Protein AF-A0A3A4PMG7-F1 (afdb_monomer_lite)

Foldseek 3Di:
DDDDDDDDDPDDPPPAWAEEEEEDADQDLVPDDLQSNLVQVLVVVLTNYFYWYQDPQRATDGNVRHRDDLVRHLEYEYEDQADQDDGPCLDDDNVVRVLCSQLVQFEYEQEASRLQSCCSSVQFPQFGKDKAFDDDFQQWWWKQFPPCPALLCPPFDQDPRIGTAWRFARRIFIWGAAQGTLRWAQGIATPPGRTRQWTWTHRNNAIYTGHTDRHSRSSPPPTPNNVNSSSSVSSSSVCRSDSVSDDPTFQDAPPPPPDPPVDQADDPLLLQLLLVVLVVLCVVPVPLQVCSVVLNVQSVVLVVQVVVDDPPDDSVSRVVSNVSSLVSSQVRVVSRVLLVFFKKKWKKWFQVCPQFDAPQFDNLPDFQFDTQIFIWIFGRQFAPTDIDTQEDDPRRGDWDLWEADLALQKIKTWTADPVRAIFIWIAGRVVRDIGTQPDDPDPPKHKGNKYAALVRKMKTWMLLLQFARFAVFRAHRAIFIWIQDPVRDIFGQAQAQHHKHNWDAELQRKIKIWDQHFFLAARWQRGFIWIAHSNNAPIDTLAAFLELPQSHWPQWDYFPPDRRKIWTAGFANSEDRRKFWIWIFGCLQPRYFQRRTPDTAVDQPHGDDRDNDRGHGSSHAWIWDAWDHSHSFWIWTQIQRGPPRFRFIWIGGNSNDTHTRDGDPSIHIHNIDRSDRDDRHDRDDDQFDQVFFKEKEKEAAAAPDQQADPPDQPQFFKKWKKFWQGHGHRGHCVQQPQADQDDRTFIKTAAIFGADSRRIAMAMDGANTWIWIFRAGPLRWGQGGRSGGDHHHGHYYHYDQYPPDRPSDDHDPDPDDPNRVDDHHYGDDQVDHIFTDACVFQPLLLCVQFPQVPACPDPHHHLHDDFWDADPDPGRDTFTSNLVVQVV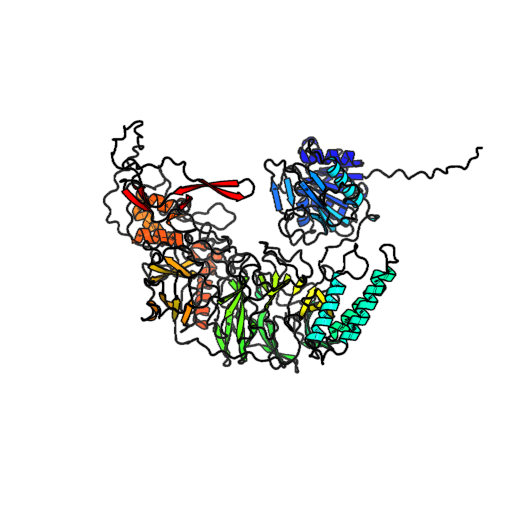QADARGSHGNSHNDHGPNRTRCVGNVVVCVLLDDLPGDGDSSNSNSSSVCSSSRNGNDRAVCSRCVVPVVVNVVRVVSQVSSQVSCCSNRVDHDRRHDDDGGDHDDDPDDDRDDPPPPPLPPPPDDDDDDPDDDPPDDPDDFDWDWDDPDVVDIDIWGKDAFDWDFFADCSGRSSSPPGDIDGDHGIDID

Sequence (1078 aa):
MAFGMALFHASVPCATPLRIGFLAVEPSLDEMGRHNRAAWQAATKLGQATLLLRQKDGAFADPAGHTLGANDFDVLWYHQGDAIEQNAMYHGPSLAEIRRFAAGGRGVLLSGGALALVTPLGLEGVIRPQRHELDKWRDPAGMIPVEKNHPAFHGLPNDKDIVWLSQGGCPAVADFYWGGPVEGMILAKTPSGPENPLVEYTLGKGRVIVFGWRWPDYGDLENPHRENLTLLTSNLLNYLANAQTWRPFVIRSEYPPVASPEEPGVSQQRWRALRMAIEDLMADFPERFPNGNVYLQRLRALNEQHNRLSLASDPAAYDFIEEQFEALKNEALLANPLLDFDRLLMIRRRADRLGLPMNFNSNPDIEPTGYDNTLVTLSPVRPSGELETVFRPEGDRFIGDVDLHYDADRLLLSIPDPNGRWTVAELHLDSGQLTPLPLIDEPDVHNFDACYLPDERIVFTSTAPFIGVPCVGGTSEVANLYLRERDGRIRRLTNDQDHNWCPTVLNNGRILYQRWEYADIAHAFMRLLFHANPDGSQQMEYYGSNSFWPTAMFYARPVPDHPTKVIAVVGGHHDLPRQGQLVLFDPARGRHEADGVVQRIPGFGKKIEPVILDGLAGGSWPLFLHPFPLSEKYFLVSCQPTKTSLWGVYLVDVFDNFVLLHEEPGRAMLEPLPLRKTHRQPVLPDLVQPDQKEAMAQLVDVYRDPGLRGVPRGTVKSLRLFSYEYTFHGFGGEPDRVGFDGPWDVRRILGTVPVEPDGSAFFRVPAYTPVAVQPLDSEGKALALMRSWFTAMPGEILSCVGCHESQNTTPPTQPRQIAMLREPSPIKPWYGPPRGFSFVREVQPVLDAYCIRCHKGQITFDLTARPAQQVPSAFQMRFTPSYMELRRFLNTPTLESDAHLLSPRDFHADTSKLIQILRDDHYGVRLSAEAWDRLITWIDLNAPAHGTWQEVVGHIPAKAALVAPGAERRRELHRRYTGIDEDPEAVYPAAVLSVDAPPCAEPSLIPIVFASESKARPIEQRRQQRSSSPEIMSVTLADGVTMELVRIPSGAFVMGSDEGYPNERPAHPVAIDNDFWM

Secondary structure (DSSP, 8-state):
----------PPP-PPPPEEEEEESSSSGGGS-HHHHHHHHHHHHHSEEEEEEEPTTS-EE-TTS----GGG-SEEEEEE-S--S--TTSSHHHHHHHHHHHHTT-EEEEEEGGGGGGTTTTS-SSSPPEEEE--S----EEEEESSTTSGGGTT---BTTBEEEESS--SEEEE--SS--SSSEEEEE-SSSS---EEEEEETTEEEEEE-TTS--TT-TT-TTHHHHHHHHHHHHHHHH-GGGPPPP----SSS----TTS-SS-HHHHHHHHHHHHHHHHH-TTT-TTHHHHHHHHHHHHHHHTT--TTS-HHHHHHHHHHHHHHHHHHHHT-TT---S-EEEEEEETT------TT--GGGS-SB----EEEEEESSSTTPEEEEEE--GGGB--EEEEE-TTSSEEEEEEE-TTS-EEEEEEETTT--EEE------TT--EEEEEE-TTS-EEEEESTT--B-GGGTT-SBP-EEEEE-TTS-EEE----SS-EEEEEE-TTSPEEEEEE--TTS-TTS-EEEEEE-TTS-S-EEEE-TT-SSSSEEEEEEEPTT-SS-EEEEEE-SSSSTT-BEEEEE-TTT-SSTTTTEEEEES-TTPPPP----SSSSTT-SSEEEEEEESSSSEEEEEEE-STTS-BEEEEEETTS-EEEEE--TTEEEEEEEE-S--PPPPPPPP---TT-SEEEEEES-TTSSGGGTTPPTT---EEEEEEEE---TT--TTTS-SSSS--SSEEEEEEEEE--TTS-EEEEEETT-EEEEEEE-TTS-BSS---S-EEPPTT-EEEESSTT--TTPPPP--S--GGGGSPPBPPBPSSSS-EE--HHHHTHHHHHHHTTTT-BSSSSPB-S----EE-SSSS--EE-HHHHHHHTT-----TT--SSPPPTTTT-GGGSHHHHHHHT-STT----HHHHHHHHHHHHTT--S-SSHHHHHTTSHHHHHHHHHHHHHHHHHHHHHHS----TT---PPP-----PPPPPP---------TT-------S------SPPPEEEEEEETTEEEEEEEE-SEEEEES-TTS-GGG-S-EEEEE-S-EE-

Radius of gyration: 34.39 Å; chains: 1; bounding box: 88×92×100 Å

Structure (mmCIF, N/CA/C/O backbone):
data_AF-A0A3A4PMG7-F1
#
_entry.id   AF-A0A3A4PMG7-F1
#
loop_
_atom_site.group_PDB
_atom_site.id
_atom_site.type_symbol
_atom_site.label_atom_id
_atom_site.label_alt_id
_atom_site.label_comp_id
_atom_site.label_asym_id
_atom_site.label_entity_id
_atom_site.label_seq_id
_atom_site.pdbx_PDB_ins_code
_atom_site.Cartn_x
_atom_site.Cartn_y
_atom_site.Cartn_z
_atom_site.occupancy
_atom_site.B_iso_or_equiv
_atom_site.auth_seq_id
_atom_site.auth_comp_id
_atom_site.auth_asym_id
_atom_site.auth_atom_id
_atom_site.pdbx_PDB_model_num
ATOM 1 N N . MET A 1 1 ? -56.432 59.210 27.016 1.00 32.12 1 MET A N 1
ATOM 2 C CA . MET A 1 1 ? -55.840 60.068 28.065 1.00 32.12 1 MET A CA 1
ATOM 3 C C . MET A 1 1 ? -54.475 59.512 28.414 1.00 32.12 1 MET A C 1
ATOM 5 O O . MET A 1 1 ? -54.331 58.299 28.456 1.00 32.12 1 MET A O 1
ATOM 9 N N . ALA A 1 2 ? -53.503 60.407 28.553 1.00 32.78 2 ALA A N 1
ATOM 10 C CA . ALA A 1 2 ? -52.091 60.140 28.797 1.00 32.78 2 ALA A CA 1
ATOM 11 C C . ALA A 1 2 ? -51.780 59.718 30.246 1.00 32.78 2 ALA A C 1
ATOM 13 O O . ALA A 1 2 ? -52.624 59.904 31.117 1.00 32.78 2 ALA A O 1
ATOM 14 N N . PHE A 1 3 ? -50.542 59.227 30.413 1.00 30.72 3 PHE A N 1
ATOM 15 C CA . PHE A 1 3 ? -49.688 58.932 31.587 1.00 30.72 3 PHE A CA 1
ATOM 16 C C . PHE A 1 3 ? -49.186 57.483 31.436 1.00 30.72 3 PHE A C 1
ATOM 18 O O . PHE A 1 3 ? -49.986 56.562 31.442 1.00 30.72 3 PHE A O 1
ATOM 25 N N . GLY A 1 4 ? -47.915 57.169 31.178 1.00 26.38 4 GLY A N 1
ATOM 26 C CA . GLY A 1 4 ? -46.661 57.839 31.512 1.00 26.38 4 GLY A CA 1
ATOM 27 C C . GLY A 1 4 ? -45.902 56.921 32.470 1.00 26.38 4 GLY A C 1
ATOM 28 O O . GLY A 1 4 ? -46.198 56.932 33.659 1.00 26.38 4 GLY A O 1
ATOM 29 N N . MET A 1 5 ? -44.959 56.111 31.975 1.00 28.77 5 MET A N 1
ATOM 30 C CA . MET A 1 5 ? -44.032 55.371 32.836 1.00 28.77 5 MET A CA 1
ATOM 31 C C . MET A 1 5 ? -42.669 55.213 32.153 1.00 28.77 5 MET A C 1
ATOM 33 O O . MET A 1 5 ? -42.575 54.971 30.952 1.00 28.77 5 MET A O 1
ATOM 37 N N . ALA A 1 6 ? -41.636 55.492 32.939 1.00 27.98 6 ALA A N 1
ATOM 38 C CA . ALA A 1 6 ? -40.308 55.916 32.532 1.00 27.98 6 ALA A CA 1
ATOM 39 C C . ALA A 1 6 ? -39.433 54.802 31.933 1.00 27.98 6 ALA A C 1
ATOM 41 O O . ALA A 1 6 ? -39.385 53.683 32.439 1.00 27.98 6 ALA A O 1
ATOM 42 N N . LEU A 1 7 ? -38.676 55.167 30.896 1.00 29.36 7 LEU A N 1
ATOM 43 C CA . LEU A 1 7 ? -37.539 54.416 30.369 1.00 29.36 7 LEU A CA 1
ATOM 44 C C . LEU A 1 7 ? -36.327 54.632 31.285 1.00 29.36 7 LEU A C 1
ATOM 46 O O . LEU A 1 7 ? -35.780 55.732 31.344 1.00 29.36 7 LEU A O 1
ATOM 50 N N . PHE A 1 8 ? -35.881 53.576 31.965 1.00 29.98 8 PHE A N 1
ATOM 51 C CA . PHE A 1 8 ? -34.513 53.503 32.470 1.00 29.98 8 PHE A CA 1
ATOM 52 C C . PHE A 1 8 ? -33.589 53.153 31.297 1.00 29.98 8 PHE A C 1
ATOM 54 O O . PHE A 1 8 ? -33.640 52.051 30.755 1.00 29.98 8 PHE A O 1
ATOM 61 N N . HIS A 1 9 ? -32.749 54.105 30.893 1.00 28.38 9 HIS A N 1
ATOM 62 C CA . HIS A 1 9 ? -31.574 53.833 30.073 1.00 28.38 9 HIS A CA 1
ATOM 63 C C . HIS A 1 9 ? -30.562 53.035 30.900 1.00 28.38 9 HIS A C 1
ATOM 65 O O . HIS A 1 9 ? -29.810 53.602 31.690 1.00 28.38 9 HIS A O 1
ATOM 71 N N . ALA A 1 10 ? -30.528 51.719 30.697 1.00 30.73 10 ALA A N 1
ATOM 72 C CA . ALA A 1 10 ? -29.315 50.951 30.919 1.00 30.73 10 ALA A CA 1
ATOM 73 C C . ALA A 1 10 ? -28.420 51.163 29.691 1.00 30.73 10 ALA A C 1
ATOM 75 O O . ALA A 1 10 ? -28.687 50.659 28.602 1.00 30.73 10 ALA A O 1
ATOM 76 N N . SER A 1 11 ? -27.398 51.991 29.869 1.00 28.89 11 SER A N 1
ATOM 77 C CA . SER A 1 11 ? -26.287 52.176 28.945 1.00 28.89 11 SER A CA 1
ATOM 78 C C . SER A 1 11 ? -25.667 50.825 28.578 1.00 28.89 11 SER A C 1
ATOM 80 O O . SER A 1 11 ? -25.117 50.141 29.441 1.00 28.89 11 SER A O 1
ATOM 82 N N . VAL A 1 12 ? -25.742 50.465 27.296 1.00 31.62 12 VAL A N 1
ATOM 83 C CA . VAL A 1 12 ? -24.922 49.410 26.690 1.00 31.62 12 VAL A CA 1
ATOM 84 C C . VAL A 1 12 ? -23.453 49.796 26.912 1.00 31.62 12 VAL A C 1
ATOM 86 O O . VAL A 1 12 ? -23.098 50.939 26.607 1.00 31.62 12 VAL A O 1
ATOM 89 N N . PRO A 1 13 ? -22.588 48.923 27.460 1.00 35.38 13 PRO A N 1
ATOM 90 C CA . PRO A 1 13 ? -21.168 49.226 27.531 1.00 35.38 13 PRO A CA 1
ATOM 91 C C . PRO A 1 13 ? -20.658 49.395 26.102 1.00 35.38 13 PRO A C 1
ATOM 93 O O . PRO A 1 13 ? -20.853 48.515 25.265 1.00 35.38 13 PRO A O 1
ATOM 96 N N . CYS A 1 14 ? -20.037 50.538 25.820 1.00 34.34 14 CYS A N 1
ATOM 97 C CA . CYS A 1 14 ? -19.310 50.773 24.578 1.00 34.34 14 CYS A CA 1
ATOM 98 C C . CYS A 1 14 ? -18.320 49.613 24.399 1.00 34.34 14 CYS A C 1
ATOM 100 O O . CYS A 1 14 ? -17.416 49.465 25.223 1.00 34.34 14 CYS A O 1
ATOM 102 N N . ALA A 1 15 ? -18.535 48.750 23.401 1.00 53.28 15 ALA A N 1
ATOM 103 C CA . ALA A 1 15 ? -17.630 47.644 23.129 1.00 53.28 15 ALA A CA 1
ATOM 104 C C . ALA A 1 15 ? -16.245 48.232 22.844 1.00 53.28 15 ALA A C 1
ATOM 106 O O . ALA A 1 15 ? -16.088 49.053 21.938 1.00 53.28 15 ALA A O 1
ATOM 107 N N . THR A 1 16 ? -15.260 47.874 23.663 1.00 64.00 16 THR A N 1
ATOM 108 C CA . THR A 1 16 ? -13.872 48.279 23.457 1.00 64.00 16 THR A CA 1
ATOM 109 C C . THR A 1 16 ? -13.467 47.880 22.034 1.00 64.00 16 THR A C 1
ATOM 111 O O . THR A 1 16 ? -13.720 46.734 21.654 1.00 64.00 16 THR A O 1
ATOM 114 N N . PRO A 1 17 ? -12.897 48.786 21.221 1.00 77.56 17 PRO A N 1
ATOM 115 C CA . PRO A 1 17 ? -12.507 48.444 19.861 1.00 77.56 17 PRO A CA 1
ATOM 116 C C . PRO A 1 17 ? -11.462 47.323 19.880 1.00 77.56 17 PRO A C 1
ATOM 118 O O . PRO A 1 17 ? -10.501 47.373 20.646 1.00 77.56 17 PRO A O 1
ATOM 121 N N . LEU A 1 18 ? -11.673 46.316 19.033 1.00 90.81 18 LEU A N 1
ATOM 122 C CA . LEU A 1 18 ? -10.804 45.153 18.859 1.00 90.81 18 LEU A CA 1
ATOM 123 C C . LEU A 1 18 ? -9.359 45.580 18.545 1.00 90.81 18 LEU A C 1
ATOM 125 O O . LEU A 1 18 ? -9.145 46.253 17.536 1.00 90.81 18 LEU A O 1
ATOM 129 N N . ARG A 1 19 ? -8.368 45.175 19.354 1.00 95.25 19 ARG A N 1
ATOM 130 C CA . ARG A 1 19 ? -6.951 45.517 19.125 1.00 95.25 19 ARG A CA 1
ATOM 131 C C . ARG A 1 19 ? -6.254 44.434 18.302 1.00 95.25 19 ARG A C 1
ATOM 133 O O . ARG A 1 19 ? -6.049 43.321 18.790 1.00 95.25 19 ARG A O 1
ATOM 140 N N . ILE A 1 20 ? -5.868 44.760 17.070 1.00 96.62 20 ILE A N 1
ATOM 141 C CA . ILE A 1 20 ? -5.287 43.813 16.103 1.00 96.62 20 ILE A CA 1
ATOM 142 C C . ILE A 1 20 ? -3.790 44.097 15.947 1.00 96.62 20 ILE A C 1
ATOM 144 O O . ILE A 1 20 ? -3.410 45.199 15.559 1.00 96.62 20 ILE A O 1
ATOM 148 N N . GLY A 1 21 ? -2.936 43.104 16.189 1.00 96.62 21 GLY A N 1
ATOM 149 C CA . GLY A 1 21 ? -1.528 43.167 15.785 1.00 96.62 21 GLY A CA 1
ATOM 150 C C . GLY A 1 21 ? -1.360 42.578 14.386 1.00 96.62 21 GLY A C 1
ATOM 151 O O . GLY A 1 21 ? -1.469 41.364 14.221 1.00 96.62 21 GLY A O 1
ATOM 152 N N . PHE A 1 22 ? -1.123 43.415 13.374 1.00 97.12 22 PHE A N 1
ATOM 153 C CA . PHE A 1 22 ? -0.941 42.962 11.992 1.00 97.12 22 PHE A CA 1
ATOM 154 C C . PHE A 1 22 ? 0.547 42.770 11.697 1.00 97.12 22 PHE A C 1
ATOM 156 O O . PHE A 1 22 ? 1.300 43.742 11.660 1.00 97.12 22 PHE A O 1
ATOM 163 N N . LEU A 1 23 ? 0.974 41.525 11.503 1.00 95.81 23 LEU A N 1
ATOM 164 C CA . LEU A 1 23 ? 2.378 41.174 11.291 1.00 95.81 23 LEU A CA 1
ATOM 165 C C . LEU A 1 23 ? 2.779 41.408 9.829 1.00 95.81 23 LEU A C 1
ATOM 167 O O . LEU A 1 23 ? 2.059 41.001 8.918 1.00 95.81 23 LEU A O 1
ATOM 171 N N . ALA A 1 24 ? 3.949 42.002 9.604 1.00 94.38 24 ALA A N 1
ATOM 172 C CA . ALA A 1 24 ? 4.551 42.163 8.282 1.00 94.38 24 ALA A CA 1
ATOM 173 C C . ALA A 1 24 ? 6.017 41.713 8.304 1.00 94.38 24 ALA A C 1
ATOM 175 O O . ALA A 1 24 ? 6.760 41.995 9.250 1.00 94.38 24 ALA A O 1
ATOM 176 N N . VAL A 1 25 ? 6.428 40.983 7.263 1.00 92.06 25 VAL A N 1
ATOM 177 C CA . VAL A 1 25 ? 7.819 40.523 7.119 1.00 92.06 25 VAL A CA 1
ATOM 178 C C . VAL A 1 25 ? 8.707 41.631 6.550 1.00 92.06 25 VAL A C 1
ATOM 180 O O . VAL A 1 25 ? 9.911 41.659 6.804 1.00 92.06 25 VAL A O 1
ATOM 183 N N . GLU A 1 26 ? 8.093 42.541 5.800 1.00 90.88 26 GLU A N 1
ATOM 184 C CA . GLU A 1 26 ? 8.696 43.703 5.177 1.00 90.88 26 GLU A CA 1
ATOM 185 C C . GLU A 1 26 ? 9.094 44.743 6.242 1.00 90.88 26 GLU A C 1
ATOM 187 O O . GLU A 1 26 ? 8.380 44.932 7.231 1.00 90.88 26 GLU A O 1
ATOM 192 N N . PRO A 1 27 ? 10.230 45.442 6.068 1.00 85.19 27 PRO A N 1
ATOM 193 C CA . PRO A 1 27 ? 10.741 46.386 7.061 1.00 85.19 27 PRO A CA 1
ATOM 194 C C . PRO A 1 27 ? 10.020 47.742 7.034 1.00 85.19 27 PRO A C 1
ATOM 196 O O . PRO A 1 27 ? 10.284 48.584 7.891 1.00 85.19 27 PRO A O 1
ATOM 199 N N . SER A 1 28 ? 9.133 47.983 6.063 1.00 88.94 28 SER A N 1
ATOM 200 C CA . SER A 1 28 ? 8.349 49.212 5.939 1.00 88.94 28 SER A CA 1
ATOM 201 C C . SER A 1 28 ? 7.020 48.970 5.212 1.00 88.94 28 SER A C 1
ATOM 203 O O . SER A 1 28 ? 6.872 48.014 4.451 1.00 88.94 28 SER A O 1
ATOM 205 N N . LEU A 1 29 ? 6.045 49.867 5.415 1.00 89.31 29 LEU A N 1
ATOM 206 C CA . LEU A 1 29 ? 4.749 49.812 4.724 1.00 89.31 29 LEU A CA 1
ATOM 207 C C . LEU A 1 29 ? 4.895 49.966 3.200 1.00 89.31 29 LEU A C 1
ATOM 209 O O . LEU A 1 29 ? 4.095 49.407 2.455 1.00 89.31 29 LEU A O 1
ATOM 213 N N . ASP A 1 30 ? 5.895 50.718 2.732 1.00 89.50 30 ASP A N 1
ATOM 214 C CA . ASP A 1 30 ? 6.102 50.975 1.304 1.00 89.50 30 ASP A CA 1
ATOM 215 C C . ASP A 1 30 ? 6.646 49.764 0.550 1.00 89.50 30 ASP A C 1
ATOM 217 O O . ASP A 1 30 ? 6.368 49.630 -0.641 1.00 89.50 30 ASP A O 1
ATOM 221 N N . GLU A 1 31 ? 7.313 48.850 1.250 1.00 90.69 31 GLU A N 1
ATOM 222 C CA . GLU A 1 31 ? 7.827 47.594 0.700 1.00 90.69 31 GLU A CA 1
ATOM 223 C C . GLU A 1 31 ? 6.783 46.469 0.680 1.00 90.69 31 GLU A C 1
ATOM 225 O O . GLU A 1 31 ? 6.987 45.468 -0.002 1.00 90.69 31 GLU A O 1
ATOM 230 N N . MET A 1 32 ? 5.645 46.634 1.367 1.00 92.88 32 MET A N 1
ATOM 231 C CA . MET A 1 32 ? 4.560 45.651 1.324 1.00 92.88 32 MET A CA 1
ATOM 232 C C . MET A 1 32 ? 3.936 45.576 -0.071 1.00 92.88 32 MET A C 1
ATOM 234 O O . MET A 1 32 ? 3.521 46.600 -0.641 1.00 92.88 32 MET A O 1
ATOM 238 N N . GLY A 1 33 ? 3.792 44.344 -0.562 1.00 92.50 33 GLY A N 1
ATOM 239 C CA . GLY A 1 33 ? 3.087 44.028 -1.799 1.00 92.50 33 GLY A CA 1
ATOM 240 C C . GLY A 1 33 ? 1.613 44.452 -1.785 1.00 92.50 33 GLY A C 1
ATOM 241 O O . GLY A 1 33 ? 1.046 44.842 -0.757 1.00 92.50 33 GLY A O 1
ATOM 242 N N . ARG A 1 34 ? 0.982 44.438 -2.964 1.00 92.88 34 ARG A N 1
ATOM 243 C CA . ARG A 1 34 ? -0.384 44.944 -3.172 1.00 92.88 34 ARG A CA 1
ATOM 244 C C . ARG A 1 34 ? -1.400 44.217 -2.290 1.00 92.88 34 ARG A C 1
ATOM 246 O O . ARG A 1 34 ? -2.259 44.878 -1.703 1.00 92.88 34 ARG A O 1
ATOM 253 N N . HIS A 1 35 ? -1.332 42.890 -2.221 1.00 92.62 35 HIS A N 1
ATOM 254 C CA . HIS A 1 35 ? -2.325 42.074 -1.523 1.00 92.62 35 HIS A CA 1
ATOM 255 C C . HIS A 1 35 ? -2.126 42.141 -0.002 1.00 92.62 35 HIS A C 1
ATOM 257 O O . HIS A 1 35 ? -3.092 42.383 0.727 1.00 92.62 35 HIS A O 1
ATOM 263 N N . ASN A 1 36 ? -0.880 42.093 0.484 1.00 94.81 36 ASN A N 1
ATOM 264 C CA . ASN A 1 36 ? -0.546 42.326 1.892 1.00 94.81 36 ASN A CA 1
ATOM 265 C C . ASN A 1 36 ? -0.985 43.721 2.356 1.00 94.81 36 ASN A C 1
ATOM 267 O O . ASN A 1 36 ? -1.588 43.868 3.423 1.00 94.81 36 ASN A O 1
ATOM 271 N N . ARG A 1 37 ? -0.752 44.757 1.540 1.00 95.62 37 ARG A N 1
ATOM 272 C CA . ARG A 1 37 ? -1.185 46.128 1.849 1.00 95.62 37 ARG A CA 1
ATOM 273 C C . ARG A 1 37 ? -2.708 46.253 1.894 1.00 95.62 37 ARG A C 1
ATOM 275 O O . ARG A 1 37 ? -3.230 46.960 2.755 1.00 95.62 37 ARG A O 1
ATOM 282 N N . ALA A 1 38 ? -3.428 45.567 1.007 1.00 94.81 38 ALA A N 1
ATOM 283 C CA . ALA A 1 38 ? -4.889 45.546 1.021 1.00 94.81 38 ALA A CA 1
ATOM 284 C C . ALA A 1 38 ? -5.451 44.845 2.272 1.00 94.81 38 ALA A C 1
ATOM 286 O O . ALA A 1 38 ? -6.406 45.344 2.871 1.00 94.81 38 ALA A O 1
ATOM 287 N N . ALA A 1 39 ? -4.833 43.746 2.718 1.00 95.56 39 ALA A N 1
ATOM 288 C CA . ALA A 1 39 ? -5.184 43.079 3.974 1.00 95.56 39 ALA A CA 1
ATOM 289 C C . ALA A 1 39 ? -4.930 43.982 5.198 1.00 95.56 39 ALA A C 1
ATOM 291 O O . ALA A 1 39 ? -5.795 44.107 6.065 1.00 95.56 39 ALA A O 1
ATOM 292 N N . TRP A 1 40 ? -3.804 44.704 5.229 1.00 96.50 40 TRP A N 1
ATOM 293 C CA . TRP A 1 40 ? -3.528 45.717 6.256 1.00 96.50 40 TRP A CA 1
ATOM 294 C C . TRP A 1 40 ? -4.592 46.832 6.275 1.00 96.50 40 TRP A C 1
ATOM 296 O O . TRP A 1 40 ? -5.119 47.202 7.328 1.00 96.50 40 TRP A O 1
ATOM 306 N N . GLN A 1 41 ? -4.984 47.341 5.104 1.00 95.56 41 GLN A N 1
ATOM 307 C CA . GLN A 1 41 ? -6.066 48.325 4.994 1.00 95.56 41 GLN A CA 1
ATOM 308 C C . GLN A 1 41 ? -7.420 47.767 5.452 1.00 95.56 41 GLN A C 1
ATOM 310 O O . GLN A 1 41 ? -8.234 48.517 5.985 1.00 95.56 41 GLN A O 1
ATOM 315 N N . ALA A 1 42 ? -7.681 46.472 5.265 1.00 94.81 42 ALA A N 1
ATOM 316 C CA . ALA A 1 42 ? -8.866 45.829 5.821 1.00 94.81 42 ALA A CA 1
ATOM 317 C C . ALA A 1 42 ? -8.789 45.774 7.356 1.00 94.81 42 ALA A C 1
ATOM 319 O O . ALA A 1 42 ? -9.742 46.172 8.021 1.00 94.81 42 ALA A O 1
ATOM 320 N N . ALA A 1 43 ? -7.641 45.394 7.930 1.00 95.69 43 ALA A N 1
ATOM 321 C CA . ALA A 1 43 ? -7.437 45.350 9.381 1.00 95.69 43 ALA A CA 1
ATOM 322 C C . ALA A 1 43 ? -7.732 46.698 10.062 1.00 95.69 43 ALA A C 1
ATOM 324 O O . ALA A 1 43 ? -8.448 46.738 11.061 1.00 95.69 43 ALA A O 1
ATOM 325 N N . THR A 1 44 ? -7.262 47.808 9.480 1.00 95.06 44 THR A N 1
ATOM 326 C CA . THR A 1 44 ? -7.501 49.166 10.018 1.00 95.06 44 THR A CA 1
ATOM 327 C C . THR A 1 44 ? -8.966 49.610 9.968 1.00 95.06 44 THR A C 1
ATOM 329 O O . THR A 1 44 ? -9.354 50.514 10.705 1.00 95.06 44 THR A O 1
ATOM 332 N N . LYS A 1 45 ? -9.797 48.983 9.124 1.00 93.81 45 LYS A N 1
ATOM 333 C CA . LYS A 1 45 ? -11.251 49.217 9.075 1.00 93.81 45 LYS A CA 1
ATOM 334 C C . LYS A 1 45 ? -12.029 48.308 10.025 1.00 93.81 45 LYS A C 1
ATOM 336 O O . LYS A 1 45 ? -13.126 48.670 10.435 1.00 93.81 45 LYS A O 1
ATOM 341 N N . LEU A 1 46 ? -11.483 47.134 10.344 1.00 92.81 46 LEU A N 1
ATOM 342 C CA . LEU A 1 46 ? -12.131 46.110 11.166 1.00 92.81 46 LEU A CA 1
ATOM 343 C C . LEU A 1 46 ? -11.895 46.293 12.675 1.00 92.81 46 LEU A C 1
ATOM 345 O O . LEU A 1 46 ? -12.657 45.752 13.472 1.00 92.81 46 LEU A O 1
ATOM 349 N N . GLY A 1 47 ? -10.872 47.053 13.079 1.00 90.94 47 GLY A N 1
ATOM 350 C CA . GLY A 1 47 ? -10.568 47.325 14.484 1.00 90.94 47 GLY A CA 1
ATOM 351 C C . GLY A 1 47 ? -9.432 48.334 14.673 1.00 90.94 47 GLY A C 1
ATOM 352 O O . GLY A 1 47 ? -8.963 48.962 13.724 1.00 90.94 47 GLY A O 1
ATOM 353 N N . GLN A 1 48 ? -8.965 48.480 15.913 1.00 93.88 48 GLN A N 1
ATOM 354 C CA . GLN A 1 48 ? -7.759 49.236 16.245 1.00 93.88 48 GLN A CA 1
ATOM 355 C C . GLN A 1 48 ? -6.522 48.404 15.872 1.00 93.88 48 GLN A C 1
ATOM 357 O O . GLN A 1 48 ? -5.977 47.670 16.696 1.00 93.88 48 GLN A O 1
ATOM 362 N N . ALA A 1 49 ? -6.108 48.482 14.606 1.00 94.00 49 ALA A N 1
ATOM 363 C CA . ALA A 1 49 ? -4.975 47.722 14.089 1.00 94.00 49 ALA A CA 1
ATOM 364 C C . ALA A 1 49 ? -3.643 48.479 14.217 1.00 94.00 49 ALA A C 1
ATOM 366 O O . ALA A 1 49 ? -3.545 49.648 13.842 1.00 94.00 49 ALA A O 1
ATOM 367 N N . THR A 1 50 ? -2.605 47.781 14.676 1.00 95.31 50 THR A N 1
ATOM 368 C CA . THR A 1 50 ? -1.216 48.257 14.709 1.00 95.31 50 THR A CA 1
ATOM 369 C C . THR A 1 50 ? -0.372 47.404 13.772 1.00 95.31 50 THR A C 1
ATOM 371 O O . THR A 1 50 ? -0.394 46.175 13.864 1.00 95.31 50 THR A O 1
ATOM 374 N N . LEU A 1 51 ? 0.380 48.053 12.881 1.00 95.12 51 LEU A N 1
ATOM 375 C CA . LEU A 1 51 ? 1.329 47.381 11.998 1.00 95.12 51 LEU A CA 1
ATOM 376 C C . LEU A 1 51 ? 2.579 47.005 12.794 1.00 95.12 51 LEU A C 1
ATOM 378 O O . LEU A 1 51 ? 3.178 47.856 13.445 1.00 95.12 51 LEU A O 1
ATOM 382 N N . LEU A 1 52 ? 2.964 45.739 12.728 1.00 94.31 52 LEU A N 1
ATOM 383 C CA . LEU A 1 52 ? 4.097 45.160 13.433 1.00 94.31 52 LEU A CA 1
ATOM 384 C C . LEU A 1 52 ? 5.132 44.692 12.407 1.00 94.31 52 LEU A C 1
ATOM 386 O O . LEU A 1 52 ? 4.975 43.645 11.779 1.00 94.31 52 LEU A O 1
ATOM 390 N N . LEU A 1 53 ? 6.179 45.496 12.230 1.00 92.88 53 LEU A N 1
ATOM 391 C CA . LEU A 1 53 ? 7.252 45.281 11.264 1.00 92.88 53 LEU A CA 1
ATOM 392 C C . LEU A 1 53 ? 8.340 44.400 11.878 1.00 92.88 53 LEU A C 1
ATOM 394 O O . LEU A 1 53 ? 8.815 44.650 12.996 1.00 92.88 53 LEU A O 1
ATOM 398 N N . ARG A 1 54 ? 8.764 43.382 11.131 1.00 90.69 54 ARG A N 1
ATOM 399 C CA . ARG A 1 54 ? 9.841 42.486 11.549 1.00 90.69 54 ARG A CA 1
ATOM 400 C C . ARG A 1 54 ? 11.187 43.220 11.616 1.00 90.69 54 ARG A C 1
ATOM 402 O O . ARG A 1 54 ? 11.643 43.823 10.648 1.00 90.69 54 ARG A O 1
ATOM 409 N N . GLN A 1 55 ? 11.869 43.091 12.748 1.00 89.38 55 GLN A N 1
ATOM 410 C CA . GLN A 1 55 ? 13.205 43.628 12.997 1.00 89.38 55 GLN A CA 1
ATOM 411 C C . GLN A 1 55 ? 14.308 42.641 12.574 1.00 89.38 55 GLN A C 1
ATOM 413 O O . GLN A 1 55 ? 14.060 41.463 12.296 1.00 89.38 55 GLN A O 1
ATOM 418 N N . LYS A 1 56 ? 15.567 43.104 12.517 1.00 85.44 56 LYS A N 1
ATOM 419 C CA . LYS A 1 56 ? 16.717 42.270 12.098 1.00 85.44 56 LYS A CA 1
ATOM 420 C C . LYS A 1 56 ? 16.954 41.059 13.004 1.00 85.44 56 LYS A C 1
ATOM 422 O O . LYS A 1 56 ? 17.378 40.016 12.514 1.00 85.44 56 LYS A O 1
ATOM 427 N N . ASP A 1 57 ? 16.676 41.201 14.295 1.00 84.38 57 ASP A N 1
ATOM 428 C CA . ASP A 1 57 ? 16.756 40.135 15.300 1.00 84.38 57 ASP A CA 1
ATOM 429 C C . ASP A 1 57 ? 15.543 39.181 15.272 1.00 84.38 57 ASP A C 1
ATOM 431 O O . ASP A 1 57 ? 15.535 38.169 15.970 1.00 84.38 57 ASP A O 1
ATOM 435 N N . GLY A 1 58 ? 14.545 39.464 14.429 1.00 82.38 58 GLY A N 1
ATOM 436 C CA . GLY A 1 58 ? 13.332 38.673 14.260 1.00 82.38 58 GLY A CA 1
ATOM 437 C C . GLY A 1 58 ? 12.186 39.036 15.205 1.00 82.38 58 GLY A C 1
ATOM 438 O O . GLY A 1 58 ? 11.127 38.425 15.069 1.00 82.38 58 GLY A O 1
ATOM 439 N N . ALA A 1 59 ? 12.358 40.007 16.107 1.00 86.94 59 ALA A N 1
ATOM 440 C CA . ALA A 1 59 ? 11.264 40.549 16.911 1.00 86.94 59 ALA A CA 1
ATOM 441 C C . ALA A 1 59 ? 10.337 41.441 16.069 1.00 86.94 59 ALA A C 1
ATOM 443 O O . ALA A 1 59 ? 10.706 41.886 14.978 1.00 86.94 59 ALA A O 1
ATOM 444 N N . PHE A 1 60 ? 9.148 41.744 16.587 1.00 89.81 60 PHE A N 1
ATOM 445 C CA . PHE A 1 60 ? 8.234 42.708 15.972 1.00 89.81 60 PHE A CA 1
ATOM 446 C C . PHE A 1 60 ? 8.225 44.050 16.712 1.00 89.81 60 PHE A C 1
ATOM 448 O O . PHE A 1 60 ? 8.205 44.101 17.944 1.00 89.81 60 PHE A O 1
ATOM 455 N N . ALA A 1 61 ? 8.205 45.147 15.956 1.00 89.62 61 ALA A N 1
ATOM 456 C CA . ALA A 1 61 ? 8.058 46.496 16.496 1.00 89.62 61 ALA A CA 1
ATOM 457 C C . ALA A 1 61 ? 7.094 47.328 15.644 1.00 89.62 61 ALA A C 1
ATOM 459 O O . ALA A 1 61 ? 6.884 47.039 14.465 1.00 89.62 61 ALA A O 1
ATOM 460 N N . ASP A 1 62 ? 6.507 48.362 16.240 1.00 90.31 62 ASP A N 1
ATOM 461 C CA . ASP A 1 62 ? 5.733 49.347 15.484 1.00 90.31 62 ASP A CA 1
ATOM 462 C C . ASP A 1 62 ? 6.636 50.146 14.508 1.00 90.31 62 ASP A C 1
ATOM 464 O O . ASP A 1 62 ? 7.869 50.076 14.591 1.00 90.31 62 ASP A O 1
ATOM 468 N N . PRO A 1 63 ? 6.074 50.946 13.580 1.00 86.94 63 PRO A N 1
ATOM 469 C CA . PRO A 1 63 ? 6.875 51.784 12.683 1.00 86.94 63 PRO A CA 1
ATOM 470 C C . PRO A 1 63 ? 7.758 52.830 13.386 1.00 86.94 63 PRO A C 1
ATOM 472 O O . PRO A 1 63 ? 8.624 53.417 12.741 1.00 86.94 63 PRO A O 1
ATOM 475 N N . ALA A 1 64 ? 7.553 53.079 14.683 1.00 85.69 64 ALA A N 1
ATOM 476 C CA . ALA A 1 64 ? 8.387 53.955 15.501 1.00 85.69 64 ALA A CA 1
ATOM 477 C C . ALA A 1 64 ? 9.522 53.199 16.229 1.00 85.69 64 ALA A C 1
ATOM 479 O O . ALA A 1 64 ? 10.327 53.829 16.916 1.00 85.69 64 ALA A O 1
ATOM 480 N N . GLY A 1 65 ? 9.629 51.878 16.048 1.00 80.50 65 GLY A N 1
ATOM 481 C CA . GLY A 1 65 ? 10.667 51.032 16.636 1.00 80.50 65 GLY A CA 1
ATOM 482 C C . GLY A 1 65 ? 10.373 50.569 18.064 1.00 80.50 65 GLY A C 1
ATOM 483 O O . GLY A 1 65 ? 11.267 50.032 18.718 1.00 80.50 65 GLY A O 1
ATOM 484 N N . HIS A 1 66 ? 9.149 50.747 18.568 1.00 84.56 66 HIS A N 1
ATOM 485 C CA . HIS A 1 66 ? 8.764 50.250 19.887 1.00 84.56 66 HIS A CA 1
ATOM 486 C C . HIS A 1 66 ? 8.351 48.779 19.813 1.00 84.56 66 HIS A C 1
ATOM 488 O O . HIS A 1 66 ? 7.423 48.409 19.090 1.00 84.56 66 HIS A O 1
ATOM 494 N N . THR A 1 67 ? 9.015 47.933 20.601 1.00 77.56 67 THR A N 1
ATOM 495 C CA . THR A 1 67 ? 8.597 46.542 20.811 1.00 77.56 67 THR A CA 1
ATOM 496 C C . THR A 1 67 ? 7.350 46.520 21.688 1.00 77.56 67 THR A C 1
ATOM 498 O O . THR A 1 67 ? 7.394 46.924 22.852 1.00 77.56 67 THR A O 1
ATOM 501 N N . LEU A 1 68 ? 6.239 46.050 21.128 1.00 74.38 68 LEU A N 1
ATOM 502 C CA . LEU A 1 68 ? 4.958 45.930 21.822 1.00 74.38 68 LEU A CA 1
ATOM 503 C C . LEU A 1 68 ? 4.813 44.518 22.406 1.00 74.38 68 LEU A C 1
ATOM 505 O O . LEU A 1 68 ? 5.268 43.534 21.823 1.00 74.38 68 LEU A O 1
ATOM 509 N N . GLY A 1 69 ? 4.234 44.414 23.599 1.00 71.06 69 GLY A N 1
ATOM 510 C CA . GLY A 1 69 ? 4.081 43.160 24.327 1.00 71.06 69 GLY A CA 1
ATOM 511 C C . GLY A 1 69 ? 2.819 42.393 23.930 1.00 71.06 69 GLY A C 1
ATOM 512 O O . GLY A 1 69 ? 1.862 42.936 23.388 1.00 71.06 69 GLY A O 1
ATOM 513 N N . ALA A 1 70 ? 2.755 41.110 24.297 1.00 69.56 70 ALA A N 1
ATOM 514 C CA . ALA A 1 70 ? 1.601 40.255 23.996 1.00 69.56 70 ALA A CA 1
ATOM 515 C C . ALA A 1 70 ? 0.260 40.783 24.555 1.00 69.56 70 ALA A C 1
ATOM 517 O O . ALA A 1 70 ? -0.794 40.399 24.063 1.00 69.56 70 ALA A O 1
ATOM 518 N N . ASN A 1 71 ? 0.274 41.657 25.570 1.00 81.00 71 ASN A N 1
ATOM 519 C CA . ASN A 1 71 ? -0.937 42.232 26.170 1.00 81.00 71 ASN A CA 1
ATOM 520 C C . ASN A 1 71 ? -1.536 43.409 25.384 1.00 81.00 71 ASN A C 1
ATOM 522 O O . ASN A 1 71 ? -2.673 43.809 25.664 1.00 81.00 71 ASN A O 1
ATOM 526 N N . ASP A 1 72 ? -0.807 43.927 24.399 1.00 86.75 72 ASP A N 1
ATOM 527 C CA . ASP A 1 72 ? -1.216 45.090 23.612 1.00 86.75 72 ASP A CA 1
ATOM 528 C C . ASP A 1 72 ? -2.230 44.730 22.517 1.00 86.75 72 ASP A C 1
ATOM 530 O O . ASP A 1 72 ? -2.968 45.600 22.056 1.00 86.75 72 ASP A O 1
ATOM 534 N N . PHE A 1 73 ? -2.342 43.440 22.179 1.00 93.56 73 PHE A N 1
ATOM 535 C CA . PHE A 1 73 ? -3.187 42.931 21.098 1.00 93.56 73 PHE A CA 1
ATOM 536 C C . PHE A 1 73 ? -4.117 41.831 21.579 1.00 93.56 73 PHE A C 1
ATOM 538 O O . PHE A 1 73 ? -3.684 40.909 22.267 1.00 93.56 73 PHE A O 1
ATOM 545 N N . ASP A 1 74 ? -5.379 41.884 21.174 1.00 94.31 74 ASP A N 1
ATOM 546 C CA . ASP A 1 74 ? -6.348 40.827 21.466 1.00 94.31 74 ASP A CA 1
ATOM 547 C C . ASP A 1 74 ? -6.183 39.645 20.491 1.00 94.31 74 ASP A C 1
ATOM 549 O O . ASP A 1 74 ? -6.346 38.489 20.875 1.00 94.31 74 ASP A O 1
ATOM 553 N N . VAL A 1 75 ? -5.762 39.927 19.252 1.00 96.69 75 VAL A N 1
ATOM 554 C CA . VAL A 1 75 ? -5.519 38.942 18.185 1.00 96.69 75 VAL A CA 1
ATOM 555 C C . VAL A 1 75 ? -4.324 39.359 17.321 1.00 96.69 75 VAL A C 1
ATOM 557 O O . VAL A 1 75 ? -4.124 40.551 17.067 1.00 96.69 75 VAL A O 1
ATOM 560 N N . LEU A 1 76 ? -3.537 38.385 16.852 1.00 97.25 76 LEU A N 1
ATOM 561 C CA . LEU A 1 76 ? -2.540 38.608 15.797 1.00 97.25 76 LEU A CA 1
ATOM 562 C C . LEU A 1 76 ? -3.077 38.160 14.442 1.00 97.25 76 LEU A C 1
ATOM 564 O O . LEU A 1 76 ? -3.726 37.121 14.342 1.00 97.25 76 LEU A O 1
ATOM 568 N N . TRP A 1 77 ? -2.753 38.906 13.393 1.00 97.88 77 TRP A N 1
ATOM 569 C CA . TRP A 1 77 ? -3.081 38.545 12.020 1.00 97.88 77 TRP A CA 1
ATOM 570 C C . TRP A 1 77 ? -1.834 38.625 11.142 1.00 97.88 77 TRP A C 1
ATOM 572 O O . TRP A 1 77 ? -1.184 39.665 11.072 1.00 97.88 77 TRP A O 1
ATOM 582 N N . TYR A 1 78 ? -1.513 37.523 10.464 1.00 97.31 78 TYR A N 1
ATOM 583 C CA . TYR A 1 78 ? -0.536 37.493 9.383 1.00 97.31 78 TYR A CA 1
ATOM 584 C C . TYR A 1 78 ? -1.200 37.073 8.066 1.00 97.31 78 TYR A C 1
ATOM 586 O O . TYR A 1 78 ? -1.912 36.065 7.992 1.00 97.31 78 TYR A O 1
ATOM 594 N N . HIS A 1 79 ? -0.970 37.858 7.017 1.00 96.56 79 HIS A N 1
ATOM 595 C CA . HIS A 1 79 ? -1.440 37.590 5.662 1.00 96.56 79 HIS A CA 1
ATOM 596 C C . HIS A 1 79 ? -0.242 37.514 4.716 1.00 96.56 79 HIS A C 1
ATOM 598 O O . HIS A 1 79 ? 0.651 38.354 4.788 1.00 96.56 79 HIS A O 1
ATOM 604 N N . GLN A 1 80 ? -0.237 36.516 3.834 1.00 94.88 80 GLN A N 1
ATOM 605 C CA . GLN A 1 80 ? 0.746 36.390 2.759 1.00 94.88 80 GLN A CA 1
ATOM 606 C C . GLN A 1 80 ? -0.004 36.209 1.440 1.00 94.88 80 GLN A C 1
ATOM 608 O O . GLN A 1 80 ? -0.368 35.092 1.087 1.00 94.88 80 GLN A O 1
ATOM 613 N N . GLY A 1 81 ? -0.274 37.309 0.744 1.00 92.56 81 GLY A N 1
ATOM 614 C CA . GLY A 1 81 ? -1.015 37.306 -0.517 1.00 92.56 81 GLY A CA 1
ATOM 615 C C . GLY A 1 81 ? -0.142 37.464 -1.761 1.00 92.56 81 GLY A C 1
ATOM 616 O O . GLY A 1 81 ? -0.563 37.076 -2.841 1.00 92.56 81 GLY A O 1
ATOM 617 N N . ASP A 1 82 ? 1.065 38.019 -1.640 1.00 92.25 82 ASP A N 1
ATOM 618 C CA . ASP A 1 82 ? 1.810 38.484 -2.818 1.00 92.25 82 ASP A CA 1
ATOM 619 C C . ASP A 1 82 ? 2.749 37.450 -3.465 1.00 92.25 82 ASP A C 1
ATOM 621 O O . ASP A 1 82 ? 2.919 37.509 -4.678 1.00 92.25 82 ASP A O 1
ATOM 625 N N . ALA A 1 83 ? 3.351 36.523 -2.706 1.00 89.81 83 ALA A N 1
ATOM 626 C CA . ALA A 1 83 ? 4.290 35.527 -3.252 1.00 89.81 83 ALA A CA 1
ATOM 627 C C . ALA A 1 83 ? 4.392 34.247 -2.389 1.00 89.81 83 ALA A C 1
ATOM 629 O O . ALA A 1 83 ? 4.123 34.300 -1.180 1.00 89.81 83 ALA A O 1
ATOM 630 N N . ILE A 1 84 ? 4.731 33.092 -2.985 1.00 88.00 84 ILE A N 1
ATOM 631 C CA . ILE A 1 84 ? 4.748 31.780 -2.297 1.00 88.00 84 ILE A CA 1
ATOM 632 C C . ILE A 1 84 ? 6.089 31.415 -1.662 1.00 88.00 84 ILE A C 1
ATOM 634 O O . ILE A 1 84 ? 6.252 30.302 -1.165 1.00 88.00 84 ILE A O 1
ATOM 638 N N . GLU A 1 85 ? 7.089 32.281 -1.639 1.00 90.44 85 GLU A N 1
ATOM 639 C CA . GLU A 1 85 ? 8.369 31.931 -1.035 1.00 90.44 85 GLU A CA 1
ATOM 640 C C . GLU A 1 85 ? 8.218 31.763 0.481 1.00 90.44 85 GLU A C 1
ATOM 642 O O . GLU A 1 85 ? 7.375 32.388 1.144 1.00 90.44 85 GLU A O 1
ATOM 647 N N . GLN A 1 86 ? 9.003 30.851 1.057 1.00 89.38 86 GLN A N 1
ATOM 648 C CA . GLN A 1 86 ? 9.182 30.843 2.506 1.00 89.38 86 GLN A CA 1
ATOM 649 C C . GLN A 1 86 ? 10.065 32.033 2.867 1.00 89.38 86 GLN A C 1
ATOM 651 O O . GLN A 1 86 ? 11.190 32.159 2.389 1.00 89.38 86 GLN A O 1
ATOM 656 N N . ASN A 1 87 ? 9.533 32.918 3.701 1.00 91.62 87 ASN A N 1
ATOM 657 C CA . ASN A 1 87 ? 10.242 34.090 4.191 1.00 91.62 87 ASN A CA 1
ATOM 658 C C . ASN A 1 87 ? 10.634 33.900 5.667 1.00 91.62 87 ASN A C 1
ATOM 660 O O . ASN A 1 87 ? 10.397 32.853 6.272 1.00 91.62 87 ASN A O 1
ATOM 664 N N . ALA A 1 88 ? 11.199 34.938 6.278 1.00 90.31 88 ALA A N 1
ATOM 665 C CA . ALA A 1 88 ? 11.704 34.870 7.646 1.00 90.31 88 ALA A CA 1
ATOM 666 C C . ALA A 1 88 ? 10.637 34.622 8.739 1.00 90.31 88 ALA A C 1
ATOM 668 O O . ALA A 1 88 ? 11.002 34.464 9.902 1.00 90.31 88 ALA A O 1
ATOM 669 N N . MET A 1 89 ? 9.346 34.568 8.393 1.00 92.31 89 MET A N 1
ATOM 670 C CA . MET A 1 89 ? 8.259 34.170 9.297 1.00 92.31 89 MET A CA 1
ATOM 671 C C . MET A 1 89 ? 8.199 32.653 9.530 1.00 92.31 89 MET A C 1
ATOM 673 O O . MET A 1 89 ? 7.638 32.218 10.533 1.00 92.31 89 MET A O 1
ATOM 677 N N . TYR A 1 90 ? 8.786 31.843 8.640 1.00 92.75 90 TYR A N 1
ATOM 678 C CA . TYR A 1 90 ? 8.703 30.374 8.673 1.00 92.75 90 TYR A CA 1
ATOM 679 C C . TYR A 1 90 ? 9.737 29.714 9.591 1.00 92.75 90 TYR A C 1
ATOM 681 O O . TYR A 1 90 ? 9.692 28.504 9.806 1.00 92.75 90 TYR A O 1
ATOM 689 N N . HIS A 1 91 ? 10.672 30.485 10.144 1.00 90.62 91 HIS A N 1
ATOM 690 C CA . HIS A 1 91 ? 11.765 29.958 10.952 1.00 90.62 91 HIS A CA 1
ATOM 691 C C . HIS A 1 91 ? 12.282 30.984 11.968 1.00 90.62 91 HIS A C 1
ATOM 693 O O . HIS A 1 91 ? 12.131 32.195 11.810 1.00 90.62 91 HIS A O 1
ATOM 699 N N . GLY A 1 92 ? 12.974 30.502 13.001 1.00 91.06 92 GLY A N 1
ATOM 700 C CA . GLY A 1 92 ? 13.698 31.361 13.939 1.00 91.06 92 GLY A CA 1
ATOM 701 C C . GLY A 1 92 ? 12.800 32.179 14.887 1.00 91.06 92 GLY A C 1
ATOM 702 O O . GLY A 1 92 ? 11.705 31.734 15.240 1.00 91.06 92 GLY A O 1
ATOM 703 N N . PRO A 1 93 ? 13.267 33.356 15.352 1.00 89.62 93 PRO A N 1
ATOM 704 C CA . PRO A 1 93 ? 12.620 34.107 16.436 1.00 89.62 93 PRO A CA 1
ATOM 705 C C . PRO A 1 93 ? 11.189 34.574 16.142 1.00 89.62 93 PRO A C 1
ATOM 707 O O . PRO A 1 93 ? 10.340 34.507 17.029 1.00 89.62 93 PRO A O 1
ATOM 710 N N . SER A 1 94 ? 10.891 34.978 14.903 1.00 90.81 94 SER A N 1
ATOM 711 C CA . SER A 1 94 ? 9.559 35.470 14.514 1.00 90.81 94 SER A CA 1
ATOM 712 C C . SER A 1 94 ? 8.486 34.383 14.663 1.00 90.81 94 SER A C 1
ATOM 714 O O . SER A 1 94 ? 7.427 34.613 15.246 1.00 90.81 94 SER A O 1
ATOM 716 N N . LEU A 1 95 ? 8.796 33.158 14.227 1.00 94.12 95 LEU A N 1
ATOM 717 C CA . LEU A 1 95 ? 7.938 31.987 14.418 1.00 94.12 95 LEU A CA 1
ATOM 718 C C . LEU A 1 95 ? 7.740 31.666 15.909 1.00 94.12 95 LEU A C 1
ATOM 720 O O . LEU A 1 95 ? 6.630 31.356 16.346 1.00 94.12 95 LEU A O 1
ATOM 724 N N . ALA A 1 96 ? 8.815 31.745 16.701 1.00 91.88 96 ALA A N 1
ATOM 725 C CA . ALA A 1 96 ? 8.764 31.496 18.141 1.00 91.88 96 ALA A CA 1
ATOM 726 C C . ALA A 1 96 ? 7.874 32.516 18.869 1.00 91.88 96 ALA A C 1
ATOM 728 O O . ALA A 1 96 ? 7.171 32.160 19.817 1.00 91.88 96 ALA A O 1
ATOM 729 N N . GLU A 1 97 ? 7.858 33.766 18.410 1.00 90.94 97 GLU A N 1
ATOM 730 C CA . GLU A 1 97 ? 6.997 34.813 18.948 1.00 90.94 97 GLU A CA 1
ATOM 731 C C . GLU A 1 97 ? 5.513 34.552 18.667 1.00 90.94 97 GLU A C 1
ATOM 733 O O . GLU A 1 97 ? 4.713 34.587 19.607 1.00 90.94 97 GLU A O 1
ATOM 738 N N . ILE A 1 98 ? 5.158 34.187 17.429 1.00 93.44 98 ILE A N 1
ATOM 739 C CA . ILE A 1 98 ? 3.788 33.783 17.063 1.00 93.44 98 ILE A CA 1
ATOM 740 C C . ILE A 1 98 ? 3.345 32.586 17.911 1.00 93.44 98 ILE A C 1
ATOM 742 O O . ILE A 1 98 ? 2.274 32.609 18.525 1.00 93.44 98 ILE A O 1
ATOM 746 N N . ARG A 1 99 ? 4.200 31.558 18.008 1.00 94.62 99 ARG A N 1
ATOM 747 C CA . ARG A 1 99 ? 3.940 30.357 18.811 1.00 94.62 99 ARG A CA 1
ATOM 748 C C . ARG A 1 99 ? 3.692 30.712 20.276 1.00 94.62 99 ARG A C 1
ATOM 750 O O . ARG A 1 99 ? 2.738 30.220 20.870 1.00 94.62 99 ARG A O 1
ATOM 757 N N . ARG A 1 100 ? 4.526 31.574 20.863 1.00 93.25 100 ARG A N 1
ATOM 758 C CA . ARG A 1 100 ? 4.403 32.024 22.257 1.00 93.25 100 ARG A CA 1
ATOM 759 C C . ARG A 1 100 ? 3.116 32.819 22.490 1.00 93.25 100 ARG A C 1
ATOM 761 O O . ARG A 1 100 ? 2.476 32.615 23.519 1.00 93.25 100 ARG A O 1
ATOM 768 N N . PHE A 1 101 ? 2.731 33.691 21.556 1.00 93.62 101 PHE A N 1
ATOM 769 C CA . PHE A 1 101 ? 1.493 34.467 21.649 1.00 93.62 101 PHE A CA 1
ATOM 770 C C . PHE A 1 101 ? 0.262 33.552 21.675 1.00 93.62 101 PHE A C 1
ATOM 772 O O . PHE A 1 101 ? -0.539 33.635 22.606 1.00 93.62 101 PHE A O 1
ATOM 779 N N . ALA A 1 102 ? 0.158 32.627 20.713 1.00 94.25 102 ALA A N 1
ATOM 780 C CA . ALA A 1 102 ? -0.927 31.649 20.667 1.00 94.25 102 ALA A CA 1
ATOM 781 C C . ALA A 1 102 ? -0.916 30.732 21.904 1.00 94.25 102 ALA A C 1
ATOM 783 O O . ALA A 1 102 ? -1.905 30.662 22.632 1.00 94.25 102 ALA A O 1
ATOM 784 N N . ALA A 1 103 ? 0.225 30.109 22.225 1.00 93.94 103 ALA A N 1
ATOM 785 C CA . ALA A 1 103 ? 0.362 29.210 23.378 1.00 93.94 103 ALA A CA 1
ATOM 786 C C . ALA A 1 103 ? -0.038 29.864 24.713 1.00 93.94 103 ALA A C 1
ATOM 788 O O . ALA A 1 103 ? -0.549 29.180 25.605 1.00 93.94 103 ALA A O 1
ATOM 789 N N . GLY A 1 104 ? 0.138 31.186 24.826 1.00 92.00 104 GLY A N 1
ATOM 790 C CA . GLY A 1 104 ? -0.270 32.010 25.962 1.00 92.00 104 GLY A CA 1
ATOM 791 C C . GLY A 1 104 ? -1.782 32.195 26.147 1.00 92.00 104 GLY A C 1
ATOM 792 O O . GLY A 1 104 ? -2.175 32.872 27.094 1.00 92.00 104 GLY A O 1
ATOM 793 N N . GLY A 1 105 ? -2.631 31.602 25.300 1.00 92.81 105 GLY A N 1
ATOM 794 C CA . GLY A 1 105 ? -4.091 31.683 25.423 1.00 92.81 105 GLY A CA 1
ATOM 795 C C . GLY A 1 105 ? -4.746 32.753 24.556 1.00 92.81 105 GLY A C 1
ATOM 796 O O . GLY A 1 105 ? -5.825 33.224 24.903 1.00 92.81 105 GLY A O 1
ATOM 797 N N . ARG A 1 106 ? -4.101 33.162 23.459 1.00 93.88 106 ARG A N 1
ATOM 798 C CA . ARG A 1 106 ? -4.604 34.200 22.546 1.00 93.88 106 ARG A CA 1
ATOM 799 C C . ARG A 1 106 ? -4.861 33.646 21.145 1.00 93.88 106 ARG A C 1
ATOM 801 O O . ARG A 1 106 ? -4.435 32.535 20.825 1.00 93.88 106 ARG A O 1
ATOM 808 N N . GLY A 1 107 ? -5.581 34.417 20.336 1.00 96.69 107 GLY A N 1
ATOM 809 C CA . GLY A 1 107 ? -5.947 34.049 18.974 1.00 96.69 107 GLY A CA 1
ATOM 810 C C . GLY A 1 107 ? -4.949 34.521 17.914 1.00 96.69 107 GLY A C 1
ATOM 811 O O . GLY A 1 107 ? -4.431 35.637 17.994 1.00 96.69 107 GLY A O 1
ATOM 812 N N . VAL A 1 108 ? -4.711 33.698 16.891 1.00 98.00 108 VAL A N 1
ATOM 813 C CA . VAL A 1 108 ? -3.915 34.052 15.704 1.00 98.00 108 VAL A CA 1
ATOM 814 C C . VAL A 1 108 ? -4.692 33.708 14.433 1.00 98.00 108 VAL A C 1
ATOM 816 O O . VAL A 1 108 ? -5.180 32.589 14.292 1.00 98.00 108 VAL A O 1
ATOM 819 N N . LEU A 1 109 ? -4.788 34.654 13.500 1.00 98.19 109 LEU A N 1
ATOM 820 C CA . LEU A 1 109 ? -5.319 34.444 12.155 1.00 98.19 109 LEU A CA 1
ATOM 821 C C . LEU A 1 109 ? -4.164 34.376 11.151 1.00 98.19 109 LEU A C 1
ATOM 823 O O . LEU A 1 109 ? -3.357 35.302 11.056 1.00 98.19 109 LEU A O 1
ATOM 827 N N . LEU A 1 110 ? -4.109 33.300 10.375 1.00 97.75 110 LEU A N 1
ATOM 828 C CA . LEU A 1 110 ? -3.173 33.117 9.268 1.00 97.75 110 LEU A CA 1
ATOM 829 C C . LEU A 1 110 ? -3.974 33.056 7.970 1.00 97.75 110 LEU A C 1
ATOM 831 O O . LEU A 1 110 ? -4.909 32.272 7.869 1.00 97.75 110 LEU A O 1
ATOM 835 N N . SER A 1 111 ? -3.646 33.873 6.971 1.00 95.75 111 SER A N 1
ATOM 836 C CA . SER A 1 111 ? -4.452 33.927 5.739 1.00 95.75 111 SER A CA 1
ATOM 837 C C . SER A 1 111 ? -3.639 34.027 4.452 1.00 95.75 111 SER A C 1
ATOM 839 O O . SER A 1 111 ? -2.516 34.536 4.454 1.00 95.75 111 SER A O 1
ATOM 841 N N . GLY A 1 112 ? -4.218 33.547 3.350 1.00 93.06 112 GLY A N 1
ATOM 842 C CA . GLY A 1 112 ? -3.525 33.394 2.067 1.00 93.06 112 GLY A CA 1
ATOM 843 C C . GLY A 1 112 ? -2.458 32.300 2.152 1.00 93.06 112 GLY A C 1
ATOM 844 O O . GLY A 1 112 ? -2.655 31.277 2.809 1.00 93.06 112 GLY A O 1
ATOM 845 N N . GLY A 1 113 ? -1.287 32.540 1.565 1.00 92.75 113 GLY A N 1
ATOM 846 C CA . GLY A 1 113 ? -0.118 31.663 1.657 1.00 92.75 113 GLY A CA 1
ATOM 847 C C . GLY A 1 113 ? 0.386 31.404 3.086 1.00 92.75 113 GLY A C 1
ATOM 848 O O . GLY A 1 113 ? 1.085 30.417 3.308 1.00 92.75 113 GLY A O 1
ATOM 849 N N . ALA A 1 114 ? 0.002 32.236 4.065 1.00 95.50 114 ALA A N 1
ATOM 850 C CA . ALA A 1 114 ? 0.418 32.106 5.462 1.00 95.50 114 ALA A CA 1
ATOM 851 C C . ALA A 1 114 ? -0.201 30.889 6.167 1.00 95.50 114 ALA A C 1
ATOM 853 O O . ALA A 1 114 ? 0.290 30.499 7.227 1.00 95.50 114 ALA A O 1
ATOM 854 N N . LEU A 1 115 ? -1.234 30.263 5.583 1.00 94.94 115 LEU A N 1
ATOM 855 C CA . LEU A 1 115 ? -1.769 28.982 6.055 1.00 94.94 115 LEU A CA 1
ATOM 856 C C . LEU A 1 115 ? -0.647 27.948 6.230 1.00 94.94 115 LEU A C 1
ATOM 858 O O . LEU A 1 115 ? -0.657 27.204 7.205 1.00 94.94 115 LEU A O 1
ATOM 862 N N . ALA A 1 116 ? 0.379 27.962 5.371 1.00 93.69 116 ALA A N 1
ATOM 863 C CA . ALA A 1 116 ? 1.504 27.031 5.435 1.00 93.69 116 ALA A CA 1
ATOM 864 C C . ALA A 1 116 ? 2.347 27.106 6.729 1.00 93.69 116 ALA A C 1
ATOM 866 O O . ALA A 1 116 ? 3.156 26.213 6.981 1.00 93.69 116 ALA A O 1
ATOM 867 N N . LEU A 1 117 ? 2.157 28.124 7.580 1.00 95.00 117 LEU A N 1
ATOM 868 C CA . LEU A 1 117 ? 2.808 28.208 8.893 1.00 95.00 117 LEU A CA 1
ATOM 869 C C . LEU A 1 117 ? 2.313 27.156 9.896 1.00 95.00 117 LEU A C 1
ATOM 871 O O . LEU A 1 117 ? 2.971 26.965 10.919 1.00 95.00 117 LEU A O 1
ATOM 875 N N . VAL A 1 118 ? 1.218 26.437 9.623 1.00 94.56 118 VAL A N 1
ATOM 876 C CA . VAL A 1 118 ? 0.748 25.349 10.504 1.00 94.56 118 VAL A CA 1
ATOM 877 C C . VAL A 1 118 ? 1.806 24.268 10.719 1.00 94.56 118 VAL A C 1
ATOM 879 O O . VAL A 1 118 ? 1.970 23.796 11.843 1.00 94.56 118 VAL A O 1
ATOM 882 N N . THR A 1 119 ? 2.595 23.937 9.695 1.00 91.56 119 THR A N 1
ATOM 883 C CA . THR A 1 119 ? 3.653 22.924 9.792 1.00 91.56 119 THR A CA 1
ATOM 884 C C . THR A 1 119 ? 4.799 23.369 10.715 1.00 91.56 119 THR A C 1
ATOM 886 O O . THR A 1 119 ? 5.041 22.698 11.718 1.00 91.56 119 THR A O 1
ATOM 889 N N . PRO A 1 120 ? 5.484 24.512 10.497 1.00 93.81 120 PRO A N 1
ATOM 890 C CA . PRO A 1 120 ? 6.543 24.967 11.406 1.00 93.81 120 PRO A CA 1
ATOM 891 C C . PRO A 1 120 ? 6.026 25.387 12.799 1.00 93.81 120 PRO A C 1
ATOM 893 O O . PRO A 1 120 ? 6.781 25.353 13.777 1.00 93.81 120 PRO A O 1
ATOM 896 N N . LEU A 1 121 ? 4.740 25.734 12.950 1.00 94.44 121 LEU A N 1
ATOM 897 C CA . LEU A 1 121 ? 4.103 25.926 14.263 1.00 94.44 121 LEU A CA 1
ATOM 898 C C . LEU A 1 121 ? 3.808 24.606 14.997 1.00 94.44 121 LEU A C 1
ATOM 900 O O . LEU A 1 121 ? 3.510 24.643 16.192 1.00 94.44 121 LEU A O 1
ATOM 904 N N . GLY A 1 122 ? 3.967 23.452 14.341 1.00 91.56 122 GLY A N 1
ATOM 905 C CA . GLY A 1 122 ? 3.656 22.135 14.904 1.00 91.56 122 GLY A CA 1
ATOM 906 C C . GLY A 1 122 ? 2.159 21.922 15.134 1.00 91.56 122 GLY A C 1
ATOM 907 O O . GLY A 1 122 ? 1.791 21.213 16.062 1.00 91.56 122 GLY A O 1
ATOM 908 N N . LEU A 1 123 ? 1.319 22.598 14.346 1.00 92.31 123 LEU A N 1
ATOM 909 C CA . LEU A 1 123 ? -0.140 22.484 14.377 1.00 92.31 123 LEU A CA 1
ATOM 910 C C . LEU A 1 123 ? -0.648 21.365 13.473 1.00 92.31 123 LEU A C 1
ATOM 912 O O . LEU A 1 123 ? -1.675 20.778 13.771 1.00 92.31 123 LEU A O 1
ATOM 916 N N . GLU A 1 124 ? 0.060 21.096 12.377 1.00 88.69 124 GLU A N 1
ATOM 917 C CA . GLU A 1 124 ? -0.265 20.039 11.426 1.00 88.69 124 GLU A CA 1
ATOM 918 C C . GLU A 1 124 ? 1.020 19.295 11.059 1.00 88.69 124 GLU A C 1
ATOM 920 O O . GLU A 1 124 ? 1.944 19.872 10.472 1.00 88.69 124 GLU A O 1
ATOM 925 N N . GLY A 1 125 ? 1.091 18.034 11.483 1.00 78.44 125 GLY A N 1
ATOM 926 C CA . GLY A 1 125 ? 2.269 17.183 11.332 1.00 78.44 125 GLY A CA 1
ATOM 927 C C . GLY A 1 125 ? 2.097 16.063 10.312 1.00 78.44 125 GLY A C 1
ATOM 928 O O . GLY A 1 125 ? 3.102 15.485 9.907 1.00 78.44 125 GLY A O 1
ATOM 929 N N . VAL A 1 126 ? 0.857 15.770 9.903 1.00 73.19 126 VAL A N 1
ATOM 930 C CA . VAL A 1 126 ? 0.543 14.637 9.025 1.00 73.19 126 VAL A CA 1
ATOM 931 C C . VAL A 1 126 ? 0.426 15.117 7.582 1.00 73.19 126 VAL A C 1
ATOM 933 O O . VAL A 1 126 ? 1.177 14.665 6.722 1.00 73.19 126 VAL A O 1
ATOM 936 N N . ILE A 1 127 ? -0.443 16.098 7.317 1.00 75.56 127 ILE A N 1
ATOM 937 C CA . ILE A 1 127 ? -0.679 16.603 5.956 1.00 75.56 127 ILE A CA 1
ATOM 938 C C . ILE A 1 127 ? 0.011 17.947 5.753 1.00 75.56 127 ILE A C 1
ATOM 940 O O . ILE A 1 127 ? -0.303 18.945 6.398 1.00 75.56 127 ILE A O 1
ATOM 944 N N . ARG A 1 128 ? 0.955 18.003 4.812 1.00 80.88 128 ARG A N 1
ATOM 945 C CA . ARG A 1 128 ? 1.626 19.261 4.470 1.00 80.88 128 ARG A CA 1
ATOM 946 C C . ARG A 1 128 ? 0.724 20.120 3.578 1.00 80.88 128 ARG A C 1
ATOM 948 O O . ARG A 1 128 ? 0.310 19.643 2.522 1.00 80.88 128 ARG A O 1
ATOM 955 N N . PRO A 1 129 ? 0.478 21.395 3.932 1.00 87.12 129 PRO A N 1
ATOM 956 C CA . PRO A 1 129 ? -0.188 22.327 3.034 1.00 87.12 129 PRO A CA 1
ATOM 957 C C . PRO A 1 129 ? 0.586 22.486 1.727 1.00 87.12 129 PRO A C 1
ATOM 959 O O . PRO A 1 129 ? 1.802 22.706 1.742 1.00 87.12 129 PRO A O 1
ATOM 962 N N . GLN A 1 130 ? -0.118 22.440 0.601 1.00 85.94 130 GLN A N 1
ATOM 963 C CA . GLN A 1 130 ? 0.464 22.765 -0.694 1.00 85.94 130 GLN A CA 1
ATOM 964 C C . GLN A 1 130 ? 0.378 24.267 -0.946 1.00 85.94 130 GLN A C 1
ATOM 966 O O . GLN A 1 130 ? -0.574 24.924 -0.524 1.00 85.94 130 GLN A O 1
ATOM 971 N N . ARG A 1 131 ? 1.383 24.813 -1.633 1.00 89.31 131 ARG A N 1
ATOM 972 C CA . ARG A 1 131 ? 1.506 26.244 -1.933 1.00 89.31 131 ARG A CA 1
ATOM 973 C C . ARG A 1 131 ? 1.698 26.406 -3.431 1.00 89.31 131 ARG A C 1
ATOM 975 O O . ARG A 1 131 ? 2.538 25.714 -3.996 1.00 89.31 131 ARG A O 1
ATOM 982 N N . HIS A 1 132 ? 0.942 27.310 -4.042 1.00 84.69 132 HIS A N 1
ATOM 983 C CA . HIS A 1 132 ? 0.917 27.497 -5.495 1.00 84.69 132 HIS A CA 1
ATOM 984 C C . HIS A 1 132 ? 0.777 28.978 -5.845 1.00 84.69 132 HIS A C 1
ATOM 986 O O . HIS A 1 132 ? 0.169 29.733 -5.080 1.00 84.69 132 HIS A O 1
ATOM 992 N N . GLU A 1 133 ? 1.330 29.381 -6.989 1.00 86.25 133 GLU A N 1
ATOM 993 C CA . GLU A 1 133 ? 1.094 30.706 -7.568 1.00 86.25 133 GLU A CA 1
ATOM 994 C C . GLU A 1 133 ? -0.087 30.675 -8.539 1.00 86.25 133 GLU A C 1
ATOM 996 O O . GLU A 1 133 ? -0.221 29.762 -9.355 1.00 86.25 133 GLU A O 1
ATOM 1001 N N . LEU A 1 134 ? -0.967 31.671 -8.444 1.00 78.75 134 LEU A N 1
ATOM 1002 C CA . LEU A 1 134 ? -2.134 31.795 -9.315 1.00 78.75 134 LEU A CA 1
ATOM 1003 C C . LEU A 1 134 ? -1.844 32.672 -10.545 1.00 78.75 134 LEU A C 1
ATOM 1005 O O . LEU A 1 134 ? -1.909 33.899 -10.480 1.00 78.75 134 LEU A O 1
ATOM 1009 N N . ASP A 1 135 ? -1.655 32.039 -11.705 1.00 62.91 135 ASP A N 1
ATOM 1010 C CA . ASP A 1 135 ? -1.529 32.732 -12.996 1.00 62.91 135 ASP A CA 1
ATOM 1011 C C . ASP A 1 135 ? -2.899 33.073 -13.624 1.00 62.91 135 ASP A C 1
ATOM 1013 O O . ASP A 1 135 ? -3.493 32.255 -14.318 1.00 62.91 135 ASP A O 1
ATOM 1017 N N . LYS A 1 136 ? -3.387 34.311 -13.423 1.00 62.88 136 LYS A N 1
ATOM 1018 C CA . LYS A 1 136 ? -4.617 34.895 -14.027 1.00 62.88 136 LYS A CA 1
ATOM 1019 C C . LYS A 1 136 ? -5.921 34.105 -13.800 1.00 62.88 136 LYS A C 1
ATOM 1021 O O . LYS A 1 136 ? -6.424 33.446 -14.706 1.00 62.88 136 LYS A O 1
ATOM 1026 N N . TRP A 1 137 ? -6.570 34.322 -12.654 1.00 62.88 137 TRP A N 1
ATOM 1027 C CA . TRP A 1 137 ? -7.851 33.678 -12.326 1.00 62.88 137 TRP A CA 1
ATOM 1028 C C . TRP A 1 137 ? -8.904 34.690 -11.851 1.00 62.88 137 TRP A C 1
ATOM 1030 O O . TRP A 1 137 ? -8.616 35.525 -10.996 1.00 62.88 137 TRP A O 1
ATOM 1040 N N . ARG A 1 138 ? -10.122 34.619 -12.412 1.00 67.50 138 ARG A N 1
ATOM 1041 C CA . ARG A 1 138 ? -11.303 35.437 -12.043 1.00 67.50 138 ARG A CA 1
ATOM 1042 C C . ARG A 1 138 ? -12.538 34.583 -11.698 1.00 67.50 138 ARG A C 1
ATOM 1044 O O . ARG A 1 138 ? -13.662 35.080 -11.708 1.00 67.50 138 ARG A O 1
ATOM 1051 N N . ASP A 1 139 ? -12.351 33.294 -11.416 1.00 74.44 139 ASP A N 1
ATOM 1052 C CA . ASP A 1 139 ? -13.484 32.420 -11.106 1.00 74.44 139 ASP A CA 1
ATOM 1053 C C . ASP A 1 139 ? -14.047 32.741 -9.714 1.00 74.44 139 ASP A C 1
ATOM 1055 O O . ASP A 1 139 ? -13.272 32.892 -8.761 1.00 74.44 139 ASP A O 1
ATOM 1059 N N . PRO A 1 140 ? -15.380 32.809 -9.563 1.00 79.75 140 PRO A N 1
ATOM 1060 C CA . PRO A 1 140 ? -16.021 32.889 -8.262 1.00 79.75 140 PRO A CA 1
ATOM 1061 C C . PRO A 1 140 ? -15.616 31.728 -7.349 1.00 79.75 140 PRO A C 1
ATOM 1063 O O . PRO A 1 140 ? -15.667 30.566 -7.747 1.00 79.75 140 PRO A O 1
ATOM 1066 N N . ALA A 1 141 ? -15.273 32.036 -6.100 1.00 84.62 141 ALA A N 1
ATOM 1067 C CA . ALA A 1 141 ? -14.958 31.055 -5.072 1.00 84.62 141 ALA A CA 1
ATOM 1068 C C . ALA A 1 141 ? -15.941 31.184 -3.901 1.00 84.62 141 ALA A C 1
ATOM 1070 O O . ALA A 1 141 ? -16.020 32.215 -3.220 1.00 84.62 141 ALA A O 1
ATOM 1071 N N . GLY A 1 142 ? -16.705 30.115 -3.682 1.00 87.44 142 GLY A N 1
ATOM 1072 C CA . GLY A 1 142 ? -17.596 29.953 -2.538 1.00 87.44 142 GLY A CA 1
ATOM 1073 C C . GLY A 1 142 ? -17.019 29.013 -1.489 1.00 87.44 142 GLY A C 1
ATOM 1074 O O . GLY A 1 142 ? -16.026 28.330 -1.741 1.00 87.44 142 GLY A O 1
ATOM 1075 N N . MET A 1 143 ? -17.648 28.982 -0.318 1.00 90.94 143 MET A N 1
ATOM 1076 C CA . MET A 1 143 ? -17.383 28.028 0.757 1.00 90.94 143 MET A CA 1
ATOM 1077 C C . MET A 1 143 ? -18.677 27.359 1.223 1.00 90.94 143 MET A C 1
ATOM 1079 O O . MET A 1 143 ? -19.727 27.996 1.215 1.00 90.94 143 MET A O 1
ATOM 1083 N N . ILE A 1 144 ? -18.589 26.113 1.682 1.00 90.69 144 ILE A N 1
ATOM 1084 C CA . ILE A 1 144 ? -19.657 25.405 2.393 1.00 90.69 144 ILE A CA 1
ATOM 1085 C C . ILE A 1 144 ? -19.260 25.305 3.872 1.00 90.69 144 ILE A C 1
ATOM 1087 O O . ILE A 1 144 ? -18.291 24.603 4.188 1.00 90.69 144 ILE A O 1
ATOM 1091 N N . PRO A 1 145 ? -19.970 25.986 4.791 1.00 89.62 145 PRO A N 1
ATOM 1092 C CA . PRO A 1 145 ? -19.745 25.836 6.225 1.00 89.62 145 PRO A CA 1
ATOM 1093 C C . PRO A 1 145 ? -19.981 24.392 6.694 1.00 89.62 145 PRO A C 1
ATOM 1095 O O . PRO A 1 145 ? -21.052 23.825 6.478 1.00 89.62 145 PRO A O 1
ATOM 1098 N N . VAL A 1 146 ? -18.986 23.819 7.374 1.00 85.88 146 VAL A N 1
ATOM 1099 C CA . VAL A 1 146 ? -19.078 22.523 8.067 1.00 85.88 146 VAL A CA 1
ATOM 1100 C C . VAL A 1 146 ? -19.643 22.732 9.469 1.00 85.88 146 VAL A C 1
ATOM 1102 O O . VAL A 1 146 ? -20.586 22.057 9.871 1.00 85.88 146 VAL A O 1
ATOM 1105 N N . GLU A 1 147 ? -19.122 23.727 10.189 1.00 85.12 147 GLU A N 1
ATOM 1106 C CA . GLU A 1 147 ? -19.607 24.114 11.515 1.00 85.12 147 GLU A CA 1
ATOM 1107 C C . GLU A 1 147 ? -20.648 25.236 11.402 1.00 85.12 147 GLU A C 1
ATOM 1109 O O . GLU A 1 147 ? -20.377 26.386 11.743 1.00 85.12 147 GLU A O 1
ATOM 1114 N N . LYS A 1 148 ? -21.854 24.925 10.902 1.00 83.94 148 LYS A N 1
ATOM 1115 C CA . LYS A 1 148 ? -22.882 25.928 10.537 1.00 83.94 148 LYS A CA 1
ATOM 1116 C C . LYS A 1 148 ? -23.231 26.921 11.659 1.00 83.94 148 LYS A C 1
ATOM 1118 O O . LYS A 1 148 ? -23.515 28.083 11.385 1.00 83.94 148 LYS A O 1
ATOM 1123 N N . ASN A 1 149 ? -23.164 26.485 12.918 1.00 83.81 149 ASN A N 1
ATOM 1124 C CA . ASN A 1 149 ? -23.461 27.299 14.106 1.00 83.81 149 ASN A CA 1
ATOM 1125 C C . ASN A 1 149 ? -22.234 28.030 14.695 1.00 83.81 149 ASN A C 1
ATOM 1127 O O . ASN A 1 149 ? -22.318 28.655 15.762 1.00 83.81 149 ASN A O 1
ATOM 1131 N N . HIS A 1 150 ? -21.074 27.938 14.043 1.00 90.62 150 HIS A N 1
ATOM 1132 C CA . HIS A 1 150 ? -19.854 28.596 14.490 1.00 90.62 150 HIS A CA 1
ATOM 1133 C C . HIS A 1 150 ? -19.971 30.128 14.356 1.00 90.62 150 HIS A C 1
ATOM 1135 O O . HIS A 1 150 ? -20.451 30.611 13.327 1.00 90.62 150 HIS A O 1
ATOM 1141 N N . PRO A 1 151 ? -19.489 30.928 15.335 1.00 92.88 151 PRO A N 1
ATOM 1142 C CA . PRO A 1 151 ? -19.562 32.394 15.278 1.00 92.88 151 PRO A CA 1
ATOM 1143 C C . PRO A 1 151 ? -18.957 33.021 14.013 1.00 92.88 151 PRO A C 1
ATOM 1145 O O . PRO A 1 151 ? -19.388 34.096 13.605 1.00 92.88 151 PRO A O 1
ATOM 1148 N N . ALA A 1 152 ? -18.008 32.334 13.366 1.00 92.75 152 ALA A N 1
ATOM 1149 C CA . ALA A 1 152 ? -17.420 32.743 12.087 1.00 92.75 152 ALA A CA 1
ATOM 1150 C C . ALA A 1 152 ? -18.470 33.025 10.995 1.00 92.75 152 ALA A C 1
ATOM 1152 O O . ALA A 1 152 ? -18.273 33.920 10.175 1.00 92.75 152 ALA A O 1
ATOM 1153 N N . PHE A 1 153 ? -19.592 32.299 10.994 1.00 93.81 153 PHE A N 1
ATOM 1154 C CA . PHE A 1 153 ? -20.577 32.348 9.910 1.00 93.81 153 PHE A CA 1
ATOM 1155 C C . PHE A 1 153 ? -21.790 33.240 10.195 1.00 93.81 153 PHE A C 1
ATOM 1157 O O . PHE A 1 153 ? -22.699 33.338 9.371 1.00 93.81 153 PHE A O 1
ATOM 1164 N N . HIS A 1 154 ? -21.823 33.915 11.346 1.00 92.62 154 HIS A N 1
ATOM 1165 C CA . HIS A 1 154 ? -22.963 34.739 11.732 1.00 92.62 154 HIS A CA 1
ATOM 1166 C C . HIS A 1 154 ? -23.194 35.885 10.731 1.00 92.62 154 HIS A C 1
ATOM 1168 O O . HIS A 1 154 ? -22.300 36.686 10.460 1.00 92.62 154 HIS A O 1
ATOM 1174 N N . GLY A 1 155 ? -24.417 35.965 10.198 1.00 90.69 155 GLY A N 1
ATOM 1175 C CA . GLY A 1 155 ? -24.856 37.049 9.318 1.00 90.69 155 GLY A CA 1
ATOM 1176 C C . GLY A 1 155 ? -24.423 36.903 7.858 1.00 90.69 155 GLY A C 1
ATOM 1177 O O . GLY A 1 155 ? -24.760 37.770 7.056 1.00 90.69 155 GLY A O 1
ATOM 1178 N N . LEU A 1 156 ? -23.714 35.828 7.495 1.00 91.38 156 LEU A N 1
ATOM 1179 C CA . LEU A 1 156 ? -23.362 35.555 6.102 1.00 91.38 156 LEU A CA 1
ATOM 1180 C C . LEU A 1 156 ? -24.585 35.035 5.322 1.00 91.38 156 LEU A C 1
ATOM 1182 O O . LEU A 1 156 ? -25.352 34.226 5.853 1.00 91.38 156 LEU A O 1
ATOM 1186 N N . PRO A 1 157 ? -24.783 35.477 4.066 1.00 84.81 157 PRO A N 1
ATOM 1187 C CA . PRO A 1 157 ? -25.866 34.986 3.225 1.00 84.81 157 PRO A CA 1
ATOM 1188 C C . PRO A 1 157 ? -25.634 33.516 2.866 1.00 84.81 157 PRO A C 1
ATOM 1190 O O . PRO A 1 157 ? -24.519 33.125 2.528 1.00 84.81 157 PRO A O 1
ATOM 1193 N N . ASN A 1 158 ? -26.698 32.717 2.919 1.00 73.44 158 ASN A N 1
ATOM 1194 C CA . ASN A 1 158 ? -26.666 31.299 2.583 1.00 73.44 158 ASN A CA 1
ATOM 1195 C C . ASN A 1 158 ? -27.474 31.053 1.296 1.00 73.44 158 ASN A C 1
ATOM 1197 O O . ASN A 1 158 ? -28.706 31.032 1.337 1.00 73.44 158 ASN A O 1
ATOM 1201 N N . ASP A 1 159 ? -26.787 30.891 0.162 1.00 75.50 159 ASP A N 1
ATOM 1202 C CA . ASP A 1 159 ? -27.393 30.496 -1.114 1.00 75.50 159 ASP A CA 1
ATOM 1203 C C . ASP A 1 159 ? -27.111 29.011 -1.366 1.00 75.50 159 ASP A C 1
ATOM 1205 O O . ASP A 1 159 ? -26.001 28.635 -1.735 1.00 75.50 159 ASP A O 1
ATOM 1209 N N . LYS A 1 160 ? -28.112 28.153 -1.127 1.00 78.81 160 LYS A N 1
ATOM 1210 C CA . LYS A 1 160 ? -28.007 26.686 -1.277 1.00 78.81 160 LYS A CA 1
ATOM 1211 C C . LYS A 1 160 ? -26.791 26.075 -0.554 1.00 78.81 160 LYS A C 1
ATOM 1213 O O . LYS A 1 160 ? -26.068 25.273 -1.133 1.00 78.81 160 LYS A O 1
ATOM 1218 N N . ASP A 1 161 ? -26.576 26.461 0.702 1.00 83.12 161 ASP A N 1
ATOM 1219 C CA . ASP A 1 161 ? -25.443 26.052 1.551 1.00 83.12 161 ASP A CA 1
ATOM 1220 C C . ASP A 1 161 ? -24.066 26.599 1.122 1.00 83.12 161 ASP A C 1
ATOM 1222 O O . ASP A 1 161 ? -23.054 26.236 1.724 1.00 83.12 161 ASP A O 1
ATOM 1226 N N . ILE A 1 162 ? -24.010 27.522 0.152 1.00 89.50 162 ILE A N 1
ATOM 1227 C CA . ILE A 1 162 ? -22.774 28.161 -0.315 1.00 89.50 162 ILE A CA 1
ATOM 1228 C C . ILE A 1 162 ? -22.727 29.633 0.119 1.00 89.50 162 ILE A C 1
ATOM 1230 O O . ILE A 1 162 ? -23.658 30.410 -0.104 1.00 89.50 162 ILE A O 1
ATOM 1234 N N . VAL A 1 163 ? -21.589 30.036 0.689 1.00 91.06 163 VAL A N 1
ATOM 1235 C CA . VAL A 1 163 ? -21.230 31.431 0.965 1.00 91.06 163 VAL A CA 1
ATOM 1236 C C . VAL A 1 163 ? -20.158 31.872 -0.028 1.00 91.06 163 VAL A C 1
ATOM 1238 O O . VAL A 1 163 ? -19.019 31.417 0.033 1.00 91.06 163 VAL A O 1
ATOM 1241 N N . TRP A 1 164 ? -20.505 32.769 -0.946 1.00 91.06 164 TRP A N 1
ATOM 1242 C CA . TRP A 1 164 ? -19.561 33.328 -1.919 1.00 91.06 164 TRP A CA 1
ATOM 1243 C C . TRP A 1 164 ? -18.680 34.408 -1.286 1.00 91.06 164 TRP A C 1
ATOM 1245 O O . TRP A 1 164 ? -19.202 35.273 -0.576 1.00 91.06 164 TRP A O 1
ATOM 1255 N N . LEU A 1 165 ? -17.363 34.360 -1.537 1.00 89.81 165 LEU A N 1
ATOM 1256 C CA . LEU A 1 165 ? -16.369 35.226 -0.882 1.00 89.81 165 LEU A CA 1
ATOM 1257 C C . LEU A 1 165 ? -15.485 36.008 -1.860 1.00 89.81 165 LEU A C 1
ATOM 1259 O O . LEU A 1 165 ? -15.164 37.166 -1.588 1.00 89.81 165 LEU A O 1
ATOM 1263 N N . SER A 1 166 ? -15.100 35.419 -2.993 1.00 84.12 166 SER A N 1
ATOM 1264 C CA . SER A 1 166 ? -14.221 36.077 -3.969 1.00 84.12 166 SER A CA 1
ATOM 1265 C C . SER A 1 166 ? -14.594 35.778 -5.421 1.00 84.12 166 SER A C 1
ATOM 1267 O O . SER A 1 166 ? -15.334 34.835 -5.693 1.00 84.12 166 SER A O 1
ATOM 1269 N N . GLN A 1 167 ? -14.109 36.612 -6.347 1.00 81.44 167 GLN A N 1
ATOM 1270 C CA . GLN A 1 167 ? -14.147 36.415 -7.807 1.00 81.44 167 GLN A CA 1
ATOM 1271 C C . GLN A 1 167 ? -12.731 36.502 -8.403 1.00 81.44 167 GLN A C 1
ATOM 1273 O O . GLN A 1 167 ? -12.479 37.156 -9.414 1.00 81.44 167 GLN A O 1
ATOM 1278 N N . GLY A 1 168 ? -11.787 35.865 -7.714 1.00 74.00 168 GLY A N 1
ATOM 1279 C CA . GLY A 1 168 ? -10.348 35.947 -7.939 1.00 74.00 168 GLY A CA 1
ATOM 1280 C C . GLY A 1 168 ? -9.599 35.456 -6.700 1.00 74.00 168 GLY A C 1
ATOM 1281 O O . GLY A 1 168 ? -10.222 35.132 -5.689 1.00 74.00 168 GLY A O 1
ATOM 1282 N N . GLY A 1 169 ? -8.273 35.376 -6.769 1.00 78.69 169 GLY A N 1
ATOM 1283 C CA . GLY A 1 169 ? -7.441 34.975 -5.636 1.00 78.69 169 GLY A CA 1
ATOM 1284 C C . GLY A 1 169 ? -6.144 35.773 -5.574 1.00 78.69 169 GLY A C 1
ATOM 1285 O O . GLY A 1 169 ? -5.653 36.256 -6.596 1.00 78.69 169 GLY A O 1
ATOM 1286 N N . CYS A 1 170 ? -5.576 35.874 -4.371 1.00 85.94 170 CYS A N 1
ATOM 1287 C CA . CYS A 1 170 ? -4.216 36.368 -4.182 1.00 85.94 170 CYS A CA 1
ATOM 1288 C C . CYS A 1 170 ? -3.219 35.525 -5.004 1.00 85.94 170 CYS A C 1
ATOM 1290 O O . CYS A 1 170 ? -3.412 34.312 -5.092 1.00 85.94 170 CYS A O 1
ATOM 1292 N N . PRO A 1 171 ? -2.136 36.114 -5.545 1.00 87.62 171 PRO A N 1
ATOM 1293 C CA . PRO A 1 171 ? -1.070 35.366 -6.210 1.00 87.62 171 PRO A CA 1
ATOM 1294 C C . PRO A 1 171 ? -0.554 34.189 -5.382 1.00 87.62 171 PRO A C 1
ATOM 1296 O O . PRO A 1 171 ? -0.411 33.096 -5.913 1.00 87.62 171 PRO A O 1
ATOM 1299 N N . ALA A 1 172 ? -0.340 34.387 -4.079 1.00 89.12 172 ALA A N 1
ATOM 1300 C CA . ALA A 1 172 ? 0.106 33.337 -3.176 1.00 89.12 172 ALA A CA 1
ATOM 1301 C C . ALA A 1 172 ? -1.060 32.648 -2.473 1.00 89.12 172 ALA A C 1
ATOM 1303 O O . ALA A 1 172 ? -1.706 33.234 -1.595 1.00 89.12 172 ALA A O 1
ATOM 1304 N N . VAL A 1 173 ? -1.270 31.370 -2.787 1.00 88.38 173 VAL A N 1
ATOM 1305 C CA . VAL A 1 173 ? -2.258 30.533 -2.101 1.00 88.38 173 VAL A CA 1
ATOM 1306 C C . VAL A 1 173 ? -1.606 29.357 -1.394 1.00 88.38 173 VAL A C 1
ATOM 1308 O O . VAL A 1 173 ? -0.568 28.841 -1.808 1.00 88.38 173 VAL A O 1
ATOM 1311 N N . ALA A 1 174 ? -2.239 28.936 -0.304 1.00 90.62 174 ALA A N 1
ATOM 1312 C CA . ALA A 1 174 ? -1.921 27.702 0.390 1.00 90.62 174 ALA A CA 1
ATOM 1313 C C . ALA A 1 174 ? -3.216 27.012 0.820 1.00 90.62 174 ALA A C 1
ATOM 1315 O O . ALA A 1 174 ? -4.175 27.698 1.187 1.00 90.62 174 ALA A O 1
ATOM 1316 N N . ASP A 1 175 ? -3.241 25.683 0.753 1.00 88.25 175 ASP A N 1
ATOM 1317 C CA . ASP A 1 175 ? -4.386 24.866 1.157 1.00 88.25 175 ASP A CA 1
ATOM 1318 C C . ASP A 1 175 ? -4.002 23.386 1.396 1.00 88.25 175 ASP A C 1
ATOM 1320 O O . ASP A 1 175 ? -2.888 22.960 1.077 1.00 88.25 175 ASP A O 1
ATOM 1324 N N . PHE A 1 176 ? -4.924 22.606 1.962 1.00 83.81 176 PHE A N 1
ATOM 1325 C CA . PHE A 1 176 ? -4.849 21.156 2.121 1.00 83.81 176 PHE A CA 1
ATOM 1326 C C . PHE A 1 176 ? -5.564 20.443 0.959 1.00 83.81 176 PHE A C 1
ATOM 1328 O O . PHE A 1 176 ? -6.764 20.170 1.028 1.00 83.81 176 PHE A O 1
ATOM 1335 N N . TYR A 1 177 ? -4.816 20.122 -0.099 1.00 67.88 177 TYR A N 1
ATOM 1336 C CA . TYR A 1 177 ? -5.315 19.323 -1.223 1.00 67.88 177 TYR A CA 1
ATOM 1337 C C . TYR A 1 177 ? -5.564 17.863 -0.811 1.00 67.88 177 TYR A C 1
ATOM 1339 O O . TYR A 1 177 ? -4.744 17.282 -0.109 1.00 67.88 177 TYR A O 1
ATOM 1347 N N . TRP A 1 178 ? -6.665 17.285 -1.309 1.00 57.03 178 TRP A N 1
ATOM 1348 C CA . TRP A 1 178 ? -7.046 15.863 -1.251 1.00 57.03 178 TRP A CA 1
ATOM 1349 C C . TRP A 1 178 ? -6.954 15.225 0.149 1.00 57.03 178 TRP A C 1
ATOM 1351 O O . TRP A 1 178 ? -5.944 14.649 0.516 1.00 57.03 178 TRP A O 1
ATOM 1361 N N . GLY A 1 179 ? -8.035 15.287 0.933 1.00 56.19 179 GLY A N 1
ATOM 1362 C CA . GLY A 1 179 ? -8.134 14.602 2.239 1.00 56.19 179 GLY A CA 1
ATOM 1363 C C . GLY A 1 179 ? -8.122 15.531 3.456 1.00 56.19 179 GLY A C 1
ATOM 1364 O O . GLY A 1 179 ? -8.669 15.172 4.495 1.00 56.19 179 GLY A O 1
ATOM 1365 N N . GLY A 1 180 ? -7.639 16.766 3.289 1.00 72.38 180 GLY A N 1
ATOM 1366 C CA . GLY A 1 180 ? -7.782 17.843 4.271 1.00 72.38 180 GLY A CA 1
ATOM 1367 C C . GLY A 1 180 ? -6.813 17.779 5.462 1.00 72.38 180 GLY A C 1
ATOM 1368 O O . GLY A 1 180 ? -5.982 16.878 5.552 1.00 72.38 180 GLY A O 1
ATOM 1369 N N . PRO A 1 181 ? -6.870 18.771 6.367 1.00 81.06 181 PRO A N 1
ATOM 1370 C CA . PRO A 1 181 ? -6.088 18.763 7.603 1.00 81.06 181 PRO A CA 1
ATOM 1371 C C . PRO A 1 181 ? -6.500 17.586 8.499 1.00 81.06 181 PRO A C 1
ATOM 1373 O O . PRO A 1 181 ? -7.677 17.236 8.585 1.00 81.06 181 PRO A O 1
ATOM 1376 N N . VAL A 1 182 ? -5.535 17.025 9.219 1.00 77.75 182 VAL A N 1
ATOM 1377 C CA . VAL A 1 182 ? -5.725 15.888 10.139 1.00 77.75 182 VAL A CA 1
ATOM 1378 C C . VAL A 1 182 ? -5.797 16.364 11.582 1.00 77.75 182 VAL A C 1
ATOM 1380 O O . VAL A 1 182 ? -6.506 15.809 12.424 1.00 77.75 182 VAL A O 1
ATOM 1383 N N . GLU A 1 183 ? -5.066 17.434 11.875 1.00 86.56 183 GLU A N 1
ATOM 1384 C CA . GLU A 1 183 ? -4.898 17.947 13.222 1.00 86.56 183 GLU A CA 1
ATOM 1385 C C . GLU A 1 183 ? -5.834 19.117 13.554 1.00 86.56 183 GLU A C 1
ATOM 1387 O O . GLU A 1 183 ? -5.903 19.538 14.711 1.00 86.56 183 GLU A O 1
ATOM 1392 N N . GLY A 1 184 ? -6.581 19.613 12.563 1.00 88.25 184 GLY A N 1
ATOM 1393 C CA . GLY A 1 184 ? -7.437 20.793 12.669 1.00 88.25 184 GLY A CA 1
ATOM 1394 C C . GLY A 1 184 ? -8.939 20.505 12.582 1.00 88.25 184 GLY A C 1
ATOM 1395 O O . GLY A 1 184 ? -9.384 19.552 11.946 1.00 88.25 184 GLY A O 1
ATOM 1396 N N . MET A 1 185 ? -9.738 21.373 13.201 1.00 89.75 185 MET A N 1
ATOM 1397 C CA . MET A 1 185 ? -11.196 21.393 13.077 1.00 89.75 185 MET A CA 1
ATOM 1398 C C . MET A 1 185 ? -11.581 22.159 11.809 1.00 89.75 185 MET A C 1
ATOM 1400 O O . MET A 1 185 ? -11.397 23.375 11.727 1.00 89.75 185 MET A O 1
ATOM 1404 N N . ILE A 1 186 ? -12.109 21.451 10.810 1.00 88.94 186 ILE A N 1
ATOM 1405 C CA . ILE A 1 186 ? -12.536 22.055 9.542 1.00 88.94 186 ILE A CA 1
ATOM 1406 C C . ILE A 1 186 ? -13.797 22.890 9.785 1.00 88.94 186 ILE A C 1
ATOM 1408 O O . ILE A 1 186 ? -14.846 22.349 10.122 1.00 88.94 186 ILE A O 1
ATOM 1412 N N . LEU A 1 187 ? -13.708 24.203 9.570 1.00 91.44 187 LEU A N 1
ATOM 1413 C CA . LEU A 1 187 ? -14.842 25.116 9.713 1.00 91.44 187 LEU A CA 1
ATOM 1414 C C . LEU A 1 187 ? -15.644 25.232 8.411 1.00 91.44 187 LEU A C 1
ATOM 1416 O O . LEU A 1 187 ? -16.871 25.301 8.465 1.00 91.44 187 LEU A O 1
ATOM 1420 N N . ALA A 1 188 ? -14.977 25.256 7.251 1.00 89.75 188 ALA A N 1
ATOM 1421 C CA . ALA A 1 188 ? -15.614 25.294 5.930 1.00 89.75 188 ALA A CA 1
ATOM 1422 C C . ALA A 1 188 ? -14.759 24.617 4.844 1.00 89.75 188 ALA A C 1
ATOM 1424 O O . ALA A 1 188 ? -13.532 24.583 4.940 1.00 89.75 188 ALA A O 1
ATOM 1425 N N . LYS A 1 189 ? -15.426 24.118 3.797 1.00 88.12 189 LYS A N 1
ATOM 1426 C CA . LYS A 1 189 ? -14.832 23.444 2.624 1.00 88.12 189 LYS A CA 1
ATOM 1427 C C . LYS A 1 189 ? -15.181 24.172 1.329 1.00 88.12 189 LYS A C 1
ATOM 1429 O O . LYS A 1 189 ? -16.026 25.069 1.342 1.00 88.12 189 LYS A O 1
ATOM 1434 N N . THR A 1 190 ? -14.574 23.795 0.209 1.00 85.69 190 THR A N 1
ATOM 1435 C CA . THR A 1 190 ? -15.010 24.282 -1.110 1.00 85.69 190 THR A CA 1
ATOM 1436 C C . THR A 1 190 ? -16.248 23.504 -1.604 1.00 85.69 190 THR A C 1
ATOM 1438 O O . THR A 1 190 ? -16.441 22.356 -1.205 1.00 85.69 190 THR A O 1
ATOM 1441 N N . PRO A 1 191 ? -17.139 24.100 -2.428 1.00 79.81 191 PRO A N 1
ATOM 1442 C CA . PRO A 1 191 ? -18.396 23.453 -2.819 1.00 79.81 191 PRO A CA 1
ATOM 1443 C C . PRO A 1 191 ? -18.280 22.147 -3.612 1.00 79.81 191 PRO A C 1
ATOM 1445 O O . PRO A 1 191 ? -19.160 21.297 -3.502 1.00 79.81 191 PRO A O 1
ATOM 1448 N N . SER A 1 192 ? -17.212 21.996 -4.396 1.00 65.06 192 SER A N 1
ATOM 1449 C CA . SER A 1 192 ? -17.021 20.862 -5.315 1.00 65.06 192 SER A CA 1
ATOM 1450 C C . SER A 1 192 ? -15.565 20.400 -5.397 1.00 65.06 192 SER A C 1
ATOM 1452 O O . SER A 1 192 ? -15.218 19.652 -6.307 1.00 65.06 192 SER A O 1
ATOM 1454 N N . GLY A 1 193 ? -14.699 20.896 -4.512 1.00 64.44 193 GLY A N 1
ATOM 1455 C CA . GLY A 1 193 ? -13.258 20.704 -4.607 1.00 64.44 193 GLY A CA 1
ATOM 1456 C C . GLY A 1 193 ? -12.679 19.928 -3.420 1.00 64.44 193 GLY A C 1
ATOM 1457 O O . GLY A 1 193 ? -13.320 19.810 -2.373 1.00 64.44 193 GLY A O 1
ATOM 1458 N N . PRO A 1 194 ? -11.475 19.356 -3.580 1.00 68.06 194 PRO A N 1
ATOM 1459 C CA . PRO A 1 194 ? -10.790 18.613 -2.525 1.00 68.06 194 PRO A CA 1
ATOM 1460 C C . PRO A 1 194 ? -10.204 19.513 -1.418 1.00 68.06 194 PRO A C 1
ATOM 1462 O O . PRO A 1 194 ? -9.610 18.997 -0.470 1.00 68.06 194 PRO A O 1
ATOM 1465 N N . GLU A 1 195 ? -10.344 20.833 -1.543 1.00 80.38 195 GLU A N 1
ATOM 1466 C CA . GLU A 1 195 ? -9.738 21.848 -0.682 1.00 80.38 195 GLU A CA 1
ATOM 1467 C C . GLU A 1 195 ? -10.468 22.065 0.651 1.00 80.38 195 GLU A C 1
ATOM 1469 O O . GLU A 1 195 ? -11.702 22.089 0.733 1.00 80.38 195 GLU A O 1
ATOM 1474 N N . ASN A 1 196 ? -9.696 22.309 1.715 1.00 86.00 196 ASN A N 1
ATOM 1475 C CA . ASN A 1 196 ? -10.211 22.525 3.074 1.00 86.00 196 ASN A CA 1
ATOM 1476 C C . ASN A 1 196 ? -9.580 23.782 3.713 1.00 86.00 196 ASN A C 1
ATOM 1478 O O . ASN A 1 196 ? -8.827 23.666 4.681 1.00 86.00 196 ASN A O 1
ATOM 1482 N N . PRO A 1 197 ? -9.885 24.997 3.218 1.00 85.19 197 PRO A N 1
ATOM 1483 C CA . PRO A 1 197 ? -9.039 26.171 3.455 1.00 85.19 197 PRO A CA 1
ATOM 1484 C C . PRO A 1 197 ? -9.317 26.939 4.745 1.00 85.19 197 PRO A C 1
ATOM 1486 O O . PRO A 1 197 ? -8.538 27.829 5.091 1.00 85.19 197 PRO A O 1
ATOM 1489 N N . LEU A 1 198 ? -10.432 26.662 5.431 1.00 93.75 198 LEU A N 1
ATOM 1490 C CA . LEU A 1 198 ? -10.807 27.335 6.676 1.00 93.75 198 LEU A CA 1
ATOM 1491 C C . LEU A 1 198 ? -10.825 26.327 7.824 1.00 93.75 198 LEU A C 1
ATOM 1493 O O . LEU A 1 198 ? -11.753 25.524 7.949 1.00 93.75 198 LEU A O 1
ATOM 1497 N N . VAL A 1 199 ? -9.791 26.388 8.661 1.00 94.44 199 VAL A N 1
ATOM 1498 C CA . VAL A 1 199 ? -9.503 25.372 9.682 1.00 94.44 199 VAL A CA 1
ATOM 1499 C C . VAL A 1 199 ? -9.088 26.053 10.979 1.00 94.44 199 VAL A C 1
ATOM 1501 O O . VAL A 1 199 ? -8.275 26.977 10.972 1.00 94.44 199 VAL A O 1
ATOM 1504 N N . GLU A 1 200 ? -9.637 25.598 12.099 1.00 95.69 200 GLU A N 1
ATOM 1505 C CA . GLU A 1 200 ? -9.221 25.995 13.444 1.00 95.69 200 GLU A CA 1
ATOM 1506 C C . GLU A 1 200 ? -8.251 24.960 14.024 1.00 95.69 200 GLU A C 1
ATOM 1508 O O . GLU A 1 200 ? -8.371 23.769 13.756 1.00 95.69 200 GLU A O 1
ATOM 1513 N N . TYR A 1 201 ? -7.303 25.409 14.843 1.00 95.62 201 TYR A N 1
ATOM 1514 C CA . TYR A 1 201 ? -6.341 24.597 15.583 1.00 95.62 201 TYR A CA 1
ATOM 1515 C C . TYR A 1 201 ? -6.225 25.083 17.028 1.00 95.62 201 TYR A C 1
ATOM 1517 O O . TYR A 1 201 ? -6.417 26.267 17.332 1.00 95.62 201 TYR A O 1
ATOM 1525 N N . THR A 1 202 ? -5.809 24.186 17.921 1.00 94.88 202 THR A N 1
ATOM 1526 C CA . THR A 1 202 ? -5.396 24.535 19.286 1.00 94.88 202 THR A CA 1
ATOM 1527 C C . THR A 1 202 ? -3.877 24.570 19.407 1.00 94.88 202 THR A C 1
ATOM 1529 O O . THR A 1 202 ? -3.210 23.628 18.992 1.00 94.88 202 THR A O 1
ATOM 1532 N N . LEU A 1 203 ? -3.326 25.609 20.042 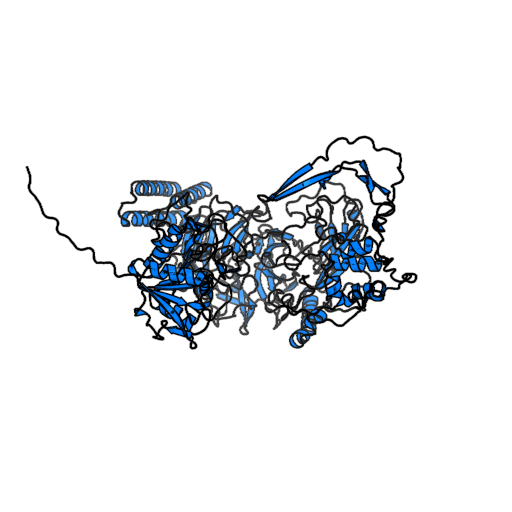1.00 94.00 203 LEU A N 1
ATOM 1533 C CA . LEU A 1 203 ? -1.906 25.671 20.406 1.00 94.00 203 LEU A CA 1
ATOM 1534 C C . LEU A 1 203 ? -1.775 26.101 21.864 1.00 94.00 203 LEU A C 1
ATOM 1536 O O . LEU A 1 203 ? -2.067 27.248 22.201 1.00 94.00 203 LEU A O 1
ATOM 1540 N N . GLY A 1 204 ? -1.349 25.189 22.740 1.00 91.56 204 GLY A N 1
ATOM 1541 C CA . GLY A 1 204 ? -1.356 25.434 24.183 1.00 91.56 204 GLY A CA 1
ATOM 1542 C C . GLY A 1 204 ? -2.765 25.791 24.663 1.00 91.56 204 GLY A C 1
ATOM 1543 O O . GLY A 1 204 ? -3.693 25.005 24.504 1.00 91.56 204 GLY A O 1
ATOM 1544 N N . LYS A 1 205 ? -2.935 26.989 25.232 1.00 91.62 205 LYS A N 1
ATOM 1545 C CA . LYS A 1 205 ? -4.257 27.493 25.637 1.00 91.62 205 LYS A CA 1
ATOM 1546 C C . LYS A 1 205 ? -4.970 28.299 24.551 1.00 91.62 205 LYS A C 1
ATOM 1548 O O . LYS A 1 205 ? -6.100 28.697 24.791 1.00 91.62 205 LYS A O 1
ATOM 1553 N N . GLY A 1 206 ? -4.317 28.620 23.432 1.00 95.31 206 GLY A N 1
ATOM 1554 C CA . GLY A 1 206 ? -4.849 29.527 22.412 1.00 95.31 206 GLY A CA 1
ATOM 1555 C C . GLY A 1 206 ? -5.522 28.843 21.231 1.00 95.31 206 GLY A C 1
ATOM 1556 O O . GLY A 1 206 ? -5.696 27.619 21.199 1.00 95.31 206 GLY A O 1
ATOM 1557 N N . ARG A 1 207 ? -5.872 29.668 20.240 1.00 97.06 207 ARG A N 1
ATOM 1558 C CA . ARG A 1 207 ? -6.486 29.255 18.973 1.00 97.06 207 ARG A CA 1
ATOM 1559 C C . ARG A 1 207 ? -5.744 29.846 17.789 1.00 97.06 207 ARG A C 1
ATOM 1561 O O . ARG A 1 207 ? -5.336 31.005 17.819 1.00 97.06 207 ARG A O 1
ATOM 1568 N N . VAL A 1 208 ? -5.604 29.051 16.738 1.00 97.94 208 VAL A N 1
ATOM 1569 C CA . VAL A 1 208 ? -5.086 29.505 15.448 1.00 97.94 208 VAL A CA 1
ATOM 1570 C C . VAL A 1 208 ? -6.111 29.146 14.388 1.00 97.94 208 VAL A C 1
ATOM 1572 O O . VAL A 1 208 ? -6.480 27.983 14.288 1.00 97.94 208 VAL A O 1
ATOM 1575 N N . ILE A 1 209 ? -6.582 30.122 13.614 1.00 98.12 209 ILE A N 1
ATOM 1576 C CA . ILE A 1 209 ? -7.404 29.851 12.430 1.00 98.12 209 ILE A CA 1
ATOM 1577 C C . ILE A 1 209 ? -6.567 30.131 11.192 1.00 98.12 209 ILE A C 1
ATOM 1579 O O . ILE A 1 209 ? -5.937 31.186 11.086 1.00 98.12 209 ILE A O 1
ATOM 1583 N N . VAL A 1 210 ? -6.581 29.189 10.256 1.00 96.81 210 VAL A N 1
ATOM 1584 C CA . VAL A 1 210 ? -6.075 29.398 8.902 1.00 96.81 210 VAL A CA 1
ATOM 1585 C C . VAL A 1 210 ? -7.225 29.679 7.948 1.00 96.81 210 VAL A C 1
ATOM 1587 O O . VAL A 1 210 ? -8.290 29.082 8.068 1.00 96.81 210 VAL A O 1
ATOM 1590 N N . PHE A 1 211 ? -6.999 30.597 7.014 1.00 95.19 211 PHE A N 1
ATOM 1591 C CA . PHE A 1 211 ? -7.950 31.014 5.991 1.00 95.19 211 PHE A CA 1
ATOM 1592 C C . PHE A 1 211 ? -7.225 31.136 4.642 1.00 95.19 211 PHE A C 1
ATOM 1594 O O . PHE A 1 211 ? -6.675 32.189 4.312 1.00 95.19 211 PHE A O 1
ATOM 1601 N N . GLY A 1 212 ? -7.139 30.022 3.916 1.00 90.75 212 GLY A N 1
ATOM 1602 C CA . GLY A 1 212 ? -6.333 29.859 2.702 1.00 90.75 212 GLY A CA 1
ATOM 1603 C C . GLY A 1 212 ? -7.117 29.883 1.385 1.00 90.75 212 GLY A C 1
ATOM 1604 O O . GLY A 1 212 ? -8.205 30.455 1.294 1.00 90.75 212 GLY A O 1
ATOM 1605 N N . TRP A 1 213 ? -6.540 29.237 0.365 1.00 87.94 213 TRP A N 1
ATOM 1606 C CA . TRP A 1 213 ? -7.072 29.119 -1.002 1.00 87.94 213 TRP A CA 1
ATOM 1607 C C . TRP A 1 213 ? -7.397 30.477 -1.659 1.00 87.94 213 TRP A C 1
ATOM 1609 O O . TRP A 1 213 ? -6.751 31.486 -1.378 1.00 87.94 213 TRP A O 1
ATOM 1619 N N . ARG A 1 214 ? -8.374 30.510 -2.574 1.00 83.81 214 ARG A N 1
ATOM 1620 C CA . ARG A 1 214 ? -8.775 31.695 -3.353 1.00 83.81 214 ARG A CA 1
ATOM 1621 C C . ARG A 1 214 ? -9.569 32.733 -2.542 1.00 83.81 214 ARG A C 1
ATOM 1623 O O . ARG A 1 214 ? -9.927 33.770 -3.085 1.00 83.81 214 ARG A O 1
ATOM 1630 N N . TRP A 1 215 ? -9.885 32.483 -1.270 1.00 84.94 215 TRP A N 1
ATOM 1631 C CA . TRP A 1 215 ? -10.858 33.293 -0.528 1.00 84.94 215 TRP A CA 1
ATOM 1632 C C . TRP A 1 215 ? -10.366 34.670 -0.043 1.00 84.94 215 TRP A C 1
ATOM 1634 O O . TRP A 1 215 ? -11.109 35.636 -0.225 1.00 84.94 215 TRP A O 1
ATOM 1644 N N . PRO A 1 216 ? -9.173 34.838 0.566 1.00 84.56 216 PRO A N 1
ATOM 1645 C CA . PRO A 1 216 ? -8.813 36.096 1.220 1.00 84.56 216 PRO A CA 1
ATOM 1646 C C . PRO A 1 216 ? -8.173 37.131 0.276 1.00 84.56 216 PRO A C 1
ATOM 1648 O O . PRO A 1 216 ? -7.134 37.696 0.619 1.00 84.56 216 PRO A O 1
ATOM 1651 N N . ASP A 1 217 ? -8.770 37.416 -0.889 1.00 89.75 217 ASP A N 1
ATOM 1652 C CA . ASP A 1 217 ? -8.284 38.495 -1.765 1.00 89.75 217 ASP A CA 1
ATOM 1653 C C . ASP A 1 217 ? -8.929 39.852 -1.449 1.00 89.75 217 ASP A C 1
ATOM 1655 O O . ASP A 1 217 ? -9.955 40.257 -2.000 1.00 89.75 217 ASP A O 1
ATOM 1659 N N . TYR A 1 218 ? -8.282 40.603 -0.559 1.00 91.88 218 TYR A N 1
ATOM 1660 C CA . TYR A 1 218 ? -8.688 41.969 -0.215 1.00 91.88 218 TYR A CA 1
ATOM 1661 C C . TYR A 1 218 ? -8.312 42.999 -1.296 1.00 91.88 218 TYR A C 1
ATOM 1663 O O . TYR A 1 218 ? -8.823 44.130 -1.278 1.00 91.88 218 TYR A O 1
ATOM 1671 N N . GLY A 1 219 ? -7.409 42.633 -2.213 1.00 89.38 219 GLY A N 1
ATOM 1672 C CA . GLY A 1 219 ? -6.869 43.483 -3.274 1.00 89.38 219 GLY A CA 1
ATOM 1673 C C . GLY A 1 219 ? -7.780 43.613 -4.497 1.00 89.38 219 GLY A C 1
ATOM 1674 O O . GLY A 1 219 ? -7.584 44.541 -5.293 1.00 89.38 219 GLY A O 1
ATOM 1675 N N . ASP A 1 220 ? -8.781 42.739 -4.626 1.00 89.00 220 ASP A N 1
ATOM 1676 C CA . ASP A 1 220 ? -9.811 42.810 -5.659 1.00 89.00 220 ASP A CA 1
ATOM 1677 C C . ASP A 1 220 ? -10.958 43.748 -5.248 1.00 89.00 220 ASP A C 1
ATOM 1679 O O . ASP A 1 220 ? -11.867 43.403 -4.486 1.00 89.00 220 ASP A O 1
ATOM 1683 N N . LEU A 1 221 ? -10.892 44.990 -5.730 1.00 87.31 221 LEU A N 1
ATOM 1684 C CA . LEU A 1 221 ? -11.917 46.006 -5.485 1.00 87.31 221 LEU A CA 1
ATOM 1685 C C . LEU A 1 221 ? -13.205 45.762 -6.294 1.00 87.31 221 LEU A C 1
ATOM 1687 O O . LEU A 1 221 ? -14.225 46.355 -5.951 1.00 87.31 221 LEU A O 1
ATOM 1691 N N . GLU A 1 222 ? -13.165 44.925 -7.337 1.00 87.62 222 GLU A N 1
ATOM 1692 C CA . GLU A 1 222 ? -14.313 44.621 -8.207 1.00 87.62 222 GLU A CA 1
ATOM 1693 C C . GLU A 1 222 ? -15.135 43.423 -7.701 1.00 87.62 222 GLU A C 1
ATOM 1695 O O . GLU A 1 222 ? -16.230 43.184 -8.205 1.00 87.62 222 GLU A O 1
ATOM 1700 N N . ASN A 1 223 ? -14.645 42.697 -6.690 1.00 88.81 223 ASN A N 1
ATOM 1701 C CA . ASN A 1 223 ? -15.303 41.526 -6.118 1.00 88.81 223 ASN A CA 1
ATOM 1702 C C . ASN A 1 223 ? -16.728 41.850 -5.594 1.00 88.81 223 ASN A C 1
ATOM 1704 O O . ASN A 1 223 ? -16.864 42.538 -4.575 1.00 88.81 223 ASN A O 1
ATOM 1708 N N . PRO A 1 224 ? -17.804 41.301 -6.193 1.00 89.44 224 PRO A N 1
ATOM 1709 C CA . PRO A 1 224 ? -19.181 41.539 -5.750 1.00 89.44 224 PRO A CA 1
ATOM 1710 C C . PRO A 1 224 ? -19.510 40.878 -4.405 1.00 89.44 224 PRO A C 1
ATOM 1712 O O . PRO A 1 224 ? -20.519 41.210 -3.789 1.00 89.44 224 PRO A O 1
ATOM 1715 N N . HIS A 1 225 ? -18.662 39.967 -3.922 1.00 91.19 225 HIS A N 1
ATOM 1716 C CA . HIS A 1 225 ? -18.807 39.282 -2.637 1.00 91.19 225 HIS A CA 1
ATOM 1717 C C . HIS A 1 225 ? -17.883 39.847 -1.547 1.00 91.19 225 HIS A C 1
ATOM 1719 O O . HIS A 1 225 ? -17.748 39.268 -0.468 1.00 91.19 225 HIS A O 1
ATOM 1725 N N . ARG A 1 226 ? -17.260 41.006 -1.795 1.00 90.75 226 ARG A N 1
ATOM 1726 C CA . ARG A 1 226 ? -16.306 41.649 -0.879 1.00 90.75 226 ARG A CA 1
ATOM 1727 C C . ARG A 1 226 ? -16.883 41.932 0.511 1.00 90.75 226 ARG A C 1
ATOM 1729 O O . ARG A 1 226 ? -16.145 41.875 1.498 1.00 90.75 226 ARG A O 1
ATOM 1736 N N . GLU A 1 227 ? -18.177 42.232 0.608 1.00 92.50 227 GLU A N 1
ATOM 1737 C CA . GLU A 1 227 ? -18.857 42.423 1.897 1.00 92.50 227 GLU A CA 1
ATOM 1738 C C . GLU A 1 227 ? -18.874 41.130 2.720 1.00 92.50 227 GLU A C 1
ATOM 1740 O O . GLU A 1 227 ? -18.538 41.165 3.902 1.00 92.50 227 GLU A O 1
ATOM 1745 N N . ASN A 1 228 ? -19.146 39.984 2.085 1.00 94.06 228 ASN A N 1
ATOM 1746 C CA . ASN A 1 228 ? -19.116 38.674 2.738 1.00 94.06 228 ASN A CA 1
ATOM 1747 C C . ASN A 1 228 ? -17.704 38.321 3.215 1.00 94.06 228 ASN A C 1
ATOM 1749 O O . ASN A 1 228 ? -17.540 37.897 4.356 1.00 94.06 228 ASN A O 1
ATOM 1753 N N . LEU A 1 229 ? -16.682 38.543 2.376 1.00 94.06 229 LEU A N 1
ATOM 1754 C CA . LEU A 1 229 ? -15.278 38.355 2.761 1.00 94.06 229 LEU A CA 1
ATOM 1755 C C . LEU A 1 229 ? -14.919 39.209 3.983 1.00 94.06 229 LEU A C 1
ATOM 1757 O O . LEU A 1 229 ? -14.358 38.712 4.955 1.00 94.06 229 LEU A O 1
ATOM 1761 N N . THR A 1 230 ? -15.283 40.490 3.958 1.00 94.19 230 THR A N 1
ATOM 1762 C CA . THR A 1 230 ? -14.985 41.422 5.054 1.00 94.19 230 THR A CA 1
ATOM 1763 C C . THR A 1 230 ? -15.718 41.031 6.341 1.00 94.19 230 THR A C 1
ATOM 1765 O O . THR A 1 230 ? -15.124 41.082 7.420 1.00 94.19 230 THR A O 1
ATOM 1768 N N . LEU A 1 231 ? -16.981 40.606 6.234 1.00 95.62 231 LEU A N 1
ATOM 1769 C CA . LEU A 1 231 ? -17.784 40.144 7.365 1.00 95.62 231 LEU A CA 1
ATOM 1770 C C . LEU A 1 231 ? -17.225 38.847 7.963 1.00 95.62 231 LEU A C 1
ATOM 1772 O O . LEU A 1 231 ? -17.054 38.773 9.177 1.00 95.62 231 LEU A O 1
ATOM 1776 N N . LEU A 1 232 ? -16.863 37.864 7.134 1.00 96.12 232 LEU A N 1
ATOM 1777 C CA . LEU A 1 232 ? -16.225 36.630 7.591 1.00 96.12 232 LEU A CA 1
ATOM 1778 C C . LEU A 1 232 ? -14.917 36.934 8.330 1.00 96.12 232 LEU A C 1
ATOM 1780 O O . LEU A 1 232 ? -14.735 36.487 9.460 1.00 96.12 232 LEU A O 1
ATOM 1784 N N . THR A 1 233 ? -14.030 37.744 7.745 1.00 96.81 233 THR A N 1
ATOM 1785 C CA . THR A 1 233 ? -12.770 38.136 8.393 1.00 96.81 233 THR A CA 1
ATOM 1786 C C . THR A 1 233 ? -13.017 38.864 9.714 1.00 96.81 233 THR A C 1
ATOM 1788 O O . THR A 1 233 ? -12.333 38.593 10.701 1.00 96.81 233 THR A O 1
ATOM 1791 N N . SER A 1 234 ? -14.025 39.741 9.775 1.00 96.25 234 SER A N 1
ATOM 1792 C CA . SER A 1 234 ? -14.440 40.395 11.021 1.00 96.25 234 SER A CA 1
ATOM 1793 C C . SER A 1 234 ? -14.883 39.380 12.077 1.00 96.25 234 SER A C 1
ATOM 1795 O O . SER A 1 234 ? -14.423 39.436 13.218 1.00 96.25 234 SER A O 1
ATOM 1797 N N . ASN A 1 235 ? -15.732 38.422 11.703 1.00 96.88 235 ASN A N 1
ATOM 1798 C CA . ASN A 1 235 ? -16.218 37.384 12.607 1.00 96.88 235 ASN A CA 1
ATOM 1799 C C . ASN A 1 235 ? -15.069 36.514 13.137 1.00 96.88 235 ASN A C 1
ATOM 1801 O O . ASN A 1 235 ? -15.014 36.242 14.336 1.00 96.88 235 ASN A O 1
ATOM 1805 N N . LEU A 1 236 ? -14.124 36.127 12.272 1.00 97.25 236 LEU A N 1
ATOM 1806 C CA . LEU A 1 236 ? -12.941 35.347 12.649 1.00 97.25 236 LEU A CA 1
ATOM 1807 C C . LEU A 1 236 ? -12.058 36.096 13.652 1.00 97.25 236 LEU A C 1
ATOM 1809 O O . LEU A 1 236 ? -11.679 35.533 14.678 1.00 97.25 236 LEU A O 1
ATOM 1813 N N . LEU A 1 237 ? -11.757 37.369 13.388 1.00 97.38 237 LEU A N 1
ATOM 1814 C CA . LEU A 1 237 ? -10.934 38.187 14.278 1.00 97.38 237 LEU A CA 1
ATOM 1815 C C . LEU A 1 237 ? -11.615 38.415 15.636 1.00 97.38 237 LEU A C 1
ATOM 1817 O O . LEU A 1 237 ? -10.964 38.283 16.670 1.00 97.38 237 LEU A O 1
ATOM 1821 N N . ASN A 1 238 ? -12.922 38.698 15.650 1.00 96.00 238 ASN A N 1
ATOM 1822 C CA . ASN A 1 238 ? -13.690 38.874 16.886 1.00 96.00 238 ASN A CA 1
ATOM 1823 C C . ASN A 1 238 ? -13.762 37.585 17.718 1.00 96.00 238 ASN A C 1
ATOM 1825 O O . ASN A 1 238 ? -13.599 37.631 18.937 1.00 96.00 238 ASN A O 1
ATOM 1829 N N . TYR A 1 239 ? -13.965 36.439 17.064 1.00 96.38 239 TYR A N 1
ATOM 1830 C CA . TYR A 1 239 ? -13.943 35.129 17.714 1.00 96.38 239 TYR A CA 1
ATOM 1831 C C . TYR A 1 239 ? -12.571 34.836 18.338 1.00 96.38 239 TYR A C 1
ATOM 1833 O O . TYR A 1 239 ? -12.470 34.502 19.518 1.00 96.38 239 TYR A O 1
ATOM 1841 N N . LEU A 1 240 ? -11.490 35.026 17.577 1.00 96.69 240 LEU A N 1
ATOM 1842 C CA . LEU A 1 240 ? -10.121 34.790 18.042 1.00 96.69 240 LEU A CA 1
ATOM 1843 C C . LEU A 1 240 ? -9.697 35.721 19.187 1.00 96.69 240 LEU A C 1
ATOM 1845 O O . LEU A 1 240 ? -8.927 35.310 20.053 1.00 96.69 240 LEU A O 1
ATOM 1849 N N . ALA A 1 241 ? -10.208 36.949 19.213 1.00 94.75 241 ALA A N 1
ATOM 1850 C CA . ALA A 1 241 ? -9.882 37.945 20.227 1.00 94.75 241 ALA A CA 1
ATOM 1851 C C . ALA A 1 241 ? -10.535 37.700 21.592 1.00 94.75 241 ALA A C 1
ATOM 1853 O O . ALA A 1 241 ? -10.067 38.225 22.603 1.00 94.75 241 ALA A O 1
ATOM 1854 N N . ASN A 1 242 ? -11.613 36.912 21.643 1.00 92.62 242 ASN A N 1
ATOM 1855 C CA . ASN A 1 242 ? -12.347 36.660 22.874 1.00 92.62 242 ASN A CA 1
ATOM 1856 C C . ASN A 1 242 ? -12.416 35.165 23.194 1.00 92.62 242 ASN A C 1
ATOM 1858 O O . ASN A 1 242 ? -13.339 34.465 22.776 1.00 92.62 242 ASN A O 1
ATOM 1862 N N . ALA A 1 243 ? -11.492 34.706 24.040 1.00 90.31 243 ALA A N 1
ATOM 1863 C CA . ALA A 1 243 ? -11.421 33.313 24.477 1.00 90.31 243 ALA A CA 1
ATOM 1864 C C . ALA A 1 243 ? -12.705 32.788 25.151 1.00 90.31 243 ALA A C 1
ATOM 1866 O O . ALA A 1 243 ? -12.938 31.584 25.156 1.00 90.31 243 ALA A O 1
ATOM 1867 N N . GLN A 1 244 ? -13.569 33.665 25.680 1.00 89.44 244 GLN A N 1
ATOM 1868 C CA . GLN A 1 244 ? -14.862 33.268 26.261 1.00 89.44 244 GLN A CA 1
ATOM 1869 C C . GLN A 1 244 ? -15.903 32.878 25.202 1.00 89.44 244 GLN A C 1
ATOM 1871 O O . GLN A 1 244 ? -16.916 32.267 25.528 1.00 89.44 244 GLN A O 1
ATOM 1876 N N . THR A 1 245 ? -15.677 33.249 23.940 1.00 88.00 245 THR A N 1
ATOM 1877 C CA . THR A 1 245 ? -16.564 32.905 22.818 1.00 88.00 245 THR A CA 1
ATOM 1878 C C . THR A 1 245 ? -16.138 31.637 22.090 1.00 88.00 245 THR A C 1
ATOM 1880 O O . THR A 1 245 ? -16.873 31.174 21.216 1.00 88.00 245 THR A O 1
ATOM 1883 N N . TRP A 1 246 ? -14.982 31.064 22.449 1.00 92.62 246 TRP A N 1
ATOM 1884 C CA . TRP A 1 246 ? -14.454 29.873 21.797 1.00 92.62 246 TRP A CA 1
ATOM 1885 C C . TRP A 1 246 ? -15.373 28.677 21.971 1.00 92.62 246 TRP A C 1
ATOM 1887 O O . TRP A 1 246 ? -15.846 28.370 23.067 1.00 92.62 246 TRP A O 1
ATOM 1897 N N . ARG A 1 247 ? -15.621 27.993 20.857 1.00 88.00 247 ARG A N 1
ATOM 1898 C CA . ARG A 1 247 ? -16.380 26.751 20.848 1.00 88.00 247 ARG A CA 1
ATOM 1899 C C . ARG A 1 247 ? -15.468 25.583 21.247 1.00 88.00 247 ARG A C 1
ATOM 1901 O O . ARG A 1 247 ? -14.235 25.692 21.160 1.00 88.00 247 ARG A O 1
ATOM 1908 N N . PRO A 1 248 ? -16.050 24.466 21.724 1.00 84.38 248 PRO A N 1
ATOM 1909 C CA . PRO A 1 248 ? -15.309 23.225 21.883 1.00 84.38 248 PRO A CA 1
ATOM 1910 C C . PRO A 1 248 ? -14.599 22.876 20.577 1.00 84.38 248 PRO A C 1
ATOM 1912 O O . PRO A 1 248 ? -15.212 22.877 19.514 1.00 84.38 248 PRO A O 1
ATOM 1915 N N . PHE A 1 249 ? -13.301 22.615 20.672 1.00 84.69 249 PHE A N 1
ATOM 1916 C CA . PHE A 1 249 ? -12.524 22.147 19.537 1.00 84.69 249 PHE A CA 1
ATOM 1917 C C . PHE A 1 249 ? -12.835 20.668 19.314 1.00 84.69 249 PHE A C 1
ATOM 1919 O O . PHE A 1 249 ? -12.623 19.862 20.222 1.00 84.69 249 PHE A O 1
ATOM 1926 N N . VAL A 1 250 ? -13.347 20.321 18.135 1.00 77.69 250 VAL A N 1
ATOM 1927 C CA . VAL A 1 250 ? -13.762 18.956 17.799 1.00 77.69 250 VAL A CA 1
ATOM 1928 C C . VAL A 1 250 ? -13.288 18.622 16.392 1.00 77.69 250 VAL A C 1
ATOM 1930 O O . VAL A 1 250 ? -13.637 19.298 15.433 1.00 77.69 250 VAL A O 1
ATOM 1933 N N . ILE A 1 251 ? -12.529 17.538 16.255 1.00 78.69 251 ILE A N 1
ATOM 1934 C CA . ILE A 1 251 ? -12.305 16.914 14.950 1.00 78.69 251 ILE A CA 1
ATOM 1935 C C . ILE A 1 251 ? -13.414 15.888 14.775 1.00 78.69 251 ILE A C 1
ATOM 1937 O O . ILE A 1 251 ? -13.491 14.925 15.542 1.00 78.69 251 ILE A O 1
ATOM 1941 N N . ARG A 1 252 ? -14.325 16.145 13.832 1.00 70.75 252 ARG A N 1
ATOM 1942 C CA . ARG A 1 252 ? -15.499 15.293 13.635 1.00 70.75 252 ARG A CA 1
ATOM 1943 C C . ARG A 1 252 ? -15.064 13.881 13.252 1.00 70.75 252 ARG A C 1
ATOM 1945 O O . ARG A 1 252 ? -14.271 13.698 12.334 1.00 70.75 252 ARG A O 1
ATOM 1952 N N . SER A 1 253 ? -15.641 12.902 13.938 1.00 68.81 253 SER A N 1
ATOM 1953 C CA . SER A 1 253 ? -15.668 11.513 13.498 1.00 68.81 253 SER A CA 1
ATOM 1954 C C . SER A 1 253 ? -17.039 11.213 12.918 1.00 68.81 253 SER A C 1
ATOM 1956 O O . SER A 1 253 ? -18.040 11.734 13.417 1.00 68.81 253 SER A O 1
ATOM 1958 N N . GLU A 1 254 ? -17.109 10.372 11.885 1.00 59.50 254 GLU A N 1
ATOM 1959 C CA . GLU A 1 254 ? -18.409 9.850 11.478 1.00 59.50 254 GLU A CA 1
ATOM 1960 C C . GLU A 1 254 ? -18.985 8.943 12.591 1.00 59.50 254 GLU A C 1
ATOM 1962 O O . GLU A 1 254 ? -20.206 8.923 12.762 1.00 59.50 254 GLU A O 1
ATOM 1967 N N . TYR A 1 255 ? -18.139 8.224 13.364 1.00 61.59 255 TYR A N 1
ATOM 1968 C CA . TYR A 1 255 ? -18.579 7.211 14.342 1.00 61.59 255 TYR A CA 1
ATOM 1969 C C . TYR A 1 255 ? -17.585 6.878 15.479 1.00 61.59 255 TYR A C 1
ATOM 1971 O O . TYR A 1 255 ? -16.377 6.980 15.288 1.00 61.59 255 TYR A O 1
ATOM 1979 N N . PRO A 1 256 ? -18.072 6.361 16.628 1.00 58.06 256 PRO A N 1
ATOM 1980 C CA . PRO A 1 256 ? -19.471 6.308 17.027 1.00 58.06 256 PRO A CA 1
ATOM 1981 C C . PRO A 1 256 ? -20.010 7.741 17.093 1.00 58.06 256 PRO A C 1
ATOM 1983 O O . PRO A 1 256 ? -19.204 8.663 17.211 1.00 58.06 256 PRO A O 1
ATOM 1986 N N . PRO A 1 257 ? -21.328 7.965 16.944 1.00 53.22 257 PRO A N 1
ATOM 1987 C CA . PRO A 1 257 ? -21.898 9.306 16.819 1.00 53.22 257 PRO A CA 1
ATOM 1988 C C . PRO A 1 257 ? -21.774 10.076 18.137 1.00 53.22 257 PRO A C 1
ATOM 1990 O O . PRO A 1 257 ? -22.732 10.232 18.880 1.00 53.22 257 PRO A O 1
ATOM 1993 N N . VAL A 1 258 ? -20.572 10.537 18.446 1.00 52.28 258 VAL A N 1
ATOM 1994 C CA . VAL A 1 258 ? -20.242 11.385 19.581 1.00 52.28 258 VAL A CA 1
ATOM 1995 C C . VAL A 1 258 ? -19.757 12.689 18.971 1.00 52.28 258 VAL A C 1
ATOM 1997 O O . VAL A 1 258 ? -18.565 12.959 18.947 1.00 52.28 258 VAL A O 1
ATOM 2000 N N . ALA A 1 259 ? -20.699 13.409 18.348 1.00 47.28 259 ALA A N 1
ATOM 2001 C CA . ALA A 1 259 ? -20.632 14.821 17.938 1.00 47.28 259 ALA A CA 1
ATOM 2002 C C . ALA A 1 259 ? -21.622 15.115 16.794 1.00 47.28 259 ALA A C 1
ATOM 2004 O O . ALA A 1 259 ? -21.249 15.666 15.760 1.00 47.28 259 ALA A O 1
ATOM 2005 N N . SER A 1 260 ? -22.909 14.800 16.967 1.00 50.94 260 SER A N 1
ATOM 2006 C CA . SER A 1 260 ? -23.950 15.553 16.253 1.00 50.94 260 SER A CA 1
ATOM 2007 C C . SER A 1 260 ? -24.586 16.531 17.233 1.00 50.94 260 SER A C 1
ATOM 2009 O O . SER A 1 260 ? -25.670 16.257 17.730 1.00 50.94 260 SER A O 1
ATOM 2011 N N . PRO A 1 261 ? -23.936 17.674 17.545 1.00 50.94 261 PRO A N 1
ATOM 2012 C CA . PRO A 1 261 ? -24.522 18.683 18.433 1.00 50.94 261 PRO A CA 1
ATOM 2013 C C . PRO A 1 261 ? -25.873 19.220 17.924 1.00 50.94 261 PRO A C 1
ATOM 2015 O O . PRO A 1 261 ? -26.584 19.892 18.664 1.00 50.94 261 PRO A O 1
ATOM 2018 N N . GLU A 1 262 ? -26.226 18.927 16.669 1.00 58.78 262 GLU A N 1
ATOM 2019 C CA . GLU A 1 262 ? -27.491 19.298 16.033 1.00 58.78 262 GLU A CA 1
ATOM 2020 C C . GLU A 1 262 ? -28.619 18.262 16.248 1.00 58.78 262 GLU A C 1
ATOM 2022 O O . GLU A 1 262 ? -29.784 18.597 16.047 1.00 58.78 262 GLU A O 1
ATOM 2027 N N . GLU A 1 263 ? -28.308 17.041 16.710 1.00 68.44 263 GLU A N 1
ATOM 2028 C CA . GLU A 1 263 ? -29.275 15.976 17.031 1.00 68.44 263 GLU A CA 1
ATOM 2029 C C . GLU A 1 263 ? -29.123 15.534 18.504 1.00 68.44 263 GLU A C 1
ATOM 2031 O O . GLU A 1 263 ? -28.334 14.633 18.792 1.00 68.44 263 GLU A O 1
ATOM 2036 N N . PRO A 1 264 ? -29.843 16.145 19.467 1.00 73.88 264 PRO A N 1
ATOM 2037 C CA . PRO A 1 264 ? -29.728 15.765 20.874 1.00 73.88 264 PRO A CA 1
ATOM 2038 C C . PRO A 1 264 ? -30.231 14.330 21.147 1.00 73.88 264 PRO A C 1
ATOM 2040 O O . PRO A 1 264 ? -31.296 13.906 20.682 1.00 73.88 264 PRO A O 1
ATOM 2043 N N . GLY A 1 265 ? -29.468 13.582 21.949 1.00 83.56 265 GLY A N 1
ATOM 2044 C CA . GLY A 1 265 ? -29.734 12.188 22.312 1.00 83.56 265 GLY A CA 1
ATOM 2045 C C . GLY A 1 265 ? -29.270 11.176 21.260 1.00 83.56 265 GLY A C 1
ATOM 2046 O O . GLY A 1 265 ? -28.173 11.263 20.717 1.00 83.56 265 GLY A O 1
ATOM 2047 N N . VAL A 1 266 ? -30.100 10.166 20.986 1.00 86.94 266 VAL A N 1
ATOM 2048 C CA . VAL A 1 266 ? -29.739 9.041 20.109 1.00 86.94 266 VAL A CA 1
ATOM 2049 C C . VAL A 1 266 ? -30.164 9.327 18.666 1.00 86.94 266 VAL A C 1
ATOM 2051 O O . VAL A 1 266 ? -31.349 9.517 18.387 1.00 86.94 266 VAL A O 1
ATOM 2054 N N . SER A 1 267 ? -29.208 9.304 17.737 1.00 85.62 267 SER A N 1
ATOM 2055 C CA . SER A 1 267 ? -29.462 9.563 16.314 1.00 85.62 267 SER A CA 1
ATOM 2056 C C . SER A 1 267 ? -30.294 8.465 15.638 1.00 85.62 267 SER A C 1
ATOM 2058 O O . SER A 1 267 ? -30.247 7.289 16.016 1.00 85.62 267 SER A O 1
ATOM 2060 N N . GLN A 1 268 ? -31.009 8.822 14.562 1.00 87.31 268 GLN A N 1
ATOM 2061 C CA . GLN A 1 268 ? -31.799 7.879 13.742 1.00 87.31 268 GLN A CA 1
ATOM 2062 C C . GLN A 1 268 ? -30.981 6.669 13.279 1.00 87.31 268 GLN A C 1
ATOM 2064 O O . GLN A 1 268 ? -31.468 5.536 13.235 1.00 87.31 268 GLN A O 1
ATOM 2069 N N . GLN A 1 269 ? -29.707 6.896 12.972 1.00 86.56 269 GLN A N 1
ATOM 2070 C CA . GLN A 1 269 ? -28.804 5.833 12.576 1.00 86.56 269 GLN A CA 1
ATOM 2071 C C . GLN A 1 269 ? -28.553 4.815 13.690 1.00 86.56 269 GLN A C 1
ATOM 2073 O O . GLN A 1 269 ? -28.578 3.620 13.409 1.00 86.56 269 GLN A O 1
ATOM 2078 N N . ARG A 1 270 ? -28.338 5.253 14.937 1.00 90.81 270 ARG A N 1
ATOM 2079 C CA . ARG A 1 270 ? -28.099 4.348 16.076 1.00 90.81 270 ARG A CA 1
ATOM 2080 C C . ARG A 1 270 ? -29.332 3.505 16.383 1.00 90.81 270 ARG A C 1
ATOM 2082 O O . ARG A 1 270 ? -29.207 2.300 16.596 1.00 90.81 270 ARG A O 1
ATOM 2089 N N . TRP A 1 271 ? -30.527 4.097 16.312 1.00 94.62 271 TRP A N 1
ATOM 2090 C CA . TRP A 1 271 ? -31.785 3.349 16.431 1.00 94.62 271 TRP A CA 1
ATOM 2091 C C . TRP A 1 271 ? -31.908 2.259 15.363 1.00 94.62 271 TRP A C 1
ATOM 2093 O O . TRP A 1 271 ? -32.263 1.119 15.674 1.00 94.62 271 TRP A O 1
ATOM 2103 N N . ARG A 1 272 ? -31.598 2.595 14.103 1.00 95.31 272 ARG A N 1
ATOM 2104 C CA . ARG A 1 272 ? -31.593 1.641 12.985 1.00 95.31 272 ARG A CA 1
ATOM 2105 C C . ARG A 1 272 ? -30.571 0.527 13.211 1.00 95.31 272 ARG A C 1
ATOM 2107 O O . ARG A 1 272 ? -30.941 -0.636 13.082 1.00 95.31 272 ARG A O 1
ATOM 2114 N N . ALA A 1 273 ? -29.331 0.888 13.534 1.00 95.50 273 ALA A N 1
ATOM 2115 C CA . ALA A 1 273 ? -28.212 -0.031 13.711 1.00 95.50 273 ALA A CA 1
ATOM 2116 C C . ALA A 1 273 ? -28.531 -1.116 14.745 1.00 95.50 273 ALA A C 1
ATOM 2118 O O . ALA A 1 273 ? -28.454 -2.308 14.442 1.00 95.50 273 ALA A O 1
ATOM 2119 N N . LEU A 1 274 ? -28.980 -0.716 15.940 1.00 97.81 274 LEU A N 1
ATOM 2120 C CA . LEU A 1 274 ? -29.291 -1.662 17.010 1.00 97.81 274 LEU A CA 1
ATOM 2121 C C . LEU A 1 274 ? -30.502 -2.538 16.666 1.00 97.81 274 LEU A C 1
ATOM 2123 O O . LEU A 1 274 ? -30.478 -3.744 16.901 1.00 97.81 274 LEU A O 1
ATOM 2127 N N . ARG A 1 275 ? -31.553 -1.960 16.068 1.00 98.56 275 ARG A N 1
ATOM 2128 C CA . ARG A 1 275 ? -32.721 -2.735 15.623 1.00 98.56 275 ARG A CA 1
ATOM 2129 C C . ARG A 1 275 ? -32.318 -3.826 14.632 1.00 98.56 275 ARG A C 1
ATOM 2131 O O . ARG A 1 275 ? -32.726 -4.969 14.810 1.00 98.56 275 ARG A O 1
ATOM 2138 N N . MET A 1 276 ? -31.532 -3.468 13.616 1.00 98.44 276 MET A N 1
ATOM 2139 C CA . MET A 1 276 ? -31.090 -4.400 12.579 1.00 98.44 276 MET A CA 1
ATOM 2140 C C . MET A 1 276 ? -30.230 -5.519 13.156 1.00 98.44 276 MET A C 1
ATOM 2142 O O . MET A 1 276 ? -30.486 -6.673 12.848 1.00 98.44 276 MET A O 1
ATOM 2146 N N . ALA A 1 277 ? -29.290 -5.204 14.048 1.00 98.44 277 ALA A N 1
ATOM 2147 C CA . ALA A 1 277 ? -28.473 -6.225 14.691 1.00 98.44 277 ALA A CA 1
ATOM 2148 C C . ALA A 1 277 ? -29.303 -7.187 15.563 1.00 98.44 277 ALA A C 1
ATOM 2150 O O . ALA A 1 277 ? -29.059 -8.387 15.543 1.00 98.44 277 ALA A O 1
ATOM 2151 N N . ILE A 1 278 ? -30.313 -6.701 16.297 1.00 98.75 278 ILE A N 1
ATOM 2152 C CA . ILE A 1 278 ? -31.209 -7.577 17.074 1.00 98.75 278 ILE A CA 1
ATOM 2153 C C . ILE A 1 278 ? -32.027 -8.488 16.146 1.00 98.75 278 ILE A C 1
ATOM 2155 O O . ILE A 1 278 ? -32.146 -9.681 16.414 1.00 98.75 278 ILE A O 1
ATOM 2159 N N . GLU A 1 279 ? -32.596 -7.935 15.072 1.00 98.62 279 GLU A N 1
ATOM 2160 C CA . GLU A 1 279 ? -33.359 -8.697 14.074 1.00 98.62 279 GLU A CA 1
ATOM 2161 C C . GLU A 1 279 ? -32.486 -9.753 13.375 1.00 98.62 279 GLU A C 1
ATOM 2163 O O . GLU A 1 279 ? -32.938 -10.880 13.176 1.00 98.62 279 GLU A O 1
ATOM 2168 N N . ASP A 1 280 ? -31.235 -9.412 13.068 1.00 98.44 280 ASP A N 1
ATOM 2169 C CA . ASP A 1 280 ? -30.245 -10.301 12.458 1.00 98.44 280 ASP A CA 1
ATOM 2170 C C . ASP A 1 280 ? -29.886 -11.477 13.375 1.00 98.44 280 ASP A C 1
ATOM 2172 O O . ASP A 1 280 ? -30.039 -12.636 12.989 1.00 98.44 280 ASP A O 1
ATOM 2176 N N . LEU A 1 281 ? -29.537 -11.198 14.637 1.00 98.44 281 LEU A N 1
ATOM 2177 C CA . LEU A 1 281 ? -29.237 -12.236 15.630 1.00 98.44 281 LEU A CA 1
ATOM 2178 C C . LEU A 1 281 ? -30.438 -13.149 15.902 1.00 98.44 281 LEU A C 1
ATOM 2180 O O . LEU A 1 281 ? -30.266 -14.348 16.114 1.00 98.44 281 LEU A O 1
ATOM 2184 N N . MET A 1 282 ? -31.660 -12.609 15.881 1.00 98.19 282 MET A N 1
ATOM 2185 C CA . MET A 1 282 ? -32.881 -13.414 15.990 1.00 98.19 282 MET A CA 1
ATOM 2186 C C . MET A 1 282 ? -33.079 -14.347 14.791 1.00 98.19 282 MET A C 1
ATOM 2188 O O . MET A 1 282 ? -33.588 -15.454 14.970 1.00 98.19 282 MET A O 1
ATOM 2192 N N . ALA A 1 283 ? -32.733 -13.893 13.585 1.00 97.94 283 ALA A N 1
ATOM 2193 C CA . ALA A 1 283 ? -32.898 -14.663 12.359 1.00 97.94 283 ALA A CA 1
ATOM 2194 C C . ALA A 1 283 ? -31.853 -15.781 12.244 1.00 97.94 283 ALA A C 1
ATOM 2196 O O . ALA A 1 283 ? -32.217 -16.924 11.967 1.00 97.94 283 ALA A O 1
ATOM 2197 N N . ASP A 1 284 ? -30.585 -15.465 12.510 1.00 96.50 284 ASP A N 1
ATOM 2198 C CA . ASP A 1 284 ? -29.472 -16.407 12.368 1.00 96.50 284 ASP A CA 1
ATOM 2199 C C . ASP A 1 284 ? -29.363 -17.363 13.573 1.00 96.50 284 ASP A C 1
ATOM 2201 O O . ASP A 1 284 ? -28.913 -18.503 13.430 1.00 96.50 284 ASP A O 1
ATOM 2205 N N . PHE A 1 285 ? -29.816 -16.941 14.763 1.00 97.12 285 PHE A N 1
ATOM 2206 C CA . PHE A 1 285 ? -29.680 -17.707 16.009 1.00 97.12 285 PHE A CA 1
ATOM 2207 C C . PHE A 1 285 ? -30.963 -17.764 16.867 1.00 97.12 285 PHE A C 1
ATOM 2209 O O . PHE A 1 285 ? -30.919 -17.449 18.062 1.00 97.12 285 PHE A O 1
ATOM 2216 N N . PRO A 1 286 ? -32.106 -18.239 16.338 1.00 95.00 286 PRO A N 1
ATOM 2217 C CA . PRO A 1 286 ? -33.398 -18.186 17.034 1.00 95.00 286 PRO A CA 1
ATOM 2218 C C . PRO A 1 286 ? -33.413 -18.905 18.394 1.00 95.00 286 PRO A C 1
ATOM 2220 O O . PRO A 1 286 ? -34.096 -18.466 19.318 1.00 95.00 286 PRO A O 1
ATOM 2223 N N . GLU A 1 287 ? -32.646 -19.990 18.546 1.00 96.31 287 GLU A N 1
ATOM 2224 C CA . GLU A 1 287 ? -32.566 -20.761 19.798 1.00 96.31 287 GLU A CA 1
ATOM 2225 C C . GLU A 1 287 ? -31.519 -20.216 20.783 1.00 96.31 287 GLU A C 1
ATOM 2227 O O . GLU A 1 287 ? -31.691 -20.333 21.996 1.00 96.31 287 GLU A O 1
ATOM 2232 N N . ARG A 1 288 ? -30.434 -19.610 20.278 1.00 97.00 288 ARG A N 1
ATOM 2233 C CA . ARG A 1 288 ? -29.322 -19.094 21.100 1.00 97.00 288 ARG A CA 1
ATOM 2234 C C . ARG A 1 288 ? -29.492 -17.616 21.470 1.00 97.00 288 ARG A C 1
ATOM 2236 O O . ARG A 1 288 ? -28.784 -17.143 22.352 1.00 97.00 288 ARG A O 1
ATOM 2243 N N . PHE A 1 289 ? -30.450 -16.914 20.858 1.00 97.31 289 PHE A N 1
ATOM 2244 C CA . PHE A 1 289 ? -30.782 -15.513 21.133 1.00 97.31 289 PHE A CA 1
ATOM 2245 C C . PHE A 1 289 ? -32.267 -15.307 21.533 1.00 97.31 289 PHE A C 1
ATOM 2247 O O . PHE A 1 289 ? -33.003 -14.543 20.901 1.00 97.31 289 PHE A O 1
ATOM 2254 N N . PRO A 1 290 ? -32.756 -15.966 22.606 1.00 95.62 290 PRO A N 1
ATOM 2255 C CA . PRO A 1 290 ? -34.191 -16.044 22.917 1.00 95.62 290 PRO A CA 1
ATOM 2256 C C . PRO A 1 290 ? -34.825 -14.708 23.348 1.00 95.62 290 PRO A C 1
ATOM 2258 O O . PRO A 1 290 ? -36.037 -14.523 23.231 1.00 95.62 290 PRO A O 1
ATOM 2261 N N . ASN A 1 291 ? -34.021 -13.758 23.838 1.00 97.19 291 ASN A N 1
ATOM 2262 C CA . ASN A 1 291 ? -34.499 -12.477 24.371 1.00 97.19 291 ASN A CA 1
ATOM 2263 C C . ASN A 1 291 ? -34.680 -11.383 23.303 1.00 97.19 291 ASN A C 1
ATOM 2265 O O . ASN A 1 291 ? -35.088 -10.273 23.644 1.00 97.19 291 ASN A O 1
ATOM 2269 N N . GLY A 1 292 ? -34.436 -11.667 22.018 1.00 96.62 292 GLY A N 1
ATOM 2270 C CA . GLY A 1 292 ? -34.481 -10.655 20.955 1.00 96.62 292 GLY A CA 1
ATOM 2271 C C . GLY A 1 292 ? -35.787 -9.848 20.899 1.00 96.62 292 GLY A C 1
ATOM 2272 O O . GLY A 1 292 ? -35.761 -8.618 20.832 1.00 96.62 292 GLY A O 1
ATOM 2273 N N . ASN A 1 293 ? -36.943 -10.506 21.057 1.00 97.75 293 ASN A N 1
ATOM 2274 C CA . ASN A 1 293 ? -38.245 -9.824 21.113 1.00 97.75 293 ASN A CA 1
ATOM 2275 C C . ASN A 1 293 ? -38.359 -8.841 22.292 1.00 97.75 293 ASN A C 1
ATOM 2277 O O . ASN A 1 293 ? -38.971 -7.781 22.154 1.00 97.75 293 ASN A O 1
ATOM 2281 N N . VAL A 1 294 ? -37.762 -9.176 23.440 1.00 98.12 294 VAL A N 1
ATOM 2282 C CA . VAL A 1 294 ? -37.736 -8.310 24.628 1.00 98.12 294 VAL A CA 1
ATOM 2283 C C . VAL A 1 294 ? -36.874 -7.077 24.355 1.00 98.12 294 VAL A C 1
ATOM 2285 O O . VAL A 1 294 ? -37.288 -5.958 24.666 1.00 98.12 294 VAL A O 1
ATOM 2288 N N . TYR A 1 295 ? -35.716 -7.252 23.711 1.00 98.44 295 TYR A N 1
ATOM 2289 C CA . TYR A 1 295 ? -34.849 -6.138 23.322 1.00 98.44 295 TYR A CA 1
ATOM 2290 C C . TYR A 1 295 ? -35.535 -5.198 22.326 1.00 98.44 295 TYR A C 1
ATOM 2292 O O . TYR A 1 295 ? -35.526 -3.986 22.537 1.00 98.44 295 TYR A O 1
ATOM 2300 N N . LEU A 1 296 ? -36.219 -5.727 21.303 1.00 98.50 296 LEU A N 1
ATOM 2301 C CA . LEU A 1 296 ? -36.971 -4.905 20.345 1.00 98.50 296 LEU A CA 1
ATOM 2302 C C . LEU A 1 296 ? -38.102 -4.110 21.006 1.00 98.50 296 LEU A C 1
ATOM 2304 O O . LEU A 1 296 ? -38.331 -2.956 20.644 1.00 98.50 296 LEU A O 1
ATOM 2308 N N . GLN A 1 297 ? -38.819 -4.697 21.968 1.00 98.31 297 GLN A N 1
ATOM 2309 C CA . GLN A 1 297 ? -39.870 -3.988 22.705 1.00 98.31 297 GLN A CA 1
ATOM 2310 C C . GLN A 1 297 ? -39.296 -2.837 23.538 1.00 98.31 297 GLN A C 1
ATOM 2312 O O . GLN A 1 297 ? -39.822 -1.724 23.482 1.00 98.31 297 GLN A O 1
ATOM 2317 N N . ARG A 1 298 ? -38.189 -3.076 24.254 1.00 98.38 298 ARG A N 1
ATOM 2318 C CA . ARG A 1 298 ? -37.476 -2.035 25.014 1.00 98.38 298 ARG A CA 1
ATOM 2319 C C . ARG A 1 298 ? -36.956 -0.927 24.100 1.00 98.38 298 ARG A C 1
ATOM 2321 O O . ARG A 1 298 ? -37.131 0.246 24.419 1.00 98.38 298 ARG A O 1
ATOM 2328 N N . LEU A 1 299 ? -36.404 -1.287 22.941 1.00 98.25 299 LEU A N 1
ATOM 2329 C CA . LEU A 1 299 ? -35.904 -0.334 21.951 1.00 98.25 299 LEU A CA 1
ATOM 2330 C C . LEU A 1 299 ? -37.018 0.585 21.432 1.00 98.25 299 LEU A C 1
ATOM 2332 O O . LEU A 1 299 ? -36.841 1.800 21.382 1.00 98.25 299 LEU A O 1
ATOM 2336 N N . ARG A 1 300 ? -38.185 0.020 21.089 1.00 97.88 300 ARG A N 1
ATOM 2337 C CA . ARG A 1 300 ? -39.357 0.802 20.657 1.00 97.88 300 ARG A CA 1
ATOM 2338 C C . ARG A 1 300 ? -39.834 1.749 21.753 1.00 97.88 300 ARG A C 1
ATOM 2340 O O . ARG A 1 300 ? -40.067 2.917 21.466 1.00 97.88 300 ARG A O 1
ATOM 2347 N N . ALA A 1 301 ? -39.927 1.270 22.994 1.00 97.44 301 ALA A N 1
ATOM 2348 C CA . ALA A 1 301 ? -40.354 2.091 24.123 1.00 97.44 301 ALA A CA 1
ATOM 2349 C C . ALA A 1 301 ? -39.403 3.277 24.374 1.00 97.44 301 ALA A C 1
ATOM 2351 O O . ALA A 1 301 ? -39.875 4.390 24.598 1.00 97.44 301 ALA A O 1
ATOM 2352 N N . LEU A 1 302 ? -38.083 3.065 24.291 1.00 96.69 302 LEU A N 1
ATOM 2353 C CA . LEU A 1 302 ? -37.089 4.139 24.416 1.00 96.69 302 LEU A CA 1
ATOM 2354 C C . LEU A 1 302 ? -37.170 5.139 23.254 1.00 96.69 302 LEU A C 1
ATOM 2356 O O . LEU A 1 302 ? -37.169 6.345 23.488 1.00 96.69 302 LEU A O 1
ATOM 2360 N N . ASN A 1 303 ? -37.315 4.662 22.016 1.00 95.75 303 ASN A N 1
ATOM 2361 C CA . ASN A 1 303 ? -37.467 5.535 20.850 1.00 95.75 303 ASN A CA 1
ATOM 2362 C C . ASN A 1 303 ? -38.757 6.376 20.935 1.00 95.75 303 ASN A C 1
ATOM 2364 O O . ASN A 1 303 ? -38.764 7.566 20.636 1.00 95.75 303 ASN A O 1
ATOM 2368 N N . GLU A 1 304 ? -39.869 5.801 21.400 1.00 95.81 304 GLU A N 1
ATOM 2369 C CA . GLU A 1 304 ? -41.103 6.557 21.649 1.00 95.81 304 GLU A CA 1
ATOM 2370 C C . GLU A 1 304 ? -40.943 7.622 22.742 1.00 95.81 304 GLU A C 1
ATOM 2372 O O . GLU A 1 304 ? -41.574 8.673 22.652 1.00 95.81 304 GLU A O 1
ATOM 2377 N N . GLN A 1 305 ? -40.130 7.368 23.773 1.00 93.88 305 GLN A N 1
ATOM 2378 C CA . GLN A 1 305 ? -39.803 8.372 24.789 1.00 93.88 305 GLN A CA 1
ATOM 2379 C C . GLN A 1 305 ? -38.948 9.498 24.200 1.00 93.88 305 GLN A C 1
ATOM 2381 O O . GLN A 1 305 ? -39.256 10.664 24.441 1.00 93.88 305 GLN A O 1
ATOM 2386 N N . HIS A 1 306 ? -37.943 9.161 23.383 1.00 93.06 306 HIS A N 1
ATOM 2387 C CA . HIS A 1 306 ? -37.084 10.130 22.692 1.00 93.06 306 HIS A CA 1
ATOM 2388 C C . HIS A 1 306 ? -37.893 11.053 21.776 1.00 93.06 306 HIS A C 1
ATOM 2390 O O . HIS A 1 306 ? -37.820 12.268 21.917 1.00 93.06 306 HIS A O 1
ATOM 2396 N N . ASN A 1 307 ? -38.778 10.493 20.945 1.00 91.62 307 ASN A N 1
ATOM 2397 C CA . ASN A 1 307 ? -39.608 11.257 20.002 1.00 91.62 307 ASN A CA 1
ATOM 2398 C C . ASN A 1 307 ? -40.639 12.194 20.664 1.00 91.62 307 ASN A C 1
ATOM 2400 O O . ASN A 1 307 ? -41.252 13.012 19.978 1.00 91.62 307 ASN A O 1
ATOM 2404 N N . ARG A 1 308 ? -40.881 12.075 21.978 1.00 92.06 308 ARG A N 1
ATOM 2405 C CA . ARG A 1 308 ? -41.736 13.013 22.731 1.00 92.06 308 ARG A CA 1
ATOM 2406 C C . ARG A 1 308 ? -40.972 14.246 23.217 1.00 92.06 308 ARG A C 1
ATOM 2408 O O . ARG A 1 308 ? -41.616 15.205 23.644 1.00 92.06 308 ARG A O 1
ATOM 2415 N N . LEU A 1 309 ? -39.639 14.223 23.194 1.00 89.12 309 LEU A N 1
ATOM 2416 C CA . LEU A 1 309 ? -38.807 15.369 23.545 1.00 89.12 309 LEU A CA 1
ATOM 2417 C C . LEU A 1 309 ? -38.751 16.367 22.380 1.00 89.12 309 LEU A C 1
ATOM 2419 O O . LEU A 1 309 ? -38.896 16.015 21.212 1.00 89.12 309 LEU A O 1
ATOM 2423 N N . SER A 1 310 ? -38.565 17.642 22.711 1.00 83.88 310 SER A N 1
ATOM 2424 C CA . SER A 1 310 ? -38.369 18.723 21.741 1.00 83.88 310 SER A CA 1
ATOM 2425 C C . SER A 1 310 ? -36.927 19.220 21.799 1.00 83.88 310 SER A C 1
ATOM 2427 O O . SER A 1 310 ? -36.238 19.003 22.795 1.00 83.88 310 SER A O 1
ATOM 2429 N N . LEU A 1 311 ? -36.467 19.962 20.790 1.00 73.75 311 LEU A N 1
ATOM 2430 C CA . LEU A 1 311 ? -35.141 20.603 20.828 1.00 73.75 311 LEU A CA 1
ATOM 2431 C C . LEU A 1 311 ? -34.966 21.575 22.014 1.00 73.75 311 LEU A C 1
ATOM 2433 O O . LEU A 1 311 ? -33.843 21.877 22.392 1.00 73.75 311 LEU A O 1
ATOM 2437 N N . ALA A 1 312 ? -36.064 22.057 22.606 1.00 74.75 312 ALA A N 1
ATOM 2438 C CA . ALA A 1 312 ? -36.058 22.928 23.783 1.00 74.75 312 ALA A CA 1
ATOM 2439 C C . ALA A 1 312 ? -36.135 22.162 25.122 1.00 74.75 312 ALA A C 1
ATOM 2441 O O . ALA A 1 312 ? -36.234 22.786 26.178 1.00 74.75 312 ALA A O 1
ATOM 2442 N N . SER A 1 313 ? -36.159 20.826 25.089 1.00 82.06 313 SER A N 1
ATOM 2443 C CA . SER A 1 313 ? -36.188 19.989 26.291 1.00 82.06 313 SER A CA 1
ATOM 2444 C C . SER A 1 313 ? -34.856 20.042 27.051 1.00 82.06 313 SER A C 1
ATOM 2446 O O . SER A 1 313 ? -33.812 20.331 26.474 1.00 82.06 313 SER A O 1
ATOM 2448 N N . ASP A 1 314 ? -34.909 19.755 28.354 1.00 82.25 314 ASP A N 1
ATOM 2449 C CA . ASP A 1 314 ? -33.731 19.694 29.227 1.00 82.25 314 ASP A CA 1
ATOM 2450 C C . ASP A 1 314 ? -32.706 18.670 28.691 1.00 82.25 314 ASP A C 1
ATOM 2452 O O . ASP A 1 314 ? -33.088 17.511 28.485 1.00 82.25 314 ASP A O 1
ATOM 2456 N N . PRO A 1 315 ? -31.431 19.054 28.474 1.00 81.25 315 PRO A N 1
ATOM 2457 C CA . PRO A 1 315 ? -30.367 18.136 28.064 1.00 81.25 315 PRO A CA 1
ATOM 2458 C C . PRO A 1 315 ? -30.289 16.861 28.911 1.00 81.25 315 PRO A C 1
ATOM 2460 O O . PRO A 1 315 ? -30.125 15.778 28.357 1.00 81.25 315 PRO A O 1
ATOM 2463 N N . ALA A 1 316 ? -30.547 16.955 30.222 1.00 86.31 316 ALA A N 1
ATOM 2464 C CA . ALA A 1 316 ? -30.512 15.799 31.118 1.00 86.31 316 ALA A CA 1
ATOM 2465 C C . ALA A 1 316 ? -31.526 14.697 30.741 1.00 86.31 316 ALA A C 1
ATOM 2467 O O . ALA A 1 316 ? -31.319 13.521 31.043 1.00 86.31 316 ALA A O 1
ATOM 2468 N N . ALA A 1 317 ? -32.630 15.052 30.070 1.00 87.00 317 ALA A N 1
ATOM 2469 C CA . ALA A 1 317 ? -33.606 14.076 29.588 1.00 87.00 317 ALA A CA 1
ATOM 2470 C C . ALA A 1 317 ? -33.077 13.273 28.390 1.00 87.00 317 ALA A C 1
ATOM 2472 O O . ALA A 1 317 ? -33.367 12.081 28.277 1.00 87.00 317 ALA A O 1
ATOM 2473 N N . TYR A 1 318 ? -32.298 13.910 27.512 1.00 86.31 318 TYR A N 1
ATOM 2474 C CA . TYR A 1 318 ? -31.628 13.226 26.409 1.00 86.31 318 TYR A CA 1
ATOM 2475 C C . TYR A 1 318 ? -30.498 12.332 26.923 1.00 86.31 318 TYR A C 1
ATOM 2477 O O . TYR A 1 318 ? -30.431 11.177 26.504 1.00 86.31 318 TYR A O 1
ATOM 2485 N N . ASP A 1 319 ? -29.707 12.820 27.883 1.00 86.44 319 ASP A N 1
ATOM 2486 C CA . ASP A 1 319 ? -28.620 12.060 28.513 1.00 86.44 319 ASP A CA 1
ATOM 2487 C C . ASP A 1 319 ? -29.139 10.758 29.147 1.00 86.44 319 ASP A C 1
ATOM 2489 O O . ASP A 1 319 ? -28.572 9.686 28.943 1.00 86.44 319 ASP A O 1
ATOM 2493 N N . PHE A 1 320 ? -30.275 10.822 29.854 1.00 90.12 320 PHE A N 1
ATOM 2494 C CA . PHE A 1 320 ? -30.903 9.637 30.442 1.00 90.12 320 PHE A CA 1
ATOM 2495 C C . PHE A 1 320 ? -31.319 8.605 29.383 1.00 90.12 320 PHE A C 1
ATOM 2497 O O . PHE A 1 320 ? -31.079 7.409 29.545 1.00 90.12 320 PHE A O 1
ATOM 2504 N N . ILE A 1 321 ? -31.950 9.043 28.287 1.00 92.31 321 ILE A N 1
ATOM 2505 C CA . ILE A 1 321 ? -32.354 8.136 27.201 1.00 92.31 321 ILE A CA 1
ATOM 2506 C C . ILE A 1 321 ? -31.128 7.510 26.539 1.00 92.31 321 ILE A C 1
ATOM 2508 O O . ILE A 1 321 ? -31.152 6.322 26.215 1.00 92.31 321 ILE A O 1
ATOM 2512 N N . GLU A 1 322 ? -30.070 8.289 26.341 1.00 90.75 322 GLU A N 1
ATOM 2513 C CA . GLU A 1 322 ? -28.824 7.808 25.762 1.00 90.75 322 GLU A CA 1
ATOM 2514 C C . GLU A 1 322 ? -28.148 6.758 26.651 1.00 90.75 322 GLU A C 1
ATOM 2516 O O . GLU A 1 322 ? -27.757 5.705 26.149 1.00 90.75 322 GLU A O 1
ATOM 2521 N N . GLU A 1 323 ? -28.107 6.968 27.969 1.00 92.50 323 GLU A N 1
ATOM 2522 C CA . GLU A 1 323 ? -27.606 5.978 28.929 1.00 92.50 323 GLU A CA 1
ATOM 2523 C C . GLU A 1 323 ? -28.408 4.665 28.860 1.00 92.50 323 GLU A C 1
ATOM 2525 O O . GLU A 1 323 ? -27.835 3.575 28.780 1.00 92.50 323 GLU A O 1
ATOM 2530 N N . GLN A 1 324 ? -29.745 4.749 28.828 1.00 96.25 324 GLN A N 1
ATOM 2531 C CA . GLN A 1 324 ? -30.607 3.567 28.709 1.00 96.25 324 GLN A CA 1
ATOM 2532 C C . GLN A 1 324 ? -30.458 2.861 27.353 1.00 96.25 324 GLN A C 1
ATOM 2534 O O . GLN A 1 324 ? -30.520 1.629 27.285 1.00 96.25 324 GLN A O 1
ATOM 2539 N N . PHE A 1 325 ? -30.259 3.620 26.274 1.00 95.69 325 PHE A N 1
ATOM 2540 C CA . PHE A 1 325 ? -29.979 3.077 24.949 1.00 95.69 325 PHE A CA 1
ATOM 2541 C C . PHE A 1 325 ? -28.647 2.324 24.934 1.00 95.69 325 PHE A C 1
ATOM 2543 O O . PHE A 1 325 ? -28.598 1.193 24.457 1.00 95.69 325 PHE A O 1
ATOM 2550 N N . GLU A 1 326 ? -27.586 2.909 25.490 1.00 93.81 326 GLU A N 1
ATOM 2551 C CA . GLU A 1 326 ? -26.265 2.282 25.573 1.00 93.81 326 GLU A CA 1
ATOM 2552 C C . GLU A 1 326 ? -26.286 1.012 26.431 1.00 93.81 326 GLU A C 1
ATOM 2554 O O . GLU A 1 326 ? -25.729 -0.012 26.028 1.00 93.81 326 GLU A O 1
ATOM 2559 N N . ALA A 1 327 ? -27.009 1.023 27.555 1.00 95.81 327 ALA A N 1
ATOM 2560 C CA . ALA A 1 327 ? -27.225 -0.169 28.370 1.00 95.81 327 ALA A CA 1
ATOM 2561 C C . ALA A 1 327 ? -27.947 -1.282 27.589 1.00 95.81 327 ALA A C 1
ATOM 2563 O O . ALA A 1 327 ? -27.498 -2.429 27.598 1.00 95.81 327 ALA A O 1
ATOM 2564 N N . LEU A 1 328 ? -29.030 -0.954 26.870 1.00 97.94 328 LEU A N 1
ATOM 2565 C CA . LEU A 1 328 ? -29.760 -1.918 26.037 1.00 97.94 328 LEU A CA 1
ATOM 2566 C C . LEU A 1 328 ? -28.903 -2.445 24.878 1.00 97.94 328 LEU A C 1
ATOM 2568 O O . LEU A 1 328 ? -28.933 -3.643 24.601 1.00 97.94 328 LEU A O 1
ATOM 2572 N N . LYS A 1 329 ? -28.146 -1.570 24.208 1.00 96.75 329 LYS A N 1
ATOM 2573 C CA . LYS A 1 329 ? -27.225 -1.934 23.126 1.00 96.75 329 LYS A CA 1
ATOM 2574 C C . LYS A 1 329 ? -26.203 -2.952 23.619 1.00 96.75 329 LYS A C 1
ATOM 2576 O O . LYS A 1 329 ? -26.060 -4.012 23.015 1.00 96.75 329 LYS A O 1
ATOM 2581 N N . ASN A 1 330 ? -25.532 -2.647 24.728 1.00 96.00 330 ASN A N 1
ATOM 2582 C CA . ASN A 1 330 ? -24.523 -3.524 25.308 1.00 96.00 330 ASN A CA 1
ATOM 2583 C C . ASN A 1 330 ? -25.140 -4.854 25.748 1.00 96.00 330 ASN A C 1
ATOM 2585 O O . ASN A 1 330 ? -24.594 -5.904 25.434 1.00 96.00 330 ASN A O 1
ATOM 2589 N N . GLU A 1 331 ? -26.300 -4.838 26.407 1.00 97.06 331 GLU A N 1
ATOM 2590 C CA . GLU A 1 331 ? -26.999 -6.062 26.815 1.00 97.06 331 GLU A CA 1
ATOM 2591 C C . GLU A 1 331 ? -27.362 -6.954 25.617 1.00 97.06 331 GLU A C 1
ATOM 2593 O O . GLU A 1 331 ? -27.086 -8.153 25.637 1.00 97.06 331 GLU A O 1
ATOM 2598 N N . ALA A 1 332 ? -27.953 -6.379 24.567 1.00 97.81 332 ALA A N 1
ATOM 2599 C CA . ALA A 1 332 ? -28.396 -7.128 23.397 1.00 97.81 332 ALA A CA 1
ATOM 2600 C C . ALA A 1 332 ? -27.222 -7.660 22.561 1.00 97.81 332 ALA A C 1
ATOM 2602 O O . ALA A 1 332 ? -27.241 -8.815 22.146 1.00 97.81 332 ALA A O 1
ATOM 2603 N N . LEU A 1 333 ? -26.191 -6.846 22.321 1.00 97.75 333 LEU A N 1
ATOM 2604 C CA . LEU A 1 333 ? -25.072 -7.223 21.453 1.00 97.75 333 LEU A CA 1
ATOM 2605 C C . LEU A 1 333 ? -24.007 -8.068 22.163 1.00 97.75 333 LEU A C 1
ATOM 2607 O O . LEU A 1 333 ? -23.352 -8.871 21.509 1.00 97.75 333 LEU A O 1
ATOM 2611 N N . LEU A 1 334 ? -23.855 -7.972 23.489 1.00 97.12 334 LEU A N 1
ATOM 2612 C CA . LEU A 1 334 ? -23.003 -8.903 24.249 1.00 97.12 334 LEU A CA 1
ATOM 2613 C C . LEU A 1 334 ? -23.672 -10.265 24.475 1.00 97.12 334 LEU A C 1
ATOM 2615 O O . LEU A 1 334 ? -22.993 -11.228 24.818 1.00 97.12 334 LEU A O 1
ATOM 2619 N N . ALA A 1 335 ? -24.985 -10.370 24.253 1.00 96.75 335 ALA A N 1
ATOM 2620 C CA . ALA A 1 335 ? -25.688 -11.648 24.164 1.00 96.75 335 ALA A CA 1
ATOM 2621 C C . ALA A 1 335 ? -25.554 -12.308 22.773 1.00 96.75 335 ALA A C 1
ATOM 2623 O O . ALA A 1 335 ? -26.194 -13.329 22.524 1.00 96.75 335 ALA A O 1
ATOM 2624 N N . ASN A 1 336 ? -24.738 -11.745 21.870 1.00 97.44 336 ASN A N 1
ATOM 2625 C CA . ASN A 1 336 ? -24.471 -12.305 20.548 1.00 97.44 336 ASN A CA 1
ATOM 2626 C C . ASN A 1 336 ? -23.895 -13.732 20.662 1.00 97.44 336 ASN A C 1
ATOM 2628 O O . ASN A 1 336 ? -22.808 -13.906 21.221 1.00 97.44 336 ASN A O 1
ATOM 2632 N N . PRO A 1 337 ? -24.562 -14.752 20.088 1.00 97.25 337 PRO A N 1
ATOM 2633 C CA . PRO A 1 337 ? -24.099 -16.136 20.150 1.00 97.25 337 PRO A CA 1
ATOM 2634 C C . PRO A 1 337 ? -22.732 -16.398 19.504 1.00 97.25 337 PRO A C 1
ATOM 2636 O O . PRO A 1 337 ? -22.145 -17.440 19.767 1.00 97.25 337 PRO A O 1
ATOM 2639 N N . LEU A 1 338 ? -22.206 -15.489 18.681 1.00 96.69 338 LEU A N 1
ATOM 2640 C CA . LEU A 1 338 ? -20.858 -15.591 18.115 1.00 96.69 338 LEU A CA 1
ATOM 2641 C C . LEU A 1 338 ? -19.740 -15.335 19.141 1.00 96.69 338 LEU A C 1
ATOM 2643 O O . LEU A 1 338 ? -18.594 -15.700 18.881 1.00 96.69 338 LEU A O 1
ATOM 2647 N N . LEU A 1 339 ? -20.056 -14.743 20.299 1.00 96.44 339 LEU A N 1
ATOM 2648 C CA . LEU A 1 339 ? -19.154 -14.624 21.451 1.00 96.44 339 LEU A CA 1
ATOM 2649 C C . LEU A 1 339 ? -19.156 -15.921 22.284 1.00 96.44 339 LEU A C 1
ATOM 2651 O O . LEU A 1 339 ? -19.382 -15.908 23.491 1.00 96.44 339 LEU A O 1
ATOM 2655 N N . ASP A 1 340 ? -18.949 -17.065 21.631 1.00 94.31 340 ASP A N 1
ATOM 2656 C CA . ASP A 1 340 ? -19.001 -18.410 22.231 1.00 94.31 340 ASP A CA 1
ATOM 2657 C C . ASP A 1 340 ? -17.656 -18.896 22.799 1.00 94.31 340 ASP A C 1
ATOM 2659 O O . ASP A 1 340 ? -17.373 -20.093 22.852 1.00 94.31 340 ASP A O 1
ATOM 2663 N N . PHE A 1 341 ? -16.824 -17.955 23.235 1.00 96.25 341 PHE A N 1
ATOM 2664 C CA . PHE A 1 341 ? -15.513 -18.194 23.823 1.00 96.25 341 PHE A CA 1
ATOM 2665 C C . PHE A 1 341 ? -15.398 -17.462 25.159 1.00 96.25 341 PHE A C 1
ATOM 2667 O O . PHE A 1 341 ? -15.796 -16.305 25.294 1.00 96.25 341 PHE A O 1
ATOM 2674 N N . ASP A 1 342 ? -14.824 -18.136 26.155 1.00 94.81 342 ASP A N 1
ATOM 2675 C CA . ASP A 1 342 ? -14.761 -17.611 27.523 1.00 94.81 342 ASP A CA 1
ATOM 2676 C C . ASP A 1 342 ? -13.708 -16.510 27.690 1.00 94.81 342 ASP A C 1
ATOM 2678 O O . ASP A 1 342 ? -13.854 -15.621 28.532 1.00 94.81 342 ASP A O 1
ATOM 2682 N N . ARG A 1 343 ? -12.632 -16.580 26.895 1.00 97.81 343 ARG A N 1
ATOM 2683 C CA . ARG A 1 343 ? -11.454 -15.715 27.005 1.00 97.81 343 ARG A CA 1
ATOM 2684 C C . ARG A 1 343 ? -11.118 -15.078 25.663 1.00 97.81 343 ARG A C 1
ATOM 2686 O O . ARG A 1 343 ? -11.119 -15.747 24.630 1.00 97.81 343 ARG A O 1
ATOM 2693 N N . LEU A 1 344 ? -10.775 -13.796 25.698 1.00 98.44 344 LEU A N 1
ATOM 2694 C CA . LEU A 1 344 ? -10.253 -13.056 24.551 1.00 98.44 344 LEU A CA 1
ATOM 2695 C C . LEU A 1 344 ? -8.788 -12.706 24.800 1.00 98.44 344 LEU A C 1
ATOM 2697 O O . LEU A 1 344 ? -8.496 -11.993 25.757 1.00 98.44 344 LEU A O 1
ATOM 2701 N N . LEU A 1 345 ? -7.886 -13.200 23.957 1.00 98.31 345 LEU A N 1
ATOM 2702 C CA . LEU A 1 345 ? -6.464 -12.873 24.002 1.00 98.31 345 LEU A CA 1
ATOM 2703 C C . LEU A 1 345 ? -6.217 -11.524 23.310 1.00 98.31 345 LEU A C 1
ATOM 2705 O O . LEU A 1 345 ? -6.849 -11.237 22.296 1.00 98.31 345 LEU A O 1
ATOM 2709 N N . MET A 1 346 ? -5.318 -10.700 23.846 1.00 98.38 346 MET A N 1
ATOM 2710 C CA . MET A 1 346 ? -4.910 -9.429 23.236 1.00 98.38 346 MET A CA 1
ATOM 2711 C C . MET A 1 346 ? -3.537 -8.977 23.747 1.00 98.38 346 MET A C 1
ATOM 2713 O O . MET A 1 346 ? -3.079 -9.390 24.816 1.00 98.38 346 MET A O 1
ATOM 2717 N N . ILE A 1 347 ? -2.893 -8.076 23.012 1.00 98.69 347 ILE A N 1
ATOM 2718 C CA . ILE A 1 347 ? -1.682 -7.382 23.446 1.00 98.69 347 ILE A CA 1
ATOM 2719 C C . ILE A 1 347 ? -2.078 -6.076 24.130 1.00 98.69 347 ILE A C 1
ATOM 2721 O O . ILE A 1 347 ? -2.686 -5.194 23.528 1.00 98.69 347 ILE A O 1
ATOM 2725 N N . ARG A 1 348 ? -1.674 -5.921 25.389 1.00 98.56 348 ARG A N 1
ATOM 2726 C CA . ARG A 1 348 ? -1.743 -4.657 26.126 1.00 98.56 348 ARG A CA 1
ATOM 2727 C C . ARG A 1 348 ? -0.398 -3.952 26.005 1.00 98.56 348 ARG A C 1
ATOM 2729 O O . ARG A 1 348 ? 0.592 -4.461 26.522 1.00 98.56 348 ARG A O 1
ATOM 2736 N N . ARG A 1 349 ? -0.357 -2.788 25.357 1.00 98.38 349 ARG A N 1
ATOM 2737 C CA . ARG A 1 349 ? 0.861 -1.998 25.069 1.00 98.38 349 ARG A CA 1
ATOM 2738 C C . ARG A 1 349 ? 0.675 -0.542 25.492 1.00 98.38 349 ARG A C 1
ATOM 2740 O O . ARG A 1 349 ? -0.455 -0.102 25.662 1.00 98.38 349 ARG A O 1
ATOM 2747 N N . ARG A 1 350 ? 1.744 0.230 25.697 1.00 97.50 350 ARG A N 1
ATOM 2748 C CA . ARG A 1 350 ? 1.621 1.688 25.912 1.00 97.50 350 ARG A CA 1
ATOM 2749 C C . ARG A 1 350 ? 1.033 2.399 24.678 1.00 97.50 350 ARG A C 1
ATOM 2751 O O . ARG A 1 350 ? 1.438 2.127 23.551 1.00 97.50 350 ARG A O 1
ATOM 2758 N N . ALA A 1 351 ? 0.080 3.307 24.879 1.00 96.06 351 ALA A N 1
ATOM 2759 C CA . ALA A 1 351 ? -0.678 3.922 23.781 1.00 96.06 351 ALA A CA 1
ATOM 2760 C C . ALA A 1 351 ? 0.134 4.910 22.922 1.00 96.06 351 ALA A C 1
ATOM 2762 O O . ALA A 1 351 ? -0.169 5.101 21.751 1.00 96.06 351 ALA A O 1
ATOM 2763 N N . ASP A 1 352 ? 1.172 5.528 23.484 1.00 93.44 352 ASP A N 1
ATOM 2764 C CA . ASP A 1 352 ? 2.055 6.476 22.791 1.00 93.44 352 ASP A CA 1
ATOM 2765 C C . ASP A 1 352 ? 3.114 5.790 21.911 1.00 93.44 352 ASP A C 1
ATOM 2767 O O . ASP A 1 352 ? 3.887 6.462 21.230 1.00 93.44 352 ASP A O 1
ATOM 2771 N N . ARG A 1 353 ? 3.161 4.451 21.910 1.00 95.31 353 ARG A N 1
ATOM 2772 C CA . ARG A 1 353 ? 4.090 3.670 21.093 1.00 95.31 353 ARG A CA 1
ATOM 2773 C C . ARG A 1 353 ? 3.450 2.361 20.648 1.00 95.31 353 ARG A C 1
ATOM 2775 O O . ARG A 1 353 ? 3.722 1.314 21.222 1.00 95.31 353 ARG A O 1
ATOM 2782 N N . LEU A 1 354 ? 2.624 2.418 19.601 1.00 96.31 354 LEU A N 1
ATOM 2783 C CA . LEU A 1 354 ? 1.859 1.263 19.108 1.00 96.31 354 LEU A CA 1
ATOM 2784 C C . LEU A 1 354 ? 2.720 0.141 18.508 1.00 96.31 354 LEU A C 1
ATOM 2786 O O . LEU A 1 354 ? 2.264 -0.996 18.474 1.00 96.31 354 LEU A O 1
ATOM 2790 N N . GLY A 1 355 ? 3.953 0.433 18.079 1.00 96.00 355 GLY A N 1
ATOM 2791 C CA . GLY A 1 355 ? 4.847 -0.561 17.468 1.00 96.00 355 GLY A CA 1
ATOM 2792 C C . GLY A 1 355 ? 4.408 -0.994 16.075 1.00 96.00 355 GLY A C 1
ATOM 2793 O O . GLY A 1 355 ? 4.430 -2.177 15.774 1.00 96.00 355 GLY A O 1
ATOM 2794 N N . LEU A 1 356 ? 3.990 -0.033 15.252 1.00 96.38 356 LEU A N 1
ATOM 2795 C CA . LEU A 1 356 ? 3.551 -0.253 13.878 1.00 96.38 356 LEU A CA 1
ATOM 2796 C C . LEU A 1 356 ? 4.563 0.399 12.924 1.00 96.38 356 LEU A C 1
ATOM 2798 O O . LEU A 1 356 ? 4.835 1.592 13.094 1.00 96.38 356 LEU A O 1
ATOM 2802 N N . PRO A 1 357 ? 5.129 -0.330 11.948 1.00 95.00 357 PRO A N 1
ATOM 2803 C CA . PRO A 1 357 ? 6.011 0.263 10.949 1.00 95.00 357 PRO A CA 1
ATOM 2804 C C . PRO A 1 357 ? 5.226 1.164 9.990 1.00 95.00 357 PRO A C 1
ATOM 2806 O O . PRO A 1 357 ? 4.050 0.912 9.713 1.00 95.00 357 PRO A O 1
ATOM 2809 N N . MET A 1 358 ? 5.890 2.181 9.426 1.00 93.44 358 MET A N 1
ATOM 2810 C CA . MET A 1 358 ? 5.338 2.951 8.301 1.00 93.44 358 MET A CA 1
ATOM 2811 C C . MET A 1 358 ? 4.890 2.010 7.172 1.00 93.44 358 MET A C 1
ATOM 2813 O O . MET A 1 358 ? 5.383 0.884 7.044 1.00 93.44 358 MET A O 1
ATOM 2817 N N . ASN A 1 359 ? 3.968 2.467 6.327 1.00 93.50 359 ASN A N 1
ATOM 2818 C CA . ASN A 1 359 ? 3.319 1.604 5.332 1.00 93.50 359 ASN A CA 1
ATOM 2819 C C . ASN A 1 359 ? 4.274 1.148 4.212 1.00 93.50 359 ASN A C 1
ATOM 2821 O O . ASN A 1 359 ? 3.949 0.225 3.472 1.00 93.50 359 ASN A O 1
ATOM 2825 N N . PHE A 1 360 ? 5.456 1.754 4.097 1.00 91.81 360 PHE A N 1
ATOM 2826 C CA . PHE A 1 360 ? 6.552 1.382 3.190 1.00 91.81 360 PHE A CA 1
ATOM 2827 C C . PHE A 1 360 ? 7.746 0.695 3.891 1.00 91.81 360 PHE A C 1
ATOM 2829 O O . PHE A 1 360 ? 8.745 0.431 3.238 1.00 91.81 360 PHE A O 1
ATOM 2836 N N . ASN A 1 361 ? 7.650 0.410 5.194 1.00 94.81 361 ASN A N 1
ATOM 2837 C CA . ASN A 1 361 ? 8.712 -0.206 6.005 1.00 94.81 361 ASN A CA 1
ATOM 2838 C C . ASN A 1 361 ? 8.336 -1.633 6.451 1.00 94.81 361 ASN A C 1
ATOM 2840 O O . ASN A 1 361 ? 7.243 -2.115 6.165 1.00 94.81 361 ASN A O 1
ATOM 2844 N N . SER A 1 362 ? 9.189 -2.304 7.222 1.00 93.50 362 SER A N 1
ATOM 2845 C CA . SER A 1 362 ? 8.874 -3.550 7.937 1.00 93.50 362 SER A CA 1
ATOM 2846 C C . SER A 1 362 ? 9.306 -3.505 9.401 1.00 93.50 362 SER A C 1
ATOM 2848 O O . SER A 1 362 ? 9.775 -2.482 9.893 1.00 93.50 362 SER A O 1
ATOM 2850 N N . ASN A 1 363 ? 9.122 -4.609 10.127 1.00 95.50 363 ASN A N 1
ATOM 2851 C CA . ASN A 1 363 ? 9.466 -4.707 11.545 1.00 95.50 363 ASN A CA 1
ATOM 2852 C C . ASN A 1 363 ? 10.909 -4.268 11.882 1.00 95.50 363 ASN A C 1
ATOM 2854 O O . ASN A 1 363 ? 11.079 -3.576 12.882 1.00 95.50 363 ASN A O 1
ATOM 2858 N N . PRO A 1 364 ? 11.950 -4.557 11.075 1.00 95.75 364 PRO A N 1
ATOM 2859 C CA . PRO A 1 364 ? 13.306 -4.063 11.340 1.00 95.75 364 PRO A CA 1
ATOM 2860 C C . PRO A 1 364 ? 13.440 -2.538 11.431 1.00 95.75 364 PRO A C 1
ATOM 2862 O O . PRO A 1 364 ? 14.372 -2.050 12.062 1.00 95.75 364 PRO A O 1
ATOM 2865 N N . ASP A 1 365 ? 12.495 -1.786 10.864 1.00 95.94 365 ASP A N 1
ATOM 2866 C CA . ASP A 1 365 ? 12.480 -0.324 10.908 1.00 95.94 365 ASP A CA 1
ATOM 2867 C C . ASP A 1 365 ? 11.857 0.251 12.192 1.00 95.94 365 ASP A C 1
ATOM 2869 O O . ASP A 1 365 ? 11.790 1.474 12.353 1.00 95.94 365 ASP A O 1
ATOM 2873 N N . ILE A 1 366 ? 11.365 -0.596 13.102 1.00 96.25 366 ILE A N 1
ATOM 2874 C CA . ILE A 1 366 ? 10.943 -0.173 14.438 1.00 96.25 366 ILE A CA 1
ATOM 2875 C C . ILE A 1 366 ? 11.913 -0.698 15.495 1.00 96.25 366 ILE A C 1
ATOM 2877 O O . ILE A 1 366 ? 12.539 -1.747 15.368 1.00 96.25 366 ILE A O 1
ATOM 2881 N N . GLU A 1 367 ? 12.034 0.068 16.570 1.00 96.50 367 GLU A N 1
ATOM 2882 C CA . GLU A 1 367 ? 12.913 -0.250 17.692 1.00 96.50 367 GLU A CA 1
ATOM 2883 C C . GLU A 1 367 ? 12.580 -1.618 18.315 1.00 96.50 367 GLU A C 1
ATOM 2885 O O . GLU A 1 367 ? 11.414 -1.951 18.472 1.00 96.50 367 GLU A O 1
ATOM 2890 N N . PRO A 1 368 ? 13.558 -2.418 18.763 1.00 96.94 368 PRO A N 1
ATOM 2891 C CA . PRO A 1 368 ? 13.279 -3.763 19.272 1.00 96.94 368 PRO A CA 1
ATOM 2892 C C . PRO A 1 368 ? 12.679 -3.787 20.693 1.00 96.94 368 PRO A C 1
ATOM 2894 O O . PRO A 1 368 ? 12.187 -4.824 21.149 1.00 96.94 368 PRO A O 1
ATOM 2897 N N . THR A 1 369 ? 12.739 -2.672 21.433 1.00 97.38 369 THR A N 1
ATOM 2898 C CA . THR A 1 369 ? 12.361 -2.599 22.858 1.00 97.38 369 THR A CA 1
ATOM 2899 C C . THR A 1 369 ? 11.678 -1.281 23.242 1.00 97.38 369 THR A C 1
ATOM 2901 O O . THR A 1 369 ? 11.717 -0.286 22.510 1.00 97.38 369 THR A O 1
ATOM 2904 N N . GLY A 1 370 ? 11.090 -1.243 24.441 1.00 96.44 370 GLY A N 1
ATOM 2905 C CA . GLY A 1 370 ? 10.557 -0.024 25.059 1.00 96.44 370 GLY A CA 1
ATOM 2906 C C . GLY A 1 370 ? 9.058 0.184 24.821 1.00 96.44 370 GLY A C 1
ATOM 2907 O O . GLY A 1 370 ? 8.614 1.327 24.652 1.00 96.44 370 GLY A O 1
ATOM 2908 N N . TYR A 1 371 ? 8.298 -0.906 24.734 1.00 97.06 371 TYR A N 1
ATOM 2909 C CA . TYR A 1 371 ? 6.867 -0.915 24.420 1.00 97.06 371 TYR A CA 1
ATOM 2910 C C . TYR A 1 371 ? 5.966 -1.076 25.649 1.00 97.06 371 TYR A C 1
ATOM 2912 O O . TYR A 1 371 ? 4.766 -0.822 25.554 1.00 97.06 371 TYR A O 1
ATOM 2920 N N . ASP A 1 372 ? 6.516 -1.491 26.790 1.00 97.44 372 ASP A N 1
ATOM 2921 C CA . ASP A 1 372 ? 5.786 -1.946 27.975 1.00 97.44 372 ASP A CA 1
ATOM 2922 C C . ASP A 1 372 ? 4.566 -2.796 27.587 1.00 97.44 372 ASP A C 1
ATOM 2924 O O . ASP A 1 372 ? 3.414 -2.426 27.851 1.00 97.44 372 ASP A O 1
ATOM 2928 N N . ASN A 1 373 ? 4.833 -3.892 26.863 1.00 98.06 373 ASN A N 1
ATOM 2929 C CA . ASN A 1 373 ? 3.799 -4.771 26.322 1.00 98.06 373 ASN A CA 1
ATOM 2930 C C . ASN A 1 373 ? 3.681 -6.112 27.051 1.00 98.06 373 ASN A C 1
ATOM 2932 O O . ASN A 1 373 ? 4.675 -6.719 27.449 1.00 98.06 373 ASN A O 1
ATOM 2936 N N . THR A 1 374 ? 2.450 -6.593 27.172 1.00 98.19 374 THR A N 1
ATOM 2937 C CA . THR A 1 374 ? 2.099 -7.884 27.771 1.00 98.19 374 THR A CA 1
ATOM 2938 C C . THR A 1 374 ? 1.004 -8.549 26.962 1.00 98.19 374 THR A C 1
ATOM 2940 O O . THR A 1 374 ? 0.067 -7.877 26.532 1.00 98.19 374 THR A O 1
ATOM 2943 N N . LEU A 1 375 ? 1.082 -9.867 26.827 1.00 98.50 375 LEU A N 1
ATOM 2944 C CA . LEU A 1 375 ? -0.024 -10.673 26.339 1.00 98.50 375 LEU A CA 1
ATOM 2945 C C . LEU A 1 375 ? -0.986 -10.935 27.502 1.00 98.50 375 LEU A C 1
ATOM 2947 O O . LEU A 1 375 ? -0.564 -11.426 28.555 1.00 98.50 375 LEU A O 1
ATOM 2951 N N . VAL A 1 376 ? -2.259 -10.595 27.325 1.00 98.38 376 VAL A N 1
ATOM 2952 C CA . VAL A 1 376 ? -3.293 -10.711 28.360 1.00 98.38 376 VAL A CA 1
ATOM 2953 C C . VAL A 1 376 ? -4.537 -11.410 27.823 1.00 98.38 376 VAL A C 1
ATOM 2955 O O . VAL A 1 376 ? -4.792 -11.397 26.619 1.00 98.38 376 VAL A O 1
ATOM 2958 N N . THR A 1 377 ? -5.337 -11.987 28.716 1.00 98.12 377 THR A N 1
ATOM 2959 C CA . THR A 1 377 ? -6.696 -12.451 28.411 1.00 98.12 377 THR A CA 1
ATOM 2960 C C . THR A 1 377 ? -7.735 -11.633 29.158 1.00 98.12 377 THR A C 1
ATOM 2962 O O . THR A 1 377 ? -7.562 -11.388 30.346 1.00 98.12 377 THR A O 1
ATOM 2965 N N . LEU A 1 378 ? -8.835 -11.281 28.493 1.00 98.56 378 LEU A N 1
ATOM 2966 C CA . LEU A 1 378 ? -10.040 -10.718 29.106 1.00 98.56 378 LEU A CA 1
ATOM 2967 C C . LEU A 1 378 ? -11.063 -11.827 29.364 1.00 98.56 378 LEU A C 1
ATOM 2969 O O . LEU A 1 378 ? -11.420 -12.554 28.432 1.00 98.56 378 LEU A O 1
ATOM 2973 N N . SER A 1 379 ? -11.553 -11.926 30.602 1.00 97.44 379 SER A N 1
ATOM 2974 C CA . SER A 1 379 ? -12.597 -12.883 30.983 1.00 97.44 379 SER A CA 1
ATOM 2975 C C . SER A 1 379 ? -13.532 -12.348 32.077 1.00 97.44 379 SER A C 1
ATOM 2977 O O . SER A 1 379 ? -13.053 -11.821 33.081 1.00 97.44 379 SER A O 1
ATOM 2979 N N . PRO A 1 380 ? -14.862 -12.516 31.945 1.00 95.88 380 PRO A N 1
ATOM 2980 C CA . PRO A 1 380 ? -15.556 -12.883 30.708 1.00 95.88 380 PRO A CA 1
ATOM 2981 C C . PRO A 1 380 ? -15.390 -11.796 29.630 1.00 95.88 380 PRO A C 1
ATOM 2983 O O . PRO A 1 380 ? -15.106 -10.646 29.952 1.00 95.88 380 PRO A O 1
ATOM 2986 N N . VAL A 1 381 ? -15.611 -12.129 28.355 1.00 95.94 381 VAL A N 1
ATOM 2987 C CA . VAL A 1 381 ? -15.438 -11.201 27.215 1.00 95.94 381 VAL A CA 1
ATOM 2988 C C . VAL A 1 381 ? -16.534 -10.124 27.172 1.00 95.94 381 VAL A C 1
ATOM 2990 O O . VAL A 1 381 ? -17.511 -10.220 26.434 1.00 95.94 381 VAL A O 1
ATOM 2993 N N . ARG A 1 382 ? -16.409 -9.115 28.035 1.00 94.56 382 ARG A N 1
ATOM 2994 C CA . ARG A 1 382 ? -17.335 -7.983 28.209 1.00 94.56 382 ARG A CA 1
ATOM 2995 C C . ARG A 1 382 ? -16.647 -6.864 29.018 1.00 94.56 382 ARG A C 1
ATOM 2997 O O . ARG A 1 382 ? -15.648 -7.156 29.672 1.00 94.56 382 ARG A O 1
ATOM 3004 N N . PRO A 1 383 ? -17.212 -5.641 29.092 1.00 94.31 383 PRO A N 1
ATOM 3005 C CA . PRO A 1 383 ? -16.637 -4.529 29.866 1.00 94.31 383 PRO A CA 1
ATOM 3006 C C . PRO A 1 383 ? -16.316 -4.822 31.333 1.00 94.31 383 PRO A C 1
ATOM 3008 O O . PRO A 1 383 ? -15.393 -4.243 31.891 1.00 94.31 383 PRO A O 1
ATOM 3011 N N . SER A 1 384 ? -17.080 -5.711 31.971 1.00 93.75 384 SER A N 1
ATOM 3012 C CA . SER A 1 384 ? -16.862 -6.108 33.365 1.00 93.75 384 SER A CA 1
ATOM 3013 C C . SER A 1 384 ? -15.840 -7.239 33.534 1.00 93.75 384 SER A C 1
ATOM 3015 O O . SER A 1 384 ? -15.738 -7.783 34.630 1.00 93.75 384 SER A O 1
ATOM 3017 N N . GLY A 1 385 ? -15.193 -7.684 32.453 1.00 94.81 385 GLY A N 1
ATOM 3018 C CA . GLY A 1 385 ? -14.182 -8.733 32.489 1.00 94.81 385 GLY A CA 1
ATOM 3019 C C . GLY A 1 385 ? -12.881 -8.259 33.124 1.00 94.81 385 GLY A C 1
ATOM 3020 O O . GLY A 1 385 ? -12.522 -7.085 33.042 1.00 94.81 385 GLY A O 1
ATOM 3021 N N . GLU A 1 386 ? -12.160 -9.190 33.737 1.00 97.25 386 GLU A N 1
ATOM 3022 C CA . GLU A 1 386 ? -10.848 -8.945 34.324 1.00 97.25 386 GLU A CA 1
ATOM 3023 C C . GLU A 1 386 ? -9.742 -9.367 33.353 1.00 97.25 386 GLU A C 1
ATOM 3025 O O . GLU A 1 386 ? -9.908 -10.307 32.567 1.00 97.25 386 GLU A O 1
ATOM 3030 N N . LEU A 1 387 ? -8.616 -8.649 33.399 1.00 98.12 387 LEU A N 1
ATOM 3031 C CA . LEU A 1 387 ? -7.420 -8.997 32.641 1.00 98.12 387 LEU A CA 1
ATOM 3032 C C . LEU A 1 387 ? -6.520 -9.930 33.450 1.00 98.12 387 LEU A C 1
ATOM 3034 O O . LEU A 1 387 ? -6.130 -9.617 34.574 1.00 98.12 387 LEU A O 1
ATOM 3038 N N . GLU A 1 388 ? -6.101 -11.021 32.825 1.00 97.38 388 GLU A N 1
ATOM 3039 C CA . GLU A 1 388 ? -5.069 -11.923 33.331 1.00 97.38 388 GLU A CA 1
ATOM 3040 C C . GLU A 1 388 ? -3.838 -11.852 32.421 1.00 97.38 388 GLU A C 1
ATOM 3042 O O . GLU A 1 388 ? -3.961 -11.852 31.198 1.00 97.38 388 GLU A O 1
ATOM 3047 N N . THR A 1 389 ? -2.638 -11.764 33.001 1.00 97.38 389 THR A N 1
ATOM 3048 C CA . THR A 1 389 ? -1.392 -11.764 32.217 1.00 97.38 389 THR A CA 1
ATOM 3049 C C . THR A 1 389 ? -1.008 -13.189 31.846 1.00 97.38 389 THR A C 1
ATOM 3051 O O . THR A 1 389 ? -0.745 -13.997 32.729 1.00 97.38 389 THR A O 1
ATOM 3054 N N . VAL A 1 390 ? -0.904 -13.459 30.544 1.00 96.88 390 VAL A N 1
ATOM 3055 C CA . VAL A 1 390 ? -0.435 -14.743 30.002 1.00 96.88 390 VAL A CA 1
ATOM 3056 C C . VAL A 1 390 ? 1.082 -14.740 29.856 1.00 96.88 390 VAL A C 1
ATOM 3058 O O . VAL A 1 390 ? 1.756 -15.691 30.240 1.00 96.88 390 VAL A O 1
ATOM 3061 N N . PHE A 1 391 ? 1.638 -13.660 29.302 1.00 97.94 391 PHE A N 1
ATOM 3062 C CA . PHE A 1 391 ? 3.069 -13.569 29.033 1.00 97.94 391 PHE A CA 1
ATOM 3063 C C . PHE A 1 391 ? 3.572 -12.125 29.069 1.00 97.94 391 PHE A C 1
ATOM 3065 O O . PHE A 1 391 ? 2.913 -11.194 28.598 1.00 97.94 391 PHE A O 1
ATOM 3072 N N . ARG A 1 392 ? 4.783 -11.946 29.604 1.00 97.19 392 ARG A N 1
ATOM 3073 C CA . ARG A 1 392 ? 5.522 -10.683 29.591 1.00 97.19 392 ARG A CA 1
ATOM 3074 C C . ARG A 1 392 ? 6.944 -10.944 29.090 1.00 97.19 392 ARG A C 1
ATOM 3076 O O . ARG A 1 392 ? 7.658 -11.713 29.732 1.00 97.19 392 ARG A O 1
ATOM 3083 N N . PRO A 1 393 ? 7.380 -10.310 27.991 1.00 95.94 393 PRO A N 1
ATOM 3084 C CA . PRO A 1 393 ? 8.725 -10.499 27.476 1.00 95.94 393 PRO A CA 1
ATOM 3085 C C . PRO A 1 393 ? 9.761 -9.884 28.419 1.00 95.94 393 PRO A C 1
ATOM 3087 O O . PRO A 1 393 ? 9.597 -8.776 28.936 1.00 95.94 393 PRO A O 1
ATOM 3090 N N . GLU A 1 394 ? 10.869 -10.594 28.609 1.00 94.19 394 GLU A N 1
ATOM 3091 C CA . GLU A 1 394 ? 12.046 -10.048 29.283 1.00 94.19 394 GLU A CA 1
ATOM 3092 C C . GLU A 1 394 ? 12.635 -8.872 28.495 1.00 94.19 394 GLU A C 1
ATOM 3094 O O . GLU A 1 394 ? 12.620 -8.876 27.261 1.00 94.19 394 GLU A O 1
ATOM 3099 N N . GLY A 1 395 ? 13.184 -7.883 29.208 1.00 94.69 395 GLY A N 1
ATOM 3100 C CA . GLY A 1 395 ? 13.867 -6.735 28.602 1.00 94.69 395 GLY A CA 1
ATOM 3101 C C . GLY A 1 395 ? 12.950 -5.747 27.877 1.00 94.69 395 GLY A C 1
ATOM 3102 O O . GLY A 1 395 ? 13.448 -4.920 27.123 1.00 94.69 395 GLY A O 1
ATOM 3103 N N . ASP A 1 396 ? 11.631 -5.835 28.088 1.00 96.12 396 ASP A N 1
ATOM 3104 C CA . ASP A 1 396 ? 10.631 -5.012 27.393 1.00 96.12 396 ASP A CA 1
ATOM 3105 C C . ASP A 1 396 ? 10.742 -5.086 25.860 1.00 96.12 396 ASP A C 1
ATOM 3107 O O . ASP A 1 396 ? 10.608 -4.092 25.137 1.00 96.12 396 ASP A O 1
ATOM 3111 N N . ARG A 1 397 ? 11.046 -6.292 25.369 1.00 97.19 397 ARG A N 1
ATOM 3112 C CA . ARG A 1 397 ? 11.094 -6.598 23.941 1.00 97.19 397 ARG A CA 1
ATOM 3113 C C . ARG A 1 397 ? 9.702 -6.515 23.327 1.00 97.19 397 ARG A C 1
ATOM 3115 O O . ARG A 1 397 ? 8.697 -6.811 23.981 1.00 97.19 397 ARG A O 1
ATOM 3122 N N . PHE A 1 398 ? 9.657 -6.117 22.062 1.00 98.31 398 PHE A N 1
ATOM 3123 C CA . PHE A 1 398 ? 8.434 -6.157 21.271 1.00 98.31 398 PHE A CA 1
ATOM 3124 C C . PHE A 1 398 ? 7.826 -7.572 21.259 1.00 98.31 398 PHE A C 1
ATOM 3126 O O . PHE A 1 398 ? 8.556 -8.557 21.169 1.00 98.31 398 PHE A O 1
ATOM 3133 N N . ILE A 1 399 ? 6.495 -7.658 21.322 1.00 98.12 399 ILE A N 1
ATOM 3134 C CA . ILE A 1 399 ? 5.712 -8.848 20.943 1.00 98.12 399 ILE A CA 1
ATOM 3135 C C . ILE A 1 399 ? 4.584 -8.423 20.006 1.00 98.12 399 ILE A C 1
ATOM 3137 O O . ILE A 1 399 ? 3.928 -7.424 20.278 1.00 98.12 399 ILE A O 1
ATOM 3141 N N . GLY A 1 400 ? 4.329 -9.145 18.928 1.00 97.75 400 GLY A N 1
ATOM 3142 C CA . GLY A 1 400 ? 3.269 -8.807 17.974 1.00 97.75 400 GLY A CA 1
ATOM 3143 C C . GLY A 1 400 ? 3.205 -9.822 16.852 1.00 97.75 400 GLY A C 1
ATOM 3144 O O . GLY A 1 400 ? 3.915 -10.828 16.915 1.00 97.75 400 GLY A O 1
ATOM 3145 N N . ASP A 1 401 ? 2.375 -9.548 15.853 1.00 97.81 401 ASP A N 1
ATOM 3146 C CA . ASP A 1 401 ? 2.121 -10.444 14.720 1.00 97.81 401 ASP A CA 1
ATOM 3147 C C . ASP A 1 401 ? 1.723 -11.846 15.215 1.00 97.81 401 ASP A C 1
ATOM 3149 O O . ASP A 1 401 ? 2.367 -12.855 14.912 1.00 97.81 401 ASP A O 1
ATOM 3153 N N . VAL A 1 402 ? 0.716 -11.893 16.093 1.00 97.88 402 VAL A N 1
ATOM 3154 C CA . VAL A 1 402 ? 0.320 -13.127 16.770 1.00 97.88 402 VAL A CA 1
ATOM 3155 C C . VAL A 1 402 ? -0.561 -14.012 15.889 1.00 97.88 402 VAL A C 1
ATOM 3157 O O . VAL A 1 402 ? -1.575 -13.573 15.335 1.00 97.88 402 VAL A O 1
ATOM 3160 N N . ASP A 1 403 ? -0.230 -15.302 15.846 1.00 98.25 403 ASP A N 1
ATOM 3161 C CA . ASP A 1 403 ? -1.030 -16.324 15.167 1.00 98.25 403 ASP A CA 1
ATOM 3162 C C . ASP A 1 403 ? -1.329 -17.489 16.118 1.00 98.25 403 ASP A C 1
ATOM 3164 O O . ASP A 1 403 ? -0.430 -18.187 16.590 1.00 98.25 403 ASP A O 1
ATOM 3168 N N . LEU A 1 404 ? -2.609 -17.666 16.462 1.00 98.19 404 LEU A N 1
ATOM 3169 C CA . LEU A 1 404 ? -3.061 -18.699 17.396 1.00 98.19 404 LEU A CA 1
ATOM 3170 C C . LEU A 1 404 ? -3.135 -20.051 16.685 1.00 98.19 404 LEU A C 1
ATOM 3172 O O . LEU A 1 404 ? -3.822 -20.190 15.674 1.00 98.19 404 LEU A O 1
ATOM 3176 N N . HIS A 1 405 ? -2.498 -21.068 17.261 1.00 98.19 405 HIS A N 1
ATOM 3177 C CA . HIS A 1 405 ? -2.565 -22.422 16.731 1.00 98.19 405 HIS A CA 1
ATOM 3178 C C . HIS A 1 405 ? -4.003 -22.972 16.761 1.00 98.19 405 HIS A C 1
ATOM 3180 O O . HIS A 1 405 ? -4.779 -22.673 17.669 1.00 98.19 405 HIS A O 1
ATOM 3186 N N . TYR A 1 406 ? -4.348 -23.850 15.814 1.00 97.31 406 TYR A N 1
ATOM 3187 C CA . TYR A 1 406 ? -5.690 -24.436 15.671 1.00 97.31 406 TYR A CA 1
ATOM 3188 C C . TYR A 1 406 ? -6.234 -25.110 16.941 1.00 97.31 406 TYR A C 1
ATOM 3190 O O . TYR A 1 406 ? -7.441 -25.110 17.190 1.00 97.31 406 TYR A O 1
ATOM 3198 N N . ASP A 1 407 ? -5.345 -25.681 17.755 1.00 97.62 407 ASP A N 1
ATOM 3199 C CA . ASP A 1 407 ? -5.692 -26.349 19.013 1.00 97.62 407 ASP A CA 1
ATOM 3200 C C . ASP A 1 407 ? -5.812 -25.397 20.217 1.00 97.62 407 ASP A C 1
ATOM 3202 O O . ASP A 1 407 ? -6.217 -25.840 21.295 1.00 97.62 407 ASP A O 1
ATOM 3206 N N . ALA A 1 408 ? -5.541 -24.101 20.022 1.00 97.31 408 ALA A N 1
ATOM 3207 C CA . ALA A 1 408 ? -5.621 -23.029 21.018 1.00 97.31 408 ALA A CA 1
ATOM 3208 C C . ALA A 1 408 ? -4.788 -23.264 22.293 1.00 97.31 408 ALA A C 1
ATOM 3210 O O . ALA A 1 408 ? -5.119 -22.760 23.365 1.00 97.31 408 ALA A O 1
ATOM 3211 N N . ASP A 1 409 ? -3.708 -24.033 22.170 1.00 97.50 409 ASP A N 1
ATOM 3212 C CA . ASP A 1 409 ? -2.766 -24.397 23.233 1.00 97.50 409 ASP A CA 1
ATOM 3213 C C . ASP A 1 409 ? -1.446 -23.607 23.161 1.00 97.50 409 ASP A C 1
ATOM 3215 O O . ASP A 1 409 ? -0.716 -23.493 24.151 1.00 97.50 409 ASP A O 1
ATOM 3219 N N . ARG A 1 410 ? -1.139 -23.045 21.989 1.00 98.12 410 ARG A N 1
ATOM 3220 C CA . ARG A 1 410 ? 0.067 -22.263 21.707 1.00 98.12 410 ARG A CA 1
ATOM 3221 C C . ARG A 1 410 ? -0.169 -21.230 20.606 1.00 98.12 410 ARG A C 1
ATOM 3223 O O . ARG A 1 410 ? -1.177 -21.291 19.903 1.00 98.12 410 ARG A O 1
ATOM 3230 N N . LEU A 1 411 ? 0.755 -20.289 20.456 1.00 98.38 411 LEU A N 1
ATOM 3231 C CA . LEU A 1 411 ? 0.724 -19.277 19.397 1.00 98.38 411 LEU A CA 1
ATOM 3232 C C . LEU A 1 411 ? 2.125 -18.910 18.912 1.00 98.38 411 LEU A C 1
ATOM 3234 O O . LEU A 1 411 ? 3.089 -19.034 19.668 1.00 98.38 411 LEU A O 1
ATOM 3238 N N . LEU A 1 412 ? 2.216 -18.407 17.684 1.00 98.75 412 LEU A N 1
ATOM 3239 C CA . LEU A 1 412 ? 3.402 -17.733 17.156 1.00 98.75 412 LEU A CA 1
ATOM 3240 C C . LEU A 1 412 ? 3.360 -16.251 17.512 1.00 98.75 412 LEU A C 1
ATOM 3242 O O . LEU A 1 412 ? 2.283 -15.661 17.577 1.00 98.75 412 LEU A O 1
ATOM 3246 N N . LEU A 1 413 ? 4.533 -15.657 17.716 1.00 98.50 413 LEU A N 1
ATOM 3247 C CA . LEU A 1 413 ? 4.706 -14.210 17.776 1.00 98.50 413 LEU A CA 1
ATOM 3248 C C . LEU A 1 413 ? 6.064 -13.777 17.218 1.00 98.50 413 LEU A C 1
ATOM 3250 O O . LEU A 1 413 ? 7.077 -14.466 17.392 1.00 98.50 413 LEU A O 1
ATOM 3254 N N . SER A 1 414 ? 6.096 -12.589 16.623 1.00 98.50 414 SER A N 1
ATOM 3255 C CA . SER A 1 414 ? 7.323 -11.841 16.364 1.00 98.50 414 SER A CA 1
ATOM 3256 C C . SER A 1 414 ? 7.902 -11.316 17.674 1.00 98.50 414 SER A C 1
ATOM 3258 O O . SER A 1 414 ? 7.210 -10.662 18.458 1.00 98.50 414 SER A O 1
ATOM 3260 N N . ILE A 1 415 ? 9.190 -11.561 17.903 1.00 98.00 415 ILE A N 1
ATOM 3261 C CA . ILE A 1 415 ? 9.931 -11.043 19.054 1.00 98.00 415 ILE A CA 1
ATOM 3262 C C . ILE A 1 415 ? 11.412 -10.854 18.692 1.00 98.00 415 ILE A C 1
ATOM 3264 O O . ILE A 1 415 ? 12.045 -11.776 18.171 1.00 98.00 415 ILE A O 1
ATOM 3268 N N . PRO A 1 416 ? 12.013 -9.686 18.970 1.00 97.44 416 PRO A N 1
ATOM 3269 C CA . PRO A 1 416 ? 13.451 -9.503 18.812 1.00 97.44 416 PRO A CA 1
ATOM 3270 C C . PRO A 1 416 ? 14.258 -10.400 19.759 1.00 97.44 416 PRO A C 1
ATOM 3272 O O . PRO A 1 416 ? 13.859 -10.667 20.896 1.00 97.44 416 PRO A O 1
ATOM 3275 N N . ASP A 1 417 ? 15.423 -10.858 19.321 1.00 94.62 417 ASP A N 1
ATOM 3276 C CA . ASP A 1 417 ? 16.405 -11.496 20.188 1.00 94.62 417 ASP A CA 1
ATOM 3277 C C . ASP A 1 417 ? 17.114 -10.448 21.084 1.00 94.62 417 ASP A C 1
ATOM 3279 O O . ASP A 1 417 ? 16.896 -9.240 20.934 1.00 94.62 417 ASP A O 1
ATOM 3283 N N . PRO A 1 418 ? 17.946 -10.860 22.059 1.00 91.50 418 PRO A N 1
ATOM 3284 C CA . PRO A 1 418 ? 18.665 -9.920 22.923 1.00 91.50 418 PRO A CA 1
ATOM 3285 C C . PRO A 1 418 ? 19.614 -8.949 22.200 1.00 91.50 418 PRO A C 1
ATOM 3287 O O . PRO A 1 418 ? 20.004 -7.948 22.797 1.00 91.50 418 PRO A O 1
ATOM 3290 N N . ASN A 1 419 ? 19.983 -9.222 20.945 1.00 91.38 419 ASN A N 1
ATOM 3291 C CA . ASN A 1 419 ? 20.805 -8.341 20.114 1.00 91.38 419 ASN A CA 1
ATOM 3292 C C . ASN A 1 419 ? 19.952 -7.402 19.241 1.00 91.38 419 ASN A C 1
ATOM 3294 O O . ASN A 1 419 ? 20.503 -6.624 18.468 1.00 91.38 419 ASN A O 1
ATOM 3298 N N . GLY A 1 420 ? 18.621 -7.464 19.361 1.00 93.06 420 GLY A N 1
ATOM 3299 C CA . GLY A 1 420 ? 17.683 -6.651 18.590 1.00 93.06 420 GLY A CA 1
ATOM 3300 C C . GLY A 1 420 ? 17.330 -7.231 17.221 1.00 93.06 420 GLY A C 1
ATOM 3301 O O . GLY A 1 420 ? 16.607 -6.585 16.467 1.00 93.06 420 GLY A O 1
ATOM 3302 N N . ARG A 1 421 ? 17.787 -8.444 16.886 1.00 95.69 421 ARG A N 1
ATOM 3303 C CA . ARG A 1 421 ? 17.443 -9.082 15.614 1.00 95.69 421 ARG A CA 1
ATOM 3304 C C . ARG A 1 421 ? 16.053 -9.692 15.703 1.00 95.69 421 ARG A C 1
ATOM 3306 O O . ARG A 1 421 ? 15.774 -10.482 16.598 1.00 95.69 421 ARG A O 1
ATOM 3313 N N . TRP A 1 422 ? 15.182 -9.347 14.766 1.00 97.88 422 TRP A N 1
ATOM 3314 C CA . TRP A 1 422 ? 13.830 -9.897 14.697 1.00 97.88 422 TRP A CA 1
ATOM 3315 C C . TRP A 1 422 ? 13.828 -11.412 14.479 1.00 97.88 422 TRP A C 1
ATOM 3317 O O . TRP A 1 422 ? 14.500 -11.921 13.576 1.00 97.88 422 TRP A O 1
ATOM 3327 N N . THR A 1 423 ? 13.065 -12.110 15.323 1.00 97.19 423 THR A N 1
ATOM 3328 C CA . THR A 1 423 ? 12.843 -13.558 15.259 1.00 97.19 423 THR A CA 1
ATOM 3329 C C . THR A 1 423 ? 11.364 -13.891 15.458 1.00 97.19 423 THR A C 1
ATOM 3331 O O . THR A 1 423 ? 10.555 -13.027 15.802 1.00 97.19 423 THR A O 1
ATOM 3334 N N . VAL A 1 424 ? 11.023 -15.168 15.287 1.00 98.31 424 VAL A N 1
ATOM 3335 C CA . VAL A 1 424 ? 9.709 -15.724 15.627 1.00 98.31 424 VAL A CA 1
ATOM 3336 C C . VAL A 1 424 ? 9.888 -16.735 16.752 1.00 98.31 424 VAL A C 1
ATOM 3338 O O . VAL A 1 424 ? 10.831 -17.532 16.742 1.00 98.31 424 VAL A O 1
ATOM 3341 N N . ALA A 1 425 ? 8.969 -16.730 17.708 1.00 98.12 425 ALA A N 1
ATOM 3342 C CA . ALA A 1 425 ? 8.922 -17.706 18.784 1.00 98.12 425 ALA A CA 1
ATOM 3343 C C . ALA A 1 425 ? 7.517 -18.293 18.936 1.00 98.12 425 ALA A C 1
ATOM 3345 O O . ALA A 1 425 ? 6.522 -17.642 18.627 1.00 98.12 425 ALA A O 1
ATOM 3346 N N . GLU A 1 426 ? 7.453 -19.523 19.435 1.00 98.31 426 GLU A N 1
ATOM 3347 C CA . GLU A 1 426 ? 6.214 -20.197 19.805 1.00 98.31 426 GLU A CA 1
ATOM 3348 C C . GLU A 1 426 ? 6.023 -20.114 21.325 1.00 98.31 426 GLU A C 1
ATOM 3350 O O . GLU A 1 426 ? 6.920 -20.461 22.099 1.00 98.31 426 GLU A O 1
ATOM 3355 N N . LEU A 1 427 ? 4.864 -19.630 21.761 1.00 98.44 427 LEU A N 1
ATOM 3356 C CA . LEU A 1 427 ? 4.479 -19.503 23.162 1.00 98.44 427 LEU A CA 1
ATOM 3357 C C . LEU A 1 427 ? 3.420 -20.550 23.504 1.00 98.44 427 LEU A C 1
ATOM 3359 O O . LEU A 1 427 ? 2.321 -20.515 22.954 1.00 98.44 427 LEU A O 1
ATOM 3363 N N . HIS A 1 428 ? 3.711 -21.424 24.465 1.00 98.00 428 HIS A N 1
ATOM 3364 C CA . HIS A 1 428 ? 2.712 -22.312 25.060 1.00 98.00 428 HIS A CA 1
ATOM 3365 C C . HIS A 1 428 ? 1.872 -21.554 26.091 1.00 98.00 428 HIS A C 1
ATOM 3367 O O . HIS A 1 428 ? 2.413 -20.982 27.040 1.00 98.00 428 HIS A O 1
ATOM 3373 N N . LEU A 1 429 ? 0.548 -21.566 25.930 1.00 96.06 429 LEU A N 1
ATOM 3374 C CA . LEU A 1 429 ? -0.346 -20.682 26.684 1.00 96.06 429 LEU A CA 1
ATOM 3375 C C . LEU A 1 429 ? -0.556 -21.118 28.137 1.00 96.06 429 LEU A C 1
ATOM 3377 O O . LEU A 1 429 ? -0.691 -20.264 29.007 1.00 96.06 429 LEU A O 1
ATOM 3381 N N . ASP A 1 430 ? -0.526 -22.423 28.414 1.00 91.00 430 ASP A N 1
ATOM 3382 C CA . ASP A 1 430 ? -0.724 -22.950 29.772 1.00 91.00 430 ASP A CA 1
ATOM 3383 C C . ASP A 1 430 ? 0.512 -22.770 30.666 1.00 91.00 430 ASP A C 1
ATOM 3385 O O . ASP A 1 430 ? 0.394 -22.597 31.878 1.00 91.00 430 ASP A O 1
ATOM 3389 N N . SER A 1 431 ? 1.712 -22.842 30.081 1.00 93.19 431 SER A N 1
ATOM 3390 C CA . SER A 1 431 ? 2.977 -22.765 30.821 1.00 93.19 431 SER A CA 1
ATOM 3391 C C . SER A 1 431 ? 3.635 -21.387 30.765 1.00 93.19 431 SER A C 1
ATOM 3393 O O . SER A 1 431 ? 4.554 -21.129 31.542 1.00 93.19 431 SER A O 1
ATOM 3395 N N . GLY A 1 432 ? 3.225 -20.523 29.829 1.00 92.94 432 GLY A N 1
ATOM 3396 C CA . GLY A 1 432 ? 3.925 -19.277 29.512 1.00 92.94 432 GLY A CA 1
ATOM 3397 C C . GLY A 1 432 ? 5.324 -19.500 28.922 1.00 92.94 432 GLY A C 1
ATOM 3398 O O . GLY A 1 432 ? 6.125 -18.567 28.864 1.00 92.94 432 GLY A O 1
ATOM 3399 N N . GLN A 1 433 ? 5.652 -20.733 28.514 1.00 96.00 433 GLN A N 1
ATOM 3400 C CA . GLN A 1 433 ? 6.966 -21.077 27.982 1.00 96.00 433 GLN A CA 1
ATOM 3401 C C . GLN A 1 433 ? 7.105 -20.573 26.546 1.00 96.00 433 GLN A C 1
ATOM 3403 O O . GLN A 1 433 ? 6.396 -21.031 25.650 1.00 96.00 433 GLN A O 1
ATOM 3408 N N . LEU A 1 434 ? 8.071 -19.680 26.336 1.00 97.19 434 LEU A N 1
ATOM 3409 C CA . LEU A 1 434 ? 8.444 -19.162 25.026 1.00 97.19 434 LEU A CA 1
ATOM 3410 C C . LEU A 1 434 ? 9.631 -19.949 24.448 1.00 97.19 434 LEU A C 1
ATOM 3412 O O . LEU A 1 434 ? 10.689 -20.020 25.076 1.00 97.19 434 LEU A O 1
ATOM 3416 N N . THR A 1 435 ? 9.479 -20.483 23.238 1.00 96.75 435 THR A N 1
ATOM 3417 C CA . THR A 1 435 ? 10.518 -21.231 22.518 1.00 96.75 435 THR A CA 1
ATOM 3418 C C . THR A 1 435 ? 10.833 -20.541 21.188 1.00 96.75 435 THR A C 1
ATOM 3420 O O . THR A 1 435 ? 9.972 -20.516 20.308 1.00 96.75 435 THR A O 1
ATOM 3423 N N . PRO A 1 436 ? 12.044 -19.986 20.994 1.00 95.62 436 PRO A N 1
ATOM 3424 C CA . PRO A 1 436 ? 12.454 -19.442 19.701 1.00 95.62 436 PRO A CA 1
ATOM 3425 C C . PRO A 1 436 ? 12.402 -20.510 18.606 1.00 95.62 436 PRO A C 1
ATOM 3427 O O . PRO A 1 436 ? 12.884 -21.629 18.807 1.00 95.62 436 PRO A O 1
ATOM 3430 N N . LEU A 1 437 ? 11.850 -20.170 17.441 1.00 96.19 437 LEU A N 1
ATOM 3431 C CA . LEU A 1 437 ? 11.857 -21.077 16.301 1.00 96.19 437 LEU A CA 1
ATOM 3432 C C . LEU A 1 437 ? 13.228 -21.055 15.611 1.00 96.19 437 LEU A C 1
ATOM 3434 O O . LEU A 1 437 ? 13.764 -19.977 15.346 1.00 96.19 437 LEU A O 1
ATOM 3438 N N . PRO A 1 438 ? 13.798 -22.223 15.258 1.00 95.44 438 PRO A N 1
ATOM 3439 C CA . PRO A 1 438 ? 15.002 -22.279 14.441 1.00 95.44 438 PRO A CA 1
ATOM 3440 C C . PRO A 1 438 ? 14.636 -21.911 12.995 1.00 95.44 438 PRO A C 1
ATOM 3442 O O . PRO A 1 438 ? 14.177 -22.764 12.228 1.00 95.44 438 PRO A O 1
ATOM 3445 N N . LEU A 1 439 ? 14.771 -20.620 12.677 1.00 96.94 439 LEU A N 1
ATOM 3446 C CA . LEU A 1 439 ? 14.567 -20.029 11.351 1.00 96.94 439 LEU A CA 1
ATOM 3447 C C . LEU A 1 439 ? 15.921 -19.756 10.666 1.00 96.94 439 LEU A C 1
ATOM 3449 O O . LEU A 1 439 ? 16.871 -20.518 10.842 1.00 96.94 439 LEU A O 1
ATOM 3453 N N . ILE A 1 440 ? 16.020 -18.687 9.869 1.00 97.50 440 ILE A N 1
ATOM 3454 C CA . ILE A 1 440 ? 17.273 -18.270 9.235 1.00 97.50 440 ILE A CA 1
ATOM 3455 C C . ILE A 1 440 ? 18.157 -17.581 10.278 1.00 97.50 440 ILE A C 1
ATOM 3457 O O . ILE A 1 440 ? 17.859 -16.476 10.734 1.00 97.50 440 ILE A O 1
ATOM 3461 N N . ASP A 1 441 ? 19.250 -18.243 10.654 1.00 94.94 441 ASP A N 1
ATOM 3462 C CA . ASP A 1 441 ? 20.176 -17.772 11.684 1.00 94.94 441 ASP A CA 1
ATOM 3463 C C . ASP A 1 441 ? 21.393 -17.051 11.089 1.00 94.94 441 ASP A C 1
ATOM 3465 O O . ASP A 1 441 ? 22.511 -17.557 11.093 1.00 94.94 441 ASP A O 1
ATOM 3469 N N . GLU A 1 442 ? 21.149 -15.870 10.523 1.00 95.56 442 GLU A N 1
ATOM 3470 C CA . GLU A 1 442 ? 22.183 -14.993 9.970 1.00 95.56 442 GLU A CA 1
ATOM 3471 C C . GLU A 1 442 ? 22.132 -13.615 10.662 1.00 95.56 442 GLU A C 1
ATOM 3473 O O . GLU A 1 442 ? 21.040 -13.151 11.010 1.00 95.56 442 GLU A O 1
ATOM 3478 N N . PRO A 1 443 ? 23.283 -12.960 10.911 1.00 94.00 443 PRO A N 1
ATOM 3479 C CA . PRO A 1 443 ? 23.352 -11.732 11.715 1.00 94.00 443 PRO A CA 1
ATOM 3480 C C . PRO A 1 443 ? 22.752 -10.495 11.028 1.00 94.00 443 PRO A C 1
ATOM 3482 O O . PRO A 1 443 ? 22.367 -9.549 11.704 1.00 94.00 443 PRO A O 1
ATOM 3485 N N . ASP A 1 444 ? 22.689 -10.511 9.703 1.00 94.44 444 ASP A N 1
ATOM 3486 C CA . ASP A 1 444 ? 22.182 -9.478 8.793 1.00 94.44 444 ASP A CA 1
ATOM 3487 C C . ASP A 1 444 ? 20.811 -9.853 8.199 1.00 94.44 444 ASP A C 1
ATOM 3489 O O . ASP A 1 444 ? 20.415 -9.329 7.162 1.00 94.44 444 ASP A O 1
ATOM 3493 N N . VAL A 1 445 ? 20.109 -10.807 8.823 1.00 97.25 445 VAL A N 1
ATOM 3494 C CA . VAL A 1 445 ? 18.785 -11.264 8.396 1.00 97.25 445 VAL A CA 1
ATOM 3495 C C . VAL A 1 445 ? 17.807 -11.221 9.558 1.00 97.25 445 VAL A C 1
ATOM 3497 O O . VAL A 1 445 ? 18.060 -11.731 10.652 1.00 97.25 445 VAL A O 1
ATOM 3500 N N . HIS A 1 446 ? 16.630 -10.690 9.271 1.00 98.25 446 HIS A N 1
ATOM 3501 C CA . HIS A 1 446 ? 15.489 -10.645 10.166 1.00 98.25 446 HIS A CA 1
ATOM 3502 C C . HIS A 1 446 ? 14.430 -11.673 9.758 1.00 98.25 446 HIS A C 1
ATOM 3504 O O . HIS A 1 446 ? 14.261 -11.967 8.574 1.00 98.25 446 HIS A O 1
ATOM 3510 N N . ASN A 1 447 ? 13.716 -12.223 10.744 1.00 98.50 447 ASN A N 1
ATOM 3511 C CA . ASN A 1 447 ? 12.580 -13.124 10.543 1.00 98.50 447 ASN A CA 1
ATOM 3512 C C . ASN A 1 447 ? 11.416 -12.684 11.439 1.00 98.50 447 ASN A C 1
ATOM 3514 O O . ASN A 1 447 ? 11.629 -12.450 12.626 1.00 98.50 447 ASN A O 1
ATOM 3518 N N . PHE A 1 448 ? 10.207 -12.568 10.902 1.00 98.50 448 PHE A N 1
ATOM 3519 C CA . PHE A 1 448 ? 9.035 -12.078 11.639 1.00 98.50 448 PHE A CA 1
ATOM 3520 C C . PHE A 1 448 ? 7.735 -12.479 10.924 1.00 98.50 448 PHE A C 1
ATOM 3522 O O . PHE A 1 448 ? 7.790 -13.109 9.868 1.00 98.50 448 PHE A O 1
ATOM 3529 N N . ASP A 1 449 ? 6.586 -12.131 11.505 1.00 97.94 449 ASP A N 1
ATOM 3530 C CA . ASP A 1 449 ? 5.239 -12.232 10.919 1.00 97.94 449 ASP A CA 1
ATOM 3531 C C . ASP A 1 449 ? 4.961 -13.614 10.306 1.00 97.94 449 ASP A C 1
ATOM 3533 O O . ASP A 1 449 ? 5.120 -13.851 9.103 1.00 97.94 449 ASP A O 1
ATOM 3537 N N . ALA A 1 450 ? 4.654 -14.569 11.187 1.00 98.38 450 ALA A N 1
ATOM 3538 C CA . ALA A 1 450 ? 4.529 -15.979 10.851 1.00 98.38 450 ALA A CA 1
ATOM 3539 C C . ALA A 1 450 ? 3.131 -16.519 11.135 1.00 98.38 450 ALA A C 1
ATOM 3541 O O . ALA A 1 450 ? 2.499 -16.134 12.115 1.00 98.38 450 ALA A O 1
ATOM 3542 N N . CYS A 1 451 ? 2.690 -17.479 10.325 1.00 98.00 451 CYS A N 1
ATOM 3543 C CA . CYS A 1 451 ? 1.423 -18.171 10.526 1.00 98.00 451 CYS A CA 1
ATOM 3544 C C . CYS A 1 451 ? 1.556 -19.689 10.383 1.00 98.00 451 CYS A C 1
ATOM 3546 O O . CYS A 1 451 ? 2.406 -20.212 9.647 1.00 98.00 451 CYS A O 1
ATOM 3548 N N . TYR A 1 452 ? 0.696 -20.403 11.106 1.00 98.44 452 TYR A N 1
ATOM 3549 C CA . TYR A 1 452 ? 0.569 -21.848 10.984 1.00 98.44 452 TYR A CA 1
ATOM 3550 C C . TYR A 1 452 ? -0.166 -22.223 9.700 1.00 98.44 452 TYR A C 1
ATOM 3552 O O . TYR A 1 452 ? -1.202 -21.658 9.356 1.00 98.44 452 TYR A O 1
ATOM 3560 N N . LEU A 1 453 ? 0.327 -23.261 9.030 1.00 98.31 453 LEU A N 1
ATOM 3561 C CA . LEU A 1 453 ? -0.404 -23.942 7.972 1.00 98.31 453 LEU A CA 1
ATOM 3562 C C . LEU A 1 453 ? -1.246 -25.090 8.550 1.00 98.31 453 LEU A C 1
ATOM 3564 O O . LEU A 1 453 ? -0.886 -25.660 9.587 1.00 98.31 453 LEU A O 1
ATOM 3568 N N . PRO A 1 454 ? -2.328 -25.518 7.865 1.00 96.50 454 PRO A N 1
ATOM 3569 C CA . PRO A 1 454 ? -3.194 -26.598 8.351 1.00 96.50 454 PRO A CA 1
ATOM 3570 C C . PRO A 1 454 ? -2.470 -27.933 8.581 1.00 96.50 454 PRO A C 1
ATOM 3572 O O . PRO A 1 454 ? -2.968 -28.801 9.303 1.00 96.50 454 PRO A O 1
ATOM 3575 N N . ASP A 1 455 ? -1.296 -28.093 7.969 1.00 96.56 455 ASP A N 1
ATOM 3576 C CA . ASP A 1 455 ? -0.427 -29.254 8.054 1.00 96.56 455 ASP A CA 1
ATOM 3577 C C . ASP A 1 455 ? 0.808 -29.040 8.949 1.00 96.56 455 ASP A C 1
ATOM 3579 O O . ASP A 1 455 ? 1.805 -29.732 8.760 1.00 96.56 455 ASP A O 1
ATOM 3583 N N . GLU A 1 456 ? 0.758 -28.144 9.936 1.00 96.69 456 GLU A N 1
ATOM 3584 C CA . GLU A 1 456 ? 1.833 -27.887 10.922 1.00 96.69 456 GLU A CA 1
ATOM 3585 C C . GLU A 1 456 ? 3.122 -27.270 10.355 1.00 96.69 456 GLU A C 1
ATOM 3587 O O . GLU A 1 456 ? 4.071 -27.032 11.106 1.00 96.69 456 GLU A O 1
ATOM 3592 N N . ARG A 1 457 ? 3.207 -27.020 9.045 1.00 98.25 457 ARG A N 1
ATOM 3593 C CA . ARG A 1 457 ? 4.285 -26.190 8.495 1.00 98.25 457 ARG A CA 1
ATOM 3594 C C . ARG A 1 457 ? 4.052 -24.727 8.877 1.00 98.25 457 ARG A C 1
ATOM 3596 O O . ARG A 1 457 ? 2.953 -24.350 9.279 1.00 98.25 457 ARG A O 1
ATOM 3603 N N . ILE A 1 458 ? 5.091 -23.907 8.766 1.00 98.69 458 ILE A N 1
ATOM 3604 C CA . ILE A 1 458 ? 5.032 -22.492 9.158 1.00 98.69 458 ILE A CA 1
ATOM 3605 C C . ILE A 1 458 ? 5.503 -21.637 7.991 1.00 98.69 458 ILE A C 1
ATOM 3607 O O . ILE A 1 458 ? 6.594 -21.864 7.465 1.00 98.69 458 ILE A O 1
ATOM 3611 N N . VAL A 1 459 ? 4.699 -20.647 7.613 1.00 98.75 459 VAL A N 1
ATOM 3612 C CA . VAL A 1 459 ? 5.123 -19.569 6.712 1.00 98.75 459 VAL A CA 1
ATOM 3613 C C . VAL A 1 459 ? 5.547 -18.380 7.560 1.00 98.75 459 VAL A C 1
ATOM 3615 O O . VAL A 1 459 ? 4.915 -18.099 8.571 1.00 98.75 459 VAL A O 1
ATOM 3618 N N . PHE A 1 460 ? 6.621 -17.701 7.172 1.00 98.75 460 PHE A N 1
ATOM 3619 C CA . PHE A 1 460 ? 7.129 -16.509 7.853 1.00 98.75 460 PHE A CA 1
ATOM 3620 C C . PHE A 1 460 ? 7.738 -15.529 6.848 1.00 98.75 460 PHE A C 1
ATOM 3622 O O . PHE A 1 460 ? 8.106 -15.921 5.738 1.00 98.75 460 PHE A O 1
ATOM 3629 N N . THR A 1 461 ? 7.868 -14.263 7.233 1.00 98.56 461 THR A N 1
ATOM 3630 C CA . THR A 1 461 ? 8.570 -13.246 6.438 1.00 98.56 461 THR A CA 1
ATOM 3631 C C . THR A 1 461 ? 10.054 -13.175 6.822 1.00 98.56 461 THR A C 1
ATOM 3633 O O . THR A 1 461 ? 10.421 -13.364 7.986 1.00 98.56 461 THR A O 1
ATOM 3636 N N . SER A 1 462 ? 10.936 -12.911 5.853 1.00 98.50 462 SER A N 1
ATOM 3637 C CA . SER A 1 462 ? 12.370 -12.732 6.110 1.00 98.50 462 SER A CA 1
ATOM 3638 C C . SER A 1 462 ? 13.048 -11.754 5.152 1.00 98.50 462 SER A C 1
ATOM 3640 O O . SER A 1 462 ? 12.722 -11.734 3.962 1.00 98.50 462 SER A O 1
ATOM 3642 N N . THR A 1 463 ? 14.046 -11.015 5.660 1.00 98.19 463 THR A N 1
ATOM 3643 C CA . THR A 1 463 ? 14.907 -10.094 4.884 1.00 98.19 463 THR A CA 1
ATOM 3644 C C . THR A 1 463 ? 16.073 -10.784 4.166 1.00 98.19 463 THR A C 1
ATOM 3646 O O . THR A 1 463 ? 16.887 -10.146 3.501 1.00 98.19 463 THR A O 1
ATOM 3649 N N . ALA A 1 464 ? 16.112 -12.121 4.180 1.00 97.56 464 ALA A N 1
ATOM 3650 C CA . ALA A 1 464 ? 17.091 -12.920 3.445 1.00 97.56 464 ALA A CA 1
ATOM 3651 C C . ALA A 1 464 ? 17.153 -12.720 1.906 1.00 97.56 464 ALA A C 1
ATOM 3653 O O . ALA A 1 464 ? 18.129 -13.181 1.307 1.00 97.56 464 ALA A O 1
ATOM 3654 N N . PRO A 1 465 ? 16.185 -12.092 1.197 1.00 96.00 465 PRO A N 1
ATOM 3655 C CA . PRO A 1 465 ? 16.417 -11.662 -0.185 1.00 96.00 465 PRO A CA 1
ATOM 3656 C C . PRO A 1 465 ? 17.557 -10.645 -0.337 1.00 96.00 465 PRO A C 1
ATOM 3658 O O . PRO A 1 465 ? 18.153 -10.596 -1.411 1.00 96.00 465 PRO A O 1
ATOM 3661 N N . PHE A 1 466 ? 17.880 -9.894 0.724 1.00 96.44 466 PHE A N 1
ATOM 3662 C CA . PHE A 1 466 ? 18.919 -8.861 0.749 1.00 96.44 466 PHE A CA 1
ATOM 3663 C C . PHE A 1 466 ? 18.674 -7.736 -0.275 1.00 96.44 466 PHE A C 1
ATOM 3665 O O . PHE A 1 466 ? 19.554 -7.356 -1.052 1.00 96.44 466 PHE A O 1
ATOM 3672 N N . ILE A 1 467 ? 17.433 -7.246 -0.307 1.00 95.69 467 ILE A N 1
ATOM 3673 C CA . ILE A 1 467 ? 16.954 -6.188 -1.204 1.00 95.69 467 ILE A CA 1
ATOM 3674 C C . ILE A 1 467 ? 16.596 -4.968 -0.349 1.00 95.69 467 ILE A C 1
ATOM 3676 O O . ILE A 1 467 ? 16.022 -5.114 0.729 1.00 95.69 467 ILE A O 1
ATOM 3680 N N . GLY A 1 468 ? 16.954 -3.767 -0.803 1.00 94.69 468 GLY A N 1
ATOM 3681 C CA . GLY A 1 468 ? 16.618 -2.522 -0.108 1.00 94.69 468 GLY A CA 1
ATOM 3682 C C . GLY A 1 468 ? 15.469 -1.796 -0.800 1.00 94.69 468 GLY A C 1
ATOM 3683 O O . GLY A 1 468 ? 15.523 -1.620 -2.009 1.00 94.69 468 GLY A O 1
ATOM 3684 N N . VAL A 1 469 ? 14.470 -1.299 -0.074 1.00 95.31 469 VAL A N 1
ATOM 3685 C CA . VAL A 1 469 ? 13.315 -0.612 -0.687 1.00 95.31 469 VAL A CA 1
ATOM 3686 C C . VAL A 1 469 ? 13.772 0.550 -1.604 1.00 95.31 469 VAL A C 1
ATOM 3688 O O . VAL A 1 469 ? 14.378 1.515 -1.112 1.00 95.31 469 VAL A O 1
ATOM 3691 N N . PRO A 1 470 ? 13.501 0.497 -2.927 1.00 92.44 470 PRO A N 1
ATOM 3692 C CA . PRO A 1 470 ? 13.986 1.473 -3.902 1.00 92.44 470 PRO A CA 1
ATOM 3693 C C . PRO A 1 470 ? 13.628 2.933 -3.607 1.00 92.44 470 PRO A C 1
ATOM 3695 O O . PRO A 1 470 ? 14.489 3.800 -3.773 1.00 92.44 470 PRO A O 1
ATOM 3698 N N . CYS A 1 471 ? 12.399 3.223 -3.168 1.00 90.56 471 CYS A N 1
ATOM 3699 C CA . CYS A 1 471 ? 11.914 4.600 -2.990 1.00 90.56 471 CYS A CA 1
ATOM 3700 C C . CYS A 1 471 ? 12.490 5.325 -1.756 1.00 90.56 471 CYS A C 1
ATOM 3702 O O . CYS A 1 471 ? 12.394 6.545 -1.657 1.00 90.56 471 CYS A O 1
ATOM 3704 N N . VAL A 1 472 ? 13.123 4.600 -0.825 1.00 92.25 472 VAL A N 1
ATOM 3705 C CA . VAL A 1 472 ? 13.781 5.170 0.370 1.00 92.25 472 VAL A CA 1
ATOM 3706 C C . VAL A 1 472 ? 15.300 4.987 0.335 1.00 92.25 472 VAL A C 1
ATOM 3708 O O . VAL A 1 472 ? 15.961 4.931 1.368 1.00 92.25 472 VAL A O 1
ATOM 3711 N N . GLY A 1 473 ? 15.884 4.865 -0.860 1.00 90.88 473 GLY A N 1
ATOM 3712 C CA . GLY A 1 473 ? 17.330 4.720 -1.024 1.00 90.88 473 GLY A CA 1
ATOM 3713 C C . GLY A 1 473 ? 17.889 3.440 -0.405 1.00 90.88 473 GLY A C 1
ATOM 3714 O O . GLY A 1 473 ? 19.036 3.430 0.037 1.00 90.88 473 GLY A O 1
ATOM 3715 N N . GLY A 1 474 ? 17.082 2.378 -0.341 1.00 93.00 474 GLY A N 1
ATOM 3716 C CA . GLY A 1 474 ? 17.485 1.067 0.156 1.00 93.00 474 GLY A CA 1
ATOM 3717 C C . GLY A 1 474 ? 17.709 0.983 1.664 1.00 93.00 474 GLY A C 1
ATOM 3718 O O . GLY A 1 474 ? 18.398 0.067 2.108 1.00 93.00 474 GLY A O 1
ATOM 3719 N N . THR A 1 475 ? 17.199 1.936 2.454 1.00 92.56 475 THR A N 1
ATOM 3720 C CA . THR A 1 475 ? 17.391 1.936 3.915 1.00 92.56 475 THR A CA 1
ATOM 3721 C C . THR A 1 475 ? 16.503 0.941 4.654 1.00 92.56 475 THR A C 1
ATOM 3723 O O . THR A 1 475 ? 16.913 0.471 5.707 1.00 92.56 475 THR A O 1
ATOM 3726 N N . SER A 1 476 ? 15.309 0.643 4.130 1.00 94.75 476 SER A N 1
ATOM 3727 C CA . SER A 1 476 ? 14.435 -0.408 4.667 1.00 94.75 476 SER A CA 1
ATOM 3728 C C . SER A 1 476 ? 14.725 -1.734 3.964 1.00 94.75 476 SER A C 1
ATOM 3730 O O . SER A 1 476 ? 14.962 -1.764 2.752 1.00 94.75 476 SER A O 1
ATOM 3732 N N . GLU A 1 477 ? 14.728 -2.823 4.730 1.00 95.75 477 GLU A N 1
ATOM 3733 C CA . GLU A 1 477 ? 15.079 -4.166 4.266 1.00 95.75 477 GLU A CA 1
ATOM 3734 C C . GLU A 1 477 ? 13.840 -4.945 3.815 1.00 95.75 477 GLU A C 1
ATOM 3736 O O . GLU A 1 477 ? 12.952 -5.255 4.615 1.00 95.75 477 GLU A O 1
ATOM 3741 N N . VAL A 1 478 ? 13.792 -5.309 2.535 1.00 97.06 478 VAL A N 1
ATOM 3742 C CA . VAL A 1 478 ? 12.647 -5.986 1.920 1.00 97.06 478 VAL A CA 1
ATOM 3743 C C . VAL A 1 478 ? 12.454 -7.391 2.484 1.00 97.06 478 VAL A C 1
ATOM 3745 O O . VAL A 1 478 ? 13.382 -8.198 2.539 1.00 97.06 478 VAL A O 1
ATOM 3748 N N . ALA A 1 479 ? 11.207 -7.710 2.836 1.00 97.44 479 ALA A N 1
ATOM 3749 C CA . ALA A 1 479 ? 10.814 -9.009 3.366 1.00 97.44 479 ALA A CA 1
ATOM 3750 C C . ALA A 1 479 ? 10.064 -9.829 2.311 1.00 97.44 479 ALA A C 1
ATOM 3752 O O . ALA A 1 479 ? 9.153 -9.324 1.662 1.00 97.44 479 ALA A O 1
ATOM 3753 N N . ASN A 1 480 ? 10.412 -11.103 2.150 1.00 98.12 480 ASN A N 1
ATOM 3754 C CA . ASN A 1 480 ? 9.663 -12.062 1.327 1.00 98.12 480 ASN A CA 1
ATOM 3755 C C . ASN A 1 480 ? 9.218 -13.254 2.184 1.00 98.12 480 ASN A C 1
ATOM 3757 O O . ASN A 1 480 ? 9.717 -13.447 3.294 1.00 98.12 480 ASN A O 1
ATOM 3761 N N . LEU A 1 481 ? 8.295 -14.067 1.669 1.00 98.62 481 LEU A N 1
ATOM 3762 C CA . LEU A 1 481 ? 7.772 -15.240 2.364 1.00 98.62 481 LEU A CA 1
ATOM 3763 C C . LEU A 1 481 ? 8.710 -16.443 2.234 1.00 98.62 481 LEU A C 1
ATOM 3765 O O . LEU A 1 481 ? 9.234 -16.742 1.157 1.00 98.62 481 LEU A O 1
ATOM 3769 N N . TYR A 1 482 ? 8.861 -17.174 3.332 1.00 98.69 482 TYR A N 1
ATOM 3770 C CA . TYR A 1 482 ? 9.604 -18.422 3.440 1.00 98.69 482 TYR A CA 1
ATOM 3771 C C . TYR A 1 482 ? 8.738 -19.485 4.107 1.00 98.69 482 TYR A C 1
ATOM 3773 O O . TYR A 1 482 ? 7.925 -19.190 4.980 1.00 98.69 482 TYR A O 1
ATOM 3781 N N . LEU A 1 483 ? 8.943 -20.736 3.709 1.00 98.38 483 LEU A N 1
ATOM 3782 C CA . LEU A 1 483 ? 8.329 -21.895 4.335 1.00 98.38 483 LEU A CA 1
ATOM 3783 C C . LEU A 1 483 ? 9.358 -22.623 5.188 1.00 98.38 483 LEU A C 1
ATOM 3785 O O . LEU A 1 483 ? 10.416 -23.012 4.689 1.00 98.38 483 LEU A O 1
ATOM 3789 N N . ARG A 1 484 ? 8.999 -22.879 6.444 1.00 98.12 484 ARG A N 1
ATOM 3790 C CA . ARG A 1 484 ? 9.649 -23.859 7.305 1.00 98.12 484 ARG A CA 1
ATOM 3791 C C . ARG A 1 484 ? 8.875 -25.173 7.262 1.00 98.12 484 ARG A C 1
ATOM 3793 O O . ARG A 1 484 ? 7.726 -25.266 7.697 1.00 98.12 484 ARG A O 1
ATOM 3800 N N . GLU A 1 485 ? 9.545 -26.197 6.765 1.00 96.75 485 GLU A N 1
ATOM 3801 C CA . GLU A 1 485 ? 9.059 -27.569 6.705 1.00 96.75 485 GLU A CA 1
ATOM 3802 C C . GLU A 1 485 ? 9.042 -28.208 8.107 1.00 96.75 485 GLU A C 1
ATOM 3804 O O . GLU A 1 485 ? 9.701 -27.744 9.044 1.00 96.75 485 GLU A O 1
ATOM 3809 N N . ARG A 1 486 ? 8.318 -29.323 8.264 1.00 94.75 486 ARG A N 1
ATOM 3810 C CA . ARG A 1 486 ? 8.217 -30.038 9.554 1.00 94.75 486 ARG A CA 1
ATOM 3811 C C . ARG A 1 486 ? 9.562 -30.562 10.067 1.00 94.75 486 ARG A C 1
ATOM 3813 O O . ARG A 1 486 ? 9.763 -30.660 11.273 1.00 94.75 486 ARG A O 1
ATOM 3820 N N . ASP A 1 487 ? 10.468 -30.904 9.154 1.00 94.69 487 ASP A N 1
ATOM 3821 C CA . ASP A 1 487 ? 11.831 -31.356 9.456 1.00 94.69 487 ASP A CA 1
ATOM 3822 C C . ASP A 1 487 ? 12.799 -30.197 9.768 1.00 94.69 487 ASP A C 1
ATOM 3824 O O . ASP A 1 487 ? 13.957 -30.434 10.104 1.00 94.69 487 ASP A O 1
ATOM 3828 N N . GLY A 1 488 ? 12.326 -28.948 9.687 1.00 95.00 488 GLY A N 1
ATOM 3829 C CA . GLY A 1 488 ? 13.111 -27.739 9.916 1.00 95.00 488 GLY A CA 1
ATOM 3830 C C . GLY A 1 488 ? 13.810 -27.184 8.675 1.00 95.00 488 GLY A C 1
ATOM 3831 O O . GLY A 1 488 ? 14.436 -26.132 8.778 1.00 95.00 488 GLY A O 1
ATOM 3832 N N . ARG A 1 489 ? 13.703 -27.828 7.504 1.00 95.56 489 ARG A N 1
ATOM 3833 C CA . ARG A 1 489 ? 14.222 -27.275 6.244 1.00 95.56 489 ARG A CA 1
ATOM 3834 C C . ARG A 1 489 ? 13.469 -25.994 5.879 1.00 95.56 489 ARG A C 1
ATOM 3836 O O . ARG A 1 489 ? 12.260 -25.901 6.071 1.00 95.56 489 ARG A O 1
ATOM 3843 N N . ILE A 1 490 ? 14.184 -25.017 5.327 1.00 97.50 490 ILE A N 1
ATOM 3844 C CA . ILE A 1 490 ? 13.627 -23.716 4.941 1.00 97.50 490 ILE A CA 1
ATOM 3845 C C . ILE A 1 490 ? 13.776 -23.516 3.435 1.00 97.50 490 ILE A C 1
ATOM 3847 O O . ILE A 1 490 ? 14.835 -23.804 2.875 1.00 97.50 490 ILE A O 1
ATOM 3851 N N . ARG A 1 491 ? 12.730 -22.998 2.788 1.00 95.31 491 ARG A N 1
ATOM 3852 C CA . ARG A 1 491 ? 12.745 -22.585 1.377 1.00 95.31 491 ARG A CA 1
ATOM 3853 C C . ARG A 1 491 ? 12.044 -21.253 1.178 1.00 95.31 491 ARG A C 1
ATOM 3855 O O . ARG A 1 491 ? 11.114 -20.928 1.913 1.00 95.31 491 ARG A O 1
ATOM 3862 N N . ARG A 1 492 ? 12.469 -20.502 0.168 1.00 96.25 492 ARG A N 1
ATOM 3863 C CA . ARG A 1 492 ? 11.810 -19.252 -0.228 1.00 96.25 492 ARG A CA 1
ATOM 3864 C C . ARG A 1 492 ? 10.514 -19.552 -0.992 1.00 96.25 492 ARG A C 1
ATOM 3866 O O . ARG A 1 492 ? 10.479 -20.513 -1.755 1.00 96.25 492 ARG A O 1
ATOM 3873 N N . LEU A 1 493 ? 9.472 -18.746 -0.789 1.00 97.25 493 LEU A N 1
ATOM 3874 C CA . LEU A 1 493 ? 8.199 -18.837 -1.514 1.00 97.25 493 LEU A CA 1
ATOM 3875 C C . LEU A 1 493 ? 8.049 -17.709 -2.542 1.00 97.25 493 LEU A C 1
ATOM 3877 O O . LEU A 1 493 ? 7.747 -17.976 -3.700 1.00 97.25 493 LEU A O 1
ATOM 3881 N N . THR A 1 494 ? 8.286 -16.458 -2.151 1.00 97.38 494 THR A N 1
ATOM 3882 C CA . THR A 1 494 ? 8.131 -15.282 -3.029 1.00 97.38 494 THR A CA 1
ATOM 3883 C C . THR A 1 494 ? 9.490 -14.688 -3.416 1.00 97.38 494 THR A C 1
ATOM 3885 O O . THR A 1 494 ? 10.478 -14.876 -2.706 1.00 97.38 494 THR A O 1
ATOM 3888 N N . ASN A 1 495 ? 9.567 -14.033 -4.580 1.00 95.44 495 ASN A N 1
ATOM 3889 C CA . ASN A 1 495 ? 10.777 -13.362 -5.086 1.00 95.44 495 ASN A CA 1
ATOM 3890 C C . ASN A 1 495 ? 10.406 -11.959 -5.589 1.00 95.44 495 ASN A C 1
ATOM 3892 O O . ASN A 1 495 ? 10.555 -11.644 -6.766 1.00 95.44 495 ASN A O 1
ATOM 3896 N N . ASP A 1 496 ? 9.852 -11.143 -4.703 1.00 95.38 496 ASP A N 1
ATOM 3897 C CA . ASP A 1 496 ? 9.236 -9.870 -5.070 1.00 95.38 496 ASP A CA 1
ATOM 3898 C C . ASP A 1 496 ? 10.184 -8.678 -4.854 1.00 95.38 496 ASP A C 1
ATOM 3900 O O . ASP A 1 496 ? 11.099 -8.748 -4.033 1.00 95.38 496 ASP A O 1
ATOM 3904 N N . GLN A 1 497 ? 9.967 -7.611 -5.634 1.00 93.12 497 GLN A N 1
ATOM 3905 C CA . GLN A 1 497 ? 10.723 -6.350 -5.622 1.00 93.12 497 GLN A CA 1
ATOM 3906 C C . GLN A 1 497 ? 10.755 -5.704 -4.235 1.00 93.12 497 GLN A C 1
ATOM 3908 O O . GLN A 1 497 ? 11.827 -5.363 -3.740 1.00 93.12 497 GLN A O 1
ATOM 3913 N N . ASP A 1 498 ? 9.583 -5.564 -3.616 1.00 94.56 498 ASP A N 1
ATOM 3914 C CA . ASP A 1 498 ? 9.409 -4.986 -2.291 1.00 94.56 498 ASP A CA 1
ATOM 3915 C C . ASP A 1 498 ? 8.780 -6.017 -1.346 1.00 94.56 498 ASP A C 1
ATOM 3917 O O . ASP A 1 498 ? 8.918 -7.233 -1.499 1.00 94.56 498 ASP A O 1
ATOM 3921 N N . HIS A 1 499 ? 8.132 -5.532 -0.294 1.00 96.38 499 HIS A N 1
ATOM 3922 C CA . HIS A 1 499 ? 7.706 -6.368 0.807 1.00 96.38 499 HIS A CA 1
ATOM 3923 C C . HIS A 1 499 ? 6.511 -7.271 0.483 1.00 96.38 499 HIS A C 1
ATOM 3925 O O . HIS A 1 499 ? 5.532 -6.872 -0.156 1.00 96.38 499 HIS A O 1
ATOM 3931 N N . ASN A 1 500 ? 6.546 -8.459 1.084 1.00 97.69 500 ASN A N 1
ATOM 3932 C CA . ASN A 1 500 ? 5.371 -9.249 1.400 1.00 97.69 500 ASN A CA 1
ATOM 3933 C C . ASN A 1 500 ? 5.073 -9.179 2.905 1.00 97.69 500 ASN A C 1
ATOM 3935 O O . ASN A 1 500 ? 5.990 -9.300 3.717 1.00 97.69 500 ASN A O 1
ATOM 3939 N N . TRP A 1 501 ? 3.797 -9.029 3.268 1.00 96.19 501 TRP A N 1
ATOM 3940 C CA . TRP A 1 501 ? 3.347 -8.879 4.659 1.00 96.19 501 TRP A CA 1
ATOM 3941 C C . TRP A 1 501 ? 2.092 -9.695 4.972 1.00 96.19 501 TRP A C 1
ATOM 3943 O O . TRP A 1 501 ? 1.339 -10.073 4.071 1.00 96.19 501 TRP A O 1
ATOM 3953 N N . CYS A 1 502 ? 1.835 -9.866 6.268 1.00 97.12 502 CYS A N 1
ATOM 3954 C CA . CYS A 1 502 ? 0.611 -10.380 6.868 1.00 97.12 502 CYS A CA 1
ATOM 3955 C C . CYS A 1 502 ? 0.133 -11.708 6.253 1.00 97.12 502 CYS A C 1
ATOM 3957 O O . CYS A 1 502 ? -1.013 -11.776 5.790 1.00 97.12 502 CYS A O 1
ATOM 3959 N N . PRO A 1 503 ? 0.975 -12.760 6.195 1.00 98.19 503 PRO A N 1
ATOM 3960 C CA . PRO A 1 503 ? 0.538 -14.047 5.682 1.00 98.19 503 PRO A CA 1
ATOM 3961 C C . PRO A 1 503 ? -0.549 -14.649 6.589 1.00 98.19 503 PRO A C 1
ATOM 3963 O O . PRO A 1 503 ? -0.388 -14.750 7.801 1.00 98.19 503 PRO A O 1
ATOM 3966 N N . THR A 1 504 ? -1.651 -15.117 6.007 1.00 97.81 504 THR A N 1
ATOM 3967 C CA . THR A 1 504 ? -2.719 -15.834 6.724 1.00 97.81 504 THR A CA 1
ATOM 3968 C C . THR A 1 504 ? -3.344 -16.919 5.846 1.00 97.81 504 THR A C 1
ATOM 3970 O O . THR A 1 504 ? -3.207 -16.888 4.626 1.00 97.81 504 THR A O 1
ATOM 3973 N N . VAL A 1 505 ? -4.043 -17.895 6.427 1.00 98.12 505 VAL A N 1
ATOM 3974 C CA . VAL A 1 505 ? -4.618 -19.027 5.679 1.00 98.12 505 VAL A CA 1
ATOM 3975 C C . VAL A 1 505 ? -6.072 -18.748 5.295 1.00 98.12 505 VAL A C 1
ATOM 3977 O O . VAL A 1 505 ? -6.935 -18.607 6.158 1.00 98.12 505 VAL A O 1
ATOM 3980 N N . LEU A 1 506 ? -6.366 -18.723 3.992 1.00 98.06 506 LEU A N 1
ATOM 3981 C CA . LEU A 1 506 ? -7.721 -18.658 3.437 1.00 98.06 506 LEU A CA 1
ATOM 3982 C C . LEU A 1 506 ? -8.513 -19.932 3.742 1.00 98.06 506 LEU A C 1
ATOM 3984 O O . LEU A 1 506 ? -7.953 -21.020 3.841 1.00 98.06 506 LEU A O 1
ATOM 3988 N N . ASN A 1 507 ? -9.846 -19.832 3.744 1.00 97.12 507 ASN A N 1
ATOM 3989 C CA . ASN A 1 507 ? -10.757 -20.958 4.012 1.00 97.12 507 ASN A CA 1
ATOM 3990 C C . ASN A 1 507 ? -10.558 -22.182 3.094 1.00 97.12 507 ASN A C 1
ATOM 3992 O O . ASN A 1 507 ? -10.938 -23.293 3.456 1.00 97.12 507 ASN A O 1
ATOM 3996 N N . ASN A 1 508 ? -9.952 -21.999 1.917 1.00 96.56 508 ASN A N 1
ATOM 3997 C CA . ASN A 1 508 ? -9.637 -23.070 0.968 1.00 96.56 508 ASN A CA 1
ATOM 3998 C C . ASN A 1 508 ? -8.240 -23.699 1.162 1.00 96.56 508 ASN A C 1
ATOM 4000 O O . ASN A 1 508 ? -7.839 -24.519 0.338 1.00 96.56 508 ASN A O 1
ATOM 4004 N N . GLY A 1 509 ? -7.500 -23.316 2.207 1.00 96.94 509 GLY A N 1
ATOM 4005 C CA . GLY A 1 509 ? -6.168 -23.841 2.521 1.00 96.94 509 GLY A CA 1
ATOM 4006 C C . GLY A 1 509 ? -5.006 -23.138 1.817 1.00 96.94 509 GLY A C 1
ATOM 4007 O O . GLY A 1 509 ? -3.857 -23.503 2.047 1.00 96.94 509 GLY A O 1
ATOM 4008 N N . ARG A 1 510 ? -5.271 -22.138 0.967 1.00 98.19 510 ARG A N 1
ATOM 4009 C CA . ARG A 1 510 ? -4.235 -21.275 0.375 1.00 98.19 510 ARG A CA 1
ATOM 4010 C C . ARG A 1 510 ? -3.757 -20.225 1.369 1.00 98.19 510 ARG A C 1
ATOM 4012 O O . ARG A 1 510 ? -4.494 -19.859 2.279 1.00 98.19 510 ARG A O 1
ATOM 4019 N N . ILE A 1 511 ? -2.564 -19.687 1.150 1.00 98.31 511 ILE A N 1
ATOM 4020 C CA . ILE A 1 511 ? -2.082 -18.507 1.871 1.00 98.31 511 ILE A CA 1
ATOM 4021 C C . ILE A 1 511 ? -2.579 -17.235 1.174 1.00 98.31 511 ILE A C 1
ATOM 4023 O O . ILE A 1 511 ? -2.529 -17.151 -0.050 1.00 98.31 511 ILE A O 1
ATOM 4027 N N . LEU A 1 512 ? -3.073 -16.269 1.944 1.00 98.69 512 LEU A N 1
ATOM 4028 C CA . LEU A 1 512 ? -3.303 -14.871 1.572 1.00 98.69 512 LEU A CA 1
ATOM 4029 C C . LEU A 1 512 ? -2.150 -14.052 2.143 1.00 98.69 512 LEU A C 1
ATOM 4031 O O . LEU A 1 512 ? -1.739 -14.289 3.274 1.00 98.69 512 LEU A O 1
ATOM 4035 N N . TYR A 1 513 ? -1.651 -13.089 1.385 1.00 98.31 513 TYR A N 1
ATOM 4036 C CA . TYR A 1 513 ? -0.618 -12.167 1.837 1.00 98.31 513 TYR A CA 1
ATOM 4037 C C . TYR A 1 513 ? -0.748 -10.847 1.089 1.00 98.31 513 TYR A C 1
ATOM 4039 O O . TYR A 1 513 ? -1.365 -10.769 0.026 1.00 98.31 513 TYR A O 1
ATOM 4047 N N . GLN A 1 514 ? -0.161 -9.796 1.640 1.00 97.00 514 GLN A N 1
ATOM 4048 C CA . GLN A 1 514 ? -0.033 -8.532 0.940 1.00 97.00 514 GLN A CA 1
ATOM 4049 C C . GLN A 1 514 ? 1.289 -8.495 0.177 1.00 97.00 514 GLN A C 1
ATOM 4051 O O . GLN A 1 514 ? 2.306 -8.944 0.698 1.00 97.00 514 GLN A O 1
ATOM 4056 N N . ARG A 1 515 ? 1.286 -7.949 -1.037 1.00 96.38 515 ARG A N 1
ATOM 4057 C CA . ARG A 1 515 ? 2.467 -7.739 -1.877 1.00 96.38 515 ARG A CA 1
ATOM 4058 C C . ARG A 1 515 ? 2.544 -6.274 -2.280 1.00 96.38 515 ARG A C 1
ATOM 4060 O O . ARG A 1 515 ? 1.568 -5.726 -2.788 1.00 96.38 515 ARG A O 1
ATOM 4067 N N . TRP A 1 516 ? 3.698 -5.659 -2.062 1.00 95.38 516 TRP A N 1
ATOM 4068 C CA . TRP A 1 516 ? 4.024 -4.355 -2.624 1.00 95.38 516 TRP A CA 1
ATOM 4069 C C . TRP A 1 516 ? 4.860 -4.543 -3.893 1.00 95.38 516 TRP A C 1
ATOM 4071 O O . TRP A 1 516 ? 5.820 -5.312 -3.898 1.00 95.38 516 TRP A O 1
ATOM 4081 N N . GLU A 1 517 ? 4.450 -3.900 -4.984 1.00 91.00 517 GLU A N 1
ATOM 4082 C CA . GLU A 1 517 ? 5.182 -3.885 -6.254 1.00 91.00 517 GLU A CA 1
ATOM 4083 C C . GLU A 1 517 ? 4.979 -2.555 -6.976 1.00 91.00 517 GLU A C 1
ATOM 4085 O O . GLU A 1 517 ? 3.901 -1.979 -6.877 1.00 91.00 517 GLU A O 1
ATOM 4090 N N . TYR A 1 518 ? 5.968 -2.063 -7.725 1.00 90.44 518 TYR A N 1
ATOM 4091 C CA . TYR A 1 518 ? 5.784 -0.868 -8.556 1.00 90.44 518 TYR A CA 1
ATOM 4092 C C . TYR A 1 518 ? 6.697 -0.782 -9.788 1.00 90.44 518 TYR A C 1
ATOM 4094 O O . TYR A 1 518 ? 7.287 0.248 -10.111 1.00 90.44 518 TYR A O 1
ATOM 4102 N N . ALA A 1 519 ? 6.779 -1.867 -10.555 1.00 88.00 519 ALA A N 1
ATOM 4103 C CA . ALA A 1 519 ? 7.511 -1.885 -11.819 1.00 88.00 519 ALA A CA 1
ATOM 4104 C C . ALA A 1 519 ? 6.832 -1.029 -12.916 1.00 88.00 519 ALA A C 1
ATOM 4106 O O . ALA A 1 519 ? 5.947 -1.504 -13.618 1.00 88.00 519 ALA A O 1
ATOM 4107 N N . ASP A 1 520 ? 7.294 0.212 -13.117 1.00 87.06 520 ASP A N 1
ATOM 4108 C CA . ASP A 1 520 ? 6.738 1.202 -14.073 1.00 87.06 520 ASP A CA 1
ATOM 4109 C C . ASP A 1 520 ? 5.264 1.581 -13.801 1.00 87.06 520 ASP A C 1
ATOM 4111 O O . ASP A 1 520 ? 4.479 1.826 -14.724 1.00 87.06 520 ASP A O 1
ATOM 4115 N N . ILE A 1 521 ? 4.876 1.605 -12.527 1.00 90.19 521 ILE A N 1
ATOM 4116 C CA . ILE A 1 521 ? 3.570 2.061 -12.027 1.00 90.19 521 ILE A CA 1
ATOM 4117 C C . ILE A 1 521 ? 3.787 2.906 -10.771 1.00 90.19 521 ILE A C 1
ATOM 4119 O O . ILE A 1 521 ? 4.815 2.776 -10.112 1.00 90.19 521 ILE A O 1
ATOM 4123 N N . ALA A 1 522 ? 2.819 3.756 -10.427 1.00 88.94 522 ALA A N 1
ATOM 4124 C CA . ALA A 1 522 ? 2.918 4.644 -9.272 1.00 88.94 522 ALA A CA 1
ATOM 4125 C C . ALA A 1 522 ? 3.184 3.896 -7.947 1.00 88.94 522 ALA A C 1
ATOM 4127 O O . ALA A 1 522 ? 2.346 3.124 -7.475 1.00 88.94 522 ALA A O 1
ATOM 4128 N N . HIS A 1 523 ? 4.321 4.173 -7.301 1.00 90.31 523 HIS A N 1
ATOM 4129 C CA . HIS A 1 523 ? 4.794 3.409 -6.133 1.00 90.31 523 HIS A CA 1
ATOM 4130 C C . HIS A 1 523 ? 3.916 3.568 -4.885 1.00 90.31 523 HIS A C 1
ATOM 4132 O O . HIS A 1 523 ? 3.866 2.690 -4.013 1.00 90.31 523 HIS A O 1
ATOM 4138 N N . ALA A 1 524 ? 3.206 4.694 -4.789 1.00 88.62 524 ALA A N 1
ATOM 4139 C CA . ALA A 1 524 ? 2.397 5.023 -3.629 1.00 88.62 524 ALA A CA 1
ATOM 4140 C C . ALA A 1 524 ? 1.197 4.073 -3.449 1.00 88.62 524 ALA A C 1
ATOM 4142 O O . ALA A 1 524 ? 0.833 3.768 -2.319 1.00 88.62 524 ALA A O 1
ATOM 4143 N N . PHE A 1 525 ? 0.621 3.528 -4.520 1.00 89.69 525 PHE A N 1
ATOM 4144 C CA . PHE A 1 525 ? -0.733 2.956 -4.466 1.00 89.69 525 PHE A CA 1
ATOM 4145 C C . PHE A 1 525 ? -0.809 1.421 -4.509 1.00 89.69 525 PHE A C 1
ATOM 4147 O O . PHE A 1 525 ? -1.894 0.856 -4.440 1.00 89.69 525 PHE A O 1
ATOM 4154 N N . MET A 1 526 ? 0.321 0.723 -4.623 1.00 89.50 526 MET A N 1
ATOM 4155 C CA . MET A 1 526 ? 0.344 -0.664 -5.106 1.00 89.50 526 MET A CA 1
ATOM 4156 C C . MET A 1 526 ? 0.627 -1.710 -4.019 1.00 89.50 526 MET A C 1
ATOM 4158 O O . MET A 1 526 ? 1.577 -2.483 -4.120 1.00 89.50 526 MET A O 1
ATOM 4162 N N . ARG A 1 527 ? -0.183 -1.766 -2.955 1.00 93.06 527 ARG A N 1
ATOM 4163 C CA . ARG A 1 527 ? -0.052 -2.800 -1.903 1.00 93.06 527 ARG A CA 1
ATOM 4164 C C . ARG A 1 527 ? -1.209 -3.782 -1.937 1.00 93.06 527 ARG A C 1
ATOM 4166 O O . ARG A 1 527 ? -2.154 -3.718 -1.144 1.00 93.06 527 ARG A O 1
ATOM 4173 N N . LEU A 1 528 ? -1.081 -4.683 -2.892 1.00 94.19 528 LEU A N 1
ATOM 4174 C CA . LEU A 1 528 ? -2.099 -5.588 -3.391 1.00 94.19 528 LEU A CA 1
ATOM 4175 C C . LEU A 1 528 ? -2.275 -6.790 -2.466 1.00 94.19 528 LEU A C 1
ATOM 4177 O O . LEU A 1 528 ? -1.335 -7.207 -1.792 1.00 94.19 528 LEU A O 1
ATOM 4181 N N . LEU A 1 529 ? -3.460 -7.396 -2.474 1.00 97.69 529 LEU A N 1
ATOM 4182 C CA . LEU A 1 529 ? -3.636 -8.720 -1.879 1.00 97.69 529 LEU A CA 1
ATOM 4183 C C . LEU A 1 529 ? -3.316 -9.778 -2.927 1.00 97.69 529 LEU A C 1
ATOM 4185 O O . LEU A 1 529 ? -3.818 -9.704 -4.047 1.00 97.69 529 LEU A O 1
ATOM 4189 N N . PHE A 1 530 ? -2.519 -10.769 -2.547 1.00 97.75 530 PHE A N 1
ATOM 4190 C CA . PHE A 1 530 ? -2.137 -11.932 -3.340 1.00 97.75 530 PHE A CA 1
ATOM 4191 C C . PHE A 1 530 ? -2.463 -13.213 -2.584 1.00 97.75 530 PHE A C 1
ATOM 4193 O O . PHE A 1 530 ? -2.625 -13.218 -1.363 1.00 97.75 530 PHE A O 1
ATOM 4200 N N . HIS A 1 531 ? -2.559 -14.318 -3.314 1.00 97.81 531 HIS A N 1
ATOM 4201 C CA . HIS A 1 531 ? -2.702 -15.631 -2.710 1.00 97.81 531 HIS A CA 1
ATOM 4202 C C . HIS A 1 531 ? -1.880 -16.689 -3.444 1.00 97.81 531 HIS A C 1
ATOM 4204 O O . HIS A 1 531 ? -1.594 -16.545 -4.630 1.00 97.81 531 HIS A O 1
ATOM 4210 N N . ALA A 1 532 ? -1.511 -17.755 -2.737 1.00 97.88 532 ALA A N 1
ATOM 4211 C CA . ALA A 1 532 ? -0.728 -18.867 -3.272 1.00 97.88 532 ALA A CA 1
ATOM 4212 C C . ALA A 1 532 ? -1.090 -20.184 -2.574 1.00 97.88 532 ALA A C 1
ATOM 4214 O O . ALA A 1 532 ? -1.692 -20.191 -1.499 1.00 97.88 532 ALA A O 1
ATOM 4215 N N . ASN A 1 533 ? -0.715 -21.320 -3.154 1.00 97.88 533 ASN A N 1
ATOM 4216 C CA . ASN A 1 533 ? -0.700 -22.573 -2.402 1.00 97.88 533 ASN A CA 1
ATOM 4217 C C . ASN A 1 533 ? 0.337 -22.490 -1.258 1.00 97.88 533 ASN A C 1
ATOM 4219 O O . ASN A 1 533 ? 1.297 -21.723 -1.360 1.00 97.88 533 ASN A O 1
ATOM 4223 N N . PRO A 1 534 ? 0.196 -23.288 -0.181 1.00 97.19 534 PRO A N 1
ATOM 4224 C CA . PRO A 1 534 ? 1.153 -23.310 0.934 1.00 97.19 534 PRO A CA 1
ATOM 4225 C C . PRO A 1 534 ? 2.607 -23.588 0.533 1.00 97.19 534 PRO A C 1
ATOM 4227 O O . PRO A 1 534 ? 3.536 -23.217 1.245 1.00 97.19 534 PRO A O 1
ATOM 4230 N N . ASP A 1 535 ? 2.817 -24.228 -0.617 1.00 96.31 535 ASP A N 1
ATOM 4231 C CA . ASP A 1 535 ? 4.134 -24.492 -1.179 1.00 96.31 535 ASP A CA 1
ATOM 4232 C C . ASP A 1 535 ? 4.671 -23.373 -2.087 1.00 96.31 535 ASP A C 1
ATOM 4234 O O . ASP A 1 535 ? 5.723 -23.552 -2.695 1.00 96.31 535 ASP A O 1
ATOM 4238 N N . GLY A 1 536 ? 3.994 -22.229 -2.173 1.00 96.25 536 GLY A N 1
ATOM 4239 C CA . GLY A 1 536 ? 4.392 -21.093 -3.002 1.00 96.25 536 GLY A CA 1
ATOM 4240 C C . GLY A 1 536 ? 4.039 -21.224 -4.482 1.00 96.25 536 GLY A C 1
ATOM 4241 O O . GLY A 1 536 ? 4.325 -20.293 -5.229 1.00 96.25 536 GLY A O 1
ATOM 4242 N N . SER A 1 537 ? 3.427 -22.329 -4.923 1.00 97.31 537 SER A N 1
ATOM 4243 C CA . SER A 1 537 ? 2.902 -22.452 -6.290 1.00 97.31 537 SER A CA 1
ATOM 4244 C C . SER A 1 537 ? 1.588 -21.680 -6.463 1.00 97.31 537 SER A C 1
ATOM 4246 O O . SER A 1 537 ? 0.906 -21.356 -5.488 1.00 97.31 537 SER A O 1
ATOM 4248 N N . GLN A 1 538 ? 1.195 -21.412 -7.708 1.00 95.69 538 GLN A N 1
ATOM 4249 C CA . GLN A 1 538 ? -0.042 -20.715 -8.074 1.00 95.69 538 GLN A CA 1
ATOM 4250 C C . GLN A 1 538 ? -0.200 -19.346 -7.399 1.00 95.69 538 GLN A C 1
ATOM 4252 O O . GLN A 1 538 ? -1.273 -19.029 -6.878 1.00 95.69 538 GLN A O 1
ATOM 4257 N N . GLN A 1 539 ? 0.872 -18.551 -7.394 1.00 96.06 539 GLN A N 1
ATOM 4258 C CA . GLN A 1 539 ? 0.823 -17.163 -6.934 1.00 96.06 539 GLN A CA 1
ATOM 4259 C C . GLN A 1 539 ? -0.014 -16.337 -7.906 1.00 96.06 539 GLN A C 1
ATOM 4261 O O . GLN A 1 539 ? 0.300 -16.279 -9.093 1.00 96.06 539 GLN A O 1
ATOM 4266 N N . MET A 1 540 ? -1.073 -15.715 -7.400 1.00 94.38 540 MET A N 1
ATOM 4267 C CA . MET A 1 540 ? -2.036 -14.949 -8.191 1.00 94.38 540 MET A CA 1
ATOM 4268 C C . MET A 1 540 ? -2.498 -13.718 -7.415 1.00 94.38 540 MET A C 1
ATOM 4270 O O . MET A 1 540 ? -2.465 -13.699 -6.177 1.00 94.38 540 MET A O 1
ATOM 4274 N N . GLU A 1 541 ? -2.975 -12.702 -8.128 1.00 93.94 541 GLU A N 1
ATOM 4275 C CA . GLU A 1 541 ? -3.599 -11.551 -7.497 1.00 93.94 541 GLU A CA 1
ATOM 4276 C C . GLU A 1 541 ? -4.925 -11.960 -6.839 1.00 93.94 541 GLU A C 1
ATOM 4278 O O . GLU A 1 541 ? -5.738 -12.710 -7.380 1.00 93.94 541 GLU A O 1
ATOM 4283 N N . TYR A 1 542 ? -5.170 -11.445 -5.642 1.00 96.56 542 TYR A N 1
ATOM 4284 C CA . TYR A 1 542 ? -6.425 -11.629 -4.928 1.00 96.56 542 TYR A CA 1
ATOM 4285 C C . TYR A 1 542 ? -7.315 -10.387 -5.044 1.00 96.56 542 TYR A C 1
ATOM 4287 O O . TYR A 1 542 ? -8.495 -10.512 -5.375 1.00 96.56 542 TYR A O 1
ATOM 4295 N N . TYR A 1 543 ? -6.768 -9.188 -4.823 1.00 96.62 543 TYR A N 1
ATOM 4296 C CA . TYR A 1 543 ? -7.518 -7.932 -4.931 1.00 96.62 543 TYR A CA 1
ATOM 4297 C C . TYR A 1 543 ? -6.598 -6.725 -5.165 1.00 96.62 543 TYR A C 1
ATOM 4299 O O . TYR A 1 543 ? -5.504 -6.669 -4.602 1.00 96.62 543 TYR A O 1
ATOM 4307 N N . GLY A 1 544 ? -7.072 -5.739 -5.935 1.00 92.88 544 GLY A N 1
ATOM 4308 C CA . GLY A 1 544 ? -6.468 -4.407 -6.062 1.00 92.88 544 GLY A CA 1
ATOM 4309 C C . GLY A 1 544 ? -5.506 -4.230 -7.237 1.00 92.88 544 GLY A C 1
ATOM 4310 O O . GLY A 1 544 ? -5.007 -3.130 -7.446 1.00 92.88 544 GLY A O 1
ATOM 4311 N N . SER A 1 545 ? -5.228 -5.276 -8.021 1.00 90.62 545 SER A N 1
ATOM 4312 C CA . SER A 1 545 ? -4.322 -5.152 -9.170 1.00 90.62 545 SER A CA 1
ATOM 4313 C C . SER A 1 545 ? -4.844 -4.108 -10.166 1.00 90.62 545 SER A C 1
ATOM 4315 O O . SER A 1 545 ? -6.033 -4.085 -10.493 1.00 90.62 545 SER A O 1
ATOM 4317 N N . ASN A 1 546 ? -3.948 -3.257 -10.671 1.00 90.31 546 ASN A N 1
ATOM 4318 C CA . ASN A 1 546 ? -4.253 -2.132 -11.566 1.00 90.31 546 ASN A CA 1
ATOM 4319 C C . ASN A 1 546 ? -5.287 -1.164 -10.986 1.00 90.31 546 ASN A C 1
ATOM 4321 O O . ASN A 1 546 ? -6.232 -0.802 -11.680 1.00 90.31 546 ASN A O 1
ATOM 4325 N N . SER A 1 547 ? -5.179 -0.825 -9.704 1.00 92.38 547 SER A N 1
ATOM 4326 C CA . SER A 1 547 ? -6.120 0.071 -9.027 1.00 92.38 547 SER A CA 1
ATOM 4327 C C . SER A 1 547 ? -5.358 1.099 -8.206 1.00 92.38 547 SER A C 1
ATOM 4329 O O . SER A 1 547 ? -4.384 0.747 -7.549 1.00 92.38 547 SER A O 1
ATOM 4331 N N . PHE A 1 548 ? -5.802 2.353 -8.213 1.00 92.62 548 PHE A N 1
ATOM 4332 C CA . PHE A 1 548 ? -5.273 3.366 -7.299 1.00 92.62 548 PHE A CA 1
ATOM 4333 C C . PHE A 1 548 ? -5.864 3.227 -5.896 1.00 92.62 548 PHE A C 1
ATOM 4335 O O . PHE A 1 548 ? -5.196 3.543 -4.912 1.00 92.62 548 PHE A O 1
ATOM 4342 N N . TRP A 1 549 ? -7.104 2.745 -5.792 1.00 93.00 549 TRP A N 1
ATOM 4343 C CA . TRP A 1 549 ? -7.750 2.438 -4.529 1.00 93.00 549 TRP A CA 1
ATOM 4344 C C . TRP A 1 549 ? -8.038 0.927 -4.426 1.00 93.00 549 TRP A C 1
ATOM 4346 O O . TRP A 1 549 ? -8.475 0.308 -5.390 1.00 93.00 549 TRP A O 1
ATOM 4356 N N . PRO A 1 550 ? -7.856 0.292 -3.260 1.00 92.50 550 PRO A N 1
ATOM 4357 C CA . PRO A 1 550 ? -7.241 0.839 -2.056 1.00 92.50 550 PRO A CA 1
ATOM 4358 C C . PRO A 1 550 ? -5.710 0.946 -2.184 1.00 92.50 550 PRO A C 1
ATOM 4360 O O . PRO A 1 550 ? -5.059 0.007 -2.631 1.00 92.50 550 PRO A O 1
ATOM 4363 N N . THR A 1 551 ? -5.137 2.052 -1.696 1.00 91.88 551 THR A N 1
ATOM 4364 C CA . THR A 1 551 ? -3.681 2.312 -1.647 1.00 91.88 551 THR A CA 1
ATOM 4365 C C . THR A 1 551 ? -2.919 1.238 -0.849 1.00 91.88 551 THR A C 1
ATOM 4367 O O . THR A 1 551 ? -1.794 0.858 -1.187 1.00 91.88 551 THR A O 1
ATOM 4370 N N . ALA A 1 552 ? -3.527 0.745 0.238 1.00 93.19 552 ALA A N 1
ATOM 4371 C CA . ALA A 1 552 ? -3.020 -0.347 1.061 1.00 93.19 552 ALA A CA 1
ATOM 4372 C C . ALA A 1 552 ? -4.146 -1.124 1.755 1.00 93.19 552 ALA A C 1
ATOM 4374 O O . ALA A 1 552 ? -5.182 -0.550 2.073 1.00 93.19 552 ALA A O 1
ATOM 4375 N N . MET A 1 553 ? -3.921 -2.414 2.026 1.00 96.19 553 MET A N 1
ATOM 4376 C CA . MET A 1 553 ? -4.836 -3.336 2.717 1.00 96.19 553 MET A CA 1
ATOM 4377 C C . MET A 1 553 ? -4.081 -4.173 3.767 1.00 96.19 553 MET A C 1
ATOM 4379 O O . MET A 1 553 ? -3.598 -5.264 3.470 1.00 96.19 553 MET A O 1
ATOM 4383 N N . PHE A 1 554 ? -3.967 -3.672 4.997 1.00 97.25 554 PHE A N 1
ATOM 4384 C CA . PHE A 1 554 ? -3.265 -4.365 6.085 1.00 97.25 554 PHE A CA 1
ATOM 4385 C C . PHE A 1 554 ? -4.180 -5.296 6.879 1.00 97.25 554 PHE A C 1
ATOM 4387 O O . PHE A 1 554 ? -5.395 -5.090 6.951 1.00 97.25 554 PHE A O 1
ATOM 4394 N N . TYR A 1 555 ? -3.573 -6.308 7.508 1.00 98.00 555 TYR A N 1
ATOM 4395 C CA . TYR A 1 555 ? -4.241 -7.254 8.411 1.00 98.00 555 TYR A CA 1
ATOM 4396 C C . TYR A 1 555 ? -5.471 -7.932 7.797 1.00 98.00 555 TYR A C 1
ATOM 4398 O O . TYR A 1 555 ? -6.468 -8.167 8.484 1.00 98.00 555 TYR A O 1
ATOM 4406 N N . ALA A 1 556 ? -5.419 -8.210 6.493 1.00 98.31 556 ALA A N 1
ATOM 4407 C CA . ALA A 1 556 ? -6.512 -8.866 5.801 1.00 98.31 556 ALA A CA 1
ATOM 4408 C C . ALA A 1 556 ? -6.757 -10.259 6.401 1.00 98.31 556 ALA A C 1
ATOM 4410 O O . ALA A 1 556 ? -5.833 -11.064 6.497 1.00 98.31 556 ALA A O 1
ATOM 4411 N N . ARG A 1 557 ? -8.000 -10.558 6.791 1.00 98.00 557 ARG A N 1
ATOM 4412 C CA . ARG A 1 557 ? -8.401 -11.878 7.301 1.00 98.00 557 ARG A CA 1
ATOM 4413 C C . ARG A 1 557 ? -9.588 -12.443 6.524 1.00 98.00 557 ARG A C 1
ATOM 4415 O O . ARG A 1 557 ? -10.509 -11.685 6.203 1.00 98.00 557 ARG A O 1
ATOM 4422 N N . PRO A 1 558 ? -9.611 -13.760 6.242 1.00 98.12 558 PRO A N 1
ATOM 4423 C CA . PRO A 1 558 ? -10.763 -14.402 5.624 1.00 98.12 558 PRO A CA 1
ATOM 4424 C C . PRO A 1 558 ? -11.964 -14.378 6.563 1.00 98.12 558 PRO A C 1
ATOM 4426 O O . PRO A 1 558 ? -11.854 -14.662 7.755 1.00 98.12 558 PRO A O 1
ATOM 4429 N N . VAL A 1 559 ? -13.130 -14.074 6.007 1.00 98.38 559 VAL A N 1
ATOM 4430 C CA . VAL A 1 559 ? -14.402 -14.205 6.715 1.00 98.38 559 VAL A CA 1
ATOM 4431 C C . VAL A 1 559 ? -14.740 -15.694 6.849 1.00 98.38 559 VAL A C 1
ATOM 4433 O O . VAL A 1 559 ? -14.727 -16.385 5.826 1.00 98.38 559 VAL A O 1
ATOM 4436 N N . PRO A 1 560 ? -15.049 -16.211 8.054 1.00 95.69 560 PRO A N 1
ATOM 4437 C CA . PRO A 1 560 ? -15.397 -17.617 8.248 1.00 95.69 560 PRO A CA 1
ATOM 4438 C C . PRO A 1 560 ? -16.542 -18.067 7.335 1.00 95.69 560 PRO A C 1
ATOM 4440 O O . PRO A 1 560 ? -17.447 -17.290 7.038 1.00 95.69 560 PRO A O 1
ATOM 4443 N N . ASP A 1 561 ? -16.482 -19.320 6.881 1.00 91.31 561 ASP A N 1
ATOM 4444 C CA . ASP A 1 561 ? -17.517 -19.981 6.071 1.00 91.31 561 ASP A CA 1
ATOM 4445 C C . ASP A 1 561 ? -17.871 -19.295 4.731 1.00 91.31 561 ASP A C 1
ATOM 4447 O O . ASP A 1 561 ? -18.847 -19.668 4.078 1.00 91.31 561 ASP A O 1
ATOM 4451 N N . HIS A 1 562 ? -17.056 -18.342 4.260 1.00 96.81 562 HIS A N 1
ATOM 4452 C CA . HIS A 1 562 ? -17.215 -17.709 2.947 1.00 96.81 562 HIS A CA 1
ATOM 4453 C C . HIS A 1 562 ? -16.088 -18.110 1.977 1.00 96.81 562 HIS A C 1
ATOM 4455 O O . HIS A 1 562 ? -14.922 -18.141 2.374 1.00 96.81 562 HIS A O 1
ATOM 4461 N N . PRO A 1 563 ? -16.366 -18.368 0.685 1.00 94.81 563 PRO A N 1
ATOM 4462 C CA . PRO A 1 563 ? -15.329 -18.798 -0.261 1.00 94.81 563 PRO A CA 1
ATOM 4463 C C . PRO A 1 563 ? -14.276 -17.719 -0.568 1.00 94.81 563 PRO A C 1
ATOM 4465 O O . PRO A 1 563 ? -13.126 -18.050 -0.853 1.00 94.81 563 PRO A O 1
ATOM 4468 N N . THR A 1 564 ? -14.666 -16.442 -0.539 1.00 96.50 564 THR A N 1
ATOM 4469 C CA . THR A 1 564 ? -13.851 -15.331 -1.070 1.00 96.50 564 THR A CA 1
ATOM 4470 C C . THR A 1 564 ? -13.815 -14.071 -0.203 1.00 96.50 564 THR A C 1
ATOM 4472 O O . THR A 1 564 ? -13.052 -13.168 -0.504 1.00 96.50 564 THR A O 1
ATOM 4475 N N . LYS A 1 565 ? -14.627 -13.939 0.852 1.00 98.19 565 LYS A N 1
ATOM 4476 C CA . LYS A 1 565 ? -14.722 -12.648 1.551 1.00 98.19 565 LYS A CA 1
ATOM 4477 C C . LYS A 1 565 ? -13.535 -12.468 2.478 1.00 98.19 565 LYS A C 1
ATOM 4479 O O . LYS A 1 565 ? -13.167 -13.396 3.198 1.00 98.19 565 LYS A O 1
ATOM 4484 N N . VAL A 1 566 ? -13.001 -11.256 2.500 1.00 98.62 566 VAL A N 1
ATOM 4485 C CA . VAL A 1 566 ? -11.948 -10.841 3.427 1.00 98.62 566 VAL A CA 1
ATOM 4486 C C . VAL A 1 566 ? -12.299 -9.490 4.024 1.00 98.62 566 VAL A C 1
ATOM 4488 O O . VAL A 1 566 ? -12.948 -8.668 3.379 1.00 98.62 566 VAL A O 1
ATOM 4491 N N . ILE A 1 567 ? -11.854 -9.250 5.250 1.00 98.75 567 ILE A N 1
ATOM 4492 C CA . ILE A 1 567 ? -11.899 -7.928 5.868 1.00 98.75 567 ILE A CA 1
ATOM 4493 C C . ILE A 1 567 ? -10.481 -7.420 6.086 1.00 98.75 567 ILE A C 1
ATOM 4495 O O . ILE A 1 567 ? -9.624 -8.193 6.502 1.00 98.75 567 ILE A O 1
ATOM 4499 N N . ALA A 1 568 ? -10.231 -6.147 5.788 1.00 98.44 568 ALA A N 1
ATOM 4500 C CA . ALA A 1 568 ? -8.907 -5.538 5.886 1.00 98.44 568 ALA A CA 1
ATOM 4501 C C . ALA A 1 568 ? -8.981 -4.090 6.390 1.00 98.44 568 ALA A C 1
ATOM 4503 O O . ALA A 1 568 ? -10.044 -3.461 6.376 1.00 98.44 568 ALA A O 1
ATOM 4504 N N . VAL A 1 569 ? -7.832 -3.566 6.816 1.00 97.88 569 VAL A N 1
ATOM 4505 C CA . VAL A 1 569 ? -7.637 -2.155 7.162 1.00 97.88 569 VAL A CA 1
ATOM 4506 C C . VAL A 1 569 ? -7.056 -1.425 5.955 1.00 97.88 569 VAL A C 1
ATOM 4508 O O . VAL A 1 569 ? -5.931 -1.696 5.538 1.00 97.88 569 VAL A O 1
ATOM 4511 N N . VAL A 1 570 ? -7.829 -0.500 5.396 1.00 96.12 570 VAL A N 1
ATOM 4512 C CA . VAL A 1 570 ? -7.453 0.315 4.242 1.00 96.12 570 VAL A CA 1
ATOM 4513 C C . VAL A 1 570 ? -6.825 1.628 4.697 1.00 96.12 570 VAL A C 1
ATOM 4515 O O . VAL A 1 570 ? -7.460 2.400 5.415 1.00 96.12 570 VAL A O 1
ATOM 4518 N N . GLY A 1 571 ? -5.596 1.892 4.257 1.00 91.62 571 GLY A N 1
ATOM 4519 C CA . GLY A 1 571 ? -4.832 3.098 4.592 1.00 91.62 571 GLY A CA 1
ATOM 4520 C C . GLY A 1 571 ? -3.993 3.605 3.419 1.00 91.62 571 GLY A C 1
ATOM 4521 O O . GLY A 1 571 ? -4.090 3.075 2.314 1.00 91.62 571 GLY A O 1
ATOM 4522 N N . GLY A 1 572 ? -3.192 4.640 3.668 1.00 88.38 572 GLY A N 1
ATOM 4523 C CA . GLY A 1 572 ? -2.352 5.325 2.681 1.00 88.38 572 GLY A CA 1
ATOM 4524 C C . GLY A 1 572 ? -0.895 4.846 2.558 1.00 88.38 572 GLY A C 1
ATOM 4525 O O . GLY A 1 572 ? -0.514 3.885 3.223 1.00 88.38 572 GLY A O 1
ATOM 4526 N N . HIS A 1 573 ? -0.042 5.516 1.765 1.00 89.00 573 HIS A N 1
ATOM 4527 C CA . HIS A 1 573 ? 1.408 5.224 1.714 1.00 89.00 573 HIS A CA 1
ATOM 4528 C C . HIS A 1 573 ? 2.186 6.077 2.719 1.00 89.00 573 HIS A C 1
ATOM 4530 O O . HIS A 1 573 ? 2.852 5.525 3.596 1.00 89.00 573 HIS A O 1
ATOM 4536 N N . HIS A 1 574 ? 2.080 7.404 2.637 1.00 85.19 574 HIS A N 1
ATOM 4537 C CA . HIS A 1 574 ? 2.707 8.361 3.562 1.00 85.19 574 HIS A CA 1
ATOM 4538 C C . HIS A 1 574 ? 1.761 8.744 4.708 1.00 85.19 574 HIS A C 1
ATOM 4540 O O . HIS A 1 574 ? 1.670 9.902 5.114 1.00 85.19 574 HIS A O 1
ATOM 4546 N N . ASP A 1 575 ? 1.025 7.759 5.207 1.00 82.38 575 ASP A N 1
ATOM 4547 C CA . ASP A 1 575 ? -0.080 7.947 6.141 1.00 82.38 575 ASP A CA 1
ATOM 4548 C C . ASP A 1 575 ? 0.234 7.349 7.519 1.00 82.38 575 ASP A C 1
ATOM 4550 O O . ASP A 1 575 ? 1.353 6.895 7.783 1.00 82.38 575 ASP A O 1
ATOM 4554 N N . LEU A 1 576 ? -0.757 7.343 8.412 1.00 87.69 576 LEU A N 1
ATOM 4555 C CA . LEU A 1 576 ? -0.658 6.721 9.725 1.00 87.69 576 LEU A CA 1
ATOM 4556 C C . LEU A 1 576 ? -0.157 5.261 9.611 1.00 87.69 576 LEU A C 1
ATOM 4558 O O . LEU A 1 576 ? -0.661 4.499 8.777 1.00 87.69 576 LEU A O 1
ATOM 4562 N N . PRO A 1 577 ? 0.804 4.835 10.459 1.00 92.75 577 PRO A N 1
ATOM 4563 C CA . PRO A 1 577 ? 1.388 3.495 10.396 1.00 92.75 577 PRO A CA 1
ATOM 4564 C C . PRO A 1 577 ? 0.336 2.397 10.581 1.00 92.75 577 PRO A C 1
ATOM 4566 O O . PRO A 1 577 ? -0.212 2.249 11.675 1.00 92.75 577 PRO A O 1
ATOM 4569 N N . ARG A 1 578 ? 0.057 1.648 9.509 1.00 94.00 578 ARG A N 1
ATOM 4570 C CA . ARG A 1 578 ? -0.871 0.505 9.364 1.00 94.00 578 ARG A CA 1
ATOM 4571 C C . ARG A 1 578 ? -2.316 0.736 9.827 1.00 94.00 578 ARG A C 1
ATOM 4573 O O . ARG A 1 578 ? -3.105 -0.205 9.846 1.00 94.00 578 ARG A O 1
ATOM 4580 N N . GLN A 1 579 ? -2.661 1.965 10.196 1.00 94.88 579 GLN A N 1
ATOM 4581 C CA . GLN A 1 579 ? -3.977 2.367 10.685 1.00 94.88 579 GLN A CA 1
ATOM 4582 C C . GLN A 1 579 ? -4.851 2.815 9.519 1.00 94.88 579 GLN A C 1
ATOM 4584 O O . GLN A 1 579 ? -4.357 3.389 8.548 1.00 94.88 579 GLN A O 1
ATOM 4589 N N . GLY A 1 580 ? -6.160 2.604 9.634 1.00 94.31 580 GLY A N 1
ATOM 4590 C CA . GLY A 1 580 ? -7.073 3.117 8.623 1.00 94.31 580 GLY A CA 1
ATOM 4591 C C . GLY A 1 580 ? -8.516 2.674 8.761 1.00 94.31 580 GLY A C 1
ATOM 4592 O O . GLY A 1 580 ? -9.003 2.416 9.859 1.00 94.31 580 GLY A O 1
ATOM 4593 N N . GLN A 1 581 ? -9.208 2.634 7.627 1.00 94.38 581 GLN A N 1
ATOM 4594 C CA . GLN A 1 581 ? -10.629 2.323 7.518 1.00 94.38 581 GLN A CA 1
ATOM 4595 C C . GLN A 1 581 ? -10.855 0.812 7.479 1.00 94.38 581 GLN A C 1
ATOM 4597 O O . GLN A 1 581 ? -10.149 0.095 6.778 1.00 94.38 581 GLN A O 1
ATOM 4602 N N . LEU A 1 582 ? -11.873 0.312 8.175 1.00 97.25 582 LEU A N 1
ATOM 4603 C CA . LEU A 1 582 ? -12.239 -1.100 8.117 1.00 97.25 582 LEU A CA 1
ATOM 4604 C C . LEU A 1 582 ? -13.118 -1.362 6.887 1.00 97.25 582 LEU A C 1
ATOM 4606 O O . LEU A 1 582 ? -14.190 -0.769 6.755 1.00 97.25 582 LEU A O 1
ATOM 4610 N N . VAL A 1 583 ? -12.686 -2.242 5.982 1.00 98.06 583 VAL A N 1
ATOM 4611 C CA . VAL A 1 583 ? -13.408 -2.513 4.728 1.00 98.06 583 VAL A CA 1
ATOM 4612 C C . VAL A 1 583 ? -13.560 -4.011 4.495 1.00 98.06 583 VAL A C 1
ATOM 4614 O O . VAL A 1 583 ? -12.594 -4.772 4.543 1.00 98.06 583 VAL A O 1
ATOM 4617 N N . LEU A 1 584 ? -14.800 -4.423 4.232 1.00 98.50 584 LEU A N 1
ATOM 4618 C CA . LEU A 1 584 ? -15.169 -5.777 3.840 1.00 98.50 584 LEU A CA 1
ATOM 4619 C C . LEU A 1 584 ? -15.174 -5.887 2.311 1.00 98.50 584 LEU A C 1
ATOM 4621 O O . LEU A 1 584 ? -15.868 -5.122 1.634 1.00 98.50 584 LEU A O 1
ATOM 4625 N N . PHE A 1 585 ? -14.454 -6.871 1.781 1.00 98.31 585 PHE A N 1
ATOM 4626 C CA . PHE A 1 585 ? -14.304 -7.140 0.353 1.00 98.31 585 PHE A CA 1
ATOM 4627 C C . PHE A 1 585 ? -14.832 -8.525 -0.016 1.00 98.31 585 PHE A C 1
ATOM 4629 O O . PHE A 1 585 ? -14.727 -9.477 0.756 1.00 98.31 585 PHE A O 1
ATOM 4636 N N . ASP A 1 586 ? -15.342 -8.641 -1.237 1.00 97.50 586 ASP A N 1
ATOM 4637 C CA . ASP A 1 586 ? -15.652 -9.893 -1.909 1.00 97.50 586 ASP A CA 1
ATOM 4638 C C . ASP A 1 586 ? -15.101 -9.866 -3.351 1.00 97.50 586 ASP A C 1
ATOM 4640 O O . ASP A 1 586 ? -15.758 -9.346 -4.258 1.00 97.50 586 ASP A O 1
ATOM 4644 N N . PRO A 1 587 ? -13.920 -10.463 -3.595 1.00 96.06 587 PRO A N 1
ATOM 4645 C CA . PRO A 1 587 ? -13.322 -10.627 -4.918 1.00 96.06 587 PRO A CA 1
ATOM 4646 C C . PRO A 1 587 ? -14.217 -11.324 -5.953 1.00 96.06 587 PRO A C 1
ATOM 4648 O O . PRO A 1 587 ? -13.964 -11.216 -7.154 1.00 96.06 587 PRO A O 1
ATOM 4651 N N . ALA A 1 588 ? -15.263 -12.047 -5.529 1.00 95.00 588 ALA A N 1
ATOM 4652 C CA . ALA A 1 588 ? -16.240 -12.621 -6.454 1.00 95.00 588 ALA A CA 1
ATOM 4653 C C . ALA A 1 588 ? -17.143 -11.550 -7.097 1.00 95.00 588 ALA A C 1
ATOM 4655 O O . ALA A 1 588 ? -17.680 -11.781 -8.179 1.00 95.00 588 ALA A O 1
ATOM 4656 N N . ARG A 1 589 ? -17.299 -10.377 -6.463 1.00 95.00 589 ARG A N 1
ATOM 4657 C CA . ARG A 1 589 ? -18.062 -9.234 -6.999 1.00 95.00 589 ARG A CA 1
ATOM 4658 C C . ARG A 1 589 ? -17.245 -8.373 -7.964 1.00 95.00 589 ARG A C 1
ATOM 4660 O O . ARG A 1 589 ? -17.809 -7.818 -8.899 1.00 95.00 589 ARG A O 1
ATOM 4667 N N . GLY A 1 590 ? -15.939 -8.288 -7.743 1.00 94.50 590 GLY A N 1
ATOM 4668 C CA . GLY A 1 590 ? -14.999 -7.488 -8.522 1.00 94.50 590 GLY A CA 1
ATOM 4669 C C . GLY A 1 590 ? -13.643 -7.444 -7.823 1.00 94.50 590 GLY A C 1
ATOM 4670 O O . GLY A 1 590 ? -13.551 -7.783 -6.648 1.00 94.50 590 GLY A O 1
ATOM 4671 N N . ARG A 1 591 ? -12.579 -7.078 -8.540 1.00 94.00 591 ARG A N 1
ATOM 4672 C CA . ARG A 1 591 ? -11.200 -7.041 -8.000 1.00 94.00 591 ARG A CA 1
ATOM 4673 C C . ARG A 1 591 ? -10.459 -5.737 -8.288 1.00 94.00 591 ARG A C 1
ATOM 4675 O O . ARG A 1 591 ? -9.313 -5.595 -7.872 1.00 94.00 591 ARG A O 1
ATOM 4682 N N . HIS A 1 592 ? -11.111 -4.837 -9.015 1.00 93.69 592 HIS A N 1
ATOM 4683 C CA . HIS A 1 592 ? -10.585 -3.562 -9.465 1.00 93.69 592 HIS A CA 1
ATOM 4684 C C . HIS A 1 592 ? -11.251 -2.444 -8.667 1.00 93.69 592 HIS A C 1
ATOM 4686 O O . HIS A 1 592 ? -12.469 -2.461 -8.481 1.00 93.69 592 HIS A O 1
ATOM 4692 N N . GLU A 1 593 ? -10.455 -1.497 -8.184 1.00 94.81 593 GLU A N 1
ATOM 4693 C CA . GLU A 1 593 ? -10.926 -0.333 -7.436 1.00 94.81 593 GLU A CA 1
ATOM 4694 C C . GLU A 1 593 ? -11.912 -0.729 -6.312 1.00 94.81 593 GLU A C 1
ATOM 4696 O O . GLU A 1 593 ? -11.637 -1.608 -5.484 1.00 94.81 593 GLU A O 1
ATOM 4701 N N . ALA A 1 594 ? -13.095 -0.112 -6.286 1.00 95.81 594 ALA A N 1
ATOM 4702 C CA . ALA A 1 594 ? -14.149 -0.389 -5.317 1.00 95.81 594 ALA A CA 1
ATOM 4703 C C . ALA A 1 594 ? -15.133 -1.503 -5.745 1.00 95.81 594 ALA A C 1
ATOM 4705 O O . ALA A 1 594 ? -16.080 -1.781 -5.008 1.00 95.81 594 ALA A O 1
ATOM 4706 N N . ASP A 1 595 ? -14.942 -2.169 -6.891 1.00 94.94 595 ASP A N 1
ATOM 4707 C CA . ASP A 1 595 ? -15.952 -3.076 -7.471 1.00 94.94 595 ASP A CA 1
ATOM 4708 C C . ASP A 1 595 ? -16.291 -4.274 -6.572 1.00 94.94 595 ASP A C 1
ATOM 4710 O O . ASP A 1 595 ? -17.443 -4.720 -6.509 1.00 94.94 595 ASP A O 1
ATOM 4714 N N . GLY A 1 596 ? -15.297 -4.804 -5.852 1.00 95.69 596 GLY A N 1
ATOM 4715 C CA . GLY A 1 596 ? -15.507 -5.893 -4.900 1.00 95.69 596 GLY A CA 1
ATOM 4716 C C . GLY A 1 596 ? -15.743 -5.437 -3.469 1.00 95.69 596 GLY A C 1
ATOM 4717 O O . GLY A 1 596 ? -15.826 -6.277 -2.577 1.00 95.69 596 GLY A O 1
ATOM 4718 N N . VAL A 1 597 ? -15.882 -4.137 -3.210 1.00 97.75 597 VAL A N 1
ATOM 4719 C CA . VAL A 1 597 ? -16.245 -3.652 -1.879 1.00 97.75 597 VAL A CA 1
ATOM 4720 C C . VAL A 1 597 ? -17.656 -4.114 -1.542 1.00 97.75 597 VAL A C 1
ATOM 4722 O O . VAL A 1 597 ? -18.635 -3.838 -2.245 1.00 97.75 597 VAL A O 1
ATOM 4725 N N . VAL A 1 598 ? -17.773 -4.794 -0.406 1.00 97.50 598 VAL A N 1
ATOM 4726 C CA . VAL A 1 598 ? -19.064 -5.074 0.210 1.00 97.50 598 VAL A CA 1
ATOM 4727 C C . VAL A 1 598 ? -19.514 -3.861 1.003 1.00 97.50 598 VAL A C 1
ATOM 4729 O O . VAL A 1 598 ? -20.615 -3.372 0.756 1.00 97.50 598 VAL A O 1
ATOM 4732 N N . GLN A 1 599 ? -18.667 -3.373 1.917 1.00 96.19 599 GLN A N 1
ATOM 4733 C CA . GLN A 1 599 ? -18.973 -2.221 2.759 1.00 96.19 599 GLN A CA 1
ATOM 4734 C C . GLN A 1 599 ? -17.721 -1.670 3.470 1.00 96.19 599 GLN A C 1
ATOM 4736 O O . GLN A 1 599 ? -16.897 -2.444 3.955 1.00 96.19 599 GLN A O 1
ATOM 4741 N N . ARG A 1 600 ? -17.620 -0.338 3.616 1.00 95.19 600 ARG A N 1
ATOM 4742 C CA . ARG A 1 600 ? -16.780 0.302 4.650 1.00 95.19 600 ARG A CA 1
ATOM 4743 C C . ARG A 1 600 ? -17.537 0.294 5.970 1.00 95.19 600 ARG A C 1
ATOM 4745 O O . ARG A 1 600 ? -18.672 0.761 6.016 1.00 95.19 600 ARG A O 1
ATOM 4752 N N . ILE A 1 601 ? -16.924 -0.217 7.026 1.00 93.75 601 ILE A N 1
ATOM 4753 C CA . ILE A 1 601 ? -17.511 -0.254 8.360 1.00 93.75 601 ILE A CA 1
ATOM 4754 C C . ILE A 1 601 ? -16.837 0.836 9.192 1.00 93.75 601 ILE A C 1
ATOM 4756 O O . ILE A 1 601 ? -15.620 0.804 9.368 1.00 93.75 601 ILE A O 1
ATOM 4760 N N . PRO A 1 602 ? -17.593 1.801 9.721 1.00 90.88 602 PRO A N 1
ATOM 4761 C CA . PRO A 1 602 ? -19.021 2.059 9.518 1.00 90.88 602 PRO A CA 1
ATOM 4762 C C . PRO A 1 602 ? -19.320 2.734 8.168 1.00 90.88 602 PRO A C 1
ATOM 4764 O O . PRO A 1 602 ? -18.471 3.382 7.549 1.00 90.88 602 PRO A O 1
ATOM 4767 N N . GLY A 1 603 ? -20.564 2.602 7.722 1.00 89.75 603 GLY A N 1
ATOM 4768 C CA . GLY A 1 603 ? -21.019 3.059 6.416 1.00 89.75 603 GLY A CA 1
ATOM 4769 C C . GLY A 1 603 ? -22.151 2.220 5.834 1.00 89.75 603 GLY A C 1
ATOM 4770 O O . GLY A 1 603 ? -22.190 2.055 4.616 1.00 89.75 603 GLY A O 1
ATOM 4771 N N . PHE A 1 604 ? -23.064 1.686 6.656 1.00 92.50 604 PHE A N 1
ATOM 4772 C CA . PHE A 1 604 ? -24.149 0.831 6.168 1.00 92.50 604 PHE A CA 1
ATOM 4773 C C . PHE A 1 604 ? -24.919 1.459 4.997 1.00 92.50 604 PHE A C 1
ATOM 4775 O O . PHE A 1 604 ? -25.497 2.547 5.111 1.00 92.50 604 PHE A O 1
ATOM 4782 N N . GLY A 1 605 ? -24.932 0.745 3.868 1.00 89.88 605 GLY A N 1
ATOM 4783 C CA . GLY A 1 605 ? -25.598 1.156 2.631 1.00 89.88 605 GLY A CA 1
ATOM 4784 C C . GLY A 1 605 ? -24.921 2.302 1.867 1.00 89.88 605 GLY A C 1
ATOM 4785 O O . GLY A 1 605 ? -25.439 2.708 0.825 1.00 89.88 605 GLY A O 1
ATOM 4786 N N . LYS A 1 606 ? -23.784 2.828 2.342 1.00 90.62 606 LYS A N 1
ATOM 4787 C CA . LYS A 1 606 ? -22.991 3.831 1.621 1.00 90.62 606 LYS A CA 1
ATOM 4788 C C . LYS A 1 606 ? -22.084 3.136 0.604 1.00 90.62 606 LYS A C 1
ATOM 4790 O O . LYS A 1 606 ? -21.459 2.121 0.906 1.00 90.62 606 LYS A O 1
ATOM 4795 N N . LYS A 1 607 ? -21.993 3.704 -0.598 1.00 91.00 607 LYS A N 1
ATOM 4796 C CA . LYS A 1 607 ? -20.976 3.310 -1.579 1.00 91.00 607 LYS A CA 1
ATOM 4797 C C . LYS A 1 607 ? -19.636 3.947 -1.218 1.00 91.00 607 LYS A C 1
ATOM 4799 O O . LYS A 1 607 ? -19.611 5.033 -0.641 1.00 91.00 607 LYS A O 1
ATOM 4804 N N . ILE A 1 608 ? -18.550 3.260 -1.555 1.00 89.12 608 ILE A N 1
ATOM 4805 C CA . ILE A 1 608 ? -17.208 3.841 -1.530 1.00 89.12 608 ILE A CA 1
ATOM 4806 C C . ILE A 1 608 ? -16.921 4.375 -2.928 1.00 89.12 608 ILE A C 1
ATOM 4808 O O . ILE A 1 608 ? -17.061 3.638 -3.901 1.00 89.12 608 ILE A O 1
ATOM 4812 N N . GLU A 1 609 ? -16.505 5.634 -3.001 1.00 86.12 609 GLU A N 1
ATOM 4813 C CA . GLU A 1 609 ? -15.939 6.210 -4.216 1.00 86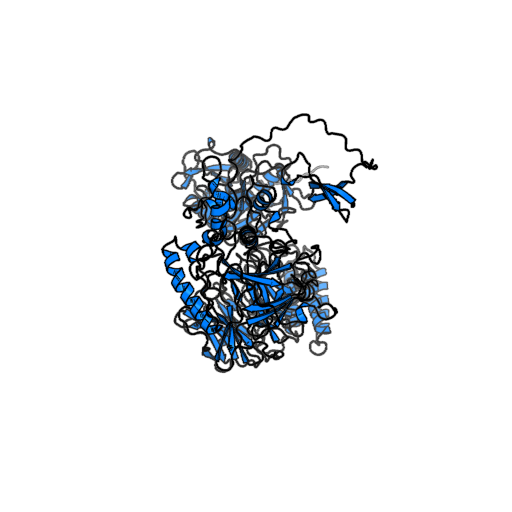.12 609 GLU A CA 1
ATOM 4814 C C . GLU A 1 609 ? -14.417 5.980 -4.195 1.00 86.12 609 GLU A C 1
ATOM 4816 O O . GLU A 1 609 ? -13.772 6.359 -3.209 1.00 86.12 609 GLU A O 1
ATOM 4821 N N . PRO A 1 610 ? -13.832 5.339 -5.222 1.00 88.06 610 PRO A N 1
ATOM 4822 C CA . PRO A 1 610 ? -12.395 5.108 -5.290 1.00 88.06 610 PRO A CA 1
ATOM 4823 C C . PRO A 1 610 ? -11.677 6.435 -5.557 1.00 88.06 610 PRO A C 1
ATOM 4825 O O . PRO A 1 610 ? -11.702 6.971 -6.664 1.00 88.06 610 PRO A O 1
ATOM 4828 N N . VAL A 1 611 ? -11.067 6.996 -4.515 1.00 82.81 611 VAL A N 1
ATOM 4829 C CA . VAL A 1 611 ? -10.293 8.240 -4.603 1.00 82.81 611 VAL A CA 1
ATOM 4830 C C . VAL A 1 611 ? -8.805 7.931 -4.720 1.00 82.81 611 VAL A C 1
ATOM 4832 O O . VAL A 1 611 ? -8.276 7.095 -3.988 1.00 82.81 611 VAL A O 1
ATOM 4835 N N . ILE A 1 612 ? -8.117 8.646 -5.610 1.00 84.19 612 ILE A N 1
ATOM 4836 C CA . ILE A 1 612 ? -6.661 8.568 -5.755 1.00 84.19 612 ILE A CA 1
ATOM 4837 C C . ILE A 1 612 ? -6.040 9.481 -4.700 1.00 84.19 612 ILE A C 1
ATOM 4839 O O . ILE A 1 612 ? -5.883 10.684 -4.912 1.00 84.19 612 ILE A O 1
ATOM 4843 N N . LEU A 1 613 ? -5.755 8.917 -3.527 1.00 76.00 613 LEU A N 1
ATOM 4844 C CA . LEU A 1 613 ? -5.231 9.670 -2.395 1.00 76.00 613 LEU A CA 1
ATOM 4845 C C . LEU A 1 613 ? -4.202 8.865 -1.596 1.00 76.00 613 LEU A C 1
ATOM 4847 O O . LEU A 1 613 ? -4.483 7.781 -1.090 1.00 76.00 613 LEU A O 1
ATOM 4851 N N . ASP A 1 614 ? -3.011 9.444 -1.463 1.00 74.75 614 ASP A N 1
ATOM 4852 C CA . ASP A 1 614 ? -1.933 8.917 -0.636 1.00 74.75 614 ASP A CA 1
ATOM 4853 C C . ASP A 1 614 ? -2.271 8.983 0.866 1.00 74.75 614 ASP A C 1
ATOM 4855 O O . ASP A 1 614 ? -2.154 7.980 1.551 1.00 74.75 614 ASP A O 1
ATOM 4859 N N . GLY A 1 615 ? -2.773 10.111 1.382 1.00 71.19 615 GLY A N 1
ATOM 4860 C CA . GLY A 1 615 ? -3.168 10.277 2.793 1.00 71.19 615 GLY A CA 1
ATOM 4861 C C . GLY A 1 615 ? -4.644 9.966 3.067 1.00 71.19 615 GLY A C 1
ATOM 4862 O O . GLY A 1 615 ? -5.396 10.860 3.452 1.00 71.19 615 GLY A O 1
ATOM 4863 N N . LEU A 1 616 ? -5.088 8.732 2.813 1.00 76.12 616 LEU A N 1
ATOM 4864 C CA . LEU A 1 616 ? -6.509 8.351 2.873 1.00 76.12 616 LEU A CA 1
ATOM 4865 C C . LEU A 1 616 ? -7.095 8.307 4.301 1.00 76.12 616 LEU A C 1
ATOM 4867 O O . LEU A 1 616 ? -8.265 8.637 4.506 1.00 76.12 616 LEU A O 1
ATOM 4871 N N . ALA A 1 617 ? -6.317 7.847 5.277 1.00 76.44 617 ALA A N 1
ATOM 4872 C CA . ALA A 1 617 ? -6.754 7.520 6.628 1.00 76.44 617 ALA A CA 1
ATOM 4873 C C . ALA A 1 617 ? -6.486 8.618 7.660 1.00 76.44 617 ALA A C 1
ATOM 4875 O O . ALA A 1 617 ? -7.257 8.710 8.610 1.00 76.44 617 ALA A O 1
ATOM 4876 N N . GLY A 1 618 ? -5.455 9.454 7.495 1.00 65.81 618 GLY A N 1
ATOM 4877 C CA . GLY A 1 618 ? -5.052 10.443 8.502 1.00 65.81 618 GLY A CA 1
ATOM 4878 C C . GLY A 1 618 ? -6.201 11.312 9.027 1.00 65.81 618 GLY A C 1
ATOM 4879 O O . GLY A 1 618 ? -6.314 11.521 10.230 1.00 65.81 618 GLY A O 1
ATOM 4880 N N . GLY A 1 619 ? -7.100 11.767 8.148 1.00 64.94 619 GLY A N 1
ATOM 4881 C CA . GLY A 1 619 ? -8.275 12.577 8.510 1.00 64.94 619 GLY A CA 1
ATOM 4882 C C . GLY A 1 619 ? -9.558 11.773 8.754 1.00 64.94 619 GLY A C 1
ATOM 4883 O O . GLY A 1 619 ? -10.623 12.355 8.960 1.00 64.94 619 GLY A O 1
ATOM 4884 N N . SER A 1 620 ? -9.487 10.443 8.688 1.00 76.06 620 SER A N 1
ATOM 4885 C CA . SER A 1 620 ? -10.631 9.539 8.775 1.00 76.06 620 SER A CA 1
ATOM 4886 C C . SER A 1 620 ? -10.774 8.993 10.192 1.00 76.06 620 SER A C 1
ATOM 4888 O O . SER A 1 620 ? -9.872 8.349 10.712 1.00 76.06 620 SER A O 1
ATOM 4890 N N . TRP A 1 621 ? -11.953 9.165 10.784 1.00 82.88 621 TRP A N 1
ATOM 4891 C CA . TRP A 1 621 ? -12.311 8.542 12.057 1.00 82.88 621 TRP A CA 1
ATOM 4892 C C . TRP A 1 621 ? -13.607 7.740 11.899 1.00 82.88 621 TRP A C 1
ATOM 4894 O O . TRP A 1 621 ? -14.527 8.205 11.210 1.00 82.88 621 TRP A O 1
ATOM 4904 N N . PRO A 1 622 ? -13.715 6.556 12.522 1.00 90.75 622 PRO A N 1
ATOM 4905 C CA . PRO A 1 622 ? -12.752 5.929 13.441 1.00 90.75 622 PRO A CA 1
ATOM 4906 C C . PRO A 1 622 ? -11.529 5.302 12.743 1.00 90.75 622 PRO A C 1
ATOM 4908 O O . PRO A 1 622 ? -11.586 4.988 11.553 1.00 90.75 622 PRO A O 1
ATOM 4911 N N . LEU A 1 623 ? -10.441 5.103 13.498 1.00 93.00 623 LEU A N 1
ATOM 4912 C CA . LEU A 1 623 ? -9.245 4.378 13.048 1.00 93.00 623 LEU A CA 1
ATOM 4913 C C . LEU A 1 623 ? -9.251 2.942 13.572 1.00 93.00 623 LEU A C 1
ATOM 4915 O O . LEU A 1 623 ? -9.490 2.707 14.758 1.00 93.00 623 LEU A O 1
ATOM 4919 N N . PHE A 1 624 ? -8.934 1.991 12.697 1.00 97.31 624 PHE A N 1
ATOM 4920 C CA . PHE A 1 624 ? -8.946 0.562 12.995 1.00 97.31 624 PHE A CA 1
ATOM 4921 C C . PHE A 1 624 ? -7.582 -0.096 12.830 1.00 97.31 624 PHE A C 1
ATOM 4923 O O . PHE A 1 624 ? -6.753 0.324 12.022 1.00 97.31 624 PHE A O 1
ATOM 4930 N N . LEU A 1 625 ? -7.408 -1.182 13.582 1.00 98.19 625 LEU A N 1
ATOM 4931 C CA . LEU A 1 625 ? -6.299 -2.122 13.535 1.00 98.19 625 LEU A CA 1
ATOM 4932 C C . LEU A 1 625 ? -6.811 -3.545 13.809 1.00 98.19 625 LEU A C 1
ATOM 4934 O O . LEU A 1 625 ? -7.810 -3.739 14.503 1.00 98.19 625 LEU A O 1
ATOM 4938 N N . HIS A 1 626 ? -6.075 -4.536 13.305 1.00 98.38 626 HIS A N 1
ATOM 4939 C CA . HIS A 1 626 ? -6.196 -5.953 13.675 1.00 98.38 626 HIS A CA 1
ATOM 4940 C C . HIS A 1 626 ? -7.638 -6.514 13.697 1.00 98.38 626 HIS A C 1
ATOM 4942 O O . HIS A 1 626 ? -8.108 -6.963 14.747 1.00 98.38 626 HIS A O 1
ATOM 4948 N N . PRO A 1 627 ? -8.373 -6.492 12.571 1.00 98.50 627 PRO A N 1
ATOM 4949 C CA . PRO A 1 627 ? -9.706 -7.066 12.526 1.00 98.50 627 PRO A CA 1
ATOM 4950 C C . PRO A 1 627 ? -9.668 -8.592 12.653 1.00 98.50 627 PRO A C 1
ATOM 4952 O O . PRO A 1 627 ? -8.874 -9.267 12.000 1.00 98.50 627 PRO A O 1
ATOM 4955 N N . PHE A 1 628 ? -10.585 -9.139 13.446 1.00 98.50 628 PHE A N 1
ATOM 4956 C CA . PHE A 1 628 ? -10.851 -10.566 13.561 1.00 98.50 628 PHE A CA 1
ATOM 4957 C C . PHE A 1 628 ? -12.336 -10.846 13.262 1.00 98.50 628 PHE A C 1
ATOM 4959 O O . PHE A 1 628 ? -13.207 -10.490 14.065 1.00 98.50 628 PHE A O 1
ATOM 4966 N N . PRO A 1 629 ? -12.664 -11.467 12.116 1.00 98.31 629 PRO A N 1
ATOM 4967 C CA . PRO A 1 629 ? -14.046 -11.758 11.750 1.00 98.31 629 PRO A CA 1
ATOM 4968 C C . PRO A 1 629 ? -14.629 -12.916 12.567 1.00 98.31 629 PRO A C 1
ATOM 4970 O O . PRO A 1 629 ? -14.077 -14.014 12.600 1.00 98.31 629 PRO A O 1
ATOM 4973 N N . LEU A 1 630 ? -15.785 -12.683 13.196 1.00 97.94 630 LEU A N 1
ATOM 4974 C CA . LEU A 1 630 ? -16.601 -13.737 13.812 1.00 97.94 630 LEU A CA 1
ATOM 4975 C C . LEU A 1 630 ? -17.619 -14.313 12.816 1.00 97.94 630 LEU A C 1
ATOM 4977 O O . LEU A 1 630 ? -18.003 -15.472 12.925 1.00 97.94 630 LEU A O 1
ATOM 4981 N N . SER A 1 631 ? -18.054 -13.490 11.861 1.00 97.44 631 SER A N 1
ATOM 4982 C CA . SER A 1 631 ? -18.905 -13.826 10.712 1.00 97.44 631 SER A CA 1
ATOM 4983 C C . SER A 1 631 ? -18.719 -12.758 9.624 1.00 97.44 631 SER A C 1
ATOM 4985 O O . SER A 1 631 ? -17.883 -11.867 9.771 1.00 97.44 631 SER A O 1
ATOM 4987 N N . GLU A 1 632 ? -19.519 -12.785 8.553 1.00 97.06 632 GLU A N 1
ATOM 4988 C CA . GLU A 1 632 ? -19.534 -11.697 7.560 1.00 97.06 632 GLU A CA 1
ATOM 4989 C C . GLU A 1 632 ? -20.158 -10.387 8.073 1.00 97.06 632 GLU A C 1
ATOM 4991 O O . GLU A 1 632 ? -20.091 -9.371 7.382 1.00 97.06 632 GLU A O 1
ATOM 4996 N N . LYS A 1 633 ? -20.769 -10.405 9.268 1.00 98.06 633 LYS A N 1
ATOM 4997 C CA . LYS A 1 633 ? -21.520 -9.275 9.833 1.00 98.06 633 LYS A CA 1
ATOM 4998 C C . LYS A 1 633 ? -20.896 -8.692 11.099 1.00 98.06 633 LYS A C 1
ATOM 5000 O O . LYS A 1 633 ? -21.114 -7.516 11.360 1.00 98.06 633 LYS A O 1
ATOM 5005 N N . TYR A 1 634 ? -20.137 -9.485 11.861 1.00 98.50 634 TYR A N 1
ATOM 5006 C CA . TYR A 1 634 ? -19.629 -9.140 13.197 1.00 98.50 634 TYR A CA 1
ATOM 5007 C C . TYR A 1 634 ? -18.116 -9.362 13.304 1.00 98.50 634 TYR A C 1
ATOM 5009 O O . TYR A 1 634 ? -17.617 -10.436 12.953 1.00 98.50 634 TYR A O 1
ATOM 5017 N N . PHE A 1 635 ? -17.399 -8.376 13.844 1.00 98.69 635 PHE A N 1
ATOM 5018 C CA . PHE A 1 635 ? -15.935 -8.340 13.878 1.00 98.69 635 PHE A CA 1
ATOM 5019 C C . PHE A 1 635 ? -15.425 -7.843 15.233 1.00 98.69 635 PHE A C 1
ATOM 5021 O O . PHE A 1 635 ? -15.969 -6.894 15.795 1.00 98.69 635 PHE A O 1
ATOM 5028 N N . LEU A 1 636 ? -14.356 -8.454 15.741 1.00 98.75 636 LEU A N 1
ATOM 5029 C CA . LEU A 1 636 ? -13.553 -7.877 16.817 1.00 98.75 636 LEU A CA 1
ATOM 5030 C C . LEU A 1 636 ? -12.464 -7.011 16.198 1.00 98.75 636 LEU A C 1
ATOM 5032 O O . LEU A 1 636 ? -11.847 -7.413 15.216 1.00 98.75 636 LEU A O 1
ATOM 5036 N N . VAL A 1 637 ? -12.224 -5.832 16.755 1.00 98.62 637 VAL A N 1
ATOM 5037 C CA . VAL A 1 637 ? -11.237 -4.888 16.220 1.00 98.62 637 VAL A CA 1
ATOM 5038 C C . VAL A 1 637 ? -10.521 -4.161 17.343 1.00 98.62 637 VAL A C 1
ATOM 5040 O O . VAL A 1 637 ? -11.122 -3.864 18.377 1.00 98.62 637 VAL A O 1
ATOM 5043 N N . SER A 1 638 ? -9.262 -3.809 17.111 1.00 98.62 638 SER A N 1
ATOM 5044 C CA . SER A 1 638 ? -8.626 -2.707 17.827 1.00 98.62 638 SER A CA 1
ATOM 5045 C C . SER A 1 638 ? -9.061 -1.404 17.169 1.00 98.62 638 SER A C 1
ATOM 5047 O O . SER A 1 638 ? -8.939 -1.247 15.956 1.00 98.62 638 SER A O 1
ATOM 5049 N N . CYS A 1 639 ? -9.596 -0.469 17.943 1.00 96.69 639 CYS A N 1
ATOM 5050 C CA . CYS A 1 639 ? -10.184 0.750 17.405 1.00 96.69 639 CYS A CA 1
ATOM 5051 C C . CYS A 1 639 ? -9.825 1.953 18.270 1.00 96.69 639 CYS A C 1
ATOM 5053 O O . CYS A 1 639 ? -9.865 1.882 19.501 1.00 96.69 639 CYS A O 1
ATOM 5055 N N . GLN A 1 640 ? -9.553 3.071 17.603 1.00 93.75 640 GLN A N 1
ATOM 5056 C CA . GLN A 1 640 ? -9.572 4.402 18.184 1.00 93.75 640 GLN A CA 1
ATOM 5057 C C . GLN A 1 640 ? -10.766 5.171 17.592 1.00 93.75 640 GLN A C 1
ATOM 5059 O O . GLN A 1 640 ? -10.694 5.671 16.466 1.00 93.75 640 GLN A O 1
ATOM 5064 N N . PRO A 1 641 ? -11.899 5.229 18.317 1.00 89.94 641 PRO A N 1
ATOM 5065 C CA . PRO A 1 641 ? -13.153 5.746 17.775 1.00 89.94 641 PRO A CA 1
ATOM 5066 C C . PRO A 1 641 ? -13.121 7.224 17.343 1.00 89.94 641 PRO A C 1
ATOM 5068 O O . PRO A 1 641 ? -13.700 7.622 16.335 1.00 89.94 641 PRO A O 1
ATOM 5071 N N . THR A 1 642 ? -12.428 8.053 18.117 1.00 84.44 642 THR A N 1
ATOM 5072 C CA . THR A 1 642 ? -12.197 9.474 17.836 1.00 84.44 642 THR A CA 1
ATOM 5073 C C . THR A 1 642 ? -10.754 9.809 18.175 1.00 84.44 642 THR A C 1
ATOM 5075 O O . THR A 1 642 ? -10.123 9.089 18.949 1.00 84.44 642 THR A O 1
ATOM 5078 N N . LYS A 1 643 ? -10.254 10.952 17.705 1.00 80.75 643 LYS A N 1
ATOM 5079 C CA . LYS A 1 643 ? -8.886 11.403 17.993 1.00 80.75 643 LYS A CA 1
ATOM 5080 C C . LYS A 1 643 ? -8.507 11.424 19.475 1.00 80.75 643 LYS A C 1
ATOM 5082 O O . LYS A 1 643 ? -7.349 11.214 19.824 1.00 80.75 643 LYS A O 1
ATOM 5087 N N . THR A 1 644 ? -9.471 11.700 20.348 1.00 82.81 644 THR A N 1
ATOM 5088 C CA . THR A 1 644 ? -9.259 11.781 21.800 1.00 82.81 644 THR A CA 1
ATOM 5089 C C . THR A 1 644 ? -9.641 10.505 22.542 1.00 82.81 644 THR A C 1
ATOM 5091 O O . THR A 1 644 ? -9.435 10.427 23.751 1.00 82.81 644 THR A O 1
ATOM 5094 N N . SER A 1 645 ? -10.222 9.520 21.855 1.00 89.12 645 SER A N 1
ATOM 5095 C CA . SER A 1 645 ? -10.553 8.227 22.450 1.00 89.12 645 SER A CA 1
ATOM 5096 C C . SER A 1 645 ? -9.294 7.399 22.703 1.00 89.12 645 SER A C 1
ATOM 5098 O O . SER A 1 645 ? -8.255 7.591 22.065 1.00 89.12 645 SER A O 1
ATOM 5100 N N . LEU A 1 646 ? -9.408 6.450 23.630 1.00 95.38 646 LEU A N 1
ATOM 5101 C CA . LEU A 1 646 ? -8.380 5.450 23.883 1.00 95.38 646 LEU A CA 1
ATOM 5102 C C . LEU A 1 646 ? -8.371 4.392 22.769 1.00 95.38 646 LEU A C 1
ATOM 5104 O O . LEU A 1 646 ? -9.363 4.198 22.065 1.00 95.38 646 LEU A O 1
ATOM 5108 N N . TRP A 1 647 ? -7.242 3.696 22.636 1.00 97.44 647 TRP A N 1
ATOM 5109 C CA . TRP A 1 647 ? -7.144 2.490 21.816 1.00 97.44 647 TRP A CA 1
ATOM 5110 C C . TRP A 1 647 ? -7.717 1.302 22.593 1.00 97.44 647 TRP A C 1
ATOM 5112 O O . TRP A 1 647 ? -7.067 0.764 23.493 1.00 97.44 647 TRP A O 1
ATOM 5122 N N . GLY A 1 648 ? -8.932 0.896 22.237 1.00 97.88 648 GLY A N 1
ATOM 5123 C CA . GLY A 1 648 ? -9.645 -0.213 22.869 1.00 97.88 648 GLY A CA 1
ATOM 5124 C C . GLY A 1 648 ? -9.918 -1.366 21.912 1.00 97.88 648 GLY A C 1
ATOM 5125 O O . GLY A 1 648 ? -9.720 -1.252 20.701 1.00 97.88 648 GLY A O 1
ATOM 5126 N N . VAL A 1 649 ? -10.420 -2.469 22.461 1.00 98.56 649 VAL A N 1
ATOM 5127 C CA . VAL A 1 649 ? -10.988 -3.574 21.682 1.00 98.56 649 VAL A CA 1
ATOM 5128 C C . VAL A 1 649 ? -12.507 -3.464 21.683 1.00 98.56 649 VAL A C 1
ATOM 5130 O O . VAL A 1 649 ? -13.132 -3.308 22.736 1.00 98.56 649 VAL A O 1
ATOM 5133 N N . TYR A 1 650 ? -13.095 -3.563 20.494 1.00 98.00 650 TYR A N 1
ATOM 5134 C CA . TYR A 1 650 ? -14.522 -3.382 20.250 1.00 98.00 650 TYR A CA 1
ATOM 5135 C C . TYR A 1 650 ? -15.089 -4.568 19.466 1.00 98.00 650 TYR A C 1
ATOM 5137 O O . TYR A 1 650 ? -14.421 -5.118 18.591 1.00 98.00 650 TYR A O 1
ATOM 5145 N N . LEU A 1 651 ? -16.343 -4.919 19.749 1.00 98.31 651 LEU A N 1
ATOM 5146 C CA . LEU A 1 651 ? -17.199 -5.646 18.816 1.00 98.31 651 LEU A CA 1
ATOM 5147 C C . LEU A 1 651 ? -17.886 -4.614 17.913 1.00 98.31 651 LEU A C 1
ATOM 5149 O O . LEU A 1 651 ? -18.597 -3.733 18.406 1.00 98.31 651 LEU A O 1
ATOM 5153 N N . VAL A 1 652 ? -17.669 -4.730 16.606 1.00 97.75 652 VAL A N 1
ATOM 5154 C CA . VAL A 1 652 ? -18.297 -3.889 15.580 1.00 97.75 652 VAL A CA 1
ATOM 5155 C C . VAL A 1 652 ? -19.075 -4.738 14.586 1.00 97.75 652 VAL A C 1
ATOM 5157 O O . VAL A 1 652 ? -18.803 -5.932 14.429 1.00 97.75 652 VAL A O 1
ATOM 5160 N N . ASP A 1 653 ? -20.043 -4.131 13.907 1.00 97.44 653 ASP A N 1
ATOM 5161 C CA . ASP A 1 653 ? -20.844 -4.823 12.901 1.00 97.44 653 ASP A CA 1
ATOM 5162 C C . ASP A 1 653 ? -21.100 -3.998 11.636 1.00 97.44 653 ASP A C 1
ATOM 5164 O O . ASP A 1 653 ? -20.886 -2.785 11.583 1.00 97.44 653 ASP A O 1
ATOM 5168 N N . VAL A 1 654 ? -21.585 -4.676 10.595 1.00 97.00 654 VAL A N 1
ATOM 5169 C CA . VAL A 1 654 ? -21.992 -4.044 9.329 1.00 97.00 654 VAL A CA 1
ATOM 5170 C C . VAL A 1 654 ? -23.181 -3.092 9.490 1.00 97.00 654 VAL A C 1
ATOM 5172 O O . VAL A 1 654 ? -23.491 -2.352 8.565 1.00 97.00 654 VAL A O 1
ATOM 5175 N N . PHE A 1 655 ? -23.871 -3.080 10.629 1.00 96.25 655 PHE A N 1
ATOM 5176 C CA . PHE A 1 655 ? -25.014 -2.201 10.876 1.00 96.25 655 PHE A CA 1
ATOM 5177 C C . PHE A 1 655 ? -24.605 -0.855 11.489 1.00 96.25 655 PHE A C 1
ATOM 5179 O O . PHE A 1 655 ? -25.469 0.008 11.660 1.00 96.25 655 PHE A O 1
ATOM 5186 N N . ASP A 1 656 ? -23.303 -0.658 11.730 1.00 93.56 656 ASP A N 1
ATOM 5187 C CA . ASP A 1 656 ? -22.658 0.501 12.356 1.00 93.56 656 ASP A CA 1
ATOM 5188 C C . ASP A 1 656 ? -22.728 0.525 13.896 1.00 93.56 656 ASP A C 1
ATOM 5190 O O . ASP A 1 656 ? -22.573 1.589 14.504 1.00 93.56 656 ASP A O 1
ATOM 5194 N N . ASN A 1 657 ? -22.952 -0.617 14.561 1.00 94.94 657 ASN A N 1
ATOM 5195 C CA . ASN A 1 657 ? -22.842 -0.677 16.020 1.00 94.94 657 ASN A CA 1
ATOM 5196 C C . ASN A 1 657 ? -21.385 -0.820 16.474 1.00 94.94 657 ASN A C 1
ATOM 5198 O O . ASN A 1 657 ? -20.578 -1.503 15.849 1.00 94.94 657 ASN A O 1
ATOM 5202 N N . PHE A 1 658 ? -21.087 -0.203 17.620 1.00 94.31 658 PHE A N 1
ATOM 5203 C CA . PHE A 1 658 ? -19.822 -0.323 18.343 1.00 94.31 658 PHE A CA 1
ATOM 5204 C C . PHE A 1 658 ? -20.127 -0.673 19.795 1.00 94.31 658 PHE A C 1
ATOM 5206 O O . PHE A 1 658 ? -20.855 0.063 20.473 1.00 94.31 658 PHE A O 1
ATOM 5213 N N . VAL A 1 659 ? -19.551 -1.771 20.271 1.00 95.62 659 VAL A N 1
ATOM 5214 C CA . VAL A 1 659 ? -19.624 -2.216 21.663 1.00 95.62 659 VAL A CA 1
ATOM 5215 C C . VAL A 1 659 ? -18.204 -2.344 22.182 1.00 95.62 659 VAL A C 1
ATOM 5217 O O . VAL A 1 659 ? -17.451 -3.212 21.745 1.00 95.62 659 VAL A O 1
ATOM 5220 N N . LEU A 1 660 ? -17.830 -1.459 23.102 1.00 96.38 660 LEU A N 1
ATOM 5221 C CA . LEU A 1 660 ? -16.549 -1.540 23.794 1.00 96.38 660 LEU A CA 1
ATOM 5222 C C . LEU A 1 660 ? -16.491 -2.848 24.591 1.00 96.38 660 LEU A C 1
ATOM 5224 O O . LEU A 1 660 ? -17.430 -3.167 25.318 1.00 96.38 660 LEU A O 1
ATOM 5228 N N . LEU A 1 661 ? -15.393 -3.591 24.465 1.00 97.62 661 LEU A N 1
ATOM 5229 C CA . LEU A 1 661 ? -15.105 -4.755 25.303 1.00 97.62 661 LEU A CA 1
ATOM 5230 C C . LEU A 1 661 ? -14.106 -4.399 26.397 1.00 97.62 661 LEU A C 1
ATOM 5232 O O . LEU A 1 661 ? -14.325 -4.764 27.548 1.00 97.62 661 LEU A O 1
ATOM 5236 N N . HIS A 1 662 ? -13.033 -3.683 26.052 1.00 98.19 662 HIS A N 1
ATOM 5237 C CA . HIS A 1 662 ? -12.035 -3.238 27.021 1.00 98.19 662 HIS A CA 1
ATOM 5238 C C . HIS A 1 662 ? -11.163 -2.096 26.477 1.00 98.19 662 HIS A C 1
ATOM 5240 O O . HIS A 1 662 ? -10.758 -2.118 25.315 1.00 98.19 662 HIS A O 1
ATOM 5246 N N . GLU A 1 663 ? -10.833 -1.129 27.332 1.00 97.38 663 GLU A N 1
ATOM 5247 C CA . GLU A 1 663 ? -9.831 -0.083 27.098 1.00 97.38 663 GLU A CA 1
ATOM 5248 C C . GLU A 1 663 ? -9.237 0.371 28.440 1.00 97.38 663 GLU A C 1
ATOM 5250 O O . GLU A 1 663 ? -9.868 0.222 29.486 1.00 97.38 663 GLU A O 1
ATOM 5255 N N . GLU A 1 664 ? -8.026 0.931 28.424 1.00 97.25 664 GLU A N 1
ATOM 5256 C CA . GLU A 1 664 ? -7.359 1.421 29.635 1.00 97.25 664 GLU A CA 1
ATOM 5257 C C . GLU A 1 664 ? -6.572 2.711 29.327 1.00 97.25 664 GLU A C 1
ATOM 5259 O O . GLU A 1 664 ? -5.845 2.760 28.330 1.00 97.25 664 GLU A O 1
ATOM 5264 N N . PRO A 1 665 ? -6.666 3.770 30.159 1.00 97.19 665 PRO A N 1
ATOM 5265 C CA . PRO A 1 665 ? -5.910 5.003 29.957 1.00 97.19 665 PRO A CA 1
ATOM 5266 C C . PRO A 1 665 ? -4.399 4.773 29.825 1.00 97.19 665 PRO A C 1
ATOM 5268 O O . PRO A 1 665 ? -3.778 4.086 30.632 1.00 97.19 665 PRO A O 1
ATOM 5271 N N . GLY A 1 666 ? -3.788 5.382 28.806 1.00 96.62 666 GLY A N 1
ATOM 5272 C CA . GLY A 1 666 ? -2.356 5.229 28.524 1.00 96.62 666 GLY A CA 1
ATOM 5273 C C . GLY A 1 666 ? -1.966 3.873 27.922 1.00 96.62 666 GLY A C 1
ATOM 5274 O O . GLY A 1 666 ? -0.781 3.648 27.661 1.00 96.62 666 GLY A O 1
ATOM 5275 N N . ARG A 1 667 ? -2.931 2.982 27.661 1.00 98.00 667 ARG A N 1
ATOM 5276 C CA . ARG A 1 667 ? -2.718 1.684 27.016 1.00 98.00 667 ARG A CA 1
ATOM 5277 C C . ARG A 1 667 ? -3.482 1.568 25.701 1.00 98.00 667 ARG A C 1
ATOM 5279 O O . ARG A 1 667 ? -4.522 2.187 25.514 1.00 98.00 667 ARG A O 1
ATOM 5286 N N . ALA A 1 668 ? -2.934 0.760 24.807 1.00 98.44 668 ALA A N 1
ATOM 5287 C CA . ALA A 1 668 ? -3.568 0.291 23.591 1.00 98.44 668 ALA A CA 1
ATOM 5288 C C . ALA A 1 668 ? -3.803 -1.217 23.697 1.00 98.44 668 ALA A C 1
ATOM 5290 O O . ALA A 1 668 ? -2.890 -1.959 24.074 1.00 98.44 668 ALA A O 1
ATOM 5291 N N . MET A 1 669 ? -5.022 -1.641 23.363 1.00 98.50 669 MET A N 1
ATOM 5292 C CA . MET A 1 669 ? -5.413 -3.049 23.276 1.00 98.50 669 MET A CA 1
ATOM 5293 C C . MET A 1 669 ? -5.370 -3.491 21.811 1.00 98.50 669 MET A C 1
ATOM 5295 O O . MET A 1 669 ? -6.148 -3.010 20.985 1.00 98.50 669 MET A O 1
ATOM 5299 N N . LEU A 1 670 ? -4.421 -4.362 21.479 1.00 98.62 670 LEU A N 1
ATOM 5300 C CA . LEU A 1 670 ? -4.029 -4.733 20.117 1.00 98.62 670 LEU A CA 1
ATOM 5301 C C . LEU A 1 670 ? -4.249 -6.231 19.857 1.00 98.62 670 LEU A C 1
ATOM 5303 O O . LEU A 1 670 ? -4.252 -7.024 20.794 1.00 98.62 670 LEU A O 1
ATOM 5307 N N . GLU A 1 671 ? -4.410 -6.605 18.587 1.00 98.38 671 GLU A N 1
ATOM 5308 C CA . GLU A 1 671 ? -4.462 -7.996 18.109 1.00 98.38 671 GLU A CA 1
ATOM 5309 C C . GLU A 1 671 ? -5.453 -8.905 18.875 1.00 98.38 671 GLU A C 1
ATOM 5311 O O . GLU A 1 671 ? -5.043 -9.900 19.477 1.00 98.38 671 GLU A O 1
ATOM 5316 N N . PRO A 1 672 ? -6.764 -8.577 18.896 1.00 98.44 672 PRO A N 1
ATOM 5317 C CA . PRO A 1 672 ? -7.758 -9.384 19.598 1.00 98.44 672 PRO A CA 1
ATOM 5318 C C . PRO A 1 672 ? -7.963 -10.749 18.920 1.00 98.44 672 PRO A C 1
ATOM 5320 O O . PRO A 1 672 ? -8.359 -10.823 17.757 1.00 98.44 672 PRO A O 1
ATOM 5323 N N . LEU A 1 673 ? -7.765 -11.835 19.671 1.00 97.94 673 LEU A N 1
ATOM 5324 C CA . LEU A 1 673 ? -7.927 -13.217 19.208 1.00 97.94 673 LEU A CA 1
ATOM 5325 C C . LEU A 1 673 ? -8.844 -14.012 20.154 1.00 97.94 673 LEU A C 1
ATOM 5327 O O . LEU A 1 673 ? -8.514 -14.178 21.334 1.00 97.94 673 LEU A O 1
ATOM 5331 N N . PRO A 1 674 ? -9.985 -14.546 19.679 1.00 98.00 674 PRO A N 1
ATOM 5332 C CA . PRO A 1 674 ? -10.794 -15.487 20.449 1.00 98.00 674 PRO A CA 1
ATOM 5333 C C . PRO A 1 674 ? -9.972 -16.708 20.870 1.00 98.00 674 PRO A C 1
ATOM 5335 O O . PRO A 1 674 ? -9.468 -17.441 20.018 1.00 98.00 674 PRO A O 1
ATOM 5338 N N . LEU A 1 675 ? -9.857 -16.964 22.175 1.00 97.31 675 LEU A N 1
ATOM 5339 C CA . LEU A 1 675 ? -9.120 -18.121 22.677 1.00 97.31 675 LEU A CA 1
ATOM 5340 C C . LEU A 1 675 ? -10.023 -19.361 22.648 1.00 97.31 675 LEU A C 1
ATOM 5342 O O . LEU A 1 675 ? -10.638 -19.736 23.648 1.00 97.31 675 LEU A O 1
ATOM 5346 N N . ARG A 1 676 ? -10.124 -19.976 21.468 1.00 96.44 676 ARG A N 1
ATOM 5347 C CA . ARG A 1 676 ? -10.886 -21.204 21.212 1.00 96.44 676 ARG A CA 1
ATOM 5348 C C . ARG A 1 676 ? -10.236 -22.011 20.096 1.00 96.44 676 ARG A C 1
ATOM 5350 O O . ARG A 1 676 ? -9.559 -21.451 19.239 1.00 96.44 676 ARG A O 1
ATOM 5357 N N . LYS A 1 677 ? -10.508 -23.315 20.065 1.00 96.25 677 LYS A N 1
ATOM 5358 C CA . LYS A 1 677 ? -10.102 -24.171 18.944 1.00 96.25 677 LYS A CA 1
ATOM 5359 C C . LYS A 1 677 ? -10.765 -23.714 17.649 1.00 96.25 677 LYS A C 1
ATOM 5361 O O . LYS A 1 677 ? -11.946 -23.363 17.652 1.00 96.25 677 LYS A O 1
ATOM 5366 N N . THR A 1 678 ? -10.026 -23.761 16.549 1.00 93.06 678 THR A N 1
ATOM 5367 C CA . THR A 1 678 ? -10.512 -23.384 15.218 1.00 93.06 678 THR A CA 1
ATOM 5368 C C . THR A 1 678 ? -10.444 -24.566 14.258 1.00 93.06 678 THR A C 1
ATOM 5370 O O . THR A 1 678 ? -9.660 -25.502 14.422 1.00 93.06 678 THR A O 1
ATOM 5373 N N . HIS A 1 679 ? -11.320 -24.560 13.255 1.00 91.69 679 HIS A N 1
ATOM 5374 C CA . HIS A 1 679 ? -11.325 -25.598 12.232 1.00 91.69 679 HIS A CA 1
ATOM 5375 C C . HIS A 1 679 ? -10.091 -25.463 11.329 1.00 91.69 679 HIS A C 1
ATOM 5377 O O . HIS A 1 679 ? -9.802 -24.380 10.820 1.00 91.69 679 HIS A O 1
ATOM 5383 N N . ARG A 1 680 ? -9.391 -26.577 11.092 1.00 95.12 680 ARG A N 1
ATOM 5384 C CA . ARG A 1 680 ? -8.260 -26.643 10.157 1.00 95.12 680 ARG A CA 1
ATOM 5385 C C . ARG A 1 680 ? -8.763 -26.604 8.720 1.00 95.12 680 ARG A C 1
ATOM 5387 O O . ARG A 1 680 ? -9.601 -27.417 8.338 1.00 95.12 680 ARG A O 1
ATOM 5394 N N . GLN A 1 681 ? -8.248 -25.687 7.912 1.00 95.75 681 GLN A N 1
ATOM 5395 C CA . GLN A 1 681 ? -8.584 -25.618 6.489 1.00 95.75 681 GLN A CA 1
ATOM 5396 C C . GLN A 1 681 ? -8.082 -26.867 5.733 1.00 95.75 681 GLN A C 1
ATOM 5398 O O . GLN A 1 681 ? -7.240 -27.608 6.249 1.00 95.75 681 GLN A O 1
ATOM 5403 N N . PRO A 1 682 ? -8.586 -27.142 4.514 1.00 96.31 682 PRO A N 1
ATOM 5404 C CA . PRO A 1 682 ? -8.102 -28.261 3.711 1.00 96.31 682 PRO A CA 1
ATOM 5405 C C . PRO A 1 682 ? -6.587 -28.196 3.481 1.00 96.31 682 PRO A C 1
ATOM 5407 O O . PRO A 1 682 ? -6.053 -27.159 3.098 1.00 96.31 682 PRO A O 1
ATOM 5410 N N . VAL A 1 683 ? -5.894 -29.320 3.673 1.00 97.06 683 VAL A N 1
ATOM 5411 C CA . VAL A 1 683 ? -4.472 -29.441 3.324 1.00 97.06 683 VAL A CA 1
ATOM 5412 C C . VAL A 1 683 ? -4.356 -29.622 1.813 1.00 97.06 683 VAL A C 1
ATOM 5414 O O . VAL A 1 683 ? -4.862 -30.603 1.263 1.00 97.06 683 VAL A O 1
ATOM 5417 N N . LEU A 1 684 ? -3.691 -28.681 1.146 1.00 96.69 684 LEU A N 1
ATOM 5418 C CA . LEU A 1 684 ? -3.413 -28.762 -0.286 1.00 96.69 684 LEU A CA 1
ATOM 5419 C C . LEU A 1 684 ? -2.124 -29.564 -0.528 1.00 96.69 684 LEU A C 1
ATOM 5421 O O . LEU A 1 684 ? -1.149 -29.360 0.195 1.00 96.69 684 LEU A O 1
ATOM 5425 N N . PRO A 1 685 ? -2.096 -30.480 -1.513 1.00 95.69 685 PRO A N 1
ATOM 5426 C CA . PRO A 1 685 ? -0.875 -31.187 -1.870 1.00 95.69 685 PRO A CA 1
ATOM 5427 C C . PRO A 1 685 ? 0.122 -30.239 -2.543 1.00 95.69 685 PRO A C 1
ATOM 5429 O O . PRO A 1 685 ? -0.270 -29.401 -3.357 1.00 95.69 685 PRO A O 1
ATOM 5432 N N . ASP A 1 686 ? 1.405 -30.425 -2.243 1.00 96.00 686 ASP A N 1
ATOM 5433 C CA . ASP A 1 686 ? 2.482 -29.687 -2.897 1.00 96.00 686 ASP A CA 1
ATOM 5434 C C . ASP A 1 686 ? 2.538 -30.039 -4.399 1.00 96.00 686 ASP A C 1
ATOM 5436 O O . ASP A 1 686 ? 2.474 -31.207 -4.798 1.00 96.00 686 ASP A O 1
ATOM 5440 N N . LEU A 1 687 ? 2.661 -29.010 -5.232 1.00 96.44 687 LEU A N 1
ATOM 5441 C CA . LEU A 1 687 ? 2.931 -29.077 -6.667 1.00 96.44 687 LEU A CA 1
ATOM 5442 C C . LEU A 1 687 ? 4.422 -28.910 -6.971 1.00 96.44 687 LEU A C 1
ATOM 5444 O O . LEU A 1 687 ? 4.883 -29.339 -8.031 1.00 96.44 687 LEU A O 1
ATOM 5448 N N . VAL A 1 688 ? 5.167 -28.285 -6.054 1.00 95.44 688 VAL A N 1
ATOM 5449 C CA . VAL A 1 688 ? 6.605 -28.057 -6.200 1.00 95.44 688 VAL A CA 1
ATOM 5450 C C . VAL A 1 688 ? 7.370 -29.377 -6.277 1.00 95.44 688 VAL A C 1
ATOM 5452 O O . VAL A 1 688 ? 7.185 -30.288 -5.473 1.00 95.44 688 VAL A O 1
ATOM 5455 N N . GLN A 1 689 ? 8.296 -29.448 -7.230 1.00 95.00 689 GLN A N 1
ATOM 5456 C CA . GLN A 1 689 ? 9.257 -30.531 -7.411 1.00 95.00 689 GLN A CA 1
ATOM 5457 C C . GLN A 1 689 ? 10.670 -29.983 -7.157 1.00 95.00 689 GLN A C 1
ATOM 5459 O O . GLN A 1 689 ? 11.290 -29.462 -8.085 1.00 95.00 689 GLN A O 1
ATOM 5464 N N . PRO A 1 690 ? 11.201 -30.079 -5.921 1.00 88.00 690 PRO A N 1
ATOM 5465 C CA . PRO A 1 690 ? 12.412 -29.362 -5.505 1.00 88.00 690 PRO A CA 1
ATOM 5466 C C . PRO A 1 690 ? 13.679 -29.661 -6.317 1.00 88.00 690 PRO A C 1
ATOM 5468 O O . PRO A 1 690 ? 14.583 -28.833 -6.354 1.00 88.00 690 PRO A O 1
ATOM 5471 N N . A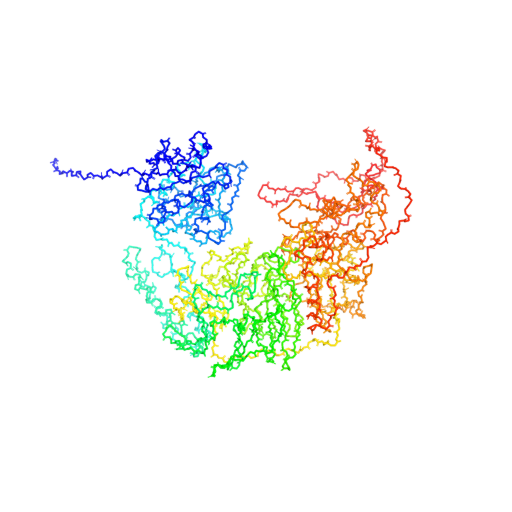SP A 1 691 ? 13.749 -30.824 -6.970 1.00 91.06 691 ASP A N 1
ATOM 5472 C CA . ASP A 1 691 ? 14.898 -31.229 -7.791 1.00 91.06 691 ASP A CA 1
ATOM 5473 C C . ASP A 1 691 ? 14.932 -30.544 -9.173 1.00 91.06 691 ASP A C 1
ATOM 5475 O O . ASP A 1 691 ? 15.923 -30.646 -9.902 1.00 91.06 691 ASP A O 1
ATOM 5479 N N . GLN A 1 692 ? 13.854 -29.855 -9.559 1.00 94.44 692 GLN A N 1
ATOM 5480 C CA . GLN A 1 692 ? 13.773 -29.107 -10.812 1.00 94.44 692 GLN A CA 1
ATOM 5481 C C . GLN A 1 692 ? 14.365 -27.699 -10.660 1.00 94.44 692 GLN A C 1
ATOM 5483 O O . GLN A 1 692 ? 14.376 -27.113 -9.582 1.00 94.44 692 GLN A O 1
ATOM 5488 N N . LYS A 1 693 ? 14.833 -27.125 -11.773 1.00 93.94 693 LYS A N 1
ATOM 5489 C CA . LYS A 1 693 ? 15.313 -25.726 -11.841 1.00 93.94 693 LYS A CA 1
ATOM 5490 C C . LYS A 1 693 ? 14.453 -24.828 -12.722 1.00 93.94 693 LYS A C 1
ATOM 5492 O O . LYS A 1 693 ? 14.672 -23.624 -12.800 1.00 93.94 693 LYS A O 1
ATOM 5497 N N . GLU A 1 694 ? 13.494 -25.431 -13.406 1.00 96.50 694 GLU A N 1
ATOM 5498 C CA . GLU A 1 694 ? 12.597 -24.767 -14.336 1.00 96.50 694 GLU A CA 1
ATOM 5499 C C . GLU A 1 694 ? 11.153 -25.086 -13.965 1.00 96.50 694 GLU A C 1
ATOM 5501 O O . GLU A 1 694 ? 10.854 -26.097 -13.319 1.00 96.50 694 GLU A O 1
ATOM 5506 N N . ALA A 1 695 ? 10.269 -24.227 -14.441 1.00 97.31 695 ALA A N 1
ATOM 5507 C CA . ALA A 1 695 ? 8.835 -24.415 -14.474 1.00 97.31 695 ALA A CA 1
ATOM 5508 C C . ALA A 1 695 ? 8.341 -24.288 -15.921 1.00 97.31 695 ALA A C 1
ATOM 5510 O O . ALA A 1 695 ? 9.112 -24.034 -16.854 1.00 97.31 695 ALA A O 1
ATOM 5511 N N . MET A 1 696 ? 7.041 -24.463 -16.120 1.00 97.50 696 MET A N 1
ATOM 5512 C CA . MET A 1 696 ? 6.396 -24.298 -17.417 1.00 97.50 696 MET A CA 1
ATOM 5513 C C . MET A 1 696 ? 5.263 -23.278 -17.325 1.00 97.50 696 MET A C 1
ATOM 5515 O O . MET A 1 696 ? 4.537 -23.247 -16.337 1.00 97.50 696 MET A O 1
ATOM 5519 N N . ALA A 1 697 ? 5.089 -22.481 -18.376 1.00 96.81 697 ALA A N 1
ATOM 5520 C CA . ALA A 1 697 ? 4.006 -21.516 -18.512 1.00 96.81 697 ALA A CA 1
ATOM 5521 C C . ALA A 1 697 ? 3.141 -21.860 -19.731 1.00 96.81 697 ALA A C 1
ATOM 5523 O O . ALA A 1 697 ? 3.653 -22.081 -20.834 1.00 96.81 697 ALA A O 1
ATOM 5524 N N . GLN A 1 698 ? 1.827 -21.908 -19.520 1.00 94.69 698 GLN A N 1
ATOM 5525 C CA . GLN A 1 698 ? 0.807 -22.186 -20.526 1.00 94.69 698 GLN A CA 1
ATOM 5526 C C . GLN A 1 698 ? -0.102 -20.973 -20.695 1.00 94.69 698 GLN A C 1
ATOM 5528 O O . GLN A 1 698 ? -0.826 -20.613 -19.776 1.00 94.69 698 GLN A O 1
ATOM 5533 N N . LEU A 1 699 ? -0.117 -20.386 -21.886 1.00 94.56 699 LEU A N 1
ATOM 5534 C CA . LEU A 1 699 ? -1.052 -19.334 -22.261 1.00 94.56 699 LEU A CA 1
ATOM 5535 C C . LEU A 1 699 ? -2.073 -19.906 -23.240 1.00 94.56 699 LEU A C 1
ATOM 5537 O O . LEU A 1 699 ? -1.701 -20.382 -24.317 1.00 94.56 699 LEU A O 1
ATOM 5541 N N . VAL A 1 700 ? -3.349 -19.862 -22.863 1.00 93.62 700 VAL A N 1
ATOM 5542 C CA . VAL A 1 700 ? -4.434 -20.414 -23.679 1.00 93.62 700 VAL A CA 1
ATOM 5543 C C . VAL A 1 700 ? -4.653 -19.585 -24.944 1.00 93.62 700 VAL A C 1
ATOM 5545 O O . VAL A 1 700 ? -4.611 -20.141 -26.040 1.00 93.62 700 VAL A O 1
ATOM 5548 N N . ASP A 1 701 ? -4.877 -18.277 -24.811 1.00 93.62 701 ASP A N 1
ATOM 5549 C CA . ASP A 1 701 ? -5.044 -17.370 -25.947 1.00 93.62 701 ASP A CA 1
ATOM 5550 C C . ASP A 1 701 ? -4.665 -15.933 -25.574 1.00 93.62 701 ASP A C 1
ATOM 5552 O O . ASP A 1 701 ? -5.409 -15.236 -24.886 1.00 93.62 701 ASP A O 1
ATOM 5556 N N . VAL A 1 702 ? -3.539 -15.455 -26.104 1.00 95.12 702 VAL A N 1
ATOM 5557 C CA . VAL A 1 702 ? -3.021 -14.099 -25.864 1.00 95.12 702 VAL A CA 1
ATOM 5558 C C . VAL A 1 702 ? -4.047 -12.980 -26.157 1.00 95.12 702 VAL A C 1
ATOM 5560 O O . VAL A 1 702 ? -3.979 -11.926 -25.533 1.00 95.12 702 VAL A O 1
ATOM 5563 N N . TYR A 1 703 ? -5.028 -13.192 -27.048 1.00 94.31 703 TYR A N 1
ATOM 5564 C CA . TYR A 1 703 ? -6.001 -12.168 -27.479 1.00 94.31 703 TYR A CA 1
ATOM 5565 C C . TYR A 1 703 ? -7.310 -12.136 -26.677 1.00 94.31 703 TYR A C 1
ATOM 5567 O O . TYR A 1 703 ? -8.212 -11.364 -27.008 1.00 94.31 703 TYR A O 1
ATOM 5575 N N . ARG A 1 704 ? -7.473 -13.017 -25.689 1.00 89.75 704 ARG A N 1
ATOM 5576 C CA . ARG A 1 704 ? -8.778 -13.256 -25.057 1.00 89.75 704 ARG A CA 1
ATOM 5577 C C . ARG A 1 704 ? -9.202 -12.179 -24.059 1.00 89.75 704 ARG A C 1
ATOM 5579 O O . ARG A 1 704 ? -10.385 -11.851 -23.980 1.00 89.75 704 ARG A O 1
ATOM 5586 N N . ASP A 1 705 ? -8.241 -11.667 -23.310 1.00 89.75 705 ASP A N 1
ATOM 5587 C CA . ASP A 1 705 ? -8.432 -10.836 -22.123 1.00 89.75 705 ASP A CA 1
ATOM 5588 C C . ASP A 1 705 ? -8.053 -9.364 -22.409 1.00 89.75 705 ASP A C 1
ATOM 5590 O O . ASP A 1 705 ? -7.545 -9.057 -23.497 1.00 89.75 705 ASP A O 1
ATOM 5594 N N . PRO A 1 706 ? -8.392 -8.397 -21.526 1.00 91.81 706 PRO A N 1
ATOM 5595 C CA . PRO A 1 706 ? -8.339 -6.973 -21.865 1.00 91.81 706 PRO A CA 1
ATOM 5596 C C . PRO A 1 706 ? -6.956 -6.461 -22.284 1.00 91.81 706 PRO A C 1
ATOM 5598 O O . PRO A 1 706 ? -6.901 -5.487 -23.035 1.00 91.81 706 PRO A O 1
ATOM 5601 N N . GLY A 1 707 ? -5.868 -7.128 -21.887 1.00 92.50 707 GLY A N 1
ATOM 5602 C CA . GLY A 1 707 ? -4.498 -6.694 -22.163 1.00 92.50 707 GLY A CA 1
ATOM 5603 C C . GLY A 1 707 ? -4.124 -6.603 -23.646 1.00 92.50 707 GLY A C 1
ATOM 5604 O O . GLY A 1 707 ? -3.159 -5.920 -23.971 1.00 92.50 707 GLY A O 1
ATOM 5605 N N . LEU A 1 708 ? -4.875 -7.241 -24.557 1.00 95.12 708 LEU A N 1
ATOM 5606 C CA . LEU A 1 708 ? -4.726 -7.082 -26.016 1.00 95.12 708 LEU A CA 1
ATOM 5607 C C . LEU A 1 708 ? -6.050 -6.764 -26.730 1.00 95.12 708 LEU A C 1
ATOM 5609 O O . LEU A 1 708 ? -6.205 -7.022 -27.929 1.00 95.12 708 LEU A O 1
ATOM 5613 N N . ARG A 1 709 ? -7.026 -6.189 -26.018 1.00 92.44 709 ARG A N 1
ATOM 5614 C CA . ARG A 1 709 ? -8.336 -5.853 -26.591 1.00 92.44 709 ARG A CA 1
ATOM 5615 C C . ARG A 1 709 ? -8.189 -4.962 -27.831 1.00 92.44 709 ARG A C 1
ATOM 5617 O O . ARG A 1 709 ? -7.603 -3.891 -27.778 1.00 92.44 709 ARG A O 1
ATOM 5624 N N . GLY A 1 710 ? -8.773 -5.397 -28.947 1.00 90.38 710 GLY A N 1
ATOM 5625 C CA . GLY A 1 710 ? -8.745 -4.658 -30.215 1.00 90.38 710 GLY A CA 1
ATOM 5626 C C . GLY A 1 710 ? -7.508 -4.913 -31.084 1.00 90.38 710 GLY A C 1
ATOM 5627 O O . GLY A 1 710 ? -7.490 -4.484 -32.236 1.00 90.38 710 GLY A O 1
ATOM 5628 N N . VAL A 1 711 ? -6.506 -5.657 -30.600 1.00 94.75 711 VAL A N 1
ATOM 5629 C CA . VAL A 1 711 ? -5.376 -6.088 -31.434 1.00 94.75 711 VAL A CA 1
ATOM 5630 C C . VAL A 1 711 ? -5.829 -7.222 -32.363 1.00 94.75 711 VAL A C 1
ATOM 5632 O O . VAL A 1 711 ? -6.380 -8.217 -31.884 1.00 94.75 711 VAL A O 1
ATOM 5635 N N . PRO A 1 712 ? -5.598 -7.125 -33.687 1.00 93.81 712 PRO A N 1
ATOM 5636 C CA . PRO A 1 712 ? -5.971 -8.187 -34.611 1.00 93.81 712 PRO A CA 1
ATOM 5637 C C . PRO A 1 712 ? -5.290 -9.519 -34.287 1.00 93.81 712 PRO A C 1
ATOM 5639 O O . PRO A 1 712 ? -4.092 -9.604 -34.007 1.00 93.81 712 PRO A O 1
ATOM 5642 N N . ARG A 1 713 ? -6.060 -10.602 -34.377 1.00 94.31 713 ARG A N 1
ATOM 5643 C CA . ARG A 1 713 ? -5.538 -11.952 -34.183 1.00 94.31 713 ARG A CA 1
ATOM 5644 C C . ARG A 1 713 ? -4.453 -12.268 -35.214 1.00 94.31 713 ARG A C 1
ATOM 5646 O O . ARG A 1 713 ? -4.601 -12.011 -36.405 1.00 94.31 713 ARG A O 1
ATOM 5653 N N . GLY A 1 714 ? -3.369 -12.868 -34.739 1.00 94.19 714 GLY A N 1
ATOM 5654 C CA . GLY A 1 714 ? -2.186 -13.171 -35.539 1.00 94.19 714 GLY A CA 1
ATOM 5655 C C . GLY A 1 714 ? -1.183 -12.020 -35.636 1.00 94.19 714 GLY A C 1
ATOM 5656 O O . GLY A 1 714 ? -0.136 -12.224 -36.247 1.00 94.19 714 GLY A O 1
ATOM 5657 N N . THR A 1 715 ? -1.444 -10.845 -35.048 1.00 97.38 715 THR A N 1
ATOM 5658 C CA . THR A 1 715 ? -0.437 -9.776 -34.931 1.00 97.38 715 THR A CA 1
ATOM 5659 C C . THR A 1 715 ? 0.743 -10.209 -34.053 1.00 97.38 715 THR A C 1
ATOM 5661 O O . THR A 1 715 ? 1.883 -10.079 -34.485 1.00 97.38 715 THR A O 1
ATOM 5664 N N . VAL A 1 716 ? 0.480 -10.784 -32.877 1.00 98.38 716 VAL A N 1
ATOM 5665 C CA . VAL A 1 716 ? 1.482 -11.373 -31.974 1.00 98.38 716 VAL A CA 1
ATOM 5666 C C . VAL A 1 716 ? 2.164 -12.571 -32.639 1.00 98.38 716 VAL A C 1
ATOM 5668 O O . VAL A 1 716 ? 1.485 -13.512 -33.059 1.00 98.38 716 VAL A O 1
ATOM 5671 N N . LYS A 1 717 ? 3.499 -12.548 -32.713 1.00 98.12 717 LYS A N 1
ATOM 5672 C CA . LYS A 1 717 ? 4.342 -13.623 -33.277 1.00 98.12 717 LYS A CA 1
ATOM 5673 C C . LYS A 1 717 ? 5.152 -14.372 -32.226 1.00 98.12 717 LYS A C 1
ATOM 5675 O O . LYS A 1 717 ? 5.431 -15.561 -32.373 1.00 98.12 717 LYS A O 1
ATOM 5680 N N . SER A 1 718 ? 5.539 -13.676 -31.169 1.00 98.50 718 SER A N 1
ATOM 5681 C CA . SER A 1 718 ? 6.335 -14.220 -30.074 1.00 98.50 718 SER A CA 1
ATOM 5682 C C . SER A 1 718 ? 6.099 -13.414 -28.807 1.00 98.50 718 SER A C 1
ATOM 5684 O O . SER A 1 718 ? 5.577 -12.303 -28.867 1.00 98.50 718 SER A O 1
ATOM 5686 N N . LEU A 1 719 ? 6.521 -13.951 -27.671 1.00 98.69 719 LEU A N 1
ATOM 5687 C CA . LEU A 1 719 ? 6.575 -13.233 -26.405 1.00 98.69 719 LEU A CA 1
ATOM 5688 C C . LEU A 1 719 ? 8.040 -12.946 -26.061 1.00 98.69 719 LEU A C 1
ATOM 5690 O O . LEU A 1 719 ? 8.857 -13.870 -26.109 1.00 98.69 719 LEU A O 1
ATOM 5694 N N . ARG A 1 720 ? 8.379 -11.701 -25.705 1.00 98.69 720 ARG A N 1
ATOM 5695 C CA . ARG A 1 720 ? 9.643 -11.383 -25.020 1.00 98.69 720 ARG A CA 1
ATOM 5696 C C . ARG A 1 720 ? 9.473 -11.682 -23.540 1.00 98.69 720 ARG A C 1
ATOM 5698 O O . ARG A 1 720 ? 8.483 -11.263 -22.945 1.00 98.69 720 ARG A O 1
ATOM 5705 N N . LEU A 1 721 ? 10.448 -12.379 -22.971 1.00 98.56 721 LEU A N 1
ATOM 5706 C CA . LEU A 1 721 ? 10.544 -12.656 -21.544 1.00 98.56 721 LEU A CA 1
ATOM 5707 C C . LEU A 1 721 ? 11.723 -11.873 -20.970 1.00 98.56 721 LEU A C 1
ATOM 5709 O O . LEU A 1 721 ? 12.840 -11.939 -21.502 1.00 98.56 721 LEU A O 1
ATOM 5713 N N . PHE A 1 722 ? 11.488 -11.152 -19.882 1.00 97.81 722 PHE A N 1
ATOM 5714 C CA . PHE A 1 722 ? 12.531 -10.458 -19.134 1.00 97.81 722 PHE A CA 1
ATOM 5715 C C . PHE A 1 722 ? 12.278 -10.566 -17.624 1.00 97.81 722 PHE A C 1
ATOM 5717 O O . PHE A 1 722 ? 11.162 -10.840 -17.194 1.00 97.81 722 PHE A O 1
ATOM 5724 N N . SER A 1 723 ? 13.339 -10.382 -16.847 1.00 96.44 723 SER A N 1
ATOM 5725 C CA . SER A 1 723 ? 13.366 -10.366 -15.386 1.00 96.44 723 SER A CA 1
ATOM 5726 C C . SER A 1 723 ? 13.870 -9.012 -14.891 1.00 96.44 723 SER A C 1
ATOM 5728 O O . SER A 1 723 ? 14.325 -8.169 -15.672 1.00 96.44 723 SER A O 1
ATOM 5730 N N . TYR A 1 724 ? 13.811 -8.827 -13.583 1.00 94.62 724 TYR A N 1
ATOM 5731 C CA . TYR A 1 724 ? 14.271 -7.644 -12.873 1.00 94.62 724 TYR A CA 1
ATOM 5732 C C . TYR A 1 724 ? 15.505 -7.983 -12.042 1.00 94.62 724 TYR A C 1
ATOM 5734 O O . TYR A 1 724 ? 15.613 -9.094 -11.523 1.00 94.62 724 TYR A O 1
ATOM 5742 N N . GLU A 1 725 ? 16.416 -7.023 -11.904 1.00 93.62 725 GLU A N 1
ATOM 5743 C CA . GLU A 1 725 ? 17.473 -7.069 -10.897 1.00 93.62 725 GLU A CA 1
ATOM 5744 C C . GLU A 1 725 ? 17.282 -5.928 -9.902 1.00 93.62 725 GLU A C 1
ATOM 5746 O O . GLU A 1 725 ? 17.587 -4.765 -10.179 1.00 93.62 725 GLU A O 1
ATOM 5751 N N . TYR A 1 726 ? 16.754 -6.292 -8.734 1.00 93.75 726 TYR A N 1
ATOM 5752 C CA . TYR A 1 726 ? 16.451 -5.363 -7.649 1.00 93.75 726 TYR A CA 1
ATOM 5753 C C . TYR A 1 726 ? 17.720 -4.833 -6.970 1.00 93.75 726 TYR A C 1
ATOM 5755 O O . TYR A 1 726 ? 18.809 -5.388 -7.137 1.00 93.75 726 TYR A O 1
ATOM 5763 N N . THR A 1 727 ? 17.561 -3.761 -6.208 1.00 92.38 727 THR A N 1
ATOM 5764 C CA . THR A 1 727 ? 18.578 -3.088 -5.379 1.00 92.38 727 THR A CA 1
ATOM 5765 C C . THR A 1 727 ? 19.164 -3.995 -4.283 1.00 92.38 727 THR A C 1
ATOM 5767 O O . THR A 1 727 ? 18.698 -5.112 -4.045 1.00 92.38 727 THR A O 1
ATOM 5770 N N . PHE A 1 728 ? 20.171 -3.485 -3.565 1.00 92.25 728 PHE A N 1
ATOM 5771 C CA . PHE A 1 728 ? 20.678 -4.065 -2.312 1.00 92.25 728 PHE A CA 1
ATOM 5772 C C . PHE A 1 728 ? 20.488 -3.071 -1.155 1.00 92.25 728 PHE A C 1
ATOM 5774 O O . PHE A 1 728 ? 20.073 -1.931 -1.361 1.00 92.25 728 PHE A O 1
ATOM 5781 N N . HIS A 1 729 ? 20.821 -3.479 0.071 1.00 94.44 729 HIS A N 1
ATOM 5782 C CA . HIS A 1 729 ? 20.750 -2.588 1.233 1.00 94.44 729 HIS A CA 1
ATOM 5783 C C . HIS A 1 729 ? 21.673 -1.360 1.059 1.00 94.44 729 HIS A C 1
ATOM 5785 O O . HIS A 1 729 ? 22.845 -1.486 0.694 1.00 94.44 729 HIS A O 1
ATOM 5791 N N . GLY A 1 730 ? 21.154 -0.166 1.361 1.00 92.50 730 GLY A N 1
ATOM 5792 C CA . GLY A 1 730 ? 21.904 1.098 1.398 1.00 92.50 730 GLY A CA 1
ATOM 5793 C C . GLY A 1 730 ? 21.914 1.941 0.114 1.00 92.50 730 GLY A C 1
ATOM 5794 O O . GLY A 1 730 ? 22.563 2.994 0.096 1.00 92.50 730 GLY A O 1
ATOM 5795 N N . PHE A 1 731 ? 21.228 1.517 -0.951 1.00 93.06 731 PHE A N 1
ATOM 5796 C CA . PHE A 1 731 ? 20.956 2.352 -2.129 1.00 93.06 731 PHE A CA 1
ATOM 5797 C C . PHE A 1 731 ? 19.673 1.912 -2.852 1.00 93.06 731 PHE A C 1
ATOM 5799 O O . PHE A 1 731 ? 19.232 0.776 -2.700 1.00 93.06 731 PHE A O 1
ATOM 5806 N N . GLY A 1 732 ? 19.065 2.799 -3.646 1.00 90.25 732 GLY A N 1
ATOM 5807 C CA . GLY A 1 732 ? 17.768 2.512 -4.265 1.00 90.25 732 GLY A CA 1
ATOM 5808 C C . GLY A 1 732 ? 17.372 3.463 -5.389 1.00 90.25 732 GLY A C 1
ATOM 5809 O O . GLY A 1 732 ? 17.942 4.545 -5.512 1.00 90.25 732 GLY A O 1
ATOM 5810 N N . GLY A 1 733 ? 16.377 3.056 -6.190 1.00 84.69 733 GLY A N 1
ATOM 5811 C CA . GLY A 1 733 ? 15.871 3.773 -7.374 1.00 84.69 733 GLY A CA 1
ATOM 5812 C C . GLY A 1 733 ? 15.533 5.255 -7.155 1.00 84.69 733 GLY A C 1
ATOM 5813 O O . GLY A 1 733 ? 15.523 6.041 -8.107 1.00 84.69 733 GLY A O 1
ATOM 5814 N N . GLU A 1 734 ? 15.323 5.658 -5.902 1.00 88.94 734 GLU A N 1
ATOM 5815 C CA . GLU A 1 734 ? 15.350 7.041 -5.456 1.00 88.94 734 GLU A CA 1
ATOM 5816 C C . GLU A 1 734 ? 16.432 7.233 -4.371 1.00 88.94 734 GLU A C 1
ATOM 5818 O O . GLU A 1 734 ? 16.301 6.696 -3.272 1.00 88.94 734 GLU A O 1
ATOM 5823 N N . PRO A 1 735 ? 17.521 7.985 -4.636 1.00 88.75 735 PRO A N 1
ATOM 5824 C CA . PRO A 1 735 ? 17.772 8.843 -5.797 1.00 88.75 735 PRO A CA 1
ATOM 5825 C C . PRO A 1 735 ? 18.594 8.192 -6.936 1.00 88.75 735 PRO A C 1
ATOM 5827 O O . PRO A 1 735 ? 18.977 8.912 -7.866 1.00 88.75 735 PRO A O 1
ATOM 5830 N N . ASP A 1 736 ? 18.928 6.897 -6.857 1.00 90.56 736 ASP A N 1
ATOM 5831 C CA . ASP A 1 736 ? 19.870 6.207 -7.755 1.00 90.56 736 ASP A CA 1
ATOM 5832 C C . ASP A 1 736 ? 19.163 5.651 -9.006 1.00 90.56 736 ASP A C 1
ATOM 5834 O O . ASP A 1 736 ? 18.660 4.532 -9.027 1.00 90.56 736 ASP A O 1
ATOM 5838 N N . ARG A 1 737 ? 19.098 6.450 -10.074 1.00 91.19 737 ARG A N 1
ATOM 5839 C CA . ARG A 1 737 ? 18.263 6.158 -11.254 1.00 91.19 737 ARG A CA 1
ATOM 5840 C C . ARG A 1 737 ? 18.909 5.182 -12.252 1.00 91.19 737 ARG A C 1
ATOM 5842 O O . ARG A 1 737 ? 19.994 5.454 -12.771 1.00 91.19 737 ARG A O 1
ATOM 5849 N N . VAL A 1 738 ? 18.184 4.121 -12.628 1.00 94.44 738 VAL A N 1
ATOM 5850 C CA . VAL A 1 738 ? 18.562 3.173 -13.705 1.00 94.44 738 VAL A CA 1
ATOM 5851 C C . VAL A 1 738 ? 18.460 3.811 -15.099 1.00 94.44 738 VAL A C 1
ATOM 5853 O O . VAL A 1 738 ? 19.298 3.567 -15.971 1.00 94.44 738 VAL A O 1
ATOM 5856 N N . GLY A 1 739 ? 17.459 4.666 -15.310 1.00 93.88 739 GLY A N 1
ATOM 5857 C CA . GLY A 1 739 ? 17.279 5.505 -16.498 1.00 93.88 739 GLY A CA 1
ATOM 5858 C C . GLY A 1 739 ? 16.628 6.840 -16.127 1.00 93.88 739 GLY A C 1
ATOM 5859 O O . GLY A 1 739 ? 16.238 7.040 -14.980 1.00 93.88 739 GLY A O 1
ATOM 5860 N N . PHE A 1 740 ? 16.563 7.791 -17.065 1.00 91.44 740 PHE A N 1
ATOM 5861 C CA . PHE A 1 740 ? 16.231 9.191 -16.744 1.00 91.44 740 PHE A CA 1
ATOM 5862 C C . PHE A 1 740 ? 14.845 9.380 -16.113 1.00 91.44 740 PHE A C 1
ATOM 5864 O O . PHE A 1 740 ? 14.729 10.108 -15.133 1.00 91.44 740 PHE A O 1
ATOM 5871 N N . ASP A 1 741 ? 13.829 8.711 -16.654 1.00 85.06 741 ASP A N 1
ATOM 5872 C CA . ASP A 1 741 ? 12.436 8.774 -16.178 1.00 85.06 741 ASP A CA 1
ATOM 5873 C C . ASP A 1 741 ? 11.915 7.382 -15.780 1.00 85.06 741 ASP A C 1
ATOM 5875 O O . ASP A 1 741 ? 10.720 7.151 -15.663 1.00 85.06 741 ASP A O 1
ATOM 5879 N N . GLY A 1 742 ? 12.831 6.427 -15.619 1.00 84.88 742 GLY A N 1
ATOM 5880 C CA . GLY A 1 742 ? 12.562 5.005 -15.436 1.00 84.88 742 GLY A CA 1
ATOM 5881 C C . GLY A 1 742 ? 13.500 4.136 -16.267 1.00 84.88 742 GLY A C 1
ATOM 5882 O O . GLY A 1 742 ? 14.264 4.670 -17.083 1.00 84.88 742 GLY A O 1
ATOM 5883 N N . PRO A 1 743 ? 13.501 2.814 -16.033 1.00 92.69 743 PRO A N 1
ATOM 5884 C CA . PRO A 1 743 ? 12.690 2.078 -15.043 1.00 92.69 743 PRO A CA 1
ATOM 5885 C C . PRO A 1 743 ? 13.177 2.226 -13.580 1.00 92.69 743 PRO A C 1
ATOM 5887 O O . PRO A 1 743 ? 14.241 2.799 -13.344 1.00 92.69 743 PRO A O 1
ATOM 5890 N N . TRP A 1 744 ? 12.413 1.688 -12.609 1.00 91.56 744 TRP A N 1
ATOM 5891 C CA . TRP A 1 744 ? 12.831 1.546 -11.193 1.00 91.56 744 TRP A CA 1
ATOM 5892 C C . TRP A 1 744 ? 14.025 0.600 -11.030 1.00 91.56 744 TRP A C 1
ATOM 5894 O O . TRP A 1 744 ? 14.978 0.924 -10.323 1.00 91.56 744 TRP A O 1
ATOM 5904 N N . ASP A 1 745 ? 13.990 -0.533 -11.733 1.00 93.31 745 ASP A N 1
ATOM 5905 C CA . ASP A 1 745 ? 14.974 -1.609 -11.612 1.00 93.31 745 ASP A CA 1
ATOM 5906 C C . ASP A 1 745 ? 15.653 -1.932 -12.937 1.00 93.31 745 ASP A C 1
ATOM 5908 O O . ASP A 1 745 ? 15.115 -1.715 -14.031 1.00 93.31 745 ASP A O 1
ATOM 5912 N N . VAL A 1 746 ? 16.836 -2.533 -12.825 1.00 94.94 746 VAL A N 1
ATOM 5913 C CA . VAL A 1 746 ? 17.588 -3.060 -13.961 1.00 94.94 746 VAL A CA 1
ATOM 5914 C C . VAL A 1 746 ? 16.777 -4.160 -14.653 1.00 94.94 746 VAL A C 1
ATOM 5916 O O . VAL A 1 746 ? 16.253 -5.073 -14.018 1.00 94.94 746 VAL A O 1
ATOM 5919 N N . ARG A 1 747 ? 16.695 -4.091 -15.987 1.00 95.69 747 ARG A N 1
ATOM 5920 C CA . ARG A 1 747 ? 15.950 -5.051 -16.817 1.00 95.69 747 ARG A CA 1
ATOM 5921 C C . ARG A 1 747 ? 16.879 -6.109 -17.383 1.00 95.69 747 ARG A C 1
ATOM 5923 O O . ARG A 1 747 ? 17.789 -5.780 -18.141 1.00 95.69 747 ARG A O 1
ATOM 5930 N N . ARG A 1 748 ? 16.628 -7.379 -17.069 1.00 95.00 748 ARG A N 1
ATOM 5931 C CA . ARG A 1 748 ? 17.416 -8.529 -17.526 1.00 95.00 748 ARG A CA 1
ATOM 5932 C C . ARG A 1 748 ? 16.654 -9.325 -18.578 1.00 95.00 748 ARG A C 1
ATOM 5934 O O . ARG A 1 748 ? 15.668 -9.982 -18.271 1.00 95.00 748 ARG A O 1
ATOM 5941 N N . ILE A 1 749 ? 17.105 -9.310 -19.830 1.00 95.38 749 ILE A N 1
ATOM 5942 C CA . ILE A 1 749 ? 16.413 -10.046 -20.901 1.00 95.38 749 ILE A CA 1
ATOM 5943 C C . ILE A 1 749 ? 16.692 -11.541 -20.768 1.00 95.38 749 ILE A C 1
ATOM 5945 O O . ILE A 1 749 ? 17.852 -11.946 -20.742 1.00 95.38 749 ILE A O 1
ATOM 5949 N N . LEU A 1 750 ? 15.640 -12.362 -20.761 1.00 96.75 750 LEU A N 1
ATOM 5950 C CA . LEU A 1 750 ? 15.756 -13.821 -20.798 1.00 96.75 750 LEU A CA 1
ATOM 5951 C C . LEU A 1 750 ? 15.770 -14.329 -22.245 1.00 96.75 750 LEU A C 1
ATOM 5953 O O . LEU A 1 750 ? 16.587 -15.176 -22.604 1.00 96.75 750 LEU A O 1
ATOM 5957 N N . GLY A 1 751 ? 14.893 -13.784 -23.093 1.00 97.94 751 GLY A N 1
ATOM 5958 C CA . GLY A 1 751 ? 14.827 -14.124 -24.512 1.00 97.94 751 GLY A CA 1
ATOM 5959 C C . GLY A 1 751 ? 13.414 -14.051 -25.078 1.00 97.94 751 GLY A C 1
ATOM 5960 O O . GLY A 1 751 ? 12.601 -13.239 -24.642 1.00 97.94 751 GLY A O 1
ATOM 5961 N N . THR A 1 752 ? 13.123 -14.894 -26.069 1.00 98.50 752 THR A N 1
ATOM 5962 C CA . THR A 1 752 ? 11.806 -14.959 -26.723 1.00 98.50 752 THR A CA 1
ATOM 5963 C C . THR A 1 752 ? 11.274 -16.384 -26.822 1.00 98.50 752 THR A C 1
ATOM 5965 O O . THR A 1 752 ? 12.042 -17.344 -26.913 1.00 98.50 752 THR A O 1
ATOM 5968 N N . VAL A 1 753 ? 9.949 -16.520 -26.834 1.00 98.50 753 VAL A N 1
ATOM 5969 C CA . VAL A 1 753 ? 9.232 -17.790 -27.033 1.00 98.50 753 VAL A CA 1
ATOM 5970 C C . VAL A 1 753 ? 8.139 -17.618 -28.097 1.00 98.50 753 VAL A C 1
ATOM 5972 O O . VAL A 1 753 ? 7.586 -16.524 -28.224 1.00 98.50 753 VAL A O 1
ATOM 5975 N N . PRO A 1 754 ? 7.836 -18.645 -28.910 1.00 97.88 754 PRO A N 1
ATOM 5976 C CA . PRO A 1 754 ? 6.884 -18.512 -30.013 1.00 97.88 754 PRO A CA 1
ATOM 5977 C C . PRO A 1 754 ? 5.427 -18.489 -29.530 1.00 97.88 754 PRO A C 1
ATOM 5979 O O . PRO A 1 754 ? 5.088 -19.152 -28.548 1.00 97.88 754 PRO A O 1
ATOM 5982 N N . VAL A 1 755 ? 4.572 -17.786 -30.279 1.00 98.06 755 VAL A N 1
ATOM 5983 C CA . VAL A 1 755 ? 3.106 -17.838 -30.153 1.00 98.06 755 VAL A CA 1
ATOM 5984 C C . VAL A 1 755 ? 2.534 -18.509 -31.398 1.00 98.06 755 VAL A C 1
ATOM 5986 O O . VAL A 1 755 ? 2.920 -18.186 -32.522 1.00 98.06 755 VAL A O 1
ATOM 5989 N N . GLU A 1 756 ? 1.632 -19.462 -31.200 1.00 96.31 756 GLU A N 1
ATOM 5990 C CA . GLU A 1 756 ? 0.996 -20.209 -32.282 1.00 96.31 756 GLU A CA 1
ATOM 5991 C C . GLU A 1 756 ? -0.055 -19.357 -33.025 1.00 96.31 756 GLU A C 1
ATOM 5993 O O . GLU A 1 756 ? -0.540 -18.353 -32.496 1.00 96.31 756 GLU A O 1
ATOM 5998 N N . PRO A 1 757 ? -0.482 -19.742 -34.245 1.00 93.88 757 PRO A N 1
ATOM 5999 C CA . PRO A 1 757 ? -1.516 -19.008 -34.988 1.00 93.88 757 PRO A CA 1
ATOM 6000 C C . PRO A 1 757 ? -2.860 -18.888 -34.249 1.00 93.88 757 PRO A C 1
ATOM 6002 O O . PRO A 1 757 ? -3.609 -17.929 -34.455 1.00 93.88 757 PRO A O 1
ATOM 6005 N N . ASP A 1 758 ? -3.163 -19.850 -33.373 1.00 92.56 758 ASP A N 1
ATOM 6006 C CA . ASP A 1 758 ? -4.329 -19.829 -32.489 1.00 92.56 758 ASP A CA 1
ATOM 6007 C C . ASP A 1 758 ? -4.116 -18.975 -31.222 1.00 92.56 758 ASP A C 1
ATOM 6009 O O . ASP A 1 758 ? -5.041 -18.833 -30.426 1.00 92.56 758 ASP A O 1
ATOM 6013 N N . GLY A 1 759 ? -3.004 -18.245 -31.112 1.00 94.38 759 GLY A N 1
ATOM 6014 C CA . GLY A 1 759 ? -2.722 -17.314 -30.016 1.00 94.38 759 GLY A CA 1
ATOM 6015 C C . GLY A 1 759 ? -2.198 -17.995 -28.753 1.00 94.38 759 GLY A C 1
ATOM 6016 O O . GLY A 1 759 ? -1.914 -17.304 -27.776 1.00 94.38 759 GLY A O 1
ATOM 6017 N N . SER A 1 760 ? -2.059 -19.323 -28.768 1.00 96.31 760 SER A N 1
ATOM 6018 C CA . SER A 1 760 ? -1.570 -20.097 -27.632 1.00 96.31 760 SER A CA 1
ATOM 6019 C C . SER A 1 760 ? -0.043 -20.106 -27.544 1.00 96.31 760 SER A C 1
ATOM 6021 O O . SER A 1 760 ? 0.661 -19.992 -28.552 1.00 96.31 760 SER A O 1
ATOM 6023 N N . ALA A 1 761 ? 0.489 -20.266 -26.332 1.00 97.25 761 ALA A N 1
ATOM 6024 C CA . ALA A 1 761 ? 1.920 -20.444 -26.096 1.00 97.25 761 ALA A CA 1
ATOM 6025 C C . ALA A 1 761 ? 2.172 -21.451 -24.966 1.00 97.25 761 ALA A C 1
ATOM 6027 O O . ALA A 1 761 ? 1.441 -21.489 -23.980 1.00 97.25 761 ALA A O 1
ATOM 6028 N N . PHE A 1 762 ? 3.226 -22.258 -25.102 1.00 97.75 762 PHE A N 1
ATOM 6029 C CA . PHE A 1 762 ? 3.675 -23.206 -24.081 1.00 97.75 762 PHE A CA 1
ATOM 6030 C C . PHE A 1 762 ? 5.199 -23.216 -24.037 1.00 97.75 762 PHE A C 1
ATOM 6032 O O . PHE A 1 762 ? 5.843 -23.510 -25.051 1.00 97.75 762 PHE A O 1
ATOM 6039 N N . PHE A 1 763 ? 5.784 -22.852 -22.898 1.00 98.12 763 PHE A N 1
ATOM 6040 C CA . PHE A 1 763 ? 7.226 -22.637 -22.791 1.00 98.12 763 PHE A CA 1
ATOM 6041 C C . PHE A 1 763 ? 7.778 -22.875 -21.385 1.00 98.12 763 PHE A C 1
ATOM 6043 O O . PHE A 1 763 ? 7.038 -22.893 -20.405 1.00 98.12 763 PHE A O 1
ATOM 6050 N N . ARG A 1 764 ? 9.096 -23.083 -21.308 1.00 98.12 764 ARG A N 1
ATOM 6051 C CA . ARG A 1 764 ? 9.852 -23.225 -20.055 1.00 98.12 764 ARG A CA 1
ATOM 6052 C C . ARG A 1 764 ? 10.283 -21.861 -19.527 1.00 98.12 764 ARG A C 1
ATOM 6054 O O . ARG A 1 764 ? 10.630 -20.983 -20.316 1.00 98.12 764 ARG A O 1
ATOM 6061 N N . VAL A 1 765 ? 10.307 -21.715 -18.208 1.00 97.31 765 VAL A N 1
ATOM 6062 C CA . VAL A 1 765 ? 10.825 -20.533 -17.504 1.00 97.31 765 VAL A CA 1
ATOM 6063 C C . VAL A 1 765 ? 11.725 -20.960 -16.342 1.00 97.31 765 VAL A C 1
ATOM 6065 O O . VAL A 1 765 ? 11.497 -22.032 -15.774 1.00 97.31 765 VAL A O 1
ATOM 6068 N N . PRO A 1 766 ? 12.737 -20.162 -15.964 1.00 95.94 766 PRO A N 1
ATOM 6069 C CA . PRO A 1 766 ? 13.504 -20.418 -14.748 1.00 95.94 766 PRO A CA 1
ATOM 6070 C C . PRO A 1 766 ? 12.596 -20.359 -13.509 1.00 95.94 766 PRO A C 1
ATOM 6072 O O . PRO A 1 766 ? 11.730 -19.488 -13.414 1.00 95.94 766 PRO A O 1
ATOM 6075 N N . ALA A 1 767 ? 12.770 -21.295 -12.575 1.00 96.38 767 ALA A N 1
ATOM 6076 C CA . ALA A 1 767 ? 12.055 -21.257 -11.301 1.00 96.38 767 ALA A CA 1
ATOM 6077 C C . ALA A 1 767 ? 12.613 -20.147 -10.392 1.00 96.38 767 ALA A C 1
ATOM 6079 O O . ALA A 1 767 ? 13.765 -19.757 -10.541 1.00 96.38 767 ALA A O 1
ATOM 6080 N N . TYR A 1 768 ? 11.819 -19.656 -9.435 1.00 95.81 768 TYR A N 1
ATOM 6081 C CA . TYR A 1 768 ? 12.212 -18.582 -8.499 1.00 95.81 768 TYR A CA 1
ATOM 6082 C C . TYR A 1 768 ? 12.687 -17.276 -9.163 1.00 95.81 768 TYR A C 1
ATOM 6084 O O . TYR A 1 768 ? 13.338 -16.452 -8.521 1.00 95.81 768 TYR A O 1
ATOM 6092 N N . THR A 1 769 ? 12.349 -17.070 -10.435 1.00 95.56 769 THR A N 1
ATOM 6093 C CA . THR A 1 769 ? 12.691 -15.868 -11.192 1.00 95.56 769 THR A CA 1
ATOM 6094 C C . THR A 1 769 ? 11.419 -15.073 -11.485 1.00 95.56 769 THR A C 1
ATOM 6096 O O . THR A 1 769 ? 10.481 -15.638 -12.051 1.00 95.56 769 THR A O 1
ATOM 6099 N N . PRO A 1 770 ? 11.380 -13.777 -11.141 1.00 96.31 770 PRO A N 1
ATOM 6100 C CA . PRO A 1 770 ? 10.362 -12.842 -11.612 1.00 96.31 770 PRO A CA 1
ATOM 6101 C C . PRO A 1 770 ? 10.373 -12.751 -13.138 1.00 96.31 770 PRO A C 1
ATOM 6103 O O . PRO A 1 770 ? 11.348 -12.288 -13.723 1.00 96.31 770 PRO A O 1
ATOM 6106 N N . VAL A 1 771 ? 9.307 -13.182 -13.807 1.00 97.50 771 VAL A N 1
ATOM 6107 C CA . VAL A 1 771 ? 9.198 -13.110 -15.269 1.00 97.50 771 VAL A CA 1
ATOM 6108 C C . VAL A 1 771 ? 8.070 -12.170 -15.669 1.00 97.50 771 VAL A C 1
ATOM 6110 O O . VAL A 1 771 ? 6.911 -12.360 -15.301 1.00 97.50 771 VAL A O 1
ATOM 6113 N N . ALA A 1 772 ? 8.420 -11.174 -16.477 1.00 97.25 772 ALA A N 1
ATOM 6114 C CA . ALA A 1 772 ? 7.494 -10.299 -17.176 1.00 97.25 772 ALA A CA 1
ATOM 6115 C C . ALA A 1 772 ? 7.459 -10.627 -18.675 1.00 97.25 772 ALA A C 1
ATOM 6117 O O . ALA A 1 772 ? 8.435 -11.115 -19.259 1.00 97.25 772 ALA A O 1
ATOM 6118 N N . VAL A 1 773 ? 6.312 -10.353 -19.299 1.00 97.25 773 VAL A N 1
ATOM 6119 C CA . VAL A 1 773 ? 5.997 -10.768 -20.670 1.00 97.25 773 VAL A CA 1
ATOM 6120 C C . VAL A 1 773 ? 5.620 -9.567 -21.535 1.00 97.25 773 VAL A C 1
ATOM 6122 O O . VAL A 1 773 ? 4.828 -8.722 -21.126 1.00 97.25 773 VAL A O 1
ATOM 6125 N N . GLN A 1 774 ? 6.140 -9.513 -22.762 1.00 98.12 774 GLN A N 1
ATOM 6126 C CA . GLN A 1 774 ? 5.706 -8.556 -23.788 1.00 98.12 774 GLN A CA 1
ATOM 6127 C C . GLN A 1 774 ? 5.273 -9.308 -25.053 1.00 98.12 774 GLN A C 1
ATOM 6129 O O . GLN A 1 774 ? 6.113 -9.963 -25.681 1.00 98.12 774 GLN A O 1
ATOM 6134 N N . PRO A 1 775 ? 3.994 -9.240 -25.463 1.00 98.38 775 PRO A N 1
ATOM 6135 C CA . PRO A 1 775 ? 3.557 -9.749 -26.758 1.00 98.38 775 PRO A CA 1
ATOM 6136 C C . PRO A 1 775 ? 4.174 -8.920 -27.887 1.00 98.38 775 PRO A C 1
ATOM 6138 O O . PRO A 1 775 ? 3.983 -7.706 -27.928 1.00 98.38 775 PRO A O 1
ATOM 6141 N N . LEU A 1 776 ? 4.908 -9.562 -28.796 1.00 98.69 776 LEU A N 1
ATOM 6142 C CA . LEU A 1 776 ? 5.631 -8.891 -29.877 1.00 98.69 776 LEU A CA 1
ATOM 6143 C C . LEU A 1 776 ? 4.937 -9.073 -31.222 1.00 98.69 776 LEU A C 1
ATOM 6145 O O . LEU A 1 776 ? 4.489 -10.178 -31.543 1.00 98.69 776 LEU A O 1
ATOM 6149 N N . ASP A 1 777 ? 4.915 -8.020 -32.032 1.00 97.88 777 ASP A N 1
ATOM 6150 C CA . ASP A 1 777 ? 4.492 -8.091 -33.430 1.00 97.88 777 ASP A CA 1
ATOM 6151 C C . ASP A 1 777 ? 5.548 -8.746 -34.354 1.00 97.88 777 ASP A C 1
ATOM 6153 O O . ASP A 1 777 ? 6.531 -9.339 -33.903 1.00 97.88 777 ASP A O 1
ATOM 6157 N N . SER A 1 778 ? 5.346 -8.676 -35.675 1.00 96.50 778 SER A N 1
ATOM 6158 C CA . SER A 1 778 ? 6.287 -9.234 -36.660 1.00 96.50 778 SER A CA 1
ATOM 6159 C C . SER A 1 778 ? 7.618 -8.491 -36.777 1.00 96.50 778 SER A C 1
ATOM 6161 O O . SER A 1 778 ? 8.544 -9.033 -37.376 1.00 96.50 778 SER A O 1
ATOM 6163 N N . GLU A 1 779 ? 7.711 -7.273 -36.247 1.00 95.81 779 GLU A N 1
ATOM 6164 C CA . GLU A 1 779 ? 8.932 -6.464 -36.217 1.00 95.81 779 GLU A CA 1
ATOM 6165 C C . GLU A 1 779 ? 9.657 -6.563 -34.863 1.00 95.81 779 GLU A C 1
ATOM 6167 O O . GLU A 1 779 ? 10.735 -5.994 -34.706 1.00 95.81 779 GLU A O 1
ATOM 6172 N N . GLY A 1 780 ? 9.099 -7.302 -33.897 1.00 96.81 780 GLY A N 1
ATOM 6173 C CA . GLY A 1 780 ? 9.668 -7.462 -32.558 1.00 96.81 780 GLY A CA 1
ATOM 6174 C C . GLY A 1 780 ? 9.294 -6.344 -31.579 1.00 96.81 780 GLY A C 1
ATOM 6175 O O . GLY A 1 780 ? 9.917 -6.247 -30.521 1.00 96.81 780 GLY A O 1
ATOM 6176 N N . LYS A 1 781 ? 8.300 -5.509 -31.911 1.00 98.12 781 LYS A N 1
ATOM 6177 C CA . LYS A 1 781 ? 7.839 -4.386 -31.080 1.00 98.12 781 LYS A CA 1
ATOM 6178 C C . LYS A 1 781 ? 6.785 -4.859 -30.085 1.00 98.12 781 LYS A C 1
ATOM 6180 O O . LYS A 1 781 ? 5.880 -5.616 -30.452 1.00 98.12 781 LYS A O 1
ATOM 6185 N N . ALA A 1 782 ? 6.886 -4.417 -28.834 1.00 98.25 782 ALA A N 1
ATOM 6186 C CA . ALA A 1 782 ? 5.915 -4.756 -27.804 1.00 98.25 782 ALA A CA 1
ATOM 6187 C C . ALA A 1 782 ? 4.551 -4.100 -28.077 1.00 98.25 782 ALA A C 1
ATOM 6189 O O . ALA A 1 782 ? 4.425 -2.885 -28.221 1.00 98.25 782 ALA A O 1
ATOM 6190 N N . LEU A 1 783 ? 3.504 -4.923 -28.114 1.00 97.94 783 LEU A N 1
ATOM 6191 C CA . LEU A 1 783 ? 2.110 -4.493 -28.250 1.00 97.94 783 LEU A CA 1
ATOM 6192 C C . LEU A 1 783 ? 1.481 -4.140 -26.900 1.00 97.94 783 LEU A C 1
ATOM 6194 O O . LEU A 1 783 ? 0.515 -3.386 -26.857 1.00 97.94 783 LEU A O 1
ATOM 6198 N N . ALA A 1 784 ? 2.013 -4.695 -25.816 1.00 96.00 784 ALA A N 1
ATOM 6199 C CA . ALA A 1 784 ? 1.607 -4.425 -24.446 1.00 96.00 784 ALA A CA 1
ATOM 6200 C C . ALA A 1 784 ? 2.799 -4.651 -23.509 1.00 96.00 784 ALA A C 1
ATOM 6202 O O . ALA A 1 784 ? 3.708 -5.428 -23.821 1.00 96.00 784 ALA A O 1
ATOM 6203 N N . LEU A 1 785 ? 2.774 -3.983 -22.357 1.00 94.25 785 LEU A N 1
ATOM 6204 C CA . LEU A 1 785 ? 3.808 -4.072 -21.332 1.00 94.25 785 LEU A CA 1
ATOM 6205 C C . LEU A 1 785 ? 3.216 -4.719 -20.078 1.00 94.25 785 LEU A C 1
ATOM 6207 O O . LEU A 1 785 ? 2.275 -4.183 -19.494 1.00 94.25 785 LEU A O 1
ATOM 6211 N N . MET A 1 786 ? 3.772 -5.851 -19.642 1.00 94.25 786 MET A N 1
ATOM 6212 C CA . MET A 1 786 ? 3.490 -6.384 -18.309 1.00 94.25 786 MET A CA 1
ATOM 6213 C C . MET A 1 786 ? 4.300 -5.593 -17.277 1.00 94.25 786 MET A C 1
ATOM 6215 O O . MET A 1 786 ? 5.516 -5.746 -17.185 1.00 94.25 786 MET A O 1
ATOM 6219 N N . ARG A 1 787 ? 3.612 -4.741 -16.515 1.00 92.69 787 ARG A N 1
ATOM 6220 C CA . ARG A 1 787 ? 4.174 -3.854 -15.478 1.00 92.69 787 ARG A CA 1
ATOM 6221 C C . ARG A 1 787 ? 4.072 -4.475 -14.076 1.00 92.69 787 ARG A C 1
ATOM 6223 O O . ARG A 1 787 ? 3.626 -3.860 -13.121 1.00 92.69 787 ARG A O 1
ATOM 6230 N N . SER A 1 788 ? 4.387 -5.766 -14.031 1.00 93.38 788 SER A N 1
ATOM 6231 C CA . SER A 1 788 ? 4.388 -6.677 -12.880 1.00 93.38 788 SER A CA 1
ATOM 6232 C C . SER A 1 788 ? 5.173 -7.934 -13.312 1.00 93.38 788 SER A C 1
ATOM 6234 O O . SER A 1 788 ? 5.822 -7.929 -14.366 1.00 93.38 788 SER A O 1
ATOM 6236 N N . TRP A 1 789 ? 5.133 -9.014 -12.540 1.00 95.12 789 TRP A N 1
ATOM 6237 C CA . TRP A 1 789 ? 5.730 -10.305 -12.878 1.00 95.12 789 TRP A CA 1
ATOM 6238 C C . TRP A 1 789 ? 4.923 -11.464 -12.297 1.00 95.12 789 TRP A C 1
ATOM 6240 O O . TRP A 1 789 ? 4.196 -11.321 -11.312 1.00 95.12 789 TRP A O 1
ATOM 6250 N N . PHE A 1 790 ? 5.103 -12.640 -12.894 1.00 95.62 790 PHE A N 1
ATOM 6251 C CA . PHE A 1 790 ? 4.795 -13.903 -12.233 1.00 95.62 790 PHE A CA 1
ATOM 6252 C C . PHE A 1 790 ? 6.095 -14.578 -11.792 1.00 95.62 790 PHE A C 1
ATOM 6254 O O . PHE A 1 790 ? 7.143 -14.398 -12.414 1.00 95.62 790 PHE A O 1
ATOM 6261 N N . THR A 1 791 ? 6.018 -15.397 -10.747 1.00 95.56 791 THR A N 1
ATOM 6262 C CA . THR A 1 791 ? 7.125 -16.252 -10.306 1.00 95.56 791 THR A CA 1
ATOM 6263 C C . THR A 1 791 ? 6.620 -17.682 -10.244 1.00 95.56 791 THR A C 1
ATOM 6265 O O . THR A 1 791 ? 5.670 -17.967 -9.520 1.00 95.56 791 THR A O 1
ATOM 6268 N N . ALA A 1 792 ? 7.253 -18.580 -10.994 1.00 95.94 792 ALA A N 1
ATOM 6269 C CA . ALA A 1 792 ? 6.906 -19.996 -10.981 1.00 95.94 792 ALA A CA 1
ATOM 6270 C C . ALA A 1 792 ? 7.873 -20.786 -10.087 1.00 95.94 792 ALA A C 1
ATOM 6272 O O . ALA A 1 792 ? 9.080 -20.520 -10.054 1.00 95.94 792 ALA A O 1
ATOM 6273 N N . MET A 1 793 ? 7.345 -21.760 -9.354 1.00 96.94 793 MET A N 1
ATOM 6274 C CA . MET A 1 793 ? 8.123 -22.644 -8.489 1.00 96.94 793 MET A CA 1
ATOM 6275 C C . MET A 1 793 ? 8.675 -23.859 -9.260 1.00 96.94 793 MET A C 1
ATOM 6277 O O . MET A 1 793 ? 8.163 -24.205 -10.326 1.00 96.94 793 MET A O 1
ATOM 6281 N N . PRO A 1 794 ? 9.708 -24.555 -8.745 1.00 96.88 794 PRO A N 1
ATOM 6282 C CA . PRO A 1 794 ? 10.283 -25.730 -9.403 1.00 96.88 794 PRO A CA 1
ATOM 6283 C C . PRO A 1 794 ? 9.247 -26.779 -9.820 1.00 96.88 794 PRO A C 1
ATOM 6285 O O . PRO A 1 794 ? 8.487 -27.270 -8.988 1.00 96.88 794 PRO A O 1
ATOM 6288 N N . GLY A 1 795 ? 9.225 -27.143 -11.105 1.00 96.31 795 GLY A N 1
ATOM 6289 C CA . GLY A 1 795 ? 8.309 -28.150 -11.654 1.00 96.31 795 GLY A CA 1
ATOM 6290 C C . GLY A 1 795 ? 6.841 -27.721 -11.755 1.00 96.31 795 GLY A C 1
ATOM 6291 O O . GLY A 1 795 ? 6.010 -28.532 -12.167 1.00 96.31 795 GLY A O 1
ATOM 6292 N N . GLU A 1 796 ? 6.517 -26.472 -11.416 1.00 97.25 796 GLU A N 1
ATOM 6293 C CA . GLU A 1 796 ? 5.172 -25.923 -11.552 1.00 97.25 796 GLU A CA 1
ATOM 6294 C C . GLU A 1 796 ? 4.754 -25.818 -13.027 1.00 97.25 796 GLU A C 1
ATOM 6296 O O . GLU A 1 796 ? 5.566 -25.546 -13.916 1.00 97.25 796 GLU A O 1
ATOM 6301 N N . ILE A 1 797 ? 3.458 -26.004 -13.281 1.00 95.69 797 ILE A N 1
ATOM 6302 C CA . ILE A 1 797 ? 2.817 -25.627 -14.540 1.00 95.69 797 ILE A CA 1
ATOM 6303 C C . ILE A 1 797 ? 1.880 -24.459 -14.248 1.00 95.69 797 ILE A C 1
ATOM 6305 O O . ILE A 1 797 ? 0.767 -24.659 -13.762 1.00 95.69 797 ILE A O 1
ATOM 6309 N N . LEU A 1 798 ? 2.339 -23.250 -14.555 1.00 93.81 798 LEU A N 1
ATOM 6310 C CA . LEU A 1 798 ? 1.547 -22.031 -14.466 1.00 93.81 798 LEU A CA 1
ATOM 6311 C C . LEU A 1 798 ? 0.665 -21.915 -15.713 1.00 93.81 798 LEU A C 1
ATOM 6313 O O . LEU A 1 798 ? 1.121 -22.179 -16.828 1.00 93.81 798 LEU A O 1
ATOM 6317 N N . SER A 1 799 ? -0.600 -21.531 -15.542 1.00 90.94 799 SER A N 1
ATOM 6318 C CA . SER A 1 799 ? -1.543 -21.380 -16.651 1.00 90.94 799 SER A CA 1
ATOM 6319 C C . SER A 1 799 ? -2.266 -20.042 -16.593 1.00 90.94 799 SER A C 1
ATOM 6321 O O . SER A 1 799 ? -2.780 -19.673 -15.541 1.00 90.94 799 SER A O 1
ATOM 6323 N N . CYS A 1 800 ? -2.328 -19.377 -17.746 1.00 90.00 800 CYS A N 1
ATOM 6324 C CA . CYS A 1 800 ? -3.051 -18.136 -17.972 1.00 90.00 800 CYS A CA 1
ATOM 6325 C C . CYS A 1 800 ? -4.091 -18.306 -19.082 1.00 90.00 800 CYS A C 1
ATOM 6327 O O . CYS A 1 800 ? -3.852 -18.990 -20.088 1.00 90.00 800 CYS A O 1
ATOM 6329 N N . VAL A 1 801 ? -5.247 -17.662 -18.927 1.00 91.19 801 VAL A N 1
ATOM 6330 C CA . VAL A 1 801 ? -6.332 -17.729 -19.922 1.00 91.19 801 VAL A CA 1
ATOM 6331 C C . VAL A 1 801 ? -6.059 -16.797 -21.108 1.00 91.19 801 VAL A C 1
ATOM 6333 O O . VAL A 1 801 ? -6.226 -17.204 -22.262 1.00 91.19 801 VAL A O 1
ATOM 6336 N N . GLY A 1 802 ? -5.573 -15.592 -20.836 1.00 91.00 802 GLY A N 1
ATOM 6337 C CA . GLY A 1 802 ? -5.213 -14.593 -21.833 1.00 91.00 802 GLY A CA 1
ATOM 6338 C C . GLY A 1 802 ? -4.286 -13.544 -21.238 1.00 91.00 802 GLY A C 1
ATOM 6339 O O . GLY A 1 802 ? -3.811 -13.705 -20.125 1.00 91.00 802 GLY A O 1
ATOM 6340 N N . CYS A 1 803 ? -3.958 -12.486 -21.978 1.00 91.25 803 CYS A N 1
ATOM 6341 C CA . CYS A 1 803 ? -3.150 -11.413 -21.403 1.00 91.25 803 CYS A CA 1
ATOM 6342 C C . CYS A 1 803 ? -3.997 -10.538 -20.478 1.00 91.25 803 CYS A C 1
ATOM 6344 O O . CYS A 1 803 ? -4.860 -9.800 -20.960 1.00 91.25 803 CYS A O 1
ATOM 6346 N N . HIS A 1 804 ? -3.664 -10.568 -19.183 1.00 90.94 804 HIS A N 1
ATOM 6347 C CA . HIS A 1 804 ? -4.298 -9.760 -18.137 1.00 90.94 804 HIS A CA 1
ATOM 6348 C C . HIS A 1 804 ? -5.732 -10.218 -17.834 1.00 90.94 804 HIS A C 1
ATOM 6350 O O . HIS A 1 804 ? -6.681 -9.436 -17.802 1.00 90.94 804 HIS A O 1
ATOM 6356 N N . GLU A 1 805 ? -5.902 -11.531 -17.693 1.00 87.56 805 GLU A N 1
ATOM 6357 C CA . GLU A 1 805 ? -7.159 -12.132 -17.273 1.00 87.56 805 GLU A CA 1
ATOM 6358 C C . GLU A 1 805 ? -7.497 -11.790 -15.819 1.00 87.56 805 GLU A C 1
ATOM 6360 O O . GLU A 1 805 ? -6.625 -11.570 -14.985 1.00 87.56 805 GLU A O 1
ATOM 6365 N N . SER A 1 806 ? -8.788 -11.804 -15.493 1.00 86.62 806 SER A N 1
ATOM 6366 C CA . SER A 1 806 ? -9.224 -11.813 -14.097 1.00 86.62 806 SER A CA 1
ATOM 6367 C C . SER A 1 806 ? -9.218 -13.245 -13.559 1.00 86.62 806 SER A C 1
ATOM 6369 O O . SER A 1 806 ? -9.652 -14.156 -14.263 1.00 86.62 806 SER A O 1
ATOM 6371 N N . GLN A 1 807 ? -8.895 -13.452 -12.276 1.00 85.44 807 GLN A N 1
ATOM 6372 C CA . GLN A 1 807 ? -9.091 -14.761 -11.616 1.00 85.44 807 GLN A CA 1
ATOM 6373 C C . GLN A 1 807 ? -10.544 -15.285 -11.650 1.00 85.44 807 GLN A C 1
ATOM 6375 O O . GLN A 1 807 ? -10.788 -16.455 -11.357 1.00 85.44 807 GLN A O 1
ATOM 6380 N N . ASN A 1 808 ? -11.532 -14.447 -11.985 1.00 81.06 808 ASN A N 1
ATOM 6381 C CA . ASN A 1 808 ? -12.924 -14.879 -12.166 1.00 81.06 808 ASN A CA 1
ATOM 6382 C C . ASN A 1 808 ? -13.215 -15.347 -13.614 1.00 81.06 808 ASN A C 1
ATOM 6384 O O . ASN A 1 808 ? -14.322 -15.808 -13.909 1.00 81.06 808 ASN A O 1
ATOM 6388 N N . THR A 1 809 ? -12.248 -15.238 -14.531 1.00 81.69 809 THR A N 1
ATOM 6389 C CA . THR A 1 809 ? -12.375 -15.653 -15.930 1.00 81.69 809 THR A CA 1
ATOM 6390 C C . THR A 1 809 ? -12.326 -17.176 -16.042 1.00 81.69 809 THR A C 1
ATOM 6392 O O . THR A 1 809 ? -11.390 -17.837 -15.603 1.00 81.69 809 THR A O 1
ATOM 6395 N N . THR A 1 810 ? -13.330 -17.761 -16.696 1.00 79.81 810 THR A N 1
ATOM 6396 C CA . THR A 1 810 ? -13.327 -19.198 -17.000 1.00 79.81 810 THR A CA 1
ATOM 6397 C C . THR A 1 810 ? -12.545 -19.482 -18.293 1.00 79.81 810 THR A C 1
ATOM 6399 O O . THR A 1 810 ? -12.759 -18.789 -19.305 1.00 79.81 810 THR A O 1
ATOM 6402 N N . PRO A 1 811 ? -11.692 -20.527 -18.320 1.00 77.12 811 PRO A N 1
ATOM 6403 C CA . PRO A 1 811 ? -11.045 -20.975 -19.546 1.00 77.12 811 PRO A CA 1
ATOM 6404 C C . PRO A 1 811 ? -12.067 -21.316 -20.648 1.00 77.12 811 PRO A C 1
ATOM 6406 O O . PRO A 1 811 ? -13.157 -21.818 -20.357 1.00 77.12 811 PRO A O 1
ATOM 6409 N N . PRO A 1 812 ? -11.756 -21.064 -21.929 1.00 73.69 812 PRO A N 1
ATOM 6410 C CA . PRO A 1 812 ? -12.644 -21.425 -23.028 1.00 73.69 812 PRO A CA 1
ATOM 6411 C C . PRO A 1 812 ? -12.841 -22.938 -23.147 1.00 73.69 812 PRO A C 1
ATOM 6413 O O . PRO A 1 812 ? -11.903 -23.715 -23.007 1.00 73.69 812 PRO A O 1
ATOM 6416 N N . THR A 1 813 ? -14.037 -23.352 -23.568 1.00 69.56 813 THR A N 1
ATOM 6417 C CA . THR A 1 813 ? -14.371 -24.734 -23.962 1.00 69.56 813 THR A CA 1
ATOM 6418 C C . THR A 1 813 ? -13.885 -25.095 -25.376 1.00 69.56 813 THR A C 1
ATOM 6420 O O . THR A 1 813 ? -14.523 -25.875 -26.084 1.00 69.56 813 THR A O 1
ATOM 6423 N N . GLN A 1 814 ? -12.774 -24.509 -25.833 1.00 65.00 814 GLN A N 1
ATOM 6424 C CA . GLN A 1 814 ? -12.213 -24.800 -27.155 1.00 65.00 814 GLN A CA 1
ATOM 6425 C C . GLN A 1 814 ? -11.440 -26.134 -27.160 1.00 65.00 814 GLN A C 1
ATOM 6427 O O . GLN A 1 814 ? -10.894 -26.529 -26.126 1.00 65.00 814 GLN A O 1
ATOM 6432 N N . PRO A 1 815 ? -11.385 -26.853 -28.303 1.00 56.91 815 PRO A N 1
ATOM 6433 C CA . PRO A 1 815 ? -10.515 -28.020 -28.453 1.00 56.91 815 PRO A CA 1
ATOM 6434 C C . PRO A 1 815 ? -9.048 -27.641 -28.180 1.00 56.91 815 PRO A C 1
ATOM 6436 O O . PRO A 1 815 ? -8.672 -26.488 -28.371 1.00 56.91 815 PRO A O 1
ATOM 6439 N N . ARG A 1 816 ? -8.244 -28.615 -27.716 1.00 76.38 816 ARG A N 1
ATOM 6440 C CA . ARG A 1 816 ? -6.845 -28.439 -27.265 1.00 76.38 816 ARG A CA 1
ATOM 6441 C C . ARG A 1 816 ? -6.067 -27.439 -28.129 1.00 76.38 816 ARG A C 1
ATOM 6443 O O . ARG A 1 816 ? -5.945 -27.644 -29.335 1.00 76.38 816 ARG A O 1
ATOM 6450 N N . GLN A 1 817 ? -5.520 -26.416 -27.479 1.00 86.88 817 GLN A N 1
ATOM 6451 C CA . GLN A 1 817 ? -4.700 -25.370 -28.085 1.00 86.88 817 GLN A CA 1
ATOM 6452 C C . GLN A 1 817 ? -3.468 -25.972 -28.770 1.00 86.88 817 GLN A C 1
ATOM 6454 O O . GLN A 1 817 ? -2.886 -26.933 -28.257 1.00 86.88 817 GLN A O 1
ATOM 6459 N N . ILE A 1 818 ? -3.044 -25.394 -29.897 1.00 93.56 818 ILE A N 1
ATOM 6460 C CA . ILE A 1 818 ? -1.932 -25.899 -30.719 1.00 93.56 818 ILE A CA 1
ATOM 6461 C C . ILE A 1 818 ? -0.660 -26.046 -29.880 1.00 93.56 818 ILE A C 1
ATOM 6463 O O . ILE A 1 818 ? -0.003 -27.088 -29.943 1.00 93.56 818 ILE A O 1
ATOM 6467 N N . ALA A 1 819 ? -0.338 -25.053 -29.047 1.00 93.38 819 ALA A N 1
ATOM 6468 C CA . ALA A 1 819 ? 0.866 -25.082 -28.222 1.00 93.38 819 ALA A CA 1
ATOM 6469 C C . ALA A 1 819 ? 0.866 -26.241 -27.208 1.00 93.38 819 ALA A C 1
ATOM 6471 O O . ALA A 1 819 ? 1.930 -26.755 -26.874 1.00 93.38 819 ALA A O 1
ATOM 6472 N N . MET A 1 820 ? -0.314 -26.696 -26.772 1.00 91.56 820 MET A N 1
ATOM 6473 C CA . MET A 1 820 ? -0.482 -27.786 -25.799 1.00 91.56 820 MET A CA 1
ATOM 6474 C C . MET A 1 820 ? -0.398 -29.183 -26.430 1.00 91.56 820 MET A C 1
ATOM 6476 O O . MET A 1 820 ? -0.466 -30.189 -25.727 1.00 91.56 820 MET A O 1
ATOM 6480 N N . LEU A 1 821 ? -0.274 -29.272 -27.759 1.00 92.38 821 LEU A N 1
ATOM 6481 C CA . LEU A 1 821 ? -0.107 -30.536 -28.488 1.00 92.38 821 LEU A CA 1
ATOM 6482 C C . LEU A 1 821 ? 1.363 -30.936 -28.671 1.00 92.38 821 LEU A C 1
ATOM 6484 O O . LEU A 1 821 ? 1.646 -31.973 -29.273 1.00 92.38 821 LEU A O 1
ATOM 6488 N N . ARG A 1 822 ? 2.297 -30.121 -28.176 1.00 93.19 822 ARG A N 1
ATOM 6489 C CA . ARG A 1 822 ? 3.741 -30.321 -28.306 1.00 93.19 822 ARG A CA 1
ATOM 6490 C C . ARG A 1 822 ? 4.454 -30.071 -26.981 1.00 93.19 822 ARG A C 1
ATOM 6492 O O . ARG A 1 822 ? 3.874 -29.551 -26.035 1.00 93.19 822 ARG A O 1
ATOM 6499 N N . GLU A 1 823 ? 5.733 -30.423 -26.946 1.00 95.88 823 GLU A N 1
ATOM 6500 C CA . GLU A 1 823 ? 6.620 -30.090 -25.831 1.00 95.88 823 GLU A CA 1
ATOM 6501 C C . GLU A 1 823 ? 6.757 -28.561 -25.657 1.00 95.88 823 GLU A C 1
ATOM 6503 O O . GLU A 1 823 ? 6.703 -27.817 -26.654 1.00 95.88 823 GLU A O 1
ATOM 6508 N N . PRO A 1 824 ? 6.964 -28.081 -24.415 1.00 97.19 824 PRO A N 1
ATOM 6509 C CA . PRO A 1 824 ? 7.139 -26.662 -24.137 1.00 97.19 824 PRO A CA 1
ATOM 6510 C C . PRO A 1 824 ? 8.399 -26.135 -24.826 1.00 97.19 824 PRO A C 1
ATOM 6512 O O . PRO A 1 824 ? 9.469 -26.748 -24.772 1.00 97.19 824 PRO A O 1
ATOM 6515 N N . SER A 1 825 ? 8.282 -24.968 -25.454 1.00 98.12 825 SER A N 1
ATOM 6516 C CA . SER A 1 825 ? 9.408 -24.319 -26.121 1.00 98.12 825 SER A CA 1
ATOM 6517 C C . SER A 1 825 ? 10.488 -23.898 -25.116 1.00 98.12 825 SER A C 1
ATOM 6519 O O . SER A 1 825 ? 10.154 -23.310 -24.083 1.00 98.12 825 SER A O 1
ATOM 6521 N N . PRO A 1 826 ? 11.782 -24.115 -25.415 1.00 97.81 826 PRO A N 1
ATOM 6522 C CA . PRO A 1 826 ? 12.851 -23.444 -24.690 1.00 97.81 826 PRO A CA 1
ATOM 6523 C C . PRO A 1 826 ? 12.863 -21.946 -25.024 1.00 97.81 826 PRO A C 1
ATOM 6525 O O . PRO A 1 826 ? 12.398 -21.527 -26.090 1.00 97.81 826 PRO A O 1
ATOM 6528 N N . ILE A 1 827 ? 13.445 -21.142 -24.136 1.00 98.06 827 ILE A N 1
ATOM 6529 C CA . ILE A 1 827 ? 13.667 -19.715 -24.379 1.00 98.06 827 ILE A CA 1
ATOM 6530 C C . ILE A 1 827 ? 14.755 -19.559 -25.445 1.00 98.06 827 ILE A C 1
ATOM 6532 O O . ILE A 1 827 ? 15.871 -20.055 -25.282 1.00 98.06 827 ILE A O 1
ATOM 6536 N N . LYS A 1 828 ? 14.451 -18.849 -26.537 1.00 97.88 828 LYS A N 1
ATOM 6537 C CA . LYS A 1 828 ? 15.448 -18.448 -27.535 1.00 97.88 828 LYS A CA 1
ATOM 6538 C C . LYS A 1 828 ? 16.223 -17.234 -26.999 1.00 97.88 828 LYS A C 1
ATOM 6540 O O . LYS A 1 828 ? 15.601 -16.179 -26.842 1.00 97.88 828 LYS A O 1
ATOM 6545 N N . PRO A 1 829 ? 17.544 -17.333 -26.755 1.00 96.25 829 PRO A N 1
ATOM 6546 C CA . PRO A 1 829 ? 18.313 -16.232 -26.174 1.00 96.25 829 PRO A CA 1
ATOM 6547 C C . PRO A 1 829 ? 18.365 -14.989 -27.074 1.00 96.25 829 PRO A C 1
ATOM 6549 O O . PRO A 1 829 ? 18.340 -15.097 -28.304 1.00 96.25 829 PRO A O 1
ATOM 6552 N N . TRP A 1 830 ? 18.489 -13.812 -26.458 1.00 95.19 830 TRP A N 1
ATOM 6553 C CA . TRP A 1 830 ? 18.579 -12.520 -27.146 1.00 95.19 830 TRP A CA 1
ATOM 6554 C C . TRP A 1 830 ? 20.044 -12.061 -27.280 1.00 95.19 830 TRP A C 1
ATOM 6556 O O . TRP A 1 830 ? 20.656 -11.552 -26.336 1.00 95.19 830 TRP A O 1
ATOM 6566 N N . TYR A 1 831 ? 20.627 -12.311 -28.460 1.00 93.19 831 TYR A N 1
ATOM 6567 C CA . TYR A 1 831 ? 22.024 -12.006 -28.830 1.00 93.19 831 TYR A CA 1
ATOM 6568 C C . TYR A 1 831 ? 23.072 -12.376 -27.765 1.00 93.19 831 TYR A C 1
ATOM 6570 O O . TYR A 1 831 ? 24.020 -11.629 -27.532 1.00 93.19 831 TYR A O 1
ATOM 6578 N N . GLY A 1 832 ? 22.895 -13.515 -27.091 1.00 90.56 832 GLY A N 1
ATOM 6579 C CA . GLY A 1 832 ? 23.788 -13.979 -26.030 1.00 90.56 832 GLY A CA 1
ATOM 6580 C C . GLY A 1 832 ? 23.039 -14.451 -24.781 1.00 90.56 832 GLY A C 1
ATOM 6581 O O . GLY A 1 832 ? 21.818 -14.606 -24.825 1.00 90.56 832 GLY A O 1
ATOM 6582 N N . PRO A 1 833 ? 23.762 -14.712 -23.678 1.00 90.81 833 PRO A N 1
ATOM 6583 C CA . PRO A 1 833 ? 23.165 -15.131 -22.413 1.00 90.81 833 PRO A CA 1
ATOM 6584 C C . PRO A 1 833 ? 22.336 -14.009 -21.754 1.00 90.81 833 PRO A C 1
ATOM 6586 O O . PRO A 1 833 ? 22.556 -12.826 -22.061 1.00 90.81 833 PRO A O 1
ATOM 6589 N N . PRO A 1 834 ? 21.416 -14.365 -20.832 1.00 92.06 834 PRO A N 1
ATOM 6590 C CA . PRO A 1 834 ? 20.635 -13.399 -20.068 1.00 92.06 834 PRO A CA 1
ATOM 6591 C C . PRO A 1 834 ? 21.501 -12.423 -19.273 1.00 92.06 834 PRO A C 1
ATOM 6593 O O . PRO A 1 834 ? 22.424 -12.835 -18.567 1.00 92.06 834 PRO A O 1
ATOM 6596 N N . ARG A 1 835 ? 21.188 -11.130 -19.377 1.00 93.12 835 ARG A N 1
ATOM 6597 C CA . ARG A 1 835 ? 21.970 -10.035 -18.783 1.00 93.12 835 ARG A CA 1
ATOM 6598 C C . ARG A 1 835 ? 21.154 -8.759 -18.640 1.00 93.12 835 ARG A C 1
ATOM 6600 O O . ARG A 1 835 ? 20.172 -8.585 -19.364 1.00 93.12 835 ARG A O 1
ATOM 6607 N N . GLY A 1 836 ? 21.590 -7.871 -17.750 1.00 95.00 836 GLY A N 1
ATOM 6608 C CA . GLY A 1 836 ? 21.006 -6.543 -17.612 1.00 95.00 836 GLY A CA 1
ATOM 6609 C C . GLY A 1 836 ? 21.254 -5.667 -18.845 1.00 95.00 836 GLY A C 1
ATOM 6610 O O . GLY A 1 836 ? 22.367 -5.615 -19.384 1.00 95.00 836 GLY A O 1
ATOM 6611 N N . PHE A 1 837 ? 20.204 -4.994 -19.312 1.00 96.31 837 PHE A N 1
ATOM 6612 C CA . PHE A 1 837 ? 20.230 -4.149 -20.499 1.00 96.31 837 PHE A CA 1
ATOM 6613 C C . PHE A 1 837 ? 20.914 -2.816 -20.199 1.00 96.31 837 PHE A C 1
ATOM 6615 O O . PHE A 1 837 ? 20.427 -2.030 -19.394 1.00 96.31 837 PHE A O 1
ATOM 6622 N N . SER A 1 838 ? 22.022 -2.533 -20.882 1.00 96.25 838 SER A N 1
ATOM 6623 C CA . SER A 1 838 ? 22.771 -1.281 -20.725 1.00 96.25 838 SER A CA 1
ATOM 6624 C C . SER A 1 838 ? 22.817 -0.527 -22.040 1.00 96.25 838 SER A C 1
ATOM 6626 O O . SER A 1 838 ? 23.201 -1.085 -23.071 1.00 96.25 838 SER A O 1
ATOM 6628 N N . PHE A 1 839 ? 22.500 0.766 -22.005 1.00 97.62 839 PHE A N 1
ATOM 6629 C CA . PHE A 1 839 ? 22.569 1.624 -23.183 1.00 97.62 839 PHE A CA 1
ATOM 6630 C C . PHE A 1 839 ? 23.972 1.606 -23.801 1.00 97.62 839 PHE A C 1
ATOM 6632 O O . PHE A 1 839 ? 24.118 1.481 -25.016 1.00 97.62 839 PHE A O 1
ATOM 6639 N N . VAL A 1 840 ? 25.015 1.657 -22.968 1.00 96.56 840 VAL A N 1
ATOM 6640 C CA . VAL A 1 840 ? 26.414 1.688 -23.425 1.00 96.56 840 VAL A CA 1
ATOM 6641 C C . VAL A 1 840 ? 26.821 0.384 -24.118 1.00 96.56 840 VAL A C 1
ATOM 6643 O O . VAL A 1 840 ? 27.645 0.411 -25.028 1.00 96.56 840 VAL A O 1
ATOM 6646 N N . ARG A 1 841 ? 26.246 -0.758 -23.725 1.00 95.44 841 ARG A N 1
ATOM 6647 C CA . ARG A 1 841 ? 26.579 -2.063 -24.321 1.00 95.44 841 ARG A CA 1
ATOM 6648 C C . ARG A 1 841 ? 25.687 -2.470 -25.480 1.00 95.44 841 ARG A C 1
ATOM 6650 O O . ARG A 1 841 ? 26.156 -3.188 -26.358 1.00 95.44 841 ARG A O 1
ATOM 6657 N N . GLU A 1 842 ? 24.423 -2.062 -25.465 1.00 96.31 842 GLU A N 1
ATOM 6658 C CA . GLU A 1 842 ? 23.413 -2.580 -26.389 1.00 96.31 842 GLU A CA 1
ATOM 6659 C C . GLU A 1 842 ? 22.993 -1.541 -27.443 1.00 96.31 842 GLU A C 1
ATOM 6661 O O . GLU A 1 842 ? 22.699 -1.927 -28.573 1.00 96.31 842 GLU A O 1
ATOM 6666 N N . VAL A 1 843 ? 23.008 -0.239 -27.115 1.00 97.62 843 VAL A N 1
ATOM 6667 C CA . VAL A 1 843 ? 22.525 0.847 -27.994 1.00 97.62 843 VAL A CA 1
ATOM 6668 C C . VAL A 1 843 ? 23.659 1.703 -28.550 1.00 97.62 843 VAL A C 1
ATOM 6670 O O . VAL A 1 843 ? 23.671 1.985 -29.747 1.00 97.62 843 VAL A O 1
ATOM 6673 N N . GLN A 1 844 ? 24.649 2.085 -27.739 1.00 97.75 844 GLN A N 1
ATOM 6674 C CA . GLN A 1 844 ? 25.799 2.862 -28.215 1.00 97.75 844 GLN A CA 1
ATOM 6675 C C . GLN A 1 844 ? 26.510 2.193 -29.410 1.00 97.75 844 GLN A C 1
ATOM 6677 O O . GLN A 1 844 ? 26.800 2.914 -30.363 1.00 97.75 844 GLN A O 1
ATOM 6682 N N . PRO A 1 845 ? 26.684 0.853 -29.479 1.00 96.69 845 PRO A N 1
ATOM 6683 C CA . PRO A 1 845 ? 27.235 0.210 -30.675 1.00 96.69 845 PRO A CA 1
ATOM 6684 C C . PRO A 1 845 ? 26.392 0.404 -31.943 1.00 96.69 845 PRO A C 1
ATOM 6686 O O . PRO A 1 845 ? 26.943 0.466 -33.042 1.00 96.69 845 PRO A O 1
ATOM 6689 N N . VAL A 1 846 ? 25.065 0.539 -31.817 1.00 97.00 846 VAL A N 1
ATOM 6690 C CA . VAL A 1 846 ? 24.187 0.904 -32.944 1.00 97.00 846 VAL A CA 1
ATOM 6691 C C . VAL A 1 846 ? 24.494 2.331 -33.395 1.00 97.00 846 VAL A C 1
ATOM 6693 O O . VAL A 1 846 ? 24.659 2.587 -34.588 1.00 97.00 846 VAL A O 1
ATOM 6696 N N . LEU A 1 847 ? 24.634 3.263 -32.452 1.00 96.12 847 LEU A N 1
ATOM 6697 C CA . LEU A 1 847 ? 24.969 4.651 -32.772 1.00 96.12 847 LEU A CA 1
ATOM 6698 C C . LEU A 1 847 ? 26.351 4.758 -33.422 1.00 96.12 847 LEU A C 1
ATOM 6700 O O . LEU A 1 847 ? 26.504 5.471 -34.417 1.00 96.12 847 LEU A O 1
ATOM 6704 N N . ASP A 1 848 ? 27.332 4.022 -32.908 1.00 94.88 848 ASP A N 1
ATOM 6705 C CA . ASP A 1 848 ? 28.704 4.012 -33.414 1.00 94.88 848 ASP A CA 1
ATOM 6706 C C . ASP A 1 848 ? 28.772 3.492 -34.858 1.00 94.88 848 ASP A C 1
ATOM 6708 O O . ASP A 1 848 ? 29.496 4.037 -35.695 1.00 94.88 848 ASP A O 1
ATOM 6712 N N . ALA A 1 849 ? 27.963 2.480 -35.171 1.00 93.06 849 ALA A N 1
ATOM 6713 C CA . ALA A 1 849 ? 27.868 1.897 -36.501 1.00 93.06 849 ALA A CA 1
ATOM 6714 C C . ALA A 1 849 ? 27.132 2.804 -37.508 1.00 93.06 849 ALA A C 1
ATOM 6716 O O . ALA A 1 849 ? 27.566 2.933 -38.658 1.00 93.06 849 ALA A O 1
ATOM 6717 N N . TYR A 1 850 ? 26.030 3.444 -37.097 1.00 92.56 850 TYR A N 1
ATOM 6718 C CA . TYR A 1 850 ? 25.078 4.045 -38.041 1.00 92.56 850 TYR A CA 1
ATOM 6719 C C . TYR A 1 850 ? 24.904 5.569 -37.924 1.00 92.56 850 TYR A C 1
ATOM 6721 O O . TYR A 1 850 ? 24.565 6.208 -38.921 1.00 92.56 850 TYR A O 1
ATOM 6729 N N . CYS A 1 851 ? 25.173 6.181 -36.766 1.00 92.38 851 CYS A N 1
ATOM 6730 C CA . CYS A 1 851 ? 24.759 7.560 -36.458 1.00 92.38 851 CYS A CA 1
ATOM 6731 C C . CYS A 1 851 ? 25.931 8.541 -36.278 1.00 92.38 851 CYS A C 1
ATOM 6733 O O . CYS A 1 851 ? 25.882 9.672 -36.777 1.00 92.38 851 CYS A O 1
ATOM 6735 N N . ILE A 1 852 ? 27.016 8.135 -35.604 1.00 92.25 852 ILE A N 1
ATOM 6736 C CA . ILE A 1 852 ? 28.081 9.066 -35.173 1.00 92.25 852 ILE A CA 1
ATOM 6737 C C . ILE A 1 852 ? 28.886 9.676 -36.324 1.00 92.25 852 ILE A C 1
ATOM 6739 O O . ILE A 1 852 ? 29.653 10.608 -36.109 1.00 92.25 852 ILE A O 1
ATOM 6743 N N . ARG A 1 853 ? 28.750 9.180 -37.561 1.00 87.75 853 ARG A N 1
ATOM 6744 C CA . ARG A 1 853 ? 29.389 9.815 -38.729 1.00 87.75 853 ARG A CA 1
ATOM 6745 C C . ARG A 1 853 ? 28.875 11.242 -38.927 1.00 87.75 853 ARG A C 1
ATOM 6747 O O . ARG A 1 853 ? 29.677 12.121 -39.229 1.00 87.75 853 ARG A O 1
ATOM 6754 N N . CYS A 1 854 ? 27.578 11.452 -38.699 1.00 86.69 854 CYS A N 1
ATOM 6755 C CA . CYS A 1 854 ? 26.901 12.740 -38.847 1.00 86.69 854 CYS A CA 1
ATOM 6756 C C . CYS A 1 854 ? 26.678 13.449 -37.502 1.00 86.69 854 CYS A C 1
ATOM 6758 O O . CYS A 1 854 ? 26.675 14.674 -37.471 1.00 86.69 854 CYS A O 1
ATOM 6760 N N . HIS A 1 855 ? 26.525 12.714 -36.395 1.00 90.94 855 HIS A N 1
ATOM 6761 C CA . HIS A 1 855 ? 26.224 13.256 -35.061 1.00 90.94 855 HIS A CA 1
ATOM 6762 C C . HIS A 1 855 ? 27.470 13.402 -34.173 1.00 90.94 855 HIS A C 1
ATOM 6764 O O . HIS A 1 855 ? 27.712 12.576 -33.294 1.00 90.94 855 HIS A O 1
ATOM 6770 N N . LYS A 1 856 ? 28.269 14.456 -34.412 1.00 88.69 856 LYS A N 1
ATOM 6771 C CA . LYS A 1 856 ? 29.535 14.742 -33.690 1.00 88.69 856 LYS A CA 1
ATOM 6772 C C . LYS A 1 856 ? 29.577 16.090 -32.952 1.00 88.69 856 LYS A C 1
ATOM 6774 O O . LYS A 1 856 ? 30.657 16.532 -32.566 1.00 88.69 856 LYS A O 1
ATOM 6779 N N . GLY A 1 857 ? 28.449 16.791 -32.804 1.00 78.88 857 GLY A N 1
ATOM 6780 C CA . GLY A 1 857 ? 28.397 18.049 -32.042 1.00 78.88 857 GLY A CA 1
ATOM 6781 C C . GLY A 1 857 ? 28.866 19.313 -32.779 1.00 78.88 857 GLY A C 1
ATOM 6782 O O . GLY A 1 857 ? 29.132 20.316 -32.125 1.00 78.88 857 GLY A O 1
ATOM 6783 N N . GLN A 1 858 ? 29.016 19.282 -34.111 1.00 71.44 858 GLN A N 1
ATOM 6784 C CA . GLN A 1 858 ? 29.405 20.466 -34.903 1.00 71.44 858 GLN A CA 1
ATOM 6785 C C . GLN A 1 858 ? 28.191 21.233 -35.445 1.00 71.44 858 GLN A C 1
ATOM 6787 O O . GLN A 1 858 ? 28.063 22.431 -35.218 1.00 71.44 858 GLN A O 1
ATOM 6792 N N . ILE A 1 859 ? 27.313 20.536 -36.173 1.00 71.56 859 ILE A N 1
ATOM 6793 C CA . ILE A 1 859 ? 26.073 21.079 -36.763 1.00 71.56 859 ILE A CA 1
ATOM 6794 C C . ILE A 1 859 ? 24.850 20.415 -36.115 1.00 71.56 859 ILE A C 1
ATOM 6796 O O . ILE A 1 859 ? 23.840 21.057 -35.851 1.00 71.56 859 ILE A O 1
ATOM 6800 N N . THR A 1 860 ? 24.959 19.119 -35.843 1.00 80.44 860 THR A N 1
ATOM 6801 C CA . THR A 1 860 ? 23.984 18.278 -35.143 1.00 80.44 860 THR A CA 1
ATOM 6802 C C . THR A 1 860 ? 24.449 18.014 -33.712 1.00 80.44 860 THR A C 1
ATOM 6804 O O . THR A 1 860 ? 25.627 18.197 -33.390 1.00 80.44 860 THR A O 1
ATOM 6807 N N . PHE A 1 861 ? 23.545 17.543 -32.851 1.00 90.94 861 PHE A N 1
ATOM 6808 C CA . PHE A 1 861 ? 23.910 17.084 -31.510 1.00 90.94 861 PHE A CA 1
ATOM 6809 C C . PHE A 1 861 ? 24.853 15.869 -31.556 1.00 90.94 861 PHE A C 1
ATOM 6811 O O . PHE A 1 861 ? 24.923 15.146 -32.553 1.00 90.94 861 PHE A O 1
ATOM 6818 N N . ASP A 1 862 ? 25.612 15.670 -30.481 1.00 92.69 862 ASP A N 1
ATOM 6819 C CA . ASP A 1 862 ? 26.667 14.660 -30.398 1.00 92.69 862 ASP A CA 1
ATOM 6820 C C . ASP A 1 862 ? 26.140 13.322 -29.857 1.00 92.69 862 ASP A C 1
ATOM 6822 O O . ASP A 1 862 ? 25.589 13.266 -28.760 1.00 92.69 862 ASP A O 1
ATOM 6826 N N . LEU A 1 863 ? 26.341 12.243 -30.618 1.00 95.81 863 LEU A N 1
ATOM 6827 C CA . LEU A 1 863 ? 25.995 10.871 -30.226 1.00 95.81 863 LEU A CA 1
ATOM 6828 C C . LEU A 1 863 ? 27.226 9.984 -29.981 1.00 95.81 863 LEU A C 1
ATOM 6830 O O . LEU A 1 863 ? 27.085 8.777 -29.783 1.00 95.81 863 LEU A O 1
ATOM 6834 N N . THR A 1 864 ? 28.433 10.551 -30.012 1.00 94.56 864 THR A N 1
ATOM 6835 C CA . THR A 1 864 ? 29.671 9.802 -29.771 1.00 94.56 864 THR A CA 1
ATOM 6836 C C . THR A 1 864 ? 29.714 9.222 -28.361 1.00 94.56 864 THR A C 1
ATOM 6838 O O . THR A 1 864 ? 29.248 9.834 -27.396 1.00 94.56 864 THR A O 1
ATOM 6841 N N . ALA A 1 865 ? 30.309 8.034 -28.236 1.00 94.56 865 ALA A N 1
ATOM 6842 C CA . ALA A 1 865 ? 30.530 7.399 -26.948 1.00 94.56 865 ALA A CA 1
ATOM 6843 C C . ALA A 1 865 ? 31.409 8.296 -26.059 1.00 94.56 865 ALA A C 1
ATOM 6845 O O . ALA A 1 865 ? 32.603 8.487 -26.305 1.00 94.56 865 ALA A O 1
ATOM 6846 N N . ARG A 1 866 ? 30.804 8.860 -25.011 1.00 94.75 866 ARG A N 1
ATOM 6847 C CA . ARG A 1 866 ? 31.473 9.688 -24.003 1.00 94.75 866 ARG A CA 1
ATOM 6848 C C . ARG A 1 866 ? 31.109 9.201 -22.599 1.00 94.75 866 ARG A C 1
ATOM 6850 O O . ARG A 1 866 ? 30.012 8.671 -22.419 1.00 94.75 866 ARG A O 1
ATOM 6857 N N . PRO A 1 867 ? 31.990 9.398 -21.599 1.00 93.81 867 PRO A N 1
ATOM 6858 C CA . PRO A 1 867 ? 31.696 9.029 -20.218 1.00 93.81 867 PRO A CA 1
ATOM 6859 C C . PRO A 1 867 ? 30.409 9.676 -19.699 1.00 93.81 867 PRO A C 1
ATOM 6861 O O . PRO A 1 867 ? 30.080 10.804 -20.077 1.00 93.81 867 PRO A O 1
ATOM 6864 N N . ALA A 1 868 ? 29.716 8.973 -18.800 1.00 93.88 868 ALA A N 1
ATOM 6865 C CA . ALA A 1 868 ? 28.525 9.487 -18.139 1.00 93.88 868 ALA A CA 1
ATOM 6866 C C . ALA A 1 868 ? 28.828 10.764 -17.337 1.00 93.88 868 ALA A C 1
ATOM 6868 O O . ALA A 1 868 ? 29.834 10.854 -16.627 1.00 93.88 868 ALA A O 1
ATOM 6869 N N . GLN A 1 869 ? 27.940 11.747 -17.450 1.00 94.62 869 GLN A N 1
ATOM 6870 C CA . GLN A 1 869 ? 28.035 13.052 -16.805 1.00 94.62 869 GLN A CA 1
ATOM 6871 C C . GLN A 1 869 ? 26.882 13.236 -15.828 1.00 94.62 869 GLN A C 1
ATOM 6873 O O . GLN A 1 869 ? 25.824 12.630 -15.984 1.00 94.62 869 GLN A O 1
ATOM 6878 N N . GLN A 1 870 ? 27.093 14.079 -14.820 1.00 92.38 870 GLN A N 1
ATOM 6879 C CA . GLN A 1 870 ? 26.040 14.442 -13.883 1.00 92.38 870 GLN A CA 1
ATOM 6880 C C . GLN A 1 870 ? 24.954 15.248 -14.592 1.00 92.38 870 GLN A C 1
ATOM 6882 O O . GLN A 1 870 ? 25.251 16.231 -15.272 1.00 92.38 870 GLN A O 1
ATOM 6887 N N . VAL A 1 871 ? 23.704 14.846 -14.392 1.00 90.12 871 VAL A N 1
ATOM 6888 C CA . VAL A 1 871 ? 22.544 15.609 -14.848 1.00 90.12 871 VAL A CA 1
ATOM 6889 C C . VAL A 1 871 ? 22.118 16.567 -13.732 1.00 90.12 871 VAL A C 1
ATOM 6891 O O . VAL A 1 871 ? 21.973 16.119 -12.593 1.00 90.12 871 VAL A O 1
ATOM 6894 N N . PRO A 1 872 ? 21.924 17.871 -14.008 1.00 85.94 872 PRO A N 1
ATOM 6895 C CA . PRO A 1 872 ? 21.400 18.809 -13.019 1.00 85.94 872 PRO A CA 1
ATOM 6896 C C . PRO A 1 872 ? 19.999 18.385 -12.556 1.00 85.94 872 PRO A C 1
ATOM 6898 O O . PRO A 1 872 ? 19.029 18.500 -13.301 1.00 85.94 872 PRO A O 1
ATOM 6901 N N . SER A 1 873 ? 19.901 17.850 -11.341 1.00 84.00 873 SER A N 1
ATOM 6902 C CA . SER A 1 873 ? 18.658 17.357 -10.746 1.00 84.00 873 SER A CA 1
ATOM 6903 C C . SER A 1 873 ? 18.791 17.235 -9.227 1.00 84.00 873 SER A C 1
ATOM 6905 O O . SER A 1 873 ? 19.902 17.241 -8.695 1.00 84.00 873 SER A O 1
ATOM 6907 N N . ALA A 1 874 ? 17.656 17.094 -8.539 1.00 76.81 874 ALA A N 1
ATOM 6908 C CA . ALA A 1 874 ? 17.600 16.676 -7.140 1.00 76.81 874 ALA A CA 1
ATOM 6909 C C . ALA A 1 874 ? 18.020 15.202 -6.941 1.00 76.81 874 ALA A C 1
ATOM 6911 O O . ALA A 1 874 ? 18.398 14.820 -5.837 1.00 76.81 874 ALA A O 1
ATOM 6912 N N . PHE A 1 875 ? 17.989 14.386 -8.003 1.00 83.31 875 PHE A N 1
ATOM 6913 C CA . PHE A 1 875 ? 18.382 12.973 -7.977 1.00 83.31 875 PHE A CA 1
ATOM 6914 C C . PHE A 1 875 ? 19.863 12.758 -8.340 1.00 83.31 875 PHE A C 1
ATOM 6916 O O . PHE A 1 875 ? 20.501 13.600 -8.978 1.00 83.31 875 PHE A O 1
ATOM 6923 N N . GLN A 1 876 ? 20.416 11.595 -7.981 1.00 81.56 876 GLN A N 1
ATOM 6924 C CA . GLN A 1 876 ? 21.825 11.233 -8.188 1.00 81.56 876 GLN A CA 1
ATOM 6925 C C . GLN A 1 876 ? 22.038 10.623 -9.582 1.00 81.56 876 GLN A C 1
ATOM 6927 O O . GLN A 1 876 ? 22.469 9.485 -9.744 1.00 81.56 876 GLN A O 1
ATOM 6932 N N . MET A 1 877 ? 21.708 11.397 -10.618 1.00 88.12 877 MET A N 1
ATOM 6933 C CA . MET A 1 877 ? 21.690 10.923 -12.003 1.00 88.12 877 MET A CA 1
ATOM 6934 C C . MET A 1 877 ? 23.012 11.152 -12.734 1.00 88.12 877 MET A C 1
ATOM 6936 O O . MET A 1 877 ? 23.496 12.285 -12.845 1.00 88.12 877 MET A O 1
ATOM 6940 N N . ARG A 1 878 ? 23.545 10.077 -13.327 1.00 92.31 878 ARG A N 1
ATOM 6941 C CA . ARG A 1 878 ? 24.641 10.138 -14.296 1.00 92.31 878 ARG A CA 1
ATOM 6942 C C . ARG A 1 878 ? 24.327 9.355 -15.557 1.00 92.31 878 ARG A C 1
ATOM 6944 O O . ARG A 1 878 ? 24.188 8.139 -15.504 1.00 92.31 878 ARG A O 1
ATOM 6951 N N . PHE A 1 879 ? 24.323 10.041 -16.696 1.00 95.75 879 PHE A N 1
ATOM 6952 C CA . PHE A 1 879 ? 24.052 9.434 -18.000 1.00 95.75 879 PHE A CA 1
ATOM 6953 C C . PHE A 1 879 ? 25.048 9.906 -19.053 1.00 95.75 879 PHE A C 1
ATOM 6955 O O . PHE A 1 879 ? 25.646 10.978 -18.929 1.00 95.75 879 PHE A O 1
ATOM 6962 N N . THR A 1 880 ? 25.263 9.102 -20.095 1.00 96.31 880 THR A N 1
ATOM 6963 C CA . THR A 1 880 ? 26.088 9.536 -21.228 1.00 96.31 880 THR A CA 1
ATOM 6964 C C . THR A 1 880 ? 25.388 10.675 -21.977 1.00 96.31 880 THR A C 1
ATOM 6966 O O . THR A 1 880 ? 24.156 10.690 -22.062 1.00 96.31 880 THR A O 1
ATOM 6969 N N . PRO A 1 881 ? 26.138 11.627 -22.562 1.00 95.38 881 PRO A N 1
ATOM 6970 C CA . PRO A 1 881 ? 25.543 12.656 -23.412 1.00 95.38 881 PRO A CA 1
ATOM 6971 C C . PRO A 1 881 ? 24.689 12.064 -24.544 1.00 95.38 881 PRO A C 1
ATOM 6973 O O . PRO A 1 881 ? 23.577 12.526 -24.772 1.00 95.38 881 PRO A O 1
ATOM 6976 N N . SER A 1 882 ? 25.153 10.984 -25.182 1.00 96.69 882 SER A N 1
ATOM 6977 C CA . SER A 1 882 ? 24.419 10.287 -26.245 1.00 96.69 882 SER A CA 1
ATOM 6978 C C . SER A 1 882 ? 23.069 9.726 -25.783 1.00 96.69 882 SER A C 1
ATOM 6980 O O . SER A 1 882 ? 22.090 9.833 -26.520 1.00 96.69 882 SER A O 1
ATOM 6982 N N . TYR A 1 883 ? 22.983 9.188 -24.561 1.00 97.50 883 TYR A N 1
ATOM 6983 C CA . TYR A 1 883 ? 21.719 8.741 -23.971 1.00 97.50 883 TYR A CA 1
ATOM 6984 C C . TYR A 1 883 ? 20.752 9.916 -23.797 1.00 97.50 883 TYR A C 1
ATOM 6986 O O . TYR A 1 883 ? 19.615 9.844 -24.255 1.00 97.50 883 TYR A O 1
ATOM 6994 N N . MET A 1 884 ? 21.211 11.025 -23.208 1.00 95.31 884 MET A N 1
ATOM 6995 C CA . MET A 1 884 ? 20.378 12.213 -22.971 1.00 95.31 884 MET A CA 1
ATOM 6996 C C . MET A 1 884 ? 19.892 12.872 -24.268 1.00 95.31 884 MET A C 1
ATOM 6998 O O . MET A 1 884 ? 18.758 13.353 -24.346 1.00 95.31 884 MET A O 1
ATOM 7002 N N . GLU A 1 885 ? 20.735 12.892 -25.299 1.00 94.62 885 GLU A N 1
ATOM 7003 C CA . GLU A 1 885 ? 20.368 13.410 -26.616 1.00 94.62 885 GLU A CA 1
ATOM 7004 C C . GLU A 1 885 ? 19.362 12.509 -27.333 1.00 94.62 885 GLU A C 1
ATOM 7006 O O . GLU A 1 885 ? 18.467 13.020 -27.999 1.00 94.62 885 GLU A O 1
ATOM 7011 N N . LEU A 1 886 ? 19.461 11.184 -27.189 1.00 94.94 886 LEU A N 1
ATOM 7012 C CA . LEU A 1 886 ? 18.555 10.254 -27.864 1.00 94.94 886 LEU A CA 1
ATOM 7013 C C . LEU A 1 886 ? 17.219 10.085 -27.122 1.00 94.94 886 LEU A C 1
ATOM 7015 O O . LEU A 1 886 ? 16.163 10.013 -27.750 1.00 94.94 886 LEU A O 1
ATOM 7019 N N . ARG A 1 887 ? 17.247 10.078 -25.783 1.00 94.00 887 ARG A N 1
ATOM 7020 C CA . ARG A 1 887 ? 16.087 9.829 -24.909 1.00 94.00 887 ARG A CA 1
ATOM 7021 C C . ARG A 1 887 ? 14.953 10.847 -25.078 1.00 94.00 887 ARG A C 1
ATOM 7023 O O . ARG A 1 887 ? 13.802 10.512 -24.810 1.00 94.00 887 ARG A O 1
ATOM 7030 N N . ARG A 1 888 ? 15.235 12.059 -25.571 1.00 92.94 888 ARG A N 1
ATOM 7031 C CA . ARG A 1 888 ? 14.209 13.086 -25.862 1.00 92.94 888 ARG A CA 1
ATOM 7032 C C . ARG A 1 888 ? 13.282 12.738 -27.031 1.00 92.94 888 ARG A C 1
ATOM 7034 O O . ARG A 1 888 ? 12.281 13.414 -27.229 1.00 92.94 888 ARG A O 1
ATOM 7041 N N . PHE A 1 889 ? 13.642 11.741 -27.839 1.00 95.44 889 PHE A N 1
ATOM 7042 C CA . PHE A 1 889 ? 12.871 11.319 -29.010 1.00 95.44 889 PHE A CA 1
ATOM 7043 C C . PHE A 1 889 ? 12.028 10.066 -28.748 1.00 95.44 889 PHE A C 1
ATOM 7045 O O . PHE A 1 889 ? 11.471 9.503 -29.694 1.00 95.44 889 PHE A O 1
ATOM 7052 N N . LEU A 1 890 ? 11.965 9.605 -27.497 1.00 95.19 890 LEU A N 1
ATOM 7053 C CA . LEU A 1 890 ? 11.248 8.394 -27.118 1.00 95.19 890 LEU A CA 1
ATOM 7054 C C . LEU A 1 890 ? 9.937 8.724 -26.413 1.00 95.19 890 LEU A C 1
ATOM 7056 O O . LEU A 1 890 ? 9.860 9.695 -25.663 1.00 95.19 890 LEU A O 1
ATOM 7060 N N . ASN A 1 891 ? 8.951 7.862 -26.625 1.00 93.56 891 ASN A N 1
ATOM 7061 C CA . ASN A 1 891 ? 7.737 7.774 -25.833 1.00 93.56 891 ASN A CA 1
ATOM 7062 C C . ASN A 1 891 ? 7.783 6.449 -25.061 1.00 93.56 891 ASN A C 1
ATOM 7064 O O . ASN A 1 891 ? 7.648 5.385 -25.663 1.00 93.56 891 ASN A O 1
ATOM 7068 N N . THR A 1 892 ? 8.037 6.516 -23.758 1.00 92.56 892 THR A N 1
ATOM 7069 C CA . THR A 1 892 ? 8.117 5.356 -22.858 1.00 92.56 892 THR A CA 1
ATOM 7070 C C . THR A 1 892 ? 7.305 5.641 -21.597 1.00 92.56 892 THR A C 1
ATOM 7072 O O . THR A 1 892 ? 7.025 6.813 -21.326 1.00 92.56 892 THR A O 1
ATOM 7075 N N . PRO A 1 893 ? 6.958 4.611 -20.804 1.00 90.94 893 PRO A N 1
ATOM 7076 C CA . PRO A 1 893 ? 6.443 4.829 -19.462 1.00 90.94 893 PRO A CA 1
ATOM 7077 C C . PRO A 1 893 ? 7.415 5.662 -18.615 1.00 90.94 893 PRO A C 1
ATOM 7079 O O . PRO A 1 893 ? 8.577 5.888 -18.960 1.00 90.94 893 PRO A O 1
ATOM 7082 N N . THR A 1 894 ? 6.931 6.083 -17.462 1.00 89.75 894 THR A N 1
ATOM 7083 C CA . THR A 1 894 ? 7.710 6.698 -16.388 1.00 89.75 894 THR A CA 1
ATOM 7084 C C . THR A 1 894 ? 7.717 5.798 -15.148 1.00 89.75 894 THR A C 1
ATOM 7086 O O . THR A 1 894 ? 6.929 4.854 -15.054 1.00 89.75 894 THR A O 1
ATOM 7089 N N . LEU A 1 895 ? 8.569 6.107 -14.168 1.00 87.31 895 LEU A N 1
ATOM 7090 C CA . LEU A 1 895 ? 8.565 5.484 -12.833 1.00 87.31 895 LEU A CA 1
ATOM 7091 C C . LEU A 1 895 ? 7.198 5.574 -12.139 1.00 87.31 895 LEU A C 1
ATOM 7093 O O . LEU A 1 895 ? 6.852 4.687 -11.371 1.00 87.31 895 LEU A O 1
ATOM 7097 N N . GLU A 1 896 ? 6.430 6.625 -12.430 1.00 88.75 896 GLU A N 1
ATOM 7098 C CA . GLU A 1 896 ? 5.148 6.949 -11.792 1.00 88.75 896 GLU A CA 1
ATOM 7099 C C . GLU A 1 896 ? 3.987 6.882 -12.793 1.00 88.75 896 GLU A C 1
ATOM 7101 O O . GLU A 1 896 ? 3.092 7.728 -12.792 1.00 88.75 896 GLU A O 1
ATOM 7106 N N . SER A 1 897 ? 4.029 5.927 -13.724 1.00 90.06 897 SER A N 1
ATOM 7107 C CA . SER A 1 897 ? 2.961 5.794 -14.718 1.00 90.06 897 SER A CA 1
ATOM 7108 C C . SER A 1 897 ? 1.639 5.360 -14.101 1.00 90.06 897 SER A C 1
ATOM 7110 O O . SER A 1 897 ? 1.594 4.761 -13.025 1.00 90.06 897 SER A O 1
ATOM 7112 N N . ASP A 1 898 ? 0.566 5.640 -14.842 1.00 91.06 898 ASP A N 1
ATOM 7113 C CA . ASP A 1 898 ? -0.806 5.293 -14.481 1.00 91.06 898 ASP A CA 1
ATOM 7114 C C . ASP A 1 898 ? -0.904 3.832 -14.018 1.00 91.06 898 ASP A C 1
ATOM 7116 O O . ASP A 1 898 ? -0.350 2.939 -14.664 1.00 91.06 898 ASP A O 1
ATOM 7120 N N . ALA A 1 899 ? -1.562 3.583 -12.889 1.00 91.06 899 ALA A N 1
ATOM 7121 C CA . ALA A 1 899 ? -1.699 2.245 -12.336 1.00 91.06 899 ALA A CA 1
ATOM 7122 C C . ALA A 1 899 ? -2.701 1.371 -13.099 1.00 91.06 899 ALA A C 1
ATOM 7124 O O . ALA A 1 899 ? -2.620 0.146 -13.025 1.00 91.06 899 ALA A O 1
ATOM 7125 N N . HIS A 1 900 ? -3.647 1.971 -13.820 1.00 92.38 900 HIS A N 1
ATOM 7126 C CA . HIS A 1 900 ? -4.655 1.246 -14.578 1.00 92.38 900 HIS A CA 1
ATOM 7127 C C . HIS A 1 900 ? -4.033 0.442 -15.719 1.00 92.38 900 HIS A C 1
ATOM 7129 O O . HIS A 1 900 ? -2.895 0.651 -16.148 1.00 92.38 900 HIS A O 1
ATOM 7135 N N . LEU A 1 901 ? -4.799 -0.522 -16.225 1.00 91.31 901 LEU A N 1
ATOM 7136 C CA . LEU A 1 901 ? -4.386 -1.285 -17.392 1.00 91.31 901 LEU A CA 1
ATOM 7137 C C . LEU A 1 901 ? -4.249 -0.346 -18.599 1.00 91.31 901 LEU A C 1
ATOM 7139 O O . LEU A 1 901 ? -5.212 0.307 -18.998 1.00 91.31 901 LEU A O 1
ATOM 7143 N N . LEU A 1 902 ? -3.059 -0.333 -19.197 1.00 91.25 902 LEU A N 1
ATOM 7144 C CA . LEU A 1 902 ? -2.779 0.442 -20.402 1.00 91.25 902 LEU A CA 1
ATOM 7145 C C . LEU A 1 902 ? -3.535 -0.120 -21.604 1.00 91.25 902 LEU A C 1
ATOM 7147 O O . LEU A 1 902 ? -3.732 -1.335 -21.724 1.00 91.25 902 LEU A O 1
ATOM 7151 N N . SER A 1 903 ? -3.897 0.758 -22.535 1.00 92.19 903 SER A N 1
ATOM 7152 C CA . SER A 1 903 ? -4.416 0.313 -23.821 1.00 92.19 903 SER A CA 1
ATOM 7153 C C . SER A 1 903 ? -3.292 -0.334 -24.639 1.00 92.19 903 SER A C 1
ATOM 7155 O O . SER A 1 903 ? -2.126 0.080 -24.574 1.00 92.19 903 SER A O 1
ATOM 7157 N N . PRO A 1 904 ? -3.603 -1.370 -25.440 1.00 94.00 904 PRO A N 1
ATOM 7158 C CA . PRO A 1 904 ? -2.605 -1.962 -26.314 1.00 94.00 904 PRO A CA 1
ATOM 7159 C C . PRO A 1 904 ? -2.002 -0.897 -27.229 1.00 94.00 904 PRO A C 1
ATOM 7161 O O . PRO A 1 904 ? -2.722 -0.112 -27.841 1.00 94.00 904 PRO A O 1
ATOM 7164 N N . ARG A 1 905 ? -0.678 -0.932 -27.370 1.00 94.06 905 ARG A N 1
ATOM 7165 C CA . ARG A 1 905 ? 0.153 -0.008 -28.151 1.00 94.06 905 ARG A CA 1
ATOM 7166 C C . ARG A 1 905 ? 0.329 1.409 -27.597 1.00 94.06 905 ARG A C 1
ATOM 7168 O O . ARG A 1 905 ? 0.988 2.189 -28.283 1.00 94.06 905 ARG A O 1
ATOM 7175 N N . ASP A 1 906 ? -0.115 1.714 -26.375 1.00 91.69 906 ASP A N 1
ATOM 7176 C CA . ASP A 1 906 ? 0.131 3.025 -25.736 1.00 91.69 906 ASP A CA 1
ATOM 7177 C C . ASP A 1 906 ? 1.611 3.440 -25.791 1.00 91.69 906 ASP A C 1
ATOM 7179 O O . ASP A 1 906 ? 1.944 4.571 -26.146 1.00 91.69 906 ASP A O 1
ATOM 7183 N N . PHE A 1 907 ? 2.508 2.482 -25.536 1.00 94.25 907 PHE A N 1
ATOM 7184 C CA . PHE A 1 907 ? 3.963 2.656 -25.611 1.00 94.25 907 PHE A CA 1
ATOM 7185 C C . PHE A 1 907 ? 4.613 1.815 -26.714 1.00 94.25 907 PHE A C 1
ATOM 7187 O O . PHE A 1 907 ? 5.773 1.425 -26.608 1.00 94.25 907 PHE A O 1
ATOM 7194 N N . HIS A 1 908 ? 3.880 1.515 -27.790 1.00 97.06 908 HIS A N 1
ATOM 7195 C CA . HIS A 1 908 ? 4.462 0.827 -28.942 1.00 97.06 908 HIS A CA 1
ATOM 7196 C C . HIS A 1 908 ? 5.637 1.634 -29.503 1.00 97.06 908 HIS A C 1
ATOM 7198 O O . HIS A 1 908 ? 5.533 2.857 -29.627 1.00 97.06 908 HIS A O 1
ATOM 7204 N N . ALA A 1 909 ? 6.720 0.974 -29.920 1.00 96.75 909 ALA A N 1
ATOM 7205 C CA . ALA A 1 909 ? 7.933 1.661 -30.369 1.00 96.75 909 ALA A CA 1
ATOM 7206 C C . ALA A 1 909 ? 7.682 2.710 -31.479 1.00 96.75 909 ALA A C 1
ATOM 7208 O O . ALA A 1 909 ? 8.311 3.765 -31.481 1.00 96.75 909 ALA A O 1
ATOM 7209 N N . ASP A 1 910 ? 6.708 2.491 -32.372 1.00 95.25 910 ASP A N 1
ATOM 7210 C CA . ASP A 1 910 ? 6.348 3.446 -33.441 1.00 95.25 910 ASP A CA 1
ATOM 7211 C C . ASP A 1 910 ? 5.748 4.778 -32.946 1.00 95.25 910 ASP A C 1
ATOM 7213 O O . ASP A 1 910 ? 5.681 5.752 -33.702 1.00 95.25 910 ASP A O 1
ATOM 7217 N N . THR A 1 911 ? 5.325 4.852 -31.682 1.00 95.06 911 THR A N 1
ATOM 7218 C CA . THR A 1 911 ? 4.908 6.115 -31.050 1.00 95.06 911 THR A CA 1
ATOM 7219 C C . THR A 1 911 ? 6.107 7.017 -30.738 1.00 95.06 911 THR A C 1
ATOM 7221 O O . THR A 1 911 ? 5.955 8.232 -30.622 1.00 95.06 911 THR A O 1
ATOM 7224 N N . SER A 1 912 ? 7.319 6.454 -30.667 1.00 96.31 912 SER A N 1
ATOM 7225 C CA . SER A 1 912 ? 8.550 7.214 -30.459 1.00 96.31 912 SER A CA 1
ATOM 7226 C C . SER A 1 912 ? 8.972 7.943 -31.733 1.00 96.31 912 SER A C 1
ATOM 7228 O O . SER A 1 912 ? 9.136 7.343 -32.801 1.00 96.31 912 SER A O 1
ATOM 7230 N N . LYS A 1 913 ? 9.258 9.243 -31.610 1.00 95.69 913 LYS A N 1
ATOM 7231 C CA . LYS A 1 913 ? 9.714 10.080 -32.728 1.00 95.69 913 LYS A CA 1
ATOM 7232 C C . LYS A 1 913 ? 11.000 9.553 -33.369 1.00 95.69 913 LYS A C 1
ATOM 7234 O O . LYS A 1 913 ? 11.169 9.686 -34.579 1.00 95.69 913 LYS A O 1
ATOM 7239 N N . LEU A 1 914 ? 11.881 8.930 -32.582 1.00 95.19 914 LEU A N 1
ATOM 7240 C CA . LEU A 1 914 ? 13.095 8.283 -33.082 1.00 95.19 914 LEU A CA 1
ATOM 7241 C C . LEU A 1 914 ? 12.778 7.210 -34.132 1.00 95.19 914 LEU A C 1
ATOM 7243 O O . LEU A 1 914 ? 13.370 7.209 -35.209 1.00 95.19 914 LEU A O 1
ATOM 7247 N N . ILE A 1 915 ? 11.836 6.316 -33.825 1.00 95.25 915 ILE A N 1
ATOM 7248 C CA . ILE A 1 915 ? 11.463 5.210 -34.711 1.00 95.25 915 ILE A CA 1
ATOM 7249 C C . ILE A 1 915 ? 10.803 5.743 -35.977 1.00 95.25 915 ILE A C 1
ATOM 7251 O O . ILE A 1 915 ? 11.154 5.303 -37.068 1.00 95.25 915 ILE A O 1
ATOM 7255 N N . GLN A 1 916 ? 9.940 6.755 -35.851 1.00 92.00 916 GLN A N 1
ATOM 7256 C CA . GLN A 1 916 ? 9.344 7.436 -37.002 1.00 92.00 916 GLN A CA 1
ATOM 7257 C C . GLN A 1 916 ? 10.424 8.015 -37.922 1.00 92.00 916 GLN A C 1
ATOM 7259 O O . GLN A 1 916 ? 10.427 7.703 -39.102 1.00 92.00 916 GLN A O 1
ATOM 7264 N N . ILE A 1 917 ? 11.398 8.766 -37.390 1.00 89.81 917 ILE A N 1
ATOM 7265 C CA . ILE A 1 917 ? 12.495 9.346 -38.189 1.00 89.81 917 ILE A CA 1
ATOM 7266 C C . ILE A 1 917 ? 13.301 8.265 -38.922 1.00 89.81 917 ILE A C 1
ATOM 7268 O O . ILE A 1 917 ? 13.642 8.435 -40.089 1.00 89.81 917 ILE A O 1
ATOM 7272 N N . LEU A 1 918 ? 13.633 7.163 -38.246 1.00 90.44 918 LEU A N 1
ATOM 7273 C CA . LEU A 1 918 ? 14.452 6.098 -38.830 1.00 90.44 918 LEU A CA 1
ATOM 7274 C C . LEU A 1 918 ? 13.690 5.279 -39.877 1.00 90.44 918 LEU A C 1
ATOM 7276 O O . LEU A 1 918 ? 14.267 4.899 -40.898 1.00 90.44 918 LEU A O 1
ATOM 7280 N N . ARG A 1 919 ? 12.401 5.018 -39.636 1.00 87.06 919 ARG A N 1
ATOM 7281 C CA . ARG A 1 919 ? 11.509 4.348 -40.587 1.00 87.06 919 ARG A CA 1
ATOM 7282 C C . ARG A 1 919 ? 11.270 5.225 -41.812 1.00 87.06 919 ARG A C 1
ATOM 7284 O O . ARG A 1 919 ? 11.268 4.718 -42.931 1.00 87.06 919 ARG A O 1
ATOM 7291 N N . ASP A 1 920 ? 11.117 6.529 -41.597 1.00 79.88 920 ASP A N 1
ATOM 7292 C CA . ASP A 1 920 ? 10.689 7.489 -42.608 1.00 79.88 920 ASP A CA 1
ATOM 7293 C C . ASP A 1 920 ? 11.839 8.024 -43.500 1.00 79.88 920 ASP A C 1
ATOM 7295 O O . ASP A 1 920 ? 11.687 9.024 -44.200 1.00 79.88 920 ASP A O 1
ATOM 7299 N N . ASP A 1 921 ? 12.970 7.313 -43.516 1.00 75.44 921 ASP A N 1
ATOM 7300 C CA . ASP A 1 921 ? 14.266 7.717 -44.069 1.00 75.44 921 ASP A CA 1
ATOM 7301 C C . ASP A 1 921 ? 14.959 8.848 -43.291 1.00 75.44 921 ASP A C 1
ATOM 7303 O O . ASP A 1 921 ? 14.479 9.971 -43.155 1.00 75.44 921 ASP A O 1
ATOM 7307 N N . HIS A 1 922 ? 16.181 8.558 -42.847 1.00 83.75 922 HIS A N 1
ATOM 7308 C CA . HIS A 1 922 ? 17.065 9.534 -42.226 1.00 83.75 922 HIS A CA 1
ATOM 7309 C C . HIS A 1 922 ? 18.375 9.608 -43.009 1.00 83.75 922 HIS A C 1
ATOM 7311 O O . HIS A 1 922 ? 19.350 8.936 -42.675 1.00 83.75 922 HIS A O 1
ATOM 7317 N N . TYR A 1 923 ? 18.377 10.393 -44.090 1.00 80.81 923 TYR A N 1
ATOM 7318 C CA . TYR A 1 923 ? 19.547 10.622 -44.950 1.00 80.81 923 TYR A CA 1
ATOM 7319 C C . TYR A 1 923 ? 20.186 9.320 -45.468 1.00 80.81 923 TYR A C 1
ATOM 7321 O O . TYR A 1 923 ? 21.409 9.175 -45.492 1.00 80.81 923 TYR A O 1
ATOM 7329 N N . GLY A 1 924 ? 19.361 8.342 -45.860 1.00 75.81 924 GLY A N 1
ATOM 7330 C CA . GLY A 1 924 ? 19.843 7.065 -46.392 1.00 75.81 924 GLY A CA 1
ATOM 7331 C C . GLY A 1 924 ? 20.441 6.101 -45.359 1.00 75.81 924 GLY A C 1
ATOM 7332 O O . GLY A 1 924 ? 20.999 5.074 -45.750 1.00 75.81 924 GLY A O 1
ATOM 7333 N N . VAL A 1 925 ? 20.326 6.374 -44.052 1.00 84.69 925 VAL A N 1
ATOM 7334 C CA . VAL A 1 925 ? 20.715 5.412 -43.006 1.00 84.69 925 VAL A CA 1
ATOM 7335 C C . VAL A 1 925 ? 19.837 4.160 -43.103 1.00 84.69 925 VAL A C 1
ATOM 7337 O O . VAL A 1 925 ? 18.610 4.242 -43.158 1.00 84.69 925 VAL A O 1
ATOM 7340 N N . ARG A 1 926 ? 20.464 2.980 -43.142 1.00 87.25 926 ARG A N 1
ATOM 7341 C CA . ARG A 1 926 ? 19.791 1.674 -43.187 1.00 87.25 926 ARG A CA 1
ATOM 7342 C C . ARG A 1 926 ? 20.362 0.787 -42.092 1.00 87.25 926 ARG A C 1
ATOM 7344 O O . ARG A 1 926 ? 21.529 0.413 -42.155 1.00 87.25 926 ARG A O 1
ATOM 7351 N N . LEU A 1 927 ? 19.546 0.490 -41.088 1.00 91.19 927 LEU A N 1
ATOM 7352 C CA . LEU A 1 927 ? 19.930 -0.362 -39.966 1.00 91.19 927 LEU A CA 1
ATOM 7353 C C . LEU A 1 927 ? 19.799 -1.844 -40.345 1.00 91.19 927 LEU A C 1
ATOM 7355 O O . LEU A 1 927 ? 18.902 -2.220 -41.102 1.00 91.19 927 LEU A O 1
ATOM 7359 N N . SER A 1 928 ? 20.673 -2.690 -39.796 1.00 93.31 928 SER A N 1
AT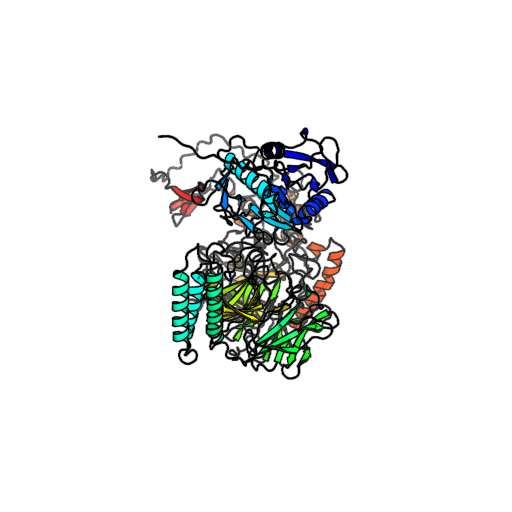OM 7360 C CA . SER A 1 928 ? 20.488 -4.145 -39.834 1.00 93.31 928 SER A CA 1
ATOM 7361 C C . SER A 1 928 ? 19.307 -4.577 -38.952 1.00 93.31 928 SER A C 1
ATOM 7363 O O . SER A 1 928 ? 18.858 -3.824 -38.087 1.00 93.31 928 SER A O 1
ATOM 7365 N N . ALA A 1 929 ? 18.822 -5.811 -39.132 1.00 93.44 929 ALA A N 1
ATOM 7366 C CA . ALA A 1 929 ? 17.749 -6.363 -38.298 1.00 93.44 929 ALA A CA 1
ATOM 7367 C C . ALA A 1 929 ? 18.113 -6.368 -36.801 1.00 93.44 929 ALA A C 1
ATOM 7369 O O . ALA A 1 929 ? 17.300 -5.986 -35.967 1.00 93.44 929 ALA A O 1
ATOM 7370 N N . GLU A 1 930 ? 19.358 -6.720 -36.465 1.00 95.38 930 GLU A N 1
ATOM 7371 C CA . GLU A 1 930 ? 19.848 -6.675 -35.083 1.00 95.38 930 GLU A CA 1
ATOM 7372 C C . GLU A 1 930 ? 19.907 -5.241 -34.533 1.00 95.38 930 GLU A C 1
ATOM 7374 O O . GLU A 1 930 ? 19.542 -5.005 -33.385 1.00 95.38 930 GLU A O 1
ATOM 7379 N N . ALA A 1 931 ? 20.330 -4.264 -35.342 1.00 96.06 931 ALA A N 1
ATOM 7380 C CA . ALA A 1 931 ? 20.359 -2.865 -34.920 1.00 96.06 931 ALA A CA 1
ATOM 7381 C C . ALA A 1 931 ? 18.949 -2.316 -34.636 1.00 96.06 931 ALA A C 1
ATOM 7383 O O . ALA A 1 931 ? 18.764 -1.599 -33.651 1.00 96.06 931 ALA A O 1
ATOM 7384 N N . TRP A 1 932 ? 17.958 -2.688 -35.455 1.00 96.62 932 TRP A N 1
ATOM 7385 C CA . TRP A 1 932 ? 16.549 -2.389 -35.192 1.00 96.62 932 TRP A CA 1
ATOM 7386 C C . TRP A 1 932 ? 16.063 -3.022 -33.889 1.00 96.62 932 TRP A C 1
ATOM 7388 O O . TRP A 1 932 ? 15.543 -2.313 -33.030 1.00 96.62 932 TRP A O 1
ATOM 7398 N N . ASP A 1 933 ? 16.282 -4.324 -33.711 1.00 97.50 933 ASP A N 1
ATOM 7399 C CA . ASP A 1 933 ? 15.815 -5.061 -32.532 1.00 97.50 933 ASP A CA 1
ATOM 7400 C C . ASP A 1 933 ? 16.432 -4.524 -31.228 1.00 97.50 933 ASP A C 1
ATOM 7402 O O . ASP A 1 933 ? 15.752 -4.421 -30.210 1.00 97.50 933 ASP A O 1
ATOM 7406 N N . ARG A 1 934 ? 17.695 -4.081 -31.255 1.00 97.62 934 ARG A N 1
ATOM 7407 C CA . ARG A 1 934 ? 18.356 -3.422 -30.113 1.00 97.62 934 ARG A CA 1
ATOM 7408 C C . ARG A 1 934 ? 17.714 -2.090 -29.733 1.00 97.62 934 ARG A C 1
ATOM 7410 O O . ARG A 1 934 ? 17.498 -1.850 -28.547 1.00 97.62 934 ARG A O 1
ATOM 7417 N N . LEU A 1 935 ? 17.390 -1.240 -30.710 1.00 97.69 935 LEU A N 1
ATOM 7418 C CA . LEU A 1 935 ? 16.710 0.036 -30.453 1.00 97.69 935 LEU A CA 1
ATOM 7419 C C . LEU A 1 935 ? 15.271 -0.169 -29.973 1.00 97.69 935 LEU A C 1
ATOM 7421 O O . LEU A 1 935 ? 14.853 0.483 -29.021 1.00 97.69 935 LEU A O 1
ATOM 7425 N N . ILE A 1 936 ? 14.533 -1.083 -30.603 1.00 98.12 936 ILE A N 1
ATOM 7426 C CA . ILE A 1 936 ? 13.150 -1.410 -30.234 1.00 98.12 936 ILE A CA 1
ATOM 7427 C C . ILE A 1 936 ? 13.108 -1.993 -28.822 1.00 98.12 936 ILE A C 1
ATOM 7429 O O . ILE A 1 936 ? 12.369 -1.501 -27.978 1.00 98.12 936 ILE A O 1
ATOM 7433 N N . THR A 1 937 ? 13.959 -2.980 -28.533 1.00 98.06 937 THR A N 1
ATOM 7434 C CA . THR A 1 937 ? 14.024 -3.604 -27.207 1.00 98.06 937 THR A CA 1
ATOM 7435 C C . THR A 1 937 ? 14.410 -2.592 -26.128 1.00 98.06 937 THR A C 1
ATOM 7437 O O . THR A 1 937 ? 13.858 -2.634 -25.035 1.00 98.06 937 THR A O 1
ATOM 7440 N N . TRP A 1 938 ? 15.313 -1.648 -26.419 1.00 97.62 938 TRP A N 1
ATOM 7441 C CA . TRP A 1 938 ? 15.628 -0.566 -25.485 1.00 97.62 938 TRP A CA 1
ATOM 7442 C C . TRP A 1 938 ? 14.389 0.263 -25.129 1.00 97.62 938 TRP A C 1
ATOM 7444 O O . TRP A 1 938 ? 14.145 0.498 -23.949 1.00 97.62 938 TRP A O 1
ATOM 7454 N N . ILE A 1 939 ? 13.593 0.664 -26.125 1.00 97.12 939 ILE A N 1
ATOM 7455 C CA . ILE A 1 939 ? 12.353 1.429 -25.923 1.00 97.12 939 ILE A CA 1
ATOM 7456 C C . ILE A 1 939 ? 11.336 0.603 -25.125 1.00 97.12 939 ILE A C 1
ATOM 7458 O O . ILE A 1 939 ? 10.836 1.076 -24.105 1.00 97.12 939 ILE A O 1
ATOM 7462 N N . ASP A 1 940 ? 11.093 -0.642 -25.539 1.00 97.31 940 ASP A N 1
ATOM 7463 C CA . ASP A 1 940 ? 10.114 -1.542 -24.919 1.00 97.31 940 ASP A CA 1
ATOM 7464 C C . ASP A 1 940 ? 10.450 -1.866 -23.452 1.00 97.31 940 ASP A C 1
ATOM 7466 O O . ASP A 1 940 ? 9.556 -2.165 -22.665 1.00 97.31 940 ASP A O 1
ATOM 7470 N N . LEU A 1 941 ? 11.727 -1.819 -23.056 1.00 96.62 941 LEU A N 1
ATOM 7471 C CA . LEU A 1 941 ? 12.179 -2.030 -21.673 1.00 96.62 941 LEU A CA 1
ATOM 7472 C C . LEU A 1 941 ? 12.158 -0.757 -20.811 1.00 96.62 941 LEU A C 1
ATOM 7474 O O . LEU A 1 941 ? 12.773 -0.735 -19.746 1.00 96.62 941 LEU A O 1
ATOM 7478 N N . ASN A 1 942 ? 11.471 0.293 -21.263 1.00 95.69 942 ASN A N 1
ATOM 7479 C CA . ASN A 1 942 ? 11.440 1.612 -20.631 1.00 95.69 942 ASN A CA 1
ATOM 7480 C C . ASN A 1 942 ? 12.795 2.355 -20.655 1.00 95.69 942 ASN A C 1
ATOM 7482 O O . ASN A 1 942 ? 13.157 3.089 -19.741 1.00 95.69 942 ASN A O 1
ATOM 7486 N N . ALA A 1 943 ? 13.569 2.165 -21.724 1.00 96.38 943 ALA A N 1
ATOM 7487 C CA . ALA A 1 943 ? 14.804 2.892 -22.016 1.00 96.38 943 ALA A CA 1
ATOM 7488 C C . ALA A 1 943 ? 15.838 2.980 -20.862 1.00 96.38 943 ALA A C 1
ATOM 7490 O O . ALA A 1 943 ? 16.343 4.081 -20.582 1.00 96.38 943 ALA A O 1
ATOM 7491 N N . PRO A 1 944 ? 16.236 1.854 -20.227 1.00 96.19 944 PRO A N 1
ATOM 7492 C CA . PRO A 1 944 ? 17.259 1.867 -19.183 1.00 96.19 944 PRO A CA 1
ATOM 7493 C C . PRO A 1 944 ? 18.589 2.410 -19.723 1.00 96.19 944 PRO A C 1
ATOM 7495 O O . PRO A 1 944 ? 18.956 2.174 -20.881 1.00 96.19 944 PRO A O 1
ATOM 7498 N N . ALA A 1 945 ? 19.315 3.160 -18.891 1.00 96.69 945 ALA A N 1
ATOM 7499 C CA . ALA A 1 945 ? 20.671 3.604 -19.207 1.00 96.69 945 ALA A CA 1
ATOM 7500 C C . ALA A 1 945 ? 21.706 2.576 -18.734 1.00 96.69 945 ALA A C 1
ATOM 7502 O O . ALA A 1 945 ? 22.639 2.247 -19.471 1.00 96.69 945 ALA A O 1
ATOM 7503 N N . HIS A 1 946 ? 21.500 2.062 -17.522 1.00 96.12 946 HIS A N 1
ATOM 7504 C CA . HIS A 1 946 ? 22.425 1.194 -16.801 1.00 96.12 946 HIS A CA 1
ATOM 7505 C C . HIS A 1 946 ? 21.904 -0.238 -16.734 1.00 96.12 946 HIS A C 1
ATOM 7507 O O . HIS A 1 946 ? 20.715 -0.462 -16.520 1.00 96.12 946 HIS A O 1
ATOM 7513 N N . GLY A 1 947 ? 22.808 -1.201 -16.904 1.00 95.56 947 GLY A N 1
ATOM 7514 C CA . GLY A 1 947 ? 22.480 -2.627 -16.879 1.00 95.56 947 GLY A CA 1
ATOM 7515 C C . GLY A 1 947 ? 22.889 -3.354 -15.602 1.00 95.56 947 GLY A C 1
ATOM 7516 O O . GLY A 1 947 ? 22.687 -4.559 -15.547 1.00 95.56 947 GLY A O 1
ATOM 7517 N N . THR A 1 948 ? 23.485 -2.677 -14.619 1.00 95.75 948 THR A N 1
ATOM 7518 C CA . THR A 1 948 ? 23.783 -3.224 -13.281 1.00 95.75 948 THR A CA 1
ATOM 7519 C C . THR A 1 948 ? 23.789 -2.099 -12.240 1.00 95.75 948 THR A C 1
ATOM 7521 O O . THR A 1 948 ? 23.916 -0.926 -12.607 1.00 95.75 948 THR A O 1
ATOM 7524 N N . TRP A 1 949 ? 23.709 -2.414 -10.946 1.00 95.44 949 TRP A N 1
ATOM 7525 C CA . TRP A 1 949 ? 23.785 -1.395 -9.895 1.00 95.44 949 TRP A CA 1
ATOM 7526 C C . TRP A 1 949 ? 25.184 -0.791 -9.762 1.00 95.44 949 TRP A C 1
ATOM 7528 O O . TRP A 1 949 ? 25.303 0.400 -9.468 1.00 95.44 949 TRP A O 1
ATOM 7538 N N . GLN A 1 950 ? 26.247 -1.536 -10.080 1.00 95.31 950 GLN A N 1
ATOM 7539 C CA . GLN A 1 950 ? 27.604 -0.988 -10.176 1.00 95.31 950 GLN A CA 1
ATOM 7540 C C . GLN A 1 950 ? 27.695 0.158 -11.197 1.00 95.31 950 GLN A C 1
ATOM 7542 O O . GLN A 1 950 ? 28.417 1.129 -10.962 1.00 95.31 950 GLN A O 1
ATOM 7547 N N . GLU A 1 951 ? 26.971 0.082 -12.316 1.00 94.88 951 GLU A N 1
ATOM 7548 C CA . GLU A 1 951 ? 26.900 1.179 -13.293 1.00 94.88 951 GLU A CA 1
ATOM 7549 C C . GLU A 1 951 ? 26.143 2.395 -12.749 1.00 94.88 951 GLU A C 1
ATOM 7551 O O . GLU A 1 951 ? 26.573 3.530 -12.971 1.00 94.88 951 GLU A O 1
ATOM 7556 N N . VAL A 1 952 ? 25.067 2.161 -11.992 1.00 94.81 952 VAL A N 1
ATOM 7557 C CA . VAL A 1 952 ? 24.241 3.219 -11.394 1.00 94.81 952 VAL A CA 1
ATOM 7558 C C . VAL A 1 952 ? 25.032 3.990 -10.331 1.00 94.81 952 VAL A C 1
ATOM 7560 O O . VAL A 1 952 ? 25.221 5.205 -10.443 1.00 94.81 952 VAL A O 1
ATOM 7563 N N . VAL A 1 953 ? 25.547 3.296 -9.309 1.00 95.06 953 VAL A N 1
ATOM 7564 C CA . VAL A 1 953 ? 26.106 3.934 -8.101 1.00 95.06 953 VAL A CA 1
ATOM 7565 C C . VAL A 1 953 ? 27.631 3.925 -8.029 1.00 95.06 953 VAL A C 1
ATOM 7567 O O . VAL A 1 953 ? 28.202 4.538 -7.128 1.00 95.06 953 VAL A O 1
ATOM 7570 N N . GLY A 1 954 ? 28.327 3.301 -8.985 1.00 93.44 954 GLY A N 1
ATOM 7571 C CA . GLY A 1 954 ? 29.790 3.145 -8.970 1.00 93.44 954 GLY A CA 1
ATOM 7572 C C . GLY A 1 954 ? 30.584 4.457 -8.914 1.00 93.44 954 GLY A C 1
ATOM 7573 O O . GLY A 1 954 ? 31.751 4.474 -8.531 1.00 93.44 954 GLY A O 1
ATOM 7574 N N . HIS A 1 955 ? 29.950 5.576 -9.263 1.00 91.31 955 HIS A N 1
ATOM 7575 C CA . HIS A 1 955 ? 30.530 6.914 -9.180 1.00 91.31 955 HIS A CA 1
ATOM 7576 C C . HIS A 1 955 ? 30.480 7.533 -7.769 1.00 91.31 955 HIS A C 1
ATOM 7578 O O . HIS A 1 955 ? 31.065 8.596 -7.553 1.00 91.31 955 HIS A O 1
ATOM 7584 N N . ILE A 1 956 ? 29.787 6.891 -6.824 1.00 93.62 956 ILE A N 1
ATOM 7585 C CA . ILE A 1 956 ? 29.611 7.318 -5.435 1.00 93.62 956 ILE A CA 1
ATOM 7586 C C . ILE A 1 956 ? 30.403 6.345 -4.558 1.00 93.62 956 ILE A C 1
ATOM 7588 O O . ILE A 1 956 ? 29.911 5.252 -4.284 1.00 93.62 956 ILE A O 1
ATOM 7592 N N . PRO A 1 957 ? 31.610 6.707 -4.078 1.00 94.75 957 PRO A N 1
ATOM 7593 C CA . PRO A 1 957 ? 32.498 5.764 -3.395 1.00 94.75 957 PRO A CA 1
ATOM 7594 C C . PRO A 1 957 ? 31.849 5.002 -2.233 1.00 94.75 957 PRO A C 1
ATOM 7596 O O . PRO A 1 957 ? 32.082 3.808 -2.082 1.00 94.75 957 PRO A O 1
ATOM 7599 N N . ALA A 1 958 ? 30.999 5.675 -1.448 1.00 94.44 958 ALA A N 1
ATOM 7600 C CA . ALA A 1 958 ? 30.298 5.062 -0.322 1.00 94.44 958 ALA A CA 1
ATOM 7601 C C . ALA A 1 958 ? 29.312 3.963 -0.756 1.00 94.44 958 ALA A C 1
ATOM 7603 O O . ALA A 1 958 ? 29.268 2.921 -0.117 1.00 94.44 958 ALA A O 1
ATOM 7604 N N . LYS A 1 959 ? 28.564 4.166 -1.850 1.00 94.94 959 LYS A N 1
ATOM 7605 C CA . LYS A 1 959 ? 27.594 3.185 -2.369 1.00 94.94 959 LYS A CA 1
ATOM 7606 C C . LYS A 1 959 ? 28.270 2.106 -3.209 1.00 94.94 959 LYS A C 1
ATOM 7608 O O . LYS A 1 959 ? 27.950 0.935 -3.072 1.00 94.94 959 LYS A O 1
ATOM 7613 N N . ALA A 1 960 ? 29.266 2.479 -4.012 1.00 94.38 960 ALA A N 1
ATOM 7614 C CA . ALA A 1 960 ? 30.073 1.547 -4.797 1.00 94.38 960 ALA A CA 1
ATOM 7615 C C . ALA A 1 960 ? 30.721 0.456 -3.924 1.00 94.38 960 ALA A C 1
ATOM 7617 O O . ALA A 1 960 ? 30.811 -0.696 -4.336 1.00 94.38 960 ALA A O 1
ATOM 7618 N N . ALA A 1 961 ? 31.131 0.803 -2.699 1.00 96.19 961 ALA A N 1
ATOM 7619 C CA . ALA A 1 961 ? 31.675 -0.150 -1.734 1.00 96.19 961 ALA A CA 1
ATOM 7620 C C . ALA A 1 961 ? 30.648 -1.184 -1.224 1.00 96.19 961 ALA A C 1
ATOM 7622 O O . ALA A 1 961 ? 31.058 -2.211 -0.689 1.00 96.19 961 ALA A O 1
ATOM 7623 N N . LEU A 1 962 ? 29.343 -0.933 -1.391 1.00 95.38 962 LEU A N 1
ATOM 7624 C CA . LEU A 1 962 ? 28.255 -1.821 -0.965 1.00 95.38 962 LEU A CA 1
ATOM 7625 C C . LEU A 1 962 ? 27.824 -2.806 -2.059 1.00 95.38 962 LEU A C 1
ATOM 7627 O O . LEU A 1 962 ? 27.302 -3.868 -1.737 1.00 95.38 962 LEU A O 1
ATOM 7631 N N . VAL A 1 963 ? 28.051 -2.483 -3.339 1.00 95.50 963 VAL A N 1
ATOM 7632 C CA . VAL A 1 963 ? 27.517 -3.259 -4.473 1.00 95.50 963 VAL A CA 1
ATOM 7633 C C . VAL A 1 963 ? 28.052 -4.688 -4.487 1.00 95.50 963 VAL A C 1
ATOM 7635 O O . VAL A 1 963 ? 27.266 -5.628 -4.462 1.00 95.50 963 VAL A O 1
ATOM 7638 N N . ALA A 1 964 ? 29.377 -4.873 -4.496 1.00 95.44 964 ALA A N 1
ATOM 7639 C CA . ALA A 1 964 ? 29.964 -6.211 -4.579 1.00 95.44 964 ALA A CA 1
ATOM 7640 C C . ALA A 1 964 ? 29.634 -7.091 -3.351 1.00 95.44 964 ALA A C 1
ATOM 7642 O O . ALA A 1 964 ? 29.177 -8.215 -3.563 1.00 95.44 964 ALA A O 1
ATOM 7643 N N . PRO A 1 965 ? 29.770 -6.609 -2.094 1.00 95.69 965 PRO A N 1
ATOM 7644 C CA . PRO A 1 965 ? 29.325 -7.373 -0.928 1.00 95.69 965 PRO A CA 1
ATOM 7645 C C . PRO A 1 965 ? 27.824 -7.688 -0.946 1.00 95.69 965 PRO A C 1
ATOM 7647 O O . PRO A 1 965 ? 27.437 -8.809 -0.627 1.00 95.69 965 PRO A O 1
ATOM 7650 N N . GLY A 1 966 ? 26.980 -6.729 -1.346 1.00 95.38 966 GLY A N 1
ATOM 7651 C CA . GLY A 1 966 ? 25.532 -6.928 -1.425 1.00 95.38 966 GLY A CA 1
ATOM 7652 C C . GLY A 1 966 ? 25.132 -7.958 -2.481 1.00 95.38 966 GLY A C 1
ATOM 7653 O O . GLY A 1 966 ? 24.343 -8.857 -2.195 1.00 95.38 966 GLY A O 1
ATOM 7654 N N . ALA A 1 967 ? 25.740 -7.895 -3.667 1.00 95.44 967 ALA A N 1
ATOM 7655 C CA . ALA A 1 967 ? 25.540 -8.870 -4.734 1.00 95.44 967 ALA A CA 1
ATOM 7656 C C . ALA A 1 967 ? 25.996 -10.278 -4.320 1.00 95.44 967 ALA A C 1
ATOM 7658 O O . ALA A 1 967 ? 25.273 -11.250 -4.546 1.00 95.44 967 ALA A O 1
ATOM 7659 N N . GLU A 1 968 ? 27.165 -10.400 -3.677 1.00 96.31 968 GLU A N 1
ATOM 7660 C CA . GLU A 1 968 ? 27.670 -11.678 -3.163 1.00 96.31 968 GLU A CA 1
ATOM 7661 C C . GLU A 1 968 ? 26.727 -12.260 -2.105 1.00 96.31 968 GLU A C 1
ATOM 7663 O O . GLU A 1 968 ? 26.371 -13.439 -2.180 1.00 96.31 968 GLU A O 1
ATOM 7668 N N . ARG A 1 969 ? 26.263 -11.426 -1.166 1.00 96.38 969 ARG A N 1
ATOM 7669 C CA . ARG A 1 969 ? 25.354 -11.849 -0.099 1.00 96.38 969 ARG A CA 1
ATOM 7670 C C . ARG A 1 969 ? 23.990 -12.276 -0.636 1.00 96.38 969 ARG A C 1
ATOM 7672 O O . ARG A 1 969 ? 23.519 -13.361 -0.295 1.00 96.38 969 ARG A O 1
ATOM 7679 N N . ARG A 1 970 ? 23.388 -11.495 -1.538 1.00 95.00 970 ARG A N 1
ATOM 7680 C CA . ARG A 1 970 ? 22.128 -11.861 -2.205 1.00 95.00 970 ARG A CA 1
ATOM 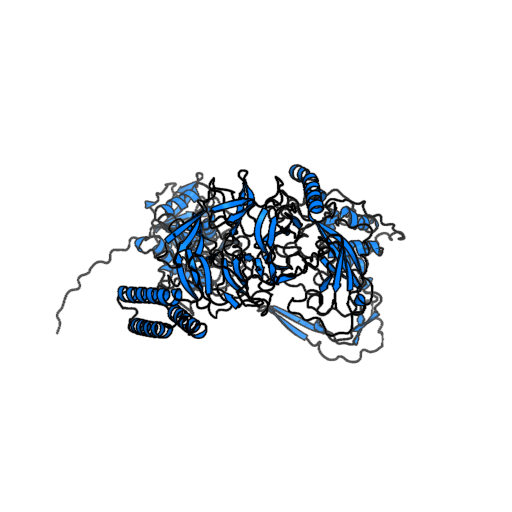7681 C C . ARG A 1 970 ? 22.263 -13.165 -2.988 1.00 95.00 970 ARG A C 1
ATOM 7683 O O . ARG A 1 970 ? 21.401 -14.033 -2.866 1.00 95.00 970 ARG A O 1
ATOM 7690 N N . ARG A 1 971 ? 23.342 -13.335 -3.762 1.00 95.62 971 ARG A N 1
ATOM 7691 C CA . ARG A 1 971 ? 23.617 -14.562 -4.528 1.00 95.62 971 ARG A CA 1
ATOM 7692 C C . ARG A 1 971 ? 23.759 -15.782 -3.619 1.00 95.62 971 ARG A C 1
ATOM 7694 O O . ARG A 1 971 ? 23.227 -16.846 -3.930 1.00 95.62 971 ARG A O 1
ATOM 7701 N N . GLU A 1 972 ? 24.460 -15.635 -2.500 1.00 97.12 972 GLU A N 1
ATOM 7702 C CA . GLU A 1 972 ? 24.662 -16.697 -1.515 1.00 97.12 972 GLU A CA 1
ATOM 7703 C C . GLU A 1 972 ? 23.343 -17.125 -0.852 1.00 97.12 972 GLU A C 1
ATOM 7705 O O . GLU A 1 972 ? 23.003 -18.312 -0.895 1.00 97.12 972 GLU A O 1
ATOM 7710 N N . LEU A 1 973 ? 22.560 -16.173 -0.334 1.00 96.88 973 LEU A N 1
ATOM 7711 C CA . LEU A 1 973 ? 21.265 -16.448 0.293 1.00 96.88 973 LEU A CA 1
ATOM 7712 C C . LEU A 1 973 ? 20.239 -16.976 -0.719 1.00 96.88 973 LEU A C 1
ATOM 7714 O O . LEU A 1 973 ? 19.483 -17.897 -0.405 1.00 96.88 973 LEU A O 1
ATOM 7718 N N . HIS A 1 974 ? 20.226 -16.452 -1.949 1.00 95.25 974 HIS A N 1
ATOM 7719 C CA . HIS A 1 974 ? 19.386 -16.982 -3.021 1.00 95.25 974 HIS A CA 1
ATOM 7720 C C . HIS A 1 974 ? 19.737 -18.447 -3.296 1.00 95.25 974 HIS A C 1
ATOM 7722 O O . HIS A 1 974 ? 18.887 -19.317 -3.117 1.00 95.25 974 HIS A O 1
ATOM 7728 N N . ARG A 1 975 ? 21.011 -18.755 -3.571 1.00 95.88 975 ARG A N 1
ATOM 7729 C CA . ARG A 1 975 ? 21.475 -20.131 -3.808 1.00 95.88 975 ARG A CA 1
ATOM 7730 C C . ARG A 1 975 ? 21.103 -21.079 -2.675 1.00 95.88 975 ARG A C 1
ATOM 7732 O O . ARG A 1 975 ? 20.709 -22.213 -2.941 1.00 95.88 975 ARG A O 1
ATOM 7739 N N . ARG A 1 976 ? 21.209 -20.633 -1.424 1.00 96.06 976 ARG A N 1
ATOM 7740 C CA . ARG A 1 976 ? 20.915 -21.460 -0.250 1.00 96.06 976 ARG A CA 1
ATOM 7741 C C . ARG A 1 976 ? 19.436 -21.844 -0.142 1.00 96.06 976 ARG A C 1
ATOM 7743 O O . ARG A 1 976 ? 19.145 -22.988 0.198 1.00 96.06 976 ARG A O 1
ATOM 7750 N N . TYR A 1 977 ? 18.520 -20.919 -0.433 1.00 95.50 977 TYR A N 1
ATOM 7751 C CA . TYR A 1 977 ? 17.080 -21.124 -0.218 1.00 95.50 977 TYR A CA 1
ATOM 7752 C C . TYR A 1 977 ? 16.276 -21.430 -1.487 1.00 95.50 977 TYR A C 1
ATOM 7754 O O . TYR A 1 977 ? 15.096 -21.770 -1.375 1.00 95.50 977 TYR A O 1
ATOM 7762 N N . THR A 1 978 ? 16.893 -21.332 -2.669 1.00 92.94 978 THR A N 1
ATOM 7763 C CA . THR A 1 978 ? 16.274 -21.661 -3.968 1.00 92.94 978 THR A CA 1
ATOM 7764 C C . THR A 1 978 ? 17.039 -22.729 -4.756 1.00 92.94 978 THR A C 1
ATOM 7766 O O . THR A 1 978 ? 16.476 -23.345 -5.656 1.00 92.94 978 THR A O 1
ATOM 7769 N N . GLY A 1 979 ? 18.318 -22.972 -4.441 1.00 91.19 979 GLY A N 1
ATOM 7770 C CA . GLY A 1 979 ? 19.196 -23.861 -5.212 1.00 91.19 979 GLY A CA 1
ATOM 7771 C C . GLY A 1 979 ? 19.716 -23.256 -6.525 1.00 91.19 979 GLY A C 1
ATOM 7772 O O . GLY A 1 979 ? 20.390 -23.952 -7.294 1.00 91.19 979 GLY A O 1
ATOM 7773 N N . ILE A 1 980 ? 19.418 -21.980 -6.794 1.00 90.12 980 ILE A N 1
ATOM 7774 C CA . ILE A 1 980 ? 19.768 -21.281 -8.035 1.00 90.12 980 ILE A CA 1
ATOM 7775 C C . ILE A 1 980 ? 20.953 -20.347 -7.801 1.00 90.12 980 ILE A C 1
ATOM 7777 O O . ILE A 1 980 ? 20.979 -19.569 -6.853 1.00 90.12 980 ILE A O 1
ATOM 7781 N N . ASP A 1 981 ? 21.956 -20.441 -8.673 1.00 92.31 981 ASP A N 1
ATOM 7782 C CA . ASP A 1 981 ? 23.154 -19.613 -8.606 1.00 92.31 981 ASP A CA 1
ATOM 7783 C C . ASP A 1 981 ? 23.174 -18.590 -9.743 1.00 92.31 981 ASP A C 1
ATOM 7785 O O . ASP A 1 981 ? 23.524 -18.929 -10.873 1.00 92.31 981 ASP A O 1
ATOM 7789 N N . GLU A 1 982 ? 22.815 -17.346 -9.435 1.00 87.38 982 GLU A N 1
ATOM 7790 C CA . GLU A 1 982 ? 22.792 -16.244 -10.396 1.00 87.38 982 GLU A CA 1
ATOM 7791 C C . GLU A 1 982 ? 23.565 -15.038 -9.869 1.00 87.38 982 GLU A C 1
ATOM 7793 O O . GLU A 1 982 ? 23.513 -14.709 -8.686 1.00 87.38 982 GLU A O 1
ATOM 7798 N N . ASP A 1 983 ? 24.317 -14.401 -10.763 1.00 90.12 983 ASP A N 1
ATOM 7799 C CA . ASP A 1 983 ? 25.075 -13.191 -10.470 1.00 90.12 983 ASP A CA 1
ATOM 7800 C C . ASP A 1 983 ? 24.287 -11.960 -10.949 1.00 90.12 983 ASP A C 1
ATOM 7802 O O . ASP A 1 983 ? 24.191 -11.756 -12.166 1.00 90.12 983 ASP A O 1
ATOM 7806 N N . PRO A 1 984 ? 23.722 -11.152 -10.029 1.00 87.12 984 PRO A N 1
ATOM 7807 C CA . PRO A 1 984 ? 22.909 -9.991 -10.392 1.00 87.12 984 PRO A CA 1
ATOM 7808 C C . PRO A 1 984 ? 23.736 -8.867 -11.042 1.00 87.12 984 PRO A C 1
ATOM 7810 O O . PRO A 1 984 ? 23.179 -8.018 -11.731 1.00 87.12 984 PRO A O 1
ATOM 7813 N N . GLU A 1 985 ? 25.066 -8.876 -10.880 1.00 93.19 985 GLU A N 1
ATOM 7814 C CA . GLU A 1 985 ? 25.983 -7.852 -11.404 1.00 93.19 985 GLU A CA 1
ATOM 7815 C C . GLU A 1 985 ? 26.814 -8.354 -12.602 1.00 93.19 985 GLU A C 1
ATOM 7817 O O . GLU A 1 985 ? 27.821 -7.747 -12.978 1.00 93.19 985 GLU A O 1
ATOM 7822 N N . ALA A 1 986 ? 26.409 -9.460 -13.238 1.00 88.56 986 ALA A N 1
ATOM 7823 C CA . ALA A 1 986 ? 27.126 -10.017 -14.382 1.00 88.56 986 ALA A CA 1
ATOM 7824 C C . ALA A 1 986 ? 27.161 -9.045 -15.581 1.00 88.56 986 ALA A C 1
ATOM 7826 O O . ALA A 1 986 ? 26.153 -8.796 -16.250 1.00 88.56 986 ALA A O 1
ATOM 7827 N N . VAL A 1 987 ? 28.360 -8.555 -15.916 1.00 87.88 987 VAL A N 1
ATOM 7828 C CA . VAL A 1 987 ? 28.611 -7.702 -17.088 1.00 87.88 987 VAL A CA 1
ATOM 7829 C C . VAL A 1 987 ? 29.166 -8.526 -18.247 1.00 87.88 987 VAL A C 1
ATOM 7831 O O . VAL A 1 987 ? 30.124 -9.283 -18.101 1.00 87.88 987 VAL A O 1
ATOM 7834 N N . TYR A 1 988 ? 28.606 -8.314 -19.436 1.00 85.56 988 TYR A N 1
ATOM 7835 C CA . TYR A 1 988 ? 29.053 -8.944 -20.679 1.00 85.56 988 TYR A CA 1
ATOM 7836 C C . TYR A 1 988 ? 29.698 -7.910 -21.615 1.00 85.56 988 TYR A C 1
ATOM 7838 O O . TYR A 1 988 ? 29.442 -6.713 -21.467 1.00 85.56 988 TYR A O 1
ATOM 7846 N N . PRO A 1 989 ? 30.538 -8.326 -22.581 1.00 86.62 989 PRO A N 1
ATOM 7847 C CA . PRO A 1 989 ? 31.117 -7.408 -23.559 1.00 86.62 989 PRO A CA 1
ATOM 7848 C C . PRO A 1 989 ? 30.050 -6.646 -24.356 1.00 86.62 989 PRO A C 1
ATOM 7850 O O . PRO A 1 989 ? 28.963 -7.166 -24.606 1.00 86.62 989 PRO A O 1
ATOM 7853 N N . ALA A 1 990 ? 30.378 -5.422 -24.780 1.00 87.56 990 ALA A N 1
ATOM 7854 C CA . ALA A 1 990 ? 29.511 -4.637 -25.655 1.00 87.56 990 ALA A CA 1
ATOM 7855 C C . ALA A 1 990 ? 29.257 -5.361 -26.986 1.00 87.56 990 ALA A C 1
ATOM 7857 O O . ALA A 1 990 ? 30.121 -6.089 -27.488 1.00 87.56 990 ALA A O 1
ATOM 7858 N N . ALA A 1 991 ? 28.079 -5.133 -27.564 1.00 84.75 991 ALA A N 1
ATOM 7859 C CA . ALA A 1 991 ? 27.732 -5.686 -28.862 1.00 84.75 991 ALA A CA 1
ATOM 7860 C C . ALA A 1 991 ? 28.693 -5.195 -29.953 1.00 84.75 991 ALA A C 1
ATOM 7862 O O . ALA A 1 991 ? 29.105 -4.035 -29.966 1.00 84.75 991 ALA A O 1
ATOM 7863 N N . VAL A 1 992 ? 29.020 -6.074 -30.900 1.00 85.31 992 VAL A N 1
ATOM 7864 C CA . VAL A 1 992 ? 29.837 -5.739 -32.070 1.00 85.31 992 VAL A CA 1
ATOM 7865 C C . VAL A 1 992 ? 28.961 -5.868 -33.306 1.00 85.31 992 VAL A C 1
ATOM 7867 O O . VAL A 1 992 ? 28.579 -6.973 -33.681 1.00 85.31 992 VAL A O 1
ATOM 7870 N N . LEU A 1 993 ? 28.648 -4.739 -33.941 1.00 85.19 993 LEU A N 1
ATOM 7871 C CA . LEU A 1 993 ? 27.843 -4.696 -35.159 1.00 85.19 993 LEU A CA 1
ATOM 7872 C C . LEU A 1 993 ? 28.750 -4.457 -36.370 1.00 85.19 993 LEU A C 1
ATOM 7874 O O . LEU A 1 993 ? 29.452 -3.449 -36.439 1.00 85.19 993 LEU A O 1
ATOM 7878 N N . SER A 1 994 ? 28.731 -5.377 -37.335 1.00 66.69 994 SER A N 1
ATOM 7879 C CA . SER A 1 994 ? 29.382 -5.189 -38.634 1.00 66.69 994 SER A CA 1
ATOM 7880 C C . SER A 1 994 ? 28.461 -4.414 -39.576 1.00 66.69 994 SER A C 1
ATOM 7882 O O . SER A 1 994 ? 27.289 -4.756 -39.730 1.00 66.69 994 SER A O 1
ATOM 7884 N N . VAL A 1 995 ? 28.989 -3.373 -40.220 1.00 66.81 995 VAL A N 1
ATOM 7885 C CA . VAL A 1 995 ? 28.250 -2.557 -41.190 1.00 66.81 995 VAL A CA 1
ATOM 7886 C C . VAL A 1 995 ? 28.631 -3.006 -42.600 1.00 66.81 995 VAL A C 1
ATOM 7888 O O . VAL A 1 995 ? 29.736 -2.716 -43.046 1.00 66.81 995 VAL A O 1
ATOM 7891 N N . ASP A 1 996 ? 27.710 -3.646 -43.322 1.00 53.69 996 ASP A N 1
ATOM 7892 C CA . ASP A 1 996 ? 27.866 -3.954 -44.759 1.00 53.69 996 ASP A CA 1
ATOM 7893 C C . ASP A 1 996 ? 27.341 -2.813 -45.665 1.00 53.69 996 ASP A C 1
ATOM 7895 O O . ASP A 1 996 ? 27.024 -3.016 -46.838 1.00 53.69 996 ASP A O 1
ATOM 7899 N N . ALA A 1 997 ? 27.197 -1.592 -45.135 1.00 49.50 997 ALA A N 1
ATOM 7900 C CA . ALA A 1 997 ? 26.577 -0.483 -45.858 1.00 49.50 997 ALA A CA 1
ATOM 7901 C C . ALA A 1 997 ? 27.584 0.307 -46.728 1.00 49.50 997 ALA A C 1
ATOM 7903 O O . ALA A 1 997 ? 28.660 0.673 -46.241 1.00 49.50 997 ALA A O 1
ATOM 7904 N N . PRO A 1 998 ? 27.228 0.648 -47.987 1.00 48.50 998 PRO A N 1
ATOM 7905 C CA . PRO A 1 998 ? 28.013 1.553 -48.826 1.00 48.50 998 PRO A CA 1
ATOM 7906 C C . PRO A 1 998 ? 28.138 2.953 -48.188 1.00 48.50 998 PRO A C 1
ATOM 7908 O O . PRO A 1 998 ? 27.362 3.301 -47.290 1.00 48.50 998 PRO A O 1
ATOM 7911 N N . PRO A 1 999 ? 29.124 3.769 -48.613 1.00 45.09 999 PRO A N 1
ATOM 7912 C CA . PRO A 1 999 ? 29.353 5.095 -48.047 1.00 45.09 999 PRO A CA 1
ATOM 7913 C C . PRO A 1 999 ? 28.072 5.933 -48.082 1.00 45.09 999 PRO A C 1
ATOM 7915 O O . PRO A 1 999 ? 27.387 5.995 -49.103 1.00 45.09 999 PRO A O 1
ATOM 7918 N N . CYS A 1 1000 ? 27.764 6.580 -46.954 1.00 42.06 1000 CYS A N 1
ATOM 7919 C CA . CYS A 1 1000 ? 26.740 7.616 -46.900 1.00 42.06 1000 CYS A CA 1
ATOM 7920 C C . CYS A 1 1000 ? 27.100 8.648 -47.971 1.00 42.06 1000 CYS A C 1
ATOM 7922 O O . CYS A 1 1000 ? 28.229 9.149 -47.960 1.00 42.06 1000 CYS A O 1
ATOM 7924 N N . ALA A 1 1001 ? 26.182 8.950 -48.893 1.00 45.91 1001 ALA A N 1
ATOM 7925 C CA . ALA A 1 1001 ? 26.322 10.162 -49.687 1.00 45.91 1001 ALA A CA 1
ATOM 7926 C C . ALA A 1 1001 ? 26.529 11.318 -48.697 1.00 45.91 1001 ALA A C 1
ATOM 7928 O O . ALA A 1 1001 ? 25.879 11.341 -47.645 1.00 45.91 1001 ALA A O 1
ATOM 7929 N N . GLU A 1 1002 ? 27.477 12.219 -48.983 1.00 43.31 1002 GLU A N 1
ATOM 7930 C CA . GLU A 1 1002 ? 27.648 13.429 -48.177 1.00 43.31 1002 GLU A CA 1
ATOM 7931 C C . GLU A 1 1002 ? 26.272 14.057 -47.935 1.00 43.31 1002 GLU A C 1
ATOM 7933 O O . GLU A 1 1002 ? 25.445 14.023 -48.854 1.00 43.31 1002 GLU A O 1
ATOM 7938 N N . PRO A 1 1003 ? 25.990 14.584 -46.729 1.00 40.59 1003 PRO A N 1
ATOM 7939 C CA . PRO A 1 1003 ? 24.708 15.201 -46.455 1.00 40.59 1003 PRO A CA 1
ATOM 7940 C C . PRO A 1 1003 ? 24.525 16.325 -47.466 1.00 40.59 1003 PRO A C 1
ATOM 7942 O O . PRO A 1 1003 ? 25.101 17.405 -47.333 1.00 40.59 1003 PRO A O 1
ATOM 7945 N N . SER A 1 1004 ? 23.731 16.073 -48.505 1.00 40.97 1004 SER A N 1
ATOM 7946 C CA . SER A 1 1004 ? 23.252 17.140 -49.349 1.00 40.97 1004 SER A CA 1
ATOM 7947 C C . SER A 1 1004 ? 22.267 17.876 -48.454 1.00 40.97 1004 SER A C 1
ATOM 7949 O O . SER A 1 1004 ? 21.095 17.518 -48.362 1.00 40.97 1004 SER A O 1
ATOM 7951 N N . LEU A 1 1005 ? 22.760 18.892 -47.749 1.00 42.75 1005 LEU A N 1
ATOM 7952 C CA . LEU A 1 1005 ? 21.962 19.960 -47.156 1.00 42.75 1005 LEU A CA 1
ATOM 7953 C C . LEU A 1 1005 ? 21.339 20.786 -48.293 1.00 42.75 1005 LEU A C 1
ATOM 7955 O O . LEU A 1 1005 ? 21.433 22.009 -48.311 1.00 42.75 1005 LEU A O 1
ATOM 7959 N N . ILE A 1 1006 ? 20.771 20.120 -49.299 1.00 38.09 1006 ILE A N 1
ATOM 7960 C CA . ILE A 1 1006 ? 19.921 20.757 -50.280 1.00 38.09 1006 ILE A CA 1
ATOM 7961 C C . ILE A 1 1006 ? 18.614 20.939 -49.513 1.00 38.09 1006 ILE A C 1
ATOM 7963 O O . ILE A 1 1006 ? 17.965 19.934 -49.207 1.00 38.09 1006 ILE A O 1
ATOM 7967 N N . PRO A 1 1007 ? 18.238 22.173 -49.127 1.00 36.91 1007 PRO A N 1
ATOM 7968 C CA . PRO A 1 1007 ? 16.891 22.395 -48.636 1.00 36.91 1007 PRO A CA 1
ATOM 7969 C C . PRO A 1 1007 ? 15.952 21.831 -49.694 1.00 36.91 1007 PRO A C 1
ATOM 7971 O O . PRO A 1 1007 ? 16.169 22.071 -50.883 1.00 36.91 1007 PRO A O 1
ATOM 7974 N N . ILE A 1 1008 ? 14.953 21.049 -49.285 1.00 39.00 1008 ILE A N 1
ATOM 7975 C CA . ILE A 1 1008 ? 13.893 20.631 -50.199 1.00 39.00 1008 ILE A CA 1
ATOM 7976 C C . ILE A 1 1008 ? 13.299 21.930 -50.750 1.00 39.00 1008 ILE A C 1
ATOM 7978 O O . ILE A 1 1008 ? 12.588 22.653 -50.053 1.00 39.00 1008 ILE A O 1
ATOM 7982 N N . VAL A 1 1009 ? 13.687 22.287 -51.975 1.00 35.25 1009 VAL A N 1
ATOM 7983 C CA . VAL A 1 1009 ? 13.138 23.440 -52.672 1.00 35.25 1009 VAL A CA 1
ATOM 7984 C C . VAL A 1 1009 ? 11.750 23.000 -53.081 1.00 35.25 1009 VAL A C 1
ATOM 7986 O O . VAL A 1 1009 ? 11.587 22.231 -54.027 1.00 35.25 1009 VAL A O 1
ATOM 7989 N N . PHE A 1 1010 ? 10.751 23.464 -52.337 1.00 37.91 1010 PHE A N 1
ATOM 7990 C CA . PHE A 1 1010 ? 9.379 23.434 -52.804 1.00 37.91 1010 PHE A CA 1
ATOM 7991 C C . PHE A 1 1010 ? 9.353 24.179 -54.136 1.00 37.91 1010 PHE A C 1
ATOM 7993 O O . PHE A 1 1010 ? 9.542 25.397 -54.179 1.00 37.91 1010 PHE A O 1
ATOM 8000 N N . ALA A 1 1011 ? 9.141 23.460 -55.236 1.00 33.12 1011 ALA A N 1
ATOM 8001 C CA . ALA A 1 1011 ? 8.643 24.103 -56.433 1.00 33.12 1011 ALA A CA 1
ATOM 8002 C C . ALA A 1 1011 ? 7.228 24.576 -56.089 1.00 33.12 1011 ALA A C 1
ATOM 8004 O O . ALA A 1 1011 ? 6.264 23.815 -56.155 1.00 33.12 1011 ALA A O 1
ATOM 8005 N N . SER A 1 1012 ? 7.105 25.830 -55.655 1.00 42.81 1012 SER A N 1
ATOM 8006 C CA . SER A 1 1012 ? 5.833 26.526 -55.740 1.00 42.81 1012 SER A CA 1
ATOM 8007 C C . SER A 1 1012 ? 5.395 26.439 -57.203 1.00 42.81 1012 SER A C 1
ATOM 8009 O O . SER A 1 1012 ? 6.101 26.940 -58.077 1.00 42.81 1012 SER A O 1
ATOM 8011 N N . GLU A 1 1013 ? 4.264 25.777 -57.443 1.00 44.81 1013 GLU A N 1
ATOM 8012 C CA . GLU A 1 1013 ? 3.644 25.575 -58.757 1.00 44.81 1013 GLU A CA 1
ATOM 8013 C C . GLU A 1 1013 ? 4.308 24.521 -59.668 1.00 44.81 1013 GLU A C 1
ATOM 8015 O O . GLU A 1 1013 ? 4.758 24.815 -60.776 1.00 44.81 1013 GLU A O 1
ATOM 8020 N N . SER A 1 1014 ? 4.251 23.239 -59.287 1.00 33.88 1014 SER A N 1
ATOM 8021 C CA . SER A 1 1014 ? 4.195 22.167 -60.289 1.00 33.88 1014 SER A CA 1
ATOM 8022 C C . SER A 1 1014 ? 2.724 21.916 -60.660 1.00 33.88 1014 SER A C 1
ATOM 8024 O O . SER A 1 1014 ? 1.872 21.577 -59.840 1.00 33.88 1014 SER A O 1
ATOM 8026 N N . LYS A 1 1015 ? 2.379 22.150 -61.932 1.00 35.66 1015 LYS A N 1
ATOM 8027 C CA . LYS A 1 1015 ? 1.085 21.751 -62.499 1.00 35.66 1015 LYS A CA 1
ATOM 8028 C C . LYS A 1 1015 ? 0.960 20.233 -62.378 1.00 35.66 1015 LYS A C 1
ATOM 8030 O O . LYS A 1 1015 ? 1.564 19.513 -63.174 1.00 35.66 1015 LYS A O 1
ATOM 8035 N N . ALA A 1 1016 ? 0.159 19.769 -61.421 1.00 32.91 1016 ALA A N 1
ATOM 8036 C CA . ALA A 1 1016 ? -0.254 18.376 -61.332 1.00 32.91 1016 ALA A CA 1
ATOM 8037 C C . ALA A 1 1016 ? -0.728 17.897 -62.715 1.00 32.91 1016 ALA A C 1
ATOM 8039 O O . ALA A 1 1016 ? -1.631 18.488 -63.319 1.00 32.91 1016 ALA A O 1
ATOM 8040 N N . ARG A 1 1017 ? -0.099 16.843 -63.247 1.00 33.97 1017 ARG A N 1
ATOM 8041 C CA . ARG A 1 1017 ? -0.635 16.149 -64.420 1.00 33.97 1017 ARG A CA 1
ATOM 8042 C C . ARG A 1 1017 ? -1.954 15.491 -64.005 1.00 33.97 1017 ARG A C 1
ATOM 8044 O O . ARG A 1 1017 ? -1.981 14.815 -62.978 1.00 33.97 1017 ARG A O 1
ATOM 8051 N N . PRO A 1 1018 ? -3.044 15.666 -64.768 1.00 33.75 1018 PRO A N 1
ATOM 8052 C CA . PRO A 1 1018 ? -4.315 15.055 -64.428 1.00 33.75 1018 PRO A CA 1
ATOM 8053 C C . PRO A 1 1018 ? -4.201 13.546 -64.649 1.00 33.75 1018 PRO A C 1
ATOM 8055 O O . PRO A 1 1018 ? -4.133 13.084 -65.786 1.00 33.75 1018 PRO A O 1
ATOM 8058 N N . ILE A 1 1019 ? -4.175 12.774 -63.563 1.00 36.56 1019 ILE A N 1
ATOM 8059 C CA . ILE A 1 1019 ? -4.468 11.345 -63.643 1.00 36.56 1019 ILE A CA 1
ATOM 8060 C C . ILE A 1 1019 ? -5.990 11.225 -63.706 1.00 36.56 1019 ILE A C 1
ATOM 8062 O O . ILE A 1 1019 ? -6.703 11.262 -62.702 1.00 36.56 1019 ILE A O 1
ATOM 8066 N N . GLU A 1 1020 ? -6.496 11.131 -64.933 1.00 41.06 1020 GLU A N 1
ATOM 8067 C CA . GLU A 1 1020 ? -7.803 10.554 -65.210 1.00 41.06 1020 GLU A CA 1
ATOM 8068 C C . GLU A 1 1020 ? -7.791 9.092 -64.750 1.00 41.06 1020 GLU A C 1
ATOM 8070 O O . GLU A 1 1020 ? -7.293 8.231 -65.466 1.00 41.06 1020 GLU A O 1
ATOM 8075 N N . GLN A 1 1021 ? -8.344 8.804 -63.568 1.00 37.69 1021 GLN A N 1
ATOM 8076 C CA . GLN A 1 1021 ? -9.270 7.682 -63.370 1.00 37.69 1021 GLN A CA 1
ATOM 8077 C C . GLN A 1 1021 ? -9.867 7.661 -61.952 1.00 37.69 1021 GLN A C 1
ATOM 8079 O O . GLN A 1 1021 ? -9.179 7.505 -60.952 1.00 37.69 1021 GLN A O 1
ATOM 8084 N N . ARG A 1 1022 ? -11.205 7.759 -61.926 1.00 38.81 1022 ARG A N 1
ATOM 8085 C CA . ARG A 1 1022 ? -12.139 7.477 -60.818 1.00 38.81 1022 ARG A CA 1
ATOM 8086 C C . ARG A 1 1022 ? -12.106 8.398 -59.589 1.00 38.81 1022 ARG A C 1
ATOM 8088 O O . ARG A 1 1022 ? -12.166 7.941 -58.456 1.00 38.81 1022 ARG A O 1
ATOM 8095 N N . ARG A 1 1023 ? -12.304 9.703 -59.815 1.00 37.41 1023 ARG A N 1
ATOM 8096 C CA . ARG A 1 1023 ? -13.200 10.492 -58.941 1.00 37.41 1023 ARG A CA 1
ATOM 8097 C C . ARG A 1 1023 ? -14.647 10.031 -59.167 1.00 37.41 1023 ARG A C 1
ATOM 8099 O O . ARG A 1 1023 ? -15.426 10.704 -59.837 1.00 37.41 1023 ARG A O 1
ATOM 8106 N N . GLN A 1 1024 ? -15.012 8.851 -58.669 1.00 38.78 1024 GLN A N 1
ATOM 8107 C CA . GLN A 1 1024 ? -16.426 8.547 -58.456 1.00 38.78 1024 GLN A CA 1
ATOM 8108 C C . GLN A 1 1024 ? -16.870 9.320 -57.211 1.00 38.78 1024 GLN A C 1
ATOM 8110 O O . GLN A 1 1024 ? -16.446 9.024 -56.103 1.00 38.78 1024 GLN A O 1
ATOM 8115 N N . GLN A 1 1025 ? -17.643 10.379 -57.462 1.00 44.00 1025 GLN A N 1
ATOM 8116 C CA . GLN A 1 1025 ? -18.603 11.032 -56.567 1.00 44.00 1025 GLN A CA 1
ATOM 8117 C C . GLN A 1 1025 ? -18.496 10.689 -55.068 1.00 44.00 1025 GLN A C 1
ATOM 8119 O O . GLN A 1 1025 ? -19.068 9.708 -54.604 1.00 44.00 1025 GLN A O 1
ATOM 8124 N N . ARG A 1 1026 ? -17.922 11.603 -54.282 1.00 43.72 1026 ARG A N 1
ATOM 8125 C CA . ARG A 1 1026 ? -18.445 11.904 -52.943 1.00 43.72 1026 ARG A CA 1
ATOM 8126 C C . ARG A 1 1026 ? -18.663 13.408 -52.851 1.00 43.72 1026 ARG A C 1
ATOM 8128 O O . ARG A 1 1026 ? -17.749 14.174 -52.586 1.00 43.72 1026 ARG A O 1
ATOM 8135 N N . SER A 1 1027 ? -19.886 13.817 -53.174 1.00 41.38 1027 SER A N 1
ATOM 8136 C CA . SER A 1 1027 ? -20.416 15.174 -53.005 1.00 41.38 1027 SER A CA 1
ATOM 8137 C C . SER A 1 1027 ? -21.091 15.351 -51.638 1.00 41.38 1027 SER A C 1
ATOM 8139 O O . SER A 1 1027 ? -22.050 16.108 -51.521 1.00 41.38 1027 SER A O 1
ATOM 8141 N N . SER A 1 1028 ? -20.655 14.611 -50.621 1.00 52.84 1028 SER A N 1
ATOM 8142 C CA . SER A 1 1028 ? -21.109 14.774 -49.242 1.00 52.84 1028 SER A CA 1
ATOM 8143 C C . SER A 1 1028 ? -19.996 15.445 -48.453 1.00 52.84 1028 SER A C 1
ATOM 8145 O O . SER A 1 1028 ? -18.840 15.030 -48.564 1.00 52.84 1028 SER A O 1
ATOM 8147 N N . SER A 1 1029 ? -20.336 16.461 -47.659 1.00 60.34 1029 SER A N 1
ATOM 8148 C CA . SER A 1 1029 ? -19.451 16.955 -46.604 1.00 60.34 1029 SER A CA 1
ATOM 8149 C C . SER A 1 1029 ? -18.911 15.764 -45.800 1.00 60.34 1029 SER A C 1
ATOM 8151 O O . SER A 1 1029 ? -19.662 14.795 -45.624 1.00 60.34 1029 SER A O 1
ATOM 8153 N N . PRO A 1 1030 ? -17.636 15.785 -45.364 1.00 74.12 1030 PRO A N 1
ATOM 8154 C CA . PRO A 1 1030 ? -17.116 14.740 -44.492 1.00 74.12 1030 PRO A CA 1
ATOM 8155 C C . PRO A 1 1030 ? -18.074 14.570 -43.315 1.00 74.12 1030 PRO A C 1
ATOM 8157 O O . PRO A 1 1030 ? -18.552 15.556 -42.753 1.00 74.12 1030 PRO A O 1
ATOM 8160 N N . GLU A 1 1031 ? -18.429 13.326 -43.008 1.00 87.12 1031 GLU A N 1
ATOM 8161 C CA . GLU A 1 1031 ? -19.219 13.048 -41.817 1.00 87.12 1031 GLU A CA 1
ATOM 8162 C C . GLU A 1 1031 ? -18.315 13.354 -40.624 1.00 87.12 1031 GLU A C 1
ATOM 8164 O O . GLU A 1 1031 ? -17.219 12.798 -40.532 1.00 87.12 1031 GLU A O 1
ATOM 8169 N N . ILE A 1 1032 ? -18.738 14.298 -39.784 1.00 89.62 1032 ILE A N 1
ATOM 8170 C CA . ILE A 1 1032 ? -17.985 14.761 -38.619 1.00 89.62 1032 ILE A CA 1
ATOM 8171 C C . ILE A 1 1032 ? -18.704 14.266 -37.368 1.00 89.62 1032 ILE A C 1
ATOM 8173 O O . ILE A 1 1032 ? -19.921 14.416 -37.242 1.00 89.62 1032 ILE A O 1
ATOM 8177 N N . MET A 1 1033 ? -17.947 13.686 -36.446 1.00 90.81 1033 MET A N 1
ATOM 8178 C CA . MET A 1 1033 ? -18.385 13.335 -35.103 1.00 90.81 1033 MET A CA 1
ATOM 8179 C C . MET A 1 1033 ? -17.700 14.285 -34.133 1.00 90.81 1033 MET A C 1
ATOM 8181 O O . MET A 1 1033 ? -16.490 14.458 -34.200 1.00 90.81 1033 MET A O 1
ATOM 8185 N N . SER A 1 1034 ? -18.459 14.882 -33.221 1.00 90.38 1034 SER A N 1
ATOM 8186 C CA . SER A 1 1034 ? -17.887 15.655 -32.121 1.00 90.38 1034 SER A CA 1
ATOM 8187 C C . SER A 1 1034 ? -17.909 14.804 -30.855 1.00 90.38 1034 SER A C 1
ATOM 8189 O O . SER A 1 1034 ? -18.959 14.282 -30.477 1.00 90.38 1034 SER A O 1
ATOM 8191 N N . VAL A 1 1035 ? -16.748 14.635 -30.229 1.00 90.94 1035 VAL A N 1
ATOM 8192 C CA . VAL A 1 1035 ? -16.568 13.914 -28.967 1.00 90.94 1035 VAL A CA 1
ATOM 8193 C C . VAL A 1 1035 ? -16.255 14.933 -27.879 1.00 90.94 1035 VAL A C 1
ATOM 8195 O O . VAL A 1 1035 ? -15.247 15.634 -27.952 1.00 90.94 1035 VAL A O 1
ATOM 8198 N N . THR A 1 1036 ? -17.110 15.027 -26.863 1.00 89.56 1036 THR A N 1
ATOM 8199 C CA . THR A 1 1036 ? -16.837 15.846 -25.675 1.00 89.56 1036 THR A CA 1
ATOM 8200 C C . THR A 1 1036 ? -15.818 15.127 -24.798 1.00 89.56 1036 THR A C 1
ATOM 8202 O O . THR A 1 1036 ? -16.088 14.026 -24.327 1.00 89.56 1036 THR A O 1
ATOM 8205 N N . LEU A 1 1037 ? -14.656 15.745 -24.586 1.00 75.00 1037 LEU A N 1
ATOM 8206 C CA . LEU A 1 1037 ? -13.590 15.205 -23.735 1.00 75.00 1037 LEU A CA 1
ATOM 8207 C C . LEU A 1 1037 ? -13.722 15.690 -22.284 1.00 75.00 1037 LEU A C 1
ATOM 8209 O O . LEU A 1 1037 ? -13.423 14.949 -21.354 1.00 75.00 1037 LEU A O 1
ATOM 8213 N N . ALA A 1 1038 ? -14.183 16.929 -22.103 1.00 70.94 1038 ALA A N 1
ATOM 8214 C CA . ALA A 1 1038 ? -14.474 17.569 -20.821 1.00 70.94 1038 ALA A CA 1
ATOM 8215 C C . ALA A 1 1038 ? -15.421 18.762 -21.050 1.00 70.94 1038 ALA A C 1
ATOM 8217 O O . ALA A 1 1038 ? -15.689 19.131 -22.198 1.00 70.94 1038 ALA A O 1
ATOM 8218 N N . ASP A 1 1039 ? -15.906 19.398 -19.982 1.00 69.94 1039 ASP A N 1
ATOM 8219 C CA . ASP A 1 1039 ? -16.736 20.604 -20.085 1.00 69.94 1039 ASP A CA 1
ATOM 8220 C C . ASP A 1 1039 ? -16.028 21.696 -20.910 1.00 69.94 1039 ASP A C 1
ATOM 8222 O O . ASP A 1 1039 ? -14.970 22.204 -20.545 1.00 69.94 1039 ASP A O 1
ATOM 8226 N N . GLY A 1 1040 ? -16.611 22.040 -22.064 1.00 80.44 1040 GLY A N 1
ATOM 8227 C CA . GLY A 1 1040 ? -16.070 23.035 -22.996 1.00 80.44 1040 GLY A CA 1
ATOM 8228 C C . GLY A 1 1040 ? -14.962 22.540 -23.937 1.00 80.44 1040 GLY A C 1
ATOM 8229 O O . GLY A 1 1040 ? -14.533 23.309 -24.797 1.00 80.44 1040 GLY A O 1
ATOM 8230 N N . VAL A 1 1041 ? -14.528 21.277 -23.838 1.00 79.75 1041 VAL A N 1
ATOM 8231 C CA . VAL A 1 1041 ? -13.509 20.681 -24.719 1.00 79.75 1041 VAL A CA 1
ATOM 8232 C C . VAL A 1 1041 ? -14.151 19.625 -25.609 1.00 79.75 1041 VAL A C 1
ATOM 8234 O O . VAL A 1 1041 ? -14.612 18.583 -25.141 1.00 79.75 1041 VAL A O 1
ATOM 8237 N N . THR A 1 1042 ? -14.153 19.884 -26.913 1.00 87.62 1042 THR A N 1
ATOM 8238 C CA . THR A 1 1042 ? -14.660 18.952 -27.925 1.00 87.62 1042 THR A CA 1
ATOM 8239 C C . THR A 1 1042 ? -13.571 18.635 -28.937 1.00 87.62 1042 THR A C 1
ATOM 8241 O O . THR A 1 1042 ? -12.756 19.491 -29.278 1.00 87.62 1042 THR A O 1
ATOM 8244 N N . MET A 1 1043 ? -13.552 17.390 -29.399 1.00 92.00 1043 MET A N 1
ATOM 8245 C CA . MET A 1 1043 ? -12.694 16.921 -30.476 1.00 92.00 1043 MET A CA 1
ATOM 8246 C C . MET A 1 1043 ? -13.574 16.529 -31.655 1.00 92.00 1043 MET A C 1
ATOM 8248 O O . MET A 1 1043 ? -14.487 15.718 -31.511 1.00 92.00 1043 MET A O 1
ATOM 8252 N N . GLU A 1 1044 ? -13.316 17.122 -32.814 1.00 93.00 1044 GLU A N 1
ATOM 8253 C CA . GLU A 1 1044 ? -13.980 16.743 -34.055 1.00 93.00 1044 GLU A CA 1
ATOM 8254 C C . GLU A 1 1044 ? -13.178 15.647 -34.750 1.00 93.00 1044 GLU A C 1
ATOM 8256 O O . GLU A 1 1044 ? -11.979 15.793 -34.972 1.00 93.00 1044 GLU A O 1
ATOM 8261 N N . LEU A 1 1045 ? -13.857 14.560 -35.095 1.00 90.81 1045 LEU A N 1
ATOM 8262 C CA . LEU A 1 1045 ? -13.322 13.439 -35.850 1.00 90.81 1045 LEU A CA 1
ATOM 8263 C C . LEU A 1 1045 ? -14.010 13.376 -37.207 1.00 90.81 1045 LEU A C 1
ATOM 8265 O O . LEU A 1 1045 ? -15.220 13.587 -37.313 1.00 90.81 1045 LEU A O 1
ATOM 8269 N N . VAL A 1 1046 ? -13.262 13.022 -38.241 1.00 90.94 1046 VAL A N 1
ATOM 8270 C CA . VAL A 1 1046 ? -13.767 12.825 -39.597 1.00 90.94 1046 VAL A CA 1
ATOM 8271 C C . VAL A 1 1046 ? -13.877 11.334 -39.886 1.00 90.94 1046 VAL A C 1
ATOM 8273 O O . VAL A 1 1046 ? -12.931 10.572 -39.695 1.00 90.94 1046 VAL A O 1
ATOM 8276 N N . ARG A 1 1047 ? -15.029 10.895 -40.401 1.00 88.94 1047 ARG A N 1
ATOM 8277 C CA . ARG A 1 1047 ? -15.196 9.508 -40.844 1.00 88.94 1047 ARG A CA 1
ATOM 8278 C C . ARG A 1 1047 ? -14.397 9.257 -42.117 1.00 88.94 1047 ARG A C 1
ATOM 8280 O O . ARG A 1 1047 ? -14.700 9.808 -43.180 1.00 88.94 1047 ARG A O 1
ATOM 8287 N N . ILE A 1 1048 ? -13.442 8.343 -42.032 1.00 85.94 1048 ILE A N 1
ATOM 8288 C CA . ILE A 1 1048 ? -12.741 7.755 -43.166 1.00 85.94 1048 ILE A CA 1
ATOM 8289 C C . ILE A 1 1048 ? -13.464 6.457 -43.545 1.00 85.94 1048 ILE A C 1
ATOM 8291 O O . ILE A 1 1048 ? -13.536 5.532 -42.737 1.00 85.94 1048 ILE A O 1
ATOM 8295 N N . PRO A 1 1049 ? -14.062 6.366 -44.743 1.00 84.88 1049 PRO A N 1
ATOM 8296 C CA . PRO A 1 1049 ? -14.800 5.177 -45.145 1.00 84.88 1049 PRO A CA 1
ATOM 8297 C C . PRO A 1 1049 ? -13.853 4.015 -45.462 1.00 84.88 1049 PRO A C 1
ATOM 8299 O O . PRO A 1 1049 ? -12.712 4.224 -45.858 1.00 84.88 1049 PRO A O 1
ATOM 8302 N N . SER A 1 1050 ? -14.356 2.791 -45.401 1.00 86.62 1050 SER A N 1
ATOM 8303 C CA . SER A 1 1050 ? -13.724 1.642 -46.041 1.00 86.62 1050 SER A CA 1
ATOM 8304 C C . SER A 1 1050 ? -13.608 1.866 -47.552 1.00 86.62 1050 SER A C 1
ATOM 8306 O O . SER A 1 1050 ? -14.446 2.519 -48.189 1.00 86.62 1050 SER A O 1
ATOM 8308 N N . GLY A 1 1051 ? -12.540 1.340 -48.146 1.00 86.94 1051 GLY A N 1
ATOM 8309 C CA . GLY A 1 1051 ? -12.270 1.475 -49.571 1.00 86.94 1051 GLY A CA 1
ATOM 8310 C C . GLY A 1 1051 ? -10.789 1.510 -49.915 1.00 86.94 1051 GLY A C 1
ATOM 8311 O O . GLY A 1 1051 ? -9.916 1.385 -49.062 1.00 86.94 1051 GLY A O 1
ATOM 8312 N N . ALA A 1 1052 ? -10.514 1.674 -51.207 1.00 83.50 1052 ALA A N 1
ATOM 8313 C CA . ALA A 1 1052 ? -9.163 1.854 -51.713 1.00 83.50 1052 ALA A CA 1
ATOM 8314 C C . ALA A 1 1052 ? -8.807 3.345 -51.742 1.00 83.50 1052 ALA A C 1
ATOM 8316 O O . ALA A 1 1052 ? -9.493 4.146 -52.382 1.00 83.50 1052 ALA A O 1
ATOM 8317 N N . PHE A 1 1053 ? -7.711 3.689 -51.084 1.00 83.50 1053 PHE A N 1
ATOM 8318 C CA . PHE A 1 1053 ? -7.130 5.022 -51.029 1.00 83.50 1053 PHE A CA 1
ATOM 8319 C C . PHE A 1 1053 ? -5.755 5.008 -51.671 1.00 83.50 1053 PHE A C 1
ATOM 8321 O O . PHE A 1 1053 ? -5.119 3.965 -51.769 1.00 83.50 1053 PHE A O 1
ATOM 8328 N N . VAL A 1 1054 ? -5.282 6.174 -52.089 1.00 81.44 1054 VAL A N 1
ATOM 8329 C CA . VAL A 1 1054 ? -3.872 6.361 -52.421 1.00 81.44 1054 VAL A CA 1
ATOM 8330 C C . VAL A 1 1054 ? -3.234 7.034 -51.216 1.00 81.44 1054 VAL A C 1
ATOM 8332 O O . VAL A 1 1054 ? -3.626 8.146 -50.866 1.00 81.44 1054 VAL A O 1
ATOM 8335 N N . MET A 1 1055 ? -2.314 6.334 -50.560 1.00 79.38 1055 MET A N 1
ATOM 8336 C CA . MET A 1 1055 ? -1.538 6.862 -49.439 1.00 79.38 1055 MET A CA 1
ATOM 8337 C C . MET A 1 1055 ? -0.170 7.322 -49.936 1.00 79.38 1055 MET A C 1
ATOM 8339 O O . MET A 1 1055 ? 0.425 6.699 -50.819 1.00 79.38 1055 MET A O 1
ATOM 8343 N N . GLY A 1 1056 ? 0.312 8.417 -49.350 1.00 76.56 1056 GLY A N 1
ATOM 8344 C CA . GLY A 1 1056 ? 1.560 9.055 -49.744 1.00 76.56 1056 GLY A CA 1
ATOM 8345 C C . GLY A 1 1056 ? 1.425 9.995 -50.948 1.00 76.56 1056 GLY A C 1
ATOM 8346 O O . GLY A 1 1056 ? 0.330 10.345 -51.390 1.00 76.56 1056 GLY A O 1
ATOM 8347 N N . SER A 1 1057 ? 2.564 10.437 -51.464 1.00 81.38 1057 SER A N 1
ATOM 8348 C CA . SER A 1 1057 ? 2.697 11.349 -52.593 1.00 81.38 1057 SER A CA 1
ATOM 8349 C C . SER A 1 1057 ? 4.005 11.053 -53.312 1.00 81.38 1057 SER A C 1
ATOM 8351 O O . SER A 1 1057 ? 5.049 11.000 -52.670 1.00 81.38 1057 SER A O 1
ATOM 8353 N N . ASP A 1 1058 ? 3.983 10.959 -54.644 1.00 75.75 1058 ASP A N 1
ATOM 8354 C CA . ASP A 1 1058 ? 5.200 10.817 -55.463 1.00 75.75 1058 ASP A CA 1
ATOM 8355 C C . ASP A 1 1058 ? 6.147 12.029 -55.339 1.00 75.75 1058 ASP A C 1
ATOM 8357 O O . ASP A 1 1058 ? 7.340 11.927 -55.634 1.00 75.75 1058 ASP A O 1
ATOM 8361 N N . GLU A 1 1059 ? 5.628 13.165 -54.858 1.00 74.94 1059 GLU A N 1
ATOM 8362 C CA . GLU A 1 1059 ? 6.386 14.381 -54.545 1.00 74.94 1059 GLU A CA 1
ATOM 8363 C C . GLU A 1 1059 ? 6.550 14.614 -53.024 1.00 74.94 1059 GLU A C 1
ATOM 8365 O O . GLU A 1 1059 ? 7.158 15.605 -52.625 1.00 74.94 1059 GLU A O 1
ATOM 8370 N N . GLY A 1 1060 ? 6.086 13.693 -52.167 1.00 64.56 1060 GLY A N 1
ATOM 8371 C CA . GLY A 1 1060 ? 6.115 13.796 -50.695 1.00 64.56 1060 GLY A CA 1
ATOM 8372 C C . GLY A 1 1060 ? 7.486 13.550 -50.057 1.00 64.56 1060 GLY A C 1
ATOM 8373 O O . GLY A 1 1060 ? 8.507 13.560 -50.745 1.00 64.56 1060 GLY A O 1
ATOM 8374 N N . TYR A 1 1061 ? 7.548 13.314 -48.750 1.00 59.38 1061 TYR A N 1
ATOM 8375 C CA . TYR A 1 1061 ? 8.778 12.829 -48.105 1.00 59.38 1061 TYR A CA 1
ATOM 8376 C C . TYR A 1 1061 ? 9.174 11.432 -48.638 1.00 59.38 1061 TYR A C 1
ATOM 8378 O O . TYR A 1 1061 ? 8.334 10.739 -49.214 1.00 59.38 1061 TYR A O 1
ATOM 8386 N N . PRO A 1 1062 ? 10.438 10.975 -48.507 1.00 60.91 1062 PRO A N 1
ATOM 8387 C CA . PRO A 1 1062 ? 10.852 9.663 -49.021 1.00 60.91 1062 PRO A CA 1
ATOM 8388 C C . PRO A 1 1062 ? 9.987 8.485 -48.543 1.00 60.91 1062 PRO A C 1
ATOM 8390 O O . PRO A 1 1062 ? 9.795 7.537 -49.296 1.00 60.91 1062 PRO A O 1
ATOM 8393 N N . ASN A 1 1063 ? 9.428 8.563 -47.335 1.00 57.62 1063 ASN A N 1
ATOM 8394 C CA . ASN A 1 1063 ? 8.505 7.582 -46.750 1.00 57.62 1063 ASN A CA 1
ATOM 8395 C C . ASN A 1 1063 ? 7.056 7.684 -47.243 1.00 57.62 1063 ASN A C 1
ATOM 8397 O O . ASN A 1 1063 ? 6.254 6.787 -47.006 1.00 57.62 1063 ASN A O 1
ATOM 8401 N N . GLU A 1 1064 ? 6.720 8.769 -47.931 1.00 65.38 1064 GLU A N 1
ATOM 8402 C CA . GLU A 1 1064 ? 5.438 8.968 -48.601 1.00 65.38 1064 GLU A CA 1
ATOM 8403 C C . GLU A 1 1064 ? 5.521 8.557 -50.081 1.00 65.38 1064 GLU A C 1
ATOM 8405 O O . GLU A 1 1064 ? 4.510 8.578 -50.778 1.00 65.38 1064 GLU A O 1
ATOM 8410 N N . ARG A 1 1065 ? 6.710 8.176 -50.575 1.00 73.81 1065 ARG A N 1
ATOM 8411 C CA . ARG A 1 1065 ? 6.959 7.797 -51.971 1.00 73.81 1065 ARG A CA 1
ATOM 8412 C C . ARG A 1 1065 ? 7.174 6.282 -52.131 1.00 73.81 1065 ARG A C 1
ATOM 8414 O O . ARG A 1 1065 ? 7.876 5.676 -51.326 1.00 73.81 1065 ARG A O 1
ATOM 8421 N N . PRO A 1 1066 ? 6.705 5.679 -53.236 1.00 77.12 1066 PRO A N 1
ATOM 8422 C CA . PRO A 1 1066 ? 5.748 6.245 -54.180 1.00 77.12 1066 PRO A CA 1
ATOM 8423 C C . PRO A 1 1066 ? 4.339 6.273 -53.575 1.00 77.12 1066 PRO A C 1
ATOM 8425 O O . PRO A 1 1066 ? 4.026 5.520 -52.647 1.00 77.12 1066 PRO A O 1
ATOM 8428 N N . ALA A 1 1067 ? 3.475 7.102 -54.152 1.00 79.31 1067 ALA A N 1
ATOM 8429 C CA . ALA A 1 1067 ? 2.049 7.025 -53.889 1.00 79.31 1067 ALA A CA 1
ATOM 8430 C C . ALA A 1 1067 ? 1.556 5.612 -54.248 1.00 79.31 1067 ALA A C 1
ATOM 8432 O O . ALA A 1 1067 ? 1.775 5.128 -55.362 1.00 79.31 1067 ALA A O 1
ATOM 8433 N N . HIS A 1 1068 ? 0.915 4.924 -53.305 1.00 76.06 1068 HIS A N 1
ATOM 8434 C CA . HIS A 1 1068 ? 0.522 3.528 -53.486 1.00 76.06 1068 HIS A CA 1
ATOM 8435 C C . HIS A 1 1068 ? -0.904 3.267 -52.991 1.00 76.06 1068 HIS A C 1
ATOM 8437 O O . HIS A 1 1068 ? -1.387 3.944 -52.078 1.00 76.06 1068 HIS A O 1
ATOM 8443 N N . PRO A 1 1069 ? -1.614 2.307 -53.611 1.00 80.00 1069 PRO A N 1
ATOM 8444 C CA . PRO A 1 1069 ? -2.957 1.958 -53.190 1.00 80.00 1069 PRO A CA 1
ATOM 8445 C C . PRO A 1 1069 ? -2.925 1.241 -51.835 1.00 80.00 1069 PRO A C 1
ATOM 8447 O O . PRO A 1 1069 ? -2.223 0.247 -51.668 1.00 80.00 1069 PRO A O 1
ATOM 8450 N N . VAL A 1 1070 ? -3.732 1.719 -50.893 1.00 81.31 1070 VAL A N 1
ATOM 8451 C CA . VAL A 1 1070 ? -3.989 1.099 -49.592 1.00 81.31 1070 VAL A CA 1
ATOM 8452 C C . VAL A 1 1070 ? -5.475 0.789 -49.502 1.00 81.31 1070 VAL A C 1
ATOM 8454 O O . VAL A 1 1070 ? -6.314 1.647 -49.772 1.00 81.31 1070 VAL A O 1
ATOM 8457 N N . ALA A 1 1071 ? -5.808 -0.447 -49.143 1.00 84.38 1071 ALA A N 1
ATOM 8458 C CA . ALA A 1 1071 ? -7.176 -0.841 -48.847 1.00 84.38 1071 ALA A CA 1
ATOM 8459 C C . ALA A 1 1071 ? -7.435 -0.685 -47.347 1.00 84.38 1071 ALA A C 1
ATOM 8461 O O . ALA A 1 1071 ? -6.659 -1.164 -46.524 1.00 84.38 1071 ALA A O 1
ATOM 8462 N N . ILE A 1 1072 ? -8.522 -0.001 -47.011 1.00 79.25 1072 ILE A N 1
ATOM 8463 C CA . ILE A 1 1072 ? -9.036 0.132 -45.654 1.00 79.25 1072 ILE A CA 1
ATOM 8464 C C . ILE A 1 1072 ? -10.303 -0.718 -45.592 1.00 79.25 1072 ILE A C 1
ATOM 8466 O O . ILE A 1 1072 ? -11.282 -0.422 -46.279 1.00 79.25 1072 ILE A O 1
ATOM 8470 N N . ASP A 1 1073 ? -10.276 -1.785 -44.797 1.00 80.00 1073 ASP A N 1
ATOM 8471 C CA . ASP A 1 1073 ? -11.348 -2.789 -44.785 1.00 80.00 1073 ASP A CA 1
ATOM 8472 C C . ASP A 1 1073 ? -12.609 -2.319 -44.048 1.00 80.00 1073 ASP A C 1
ATOM 8474 O O . ASP A 1 1073 ? -13.713 -2.743 -44.383 1.00 80.00 1073 ASP A O 1
ATOM 8478 N N . ASN A 1 1074 ? -12.458 -1.427 -43.065 1.00 81.44 1074 ASN A N 1
ATOM 8479 C CA . ASN A 1 1074 ? -13.552 -0.916 -42.241 1.00 81.44 1074 ASN A CA 1
ATOM 8480 C C . ASN A 1 1074 ? -13.506 0.608 -42.157 1.00 81.44 1074 ASN A C 1
ATOM 8482 O O . ASN A 1 1074 ? -12.434 1.202 -42.091 1.00 81.44 1074 ASN A O 1
ATOM 8486 N N . ASP A 1 1075 ? -14.678 1.232 -42.112 1.00 87.12 1075 ASP A N 1
ATOM 8487 C CA . ASP A 1 1075 ? -14.800 2.650 -41.794 1.00 87.12 1075 ASP A CA 1
ATOM 8488 C C . ASP A 1 1075 ? -14.206 2.935 -40.400 1.00 87.12 1075 ASP A C 1
ATOM 8490 O O . ASP A 1 1075 ? -14.424 2.162 -39.466 1.00 87.12 1075 ASP A O 1
ATOM 8494 N N . PHE A 1 1076 ? -13.501 4.054 -40.239 1.00 85.00 1076 PHE A N 1
ATOM 8495 C CA . PHE A 1 1076 ? -12.982 4.511 -38.946 1.00 85.00 1076 PHE A CA 1
ATOM 8496 C C . PHE A 1 1076 ? -13.057 6.035 -38.824 1.00 85.00 1076 PHE A C 1
ATOM 8498 O O . PHE A 1 1076 ? -13.262 6.739 -39.809 1.00 85.00 1076 PHE A O 1
ATOM 8505 N N . TRP A 1 1077 ? -12.926 6.544 -37.603 1.00 87.00 1077 TRP A N 1
ATOM 8506 C CA . TRP A 1 1077 ? -12.921 7.976 -37.307 1.00 87.00 1077 TRP A CA 1
ATOM 8507 C C . TRP A 1 1077 ? -11.486 8.426 -37.040 1.00 87.00 1077 TRP A C 1
ATOM 8509 O O . TRP A 1 1077 ? -10.763 7.725 -36.331 1.00 87.00 1077 TRP A O 1
ATOM 8519 N N . MET A 1 1078 ? -11.079 9.550 -37.632 1.00 84.38 1078 MET A N 1
ATOM 8520 C CA . MET A 1 1078 ? -9.735 10.125 -37.510 1.00 84.38 1078 MET A CA 1
ATOM 8521 C C . MET A 1 1078 ? -9.783 11.595 -37.131 1.00 84.38 1078 MET A C 1
ATOM 8523 O O . MET A 1 1078 ? -10.663 12.301 -37.676 1.00 84.38 1078 MET A O 1
#

pLDDT: mean 89.18, std 13.73, range [26.38, 98.75]